Protein AF-0000000079715190 (afdb_homodimer)

Organism: Gossypium tomentosum (NCBI:txid34277)

Solvent-accessible surface area (backbone atoms only — not comparable to full-atom values): 48053 Å² total; per-residue (Å²): 135,82,80,89,85,77,85,92,83,91,79,87,86,82,81,92,84,90,84,85,84,84,82,83,82,77,74,82,76,76,85,72,82,70,82,70,77,77,71,80,65,78,77,73,77,70,79,73,71,72,74,70,70,71,70,69,70,70,59,74,74,73,76,64,73,88,74,29,63,30,29,25,52,62,76,49,42,95,50,58,65,56,48,39,24,46,50,23,44,30,43,40,56,71,46,47,34,37,33,36,68,38,64,57,62,67,50,49,58,43,35,42,71,64,78,38,34,32,29,32,20,42,44,62,88,46,34,62,62,25,31,73,33,52,64,54,20,33,52,49,44,44,67,63,43,57,70,45,52,78,53,23,43,60,43,27,38,28,50,33,66,40,46,57,60,44,90,55,61,75,52,44,72,27,47,52,46,20,48,51,19,44,47,49,32,30,46,75,70,71,34,57,88,57,35,43,62,40,48,36,28,42,64,60,34,44,65,36,59,73,52,27,80,62,14,33,58,20,78,88,41,37,78,57,46,51,62,41,50,52,52,29,59,72,72,68,32,53,48,30,32,37,52,45,42,43,59,56,34,30,75,38,58,90,79,43,59,64,35,24,49,36,64,34,87,59,91,49,48,75,31,78,89,80,69,44,69,33,58,28,41,57,52,36,52,55,37,9,52,50,32,21,31,39,75,73,69,42,70,82,57,49,68,34,32,60,27,28,52,37,26,33,34,38,46,91,82,35,48,75,33,26,54,69,50,18,37,43,31,55,44,42,48,52,56,55,34,71,65,62,43,32,37,89,84,42,57,86,49,57,44,32,36,18,36,33,25,42,28,20,18,75,63,50,73,79,62,51,30,66,26,24,29,20,53,16,35,38,70,31,16,48,60,57,81,66,84,65,62,24,64,34,70,57,78,67,72,78,69,78,71,73,66,72,60,69,65,67,65,67,71,83,72,79,79,73,80,75,68,80,65,84,64,88,75,67,89,73,130,131,88,83,71,78,86,79,83,81,72,81,80,78,81,82,75,86,87,82,84,84,89,83,82,87,76,81,80,74,73,84,76,88,74,85,73,79,82,76,80,75,77,80,73,79,70,79,74,70,72,70,69,70,69,68,67,68,68,58,72,73,74,75,63,72,88,73,29,61,30,31,24,51,62,77,49,42,93,50,58,64,56,49,41,24,46,48,24,45,31,42,39,56,69,46,48,34,36,33,37,70,39,64,57,62,67,49,50,58,42,35,44,73,63,78,40,35,32,28,32,20,44,44,62,88,46,34,62,61,25,31,74,35,49,64,53,20,33,52,49,42,43,66,62,44,56,69,44,51,79,52,22,43,59,43,27,38,27,52,29,65,41,47,57,62,45,89,55,62,74,51,44,72,28,45,53,46,21,48,51,18,43,47,49,32,30,47,76,71,69,33,56,90,57,35,43,63,40,48,37,29,42,65,60,34,42,67,36,58,73,53,27,80,62,13,33,58,21,79,88,41,38,78,56,46,51,61,41,50,53,50,29,59,73,73,69,33,54,49,31,31,36,54,44,43,44,60,57,35,32,77,37,58,92,80,45,59,64,35,24,51,36,64,36,88,60,91,46,48,74,32,78,89,79,69,44,69,33,57,28,42,59,54,37,51,55,38,10,52,50,31,21,32,39,75,72,69,42,70,80,59,48,66,34,32,60,28,28,51,38,26,34,35,39,47,92,82,34,50,76,32,25,53,69,51,20,36,43,32,55,44,43,48,52,55,53,35,71,63,61,43,32,37,88,85,41,57,86,50,58,44,33,38,17,37,34,24,43,28,19,20,74,64,49,72,79,63,53,31,67,27,25,29,20,52,16,34,36,72,32,14,49,61,53,82,66,84,63,63,23,64,34,68,56,78,68,70,76,68,78,70,73,66,71,61,69,63,65,65,66,72,85,70,78,78,73,78,80,74,80,78,78,76,79,73,61,96,75,135

Secondary structure (DSSP, 8-state):
--------------------------------------------------------------------EEEE----SSSPPPHHHHHHHHHHTT--EEE-SS--HHHHHHTTTS--EEEEEE-GGGHHHHHH-HHHHHHHHHHHTGGGTTTSEEEEEEESSS-TTSS-HHHHHHHHHHHHHHHHHHHHTT-TTTSEEE--B-GGGEEE-SSGGG-EE-TTTHHHHHHHHHHHHHHT--EEEE--HHHHHHH-TTTS-HHHHTT-S---EEETTTTEEESSHHHHHHHHHHHHHHHHT-TTPPEEEEEE---SS--TTSTT-SHHHHHHHHHHHHHHHHT----SS-TTS---EEEE-SB--TT--SSGGGG---SB-TTS-BSS-SS---SS-----------TTTTTTS-------------------/--------------------------------------------------------------------EEEE----SSSPPPHHHHHHHHHHTT--EEE-SS--HHHHHHTTTS--EEEEEE-GGGHHHHHH-HHHHHHHHHHHTGGGTTTSEEEEEEESSS-TTSS-HHHHHHHHHHHHHHHHHHHHTT-TTTSEEE--EEGGGEEE-SSGGG-EE-TTTHHHHHHHHHHHHHHT--EEEE--HHHHHHH-TTTS-HHHHTT-S---EEETTTTEEESSHHHHHHHHHHHHHHHHT-TTPPEEEEEE---SS--TTSTT-SHHHHHHHHHHHHHHHHT----SS-TTS---EEEE-SB--TT--SSGGGG---SB-TTS-BSS-SS---SS-----------TTTTTTS-------------------

pLDDT: mean 80.08, std 30.84, range [14.24, 98.94]

InterPro domains:
  IPR000490 Glycoside hydrolase family 17 [PF00332] (70-388)
  IPR017853 Glycoside hydrolase superfamily [SSF51445] (69-387)
  IPR044965 Glycoside hydrolase family 17, plant [PTHR32227] (54-388)

Nearest PDB structures (foldseek):
  6jms-assembly1_A  TM=9.718E-01  e=9.361E-42  Cryptomeria japonica
  3ur8-assembly2_B  TM=9.625E-01  e=7.680E-38  Solanum tuberosum
  4gzj-assembly1_A  TM=9.564E-01  e=2.987E-37  Solanum tuberosum
  4iis-assembly4_D  TM=9.631E-01  e=4.894E-37  Hevea brasiliensis
  3ur7-assembly2_B  TM=9.575E-01  e=1.314E-36  Solanum tuberosum

Foldseek 3Di:
DPDDDDDDDDDDDDDDDDDDDDDDDPPPDDPDDDPPPDPPVPPCVPPPPPPPPPPPPCPPPPPPVPAFEAFEAEDQADFFDFLLVVLVQCVQVVHQEYEYAALDVSNLVSQFQSNREYAYEDELVCLVVLLVDLVVLLVCCVVRPVVSPPRRQYAEYAYYEAQQLDDPVVSLVSRQSSLVSNCVSCVVVVCLRRYYYHHEHECSQWDDPPQLLPTAGDPVRLVSVLVSVVVCVVSQHAHEYADELQVVCLVPVPPDDLCQALLHADPFDADPVVRDGRSHVRLSNLSSVLSRCVVSPNNPGHYAYAEYFAFQDWDPSSPPHHVVSRLSNVLVVVVQLVVQAHGRNCGPHGYHHYYYHQEQNCNDDDTPSNRGRHCYYSNFQGPHDSPGGTPDHDPDPPPPPPPPVVVPPPDPPPPDPPPPPPDDDDPDD/DDDDDDDDPDDPPPPDDDDDDDDDDDDPDDPDDDDCDPPPCPPCVPPPPPPPPPPPPPPVPPPPVPAFEAFEAEDQADFFDFLLVVLVQCVQVVHQEYEYAALDVSNLVSQFQSNREYAYEDELVCLVVLLVDLVVLLVCCVVRPVVSPPRRQYAEYAYYEAQFLDDDVVSLVRRQSSQVSNCVSCVVVVCLRRYYYHHEHEPSQWDDPPQLLPTAGDPVRLVSVLVSVVVCVVSQHAHEYADELQVVCLVPVPPDDLCQALLHADPFDADPVVRDGRSHVRLSNLSSVLSRCVVSPNNPGHYAHAEYFAFQDWDPSRPPHHVVSRLSNVLVVVVQLVVQAHGRNCGPHGYHHYYYHQEQNCNDDDTPSNRGRHCYYSNFQGPDDSPGGTPDHDPDPPPPPPPCVVVPPPDPPDPDPPPPDPCPDDPDD

Radius of gyration: 40.9 Å; Cα contacts (8 Å, |Δi|>4): 1470; chains: 2; bounding box: 178×86×94 Å

Sequence (858 aa):
MPALTSLAFLFAIVFKSSKTGPTPPLLQMECTSSVYLPTFHMGSSFFLWLFLIFSVIFSPAKHSVTWTYGVNYGRIANNLPQPESVVTLLKAAKINHIRIYDADHGVLQAFKGSGIEIIIGLPNEYLKEISIGEDRAMNWVQENVQSFLPDTRIRGIAVGNEILGGTTIELWEVLLPAAKNVYSALYRLGLQHTVEVSSPHSEAVFANSFPPSACIFRPDVAPFMKPLLEFFSQIGSPFYINAYPFLAYKNDPQHIDINYALFKDNRGIYDAKTKLHYDNMFEAQVDAAYAALDKAGFSKMQVIVSETGWASRGDPDEAGANVKNARTYNRNLRKLLAKKKGTPFRPKMVIKAYVFALFNENLKPGPTSERNFGLFKPDGSISYDVGFTGLVPSAAPPSILVSFKEIAGQGWLRWSYLLVSTAWAVVLLMPALTSLAFLFAIVFKSSKTGPTPPLLQMECTSSVYLPTFHMGSSFFLWLFLIFSVIFSPAKHSVTWTYGVNYGRIANNLPQPESVVTLLKAAKINHIRIYDADHGVLQAFKGSGIEIIIGLPNEYLKEISIGEDRAMNWVQENVQSFLPDTRIRGIAVGNEILGGTTIELWEVLLPAAKNVYSALYRLGLQHTVEVSSPHSEAVFANSFPPSACIFRPDVAPFMKPLLEFFSQIGSPFYINAYPFLAYKNDPQHIDINYALFKDNRGIYDAKTKLHYDNMFEAQVDAAYAALDKAGFSKMQVIVSETGWASRGDPDEAGANVKNARTYNRNLRKLLAKKKGTPFRPKMVIKAYVFALFNENLKPGPTSERNFGLFKPDGSISYDVGFTGLVPSAAPPSILVSFKEIAGQGWLRWSYLLVSTAWAVVLL

Structure (mmCIF, N/CA/C/O backbone):
data_AF-0000000079715190-model_v1
#
loop_
_entity.id
_entity.type
_entity.pdbx_description
1 polymer 'glucan endo-1,3-beta-D-glucosidase'
#
loop_
_atom_site.group_PDB
_atom_site.id
_atom_site.type_symbol
_atom_site.label_atom_id
_atom_site.label_alt_id
_atom_site.label_comp_id
_atom_site.label_asym_id
_atom_site.label_entity_id
_atom_site.label_seq_id
_atom_site.pdbx_PDB_ins_code
_atom_site.Cartn_x
_atom_site.Cartn_y
_atom_site.Cartn_z
_atom_site.occupancy
_atom_site.B_iso_or_equiv
_atom_site.auth_seq_id
_atom_site.auth_comp_id
_atom_site.auth_asym_id
_atom_site.auth_atom_id
_atom_site.pdbx_PDB_model_num
ATOM 1 N N . MET A 1 1 ? 45.438 41.969 -5.367 1 18.47 1 MET A N 1
ATOM 2 C CA . MET A 1 1 ? 46.812 42.031 -4.887 1 18.47 1 MET A CA 1
ATOM 3 C C . MET A 1 1 ? 47.312 40.656 -4.523 1 18.47 1 MET A C 1
ATOM 5 O O . MET A 1 1 ? 46.531 39.781 -4.145 1 18.47 1 MET A O 1
ATOM 9 N N . PRO A 1 2 ? 48.656 40.312 -4.773 1 18.95 2 PRO A N 1
ATOM 10 C CA . PRO A 1 2 ? 49.594 39.188 -4.879 1 18.95 2 PRO A CA 1
ATOM 11 C C . PRO A 1 2 ? 49.906 38.562 -3.525 1 18.95 2 PRO A C 1
ATOM 13 O O . PRO A 1 2 ? 50.875 37.781 -3.412 1 18.95 2 PRO A O 1
ATOM 16 N N . ALA A 1 3 ? 48.844 38.312 -2.773 1 18.53 3 ALA A N 1
ATOM 17 C CA . ALA A 1 3 ? 49.281 38.062 -1.406 1 18.53 3 ALA A CA 1
ATOM 18 C C . ALA A 1 3 ? 50.438 37.031 -1.372 1 18.53 3 ALA A C 1
ATOM 20 O O . ALA A 1 3 ? 50.438 36.094 -2.174 1 18.53 3 ALA A O 1
ATOM 21 N N . LEU A 1 4 ? 51.312 37.219 -0.362 1 16.77 4 LEU A N 1
ATOM 22 C CA . LEU A 1 4 ? 52.625 37.062 0.266 1 16.77 4 LEU A CA 1
ATOM 23 C C . LEU A 1 4 ? 52.844 35.625 0.704 1 16.77 4 LEU A C 1
ATOM 25 O O . LEU A 1 4 ? 52.062 35.062 1.47 1 16.77 4 LEU A O 1
ATOM 29 N N . THR A 1 5 ? 53.688 34.781 0.031 1 17.61 5 THR A N 1
ATOM 30 C CA . THR A 1 5 ? 54.25 33.438 -0.123 1 17.61 5 THR A CA 1
ATOM 31 C C . THR A 1 5 ? 54.938 33 1.16 1 17.61 5 THR A C 1
ATOM 33 O O . THR A 1 5 ? 54.781 31.859 1.604 1 17.61 5 THR A O 1
ATOM 36 N N . SER A 1 6 ? 56.062 33.625 1.692 1 15 6 SER A N 1
ATOM 37 C CA . SER A 1 6 ? 57.375 33.031 1.718 1 15 6 SER A CA 1
ATOM 38 C C . SER A 1 6 ? 57.688 32.406 3.066 1 15 6 SER A C 1
ATOM 40 O O . SER A 1 6 ? 58.281 31.328 3.129 1 15 6 SER A O 1
ATOM 42 N N . LEU A 1 7 ? 57.469 33.062 4.203 1 14.35 7 LEU A N 1
ATOM 43 C CA . LEU A 1 7 ? 58.688 33.312 4.98 1 14.35 7 LEU A CA 1
ATOM 44 C C . LEU A 1 7 ? 59.188 32 5.621 1 14.35 7 LEU A C 1
ATOM 46 O O . LEU A 1 7 ? 58.438 31.047 5.75 1 14.35 7 LEU A O 1
ATOM 50 N N . ALA A 1 8 ? 59.625 32.062 7.008 1 14.46 8 ALA A N 1
ATOM 51 C CA . ALA A 1 8 ? 60.906 32.094 7.73 1 14.46 8 ALA A CA 1
ATOM 52 C C . ALA A 1 8 ? 61.25 30.734 8.312 1 14.46 8 ALA A C 1
ATOM 54 O O . ALA A 1 8 ? 60.375 29.891 8.492 1 14.46 8 ALA A O 1
ATOM 55 N N . PHE A 1 9 ? 62.5 30.578 9.055 1 14.5 9 PHE A N 1
ATOM 56 C CA . PHE A 1 9 ? 63.844 30.047 9.273 1 14.5 9 PHE A CA 1
ATOM 57 C C . PHE A 1 9 ? 63.844 29.062 10.43 1 14.5 9 PHE A C 1
ATOM 59 O O . PHE A 1 9 ? 64.375 27.953 10.305 1 14.5 9 PHE A O 1
ATOM 66 N N . LEU A 1 10 ? 63.5 29.531 11.734 1 14.6 10 LEU A N 1
ATOM 67 C CA . LEU A 1 10 ? 64.625 29.516 12.68 1 14.6 10 LEU A CA 1
ATOM 68 C C . LEU A 1 10 ? 64.875 28.109 13.219 1 14.6 10 LEU A C 1
ATOM 70 O O . LEU A 1 10 ? 63.969 27.281 13.211 1 14.6 10 LEU A O 1
ATOM 74 N N . PHE A 1 11 ? 65.875 27.922 14.289 1 14.24 11 PHE A N 1
ATOM 75 C CA . PHE A 1 11 ? 67.188 27.406 14.734 1 14.24 11 PHE A CA 1
ATOM 76 C C . PHE A 1 11 ? 67 26.312 15.789 1 14.24 11 PHE A C 1
ATOM 78 O O . PHE A 1 11 ? 67.812 25.438 15.945 1 14.24 11 PHE A O 1
ATOM 85 N N . ALA A 1 12 ? 65.875 26.359 16.656 1 14.82 12 ALA A N 1
ATOM 86 C CA . ALA A 1 12 ? 66.312 26.203 18.031 1 14.82 12 ALA A CA 1
ATOM 87 C C . ALA A 1 12 ? 67 24.859 18.234 1 14.82 12 ALA A C 1
ATOM 89 O O . ALA A 1 12 ? 66.688 23.875 17.547 1 14.82 12 ALA A O 1
ATOM 90 N N . ILE A 1 13 ? 67.812 24.797 19.406 1 15.27 13 ILE A N 1
ATOM 91 C CA . ILE A 1 13 ? 69 24.359 20.109 1 15.27 13 ILE A CA 1
ATOM 92 C C . ILE A 1 13 ? 68.875 22.891 20.547 1 15.27 13 ILE A C 1
ATOM 94 O O . ILE A 1 13 ? 67.75 22.469 20.875 1 15.27 13 ILE A O 1
ATOM 98 N N . VAL A 1 14 ? 69.938 22.031 20.609 1 16.27 14 VAL A N 1
ATOM 99 C CA . VAL A 1 14 ? 70.688 20.75 20.547 1 16.27 14 VAL A CA 1
ATOM 100 C C . VAL A 1 14 ? 70.688 20.094 21.922 1 16.27 14 VAL A C 1
ATOM 102 O O . VAL A 1 14 ? 70.75 18.875 22.031 1 16.27 14 VAL A O 1
ATOM 105 N N . PHE A 1 15 ? 70.312 20.969 23 1 14.44 15 PHE A N 1
ATOM 106 C CA . PHE A 1 15 ? 71.25 20.703 24.078 1 14.44 15 PHE A CA 1
ATOM 107 C C . PHE A 1 15 ? 71.25 19.234 24.453 1 14.44 15 PHE A C 1
ATOM 109 O O . PHE A 1 15 ? 70.312 18.5 24.109 1 14.44 15 PHE A O 1
ATOM 116 N N . LYS A 1 16 ? 71.438 18.922 25.906 1 14.88 16 LYS A N 1
ATOM 117 C CA . LYS A 1 16 ? 72.562 18.547 26.797 1 14.88 16 LYS A CA 1
ATOM 118 C C . LYS A 1 16 ? 72.438 17.078 27.172 1 14.88 16 LYS A C 1
ATOM 120 O O . LYS A 1 16 ? 71.375 16.5 27.219 1 14.88 16 LYS A O 1
ATOM 125 N N . SER A 1 17 ? 73.625 16.391 27.625 1 15.75 17 SER A N 1
ATOM 126 C CA . SER A 1 17 ? 74.562 15.242 27.656 1 15.75 17 SER A CA 1
ATOM 127 C C . SER A 1 17 ? 74.125 14.25 28.75 1 15.75 17 SER A C 1
ATOM 129 O O . SER A 1 17 ? 74 13.055 28.469 1 15.75 17 SER A O 1
ATOM 131 N N . SER A 1 18 ? 74.25 14.539 30.078 1 15.39 18 SER A N 1
ATOM 132 C CA . SER A 1 18 ? 75.312 13.867 30.891 1 15.39 18 SER A CA 1
ATOM 133 C C . SER A 1 18 ? 74.75 12.539 31.438 1 15.39 18 SER A C 1
ATOM 135 O O . SER A 1 18 ? 73.562 12.312 31.484 1 15.39 18 SER A O 1
ATOM 137 N N . LYS A 1 19 ? 75.812 11.656 32.219 1 16.98 19 LYS A N 1
ATOM 138 C CA . LYS A 1 19 ? 76.438 10.352 32.469 1 16.98 19 LYS A CA 1
ATOM 139 C C . LYS A 1 19 ? 75.812 9.648 33.656 1 16.98 19 LYS A C 1
ATOM 141 O O . LYS A 1 19 ? 75.938 8.438 33.812 1 16.98 19 LYS A O 1
ATOM 146 N N . THR A 1 20 ? 75.125 10.312 34.688 1 16.7 20 THR A N 1
ATOM 147 C CA . THR A 1 20 ? 75.562 9.992 36.031 1 16.7 20 THR A CA 1
ATOM 148 C C . THR A 1 20 ? 75.188 8.57 36.406 1 16.7 20 THR A C 1
ATOM 150 O O . THR A 1 20 ? 74.25 8.023 35.906 1 16.7 20 THR A O 1
ATOM 153 N N . GLY A 1 21 ? 75.938 7.914 37.469 1 17.73 21 GLY A N 1
ATOM 154 C CA . GLY A 1 21 ? 76.688 6.793 38.031 1 17.73 21 GLY A CA 1
ATOM 155 C C . GLY A 1 21 ? 75.812 5.77 38.719 1 17.73 21 GLY A C 1
ATOM 156 O O . GLY A 1 21 ? 74.625 5.969 38.844 1 17.73 21 GLY A O 1
ATOM 157 N N . PRO A 1 22 ? 76.438 4.984 39.812 1 19.14 22 PRO A N 1
ATOM 158 C CA . PRO A 1 22 ? 76.625 3.564 40.125 1 19.14 22 PRO A CA 1
ATOM 159 C C . PRO A 1 22 ? 75.625 3.02 41.125 1 19.14 22 PRO A C 1
ATOM 161 O O . PRO A 1 22 ? 75.438 1.803 41.25 1 19.14 22 PRO A O 1
ATOM 164 N N . THR A 1 23 ? 74.562 3.658 41.719 1 18.73 23 THR A N 1
ATOM 165 C CA . THR A 1 23 ? 74.562 3.508 43.156 1 18.73 23 THR A CA 1
ATOM 166 C C . THR A 1 23 ? 74.188 2.076 43.562 1 18.73 23 THR A C 1
ATOM 168 O O . THR A 1 23 ? 73.438 1.395 42.844 1 18.73 23 THR A O 1
ATOM 171 N N . PRO A 1 24 ? 74.562 1.703 44.875 1 19.64 24 PRO A N 1
ATOM 172 C CA . PRO A 1 24 ? 75 0.53 45.625 1 19.64 24 PRO A CA 1
ATOM 173 C C . PRO A 1 24 ? 73.875 -0.456 45.938 1 19.64 24 PRO A C 1
ATOM 175 O O . PRO A 1 24 ? 72.688 -0.092 45.875 1 19.64 24 PRO A O 1
ATOM 178 N N . PRO A 1 25 ? 74.25 -1.77 46.344 1 20.2 25 PRO A N 1
ATOM 179 C CA . PRO A 1 25 ? 73.75 -3.15 46.312 1 20.2 25 PRO A CA 1
ATOM 180 C C . PRO A 1 25 ? 72.75 -3.434 47.406 1 20.2 25 PRO A C 1
ATOM 182 O O . PRO A 1 25 ? 72.188 -4.543 47.469 1 20.2 25 PRO A O 1
ATOM 185 N N . LEU A 1 26 ? 71.75 -2.537 47.656 1 18.08 26 LEU A N 1
ATOM 186 C CA . LEU A 1 26 ? 71.25 -2.678 49.031 1 18.08 26 LEU A CA 1
ATOM 187 C C . LEU A 1 26 ? 70.75 -4.094 49.281 1 18.08 26 LEU A C 1
ATOM 189 O O . LEU A 1 26 ? 70.062 -4.66 48.469 1 18.08 26 LEU A O 1
ATOM 193 N N . LEU A 1 27 ? 71.25 -4.668 50.375 1 18.05 27 LEU A N 1
ATOM 194 C CA . LEU A 1 27 ? 71.438 -5.969 51.031 1 18.05 27 LEU A CA 1
ATOM 195 C C . LEU A 1 27 ? 70.125 -6.52 51.531 1 18.05 27 LEU A C 1
ATOM 197 O O . LEU A 1 27 ? 70.062 -7.523 52.25 1 18.05 27 LEU A O 1
ATOM 201 N N . GLN A 1 28 ? 68.938 -6.129 50.969 1 18.61 28 GLN A N 1
ATOM 202 C CA . GLN A 1 28 ? 67.875 -6.336 51.906 1 18.61 28 GLN A CA 1
ATOM 203 C C . GLN A 1 28 ? 67.75 -7.812 52.25 1 18.61 28 GLN A C 1
ATOM 205 O O . GLN A 1 28 ? 67.688 -8.672 51.375 1 18.61 28 GLN A O 1
ATOM 210 N N . MET A 1 29 ? 67.812 -8.023 53.625 1 17.88 29 MET A N 1
ATOM 211 C CA . MET A 1 29 ? 67.938 -9.172 54.5 1 17.88 29 MET A CA 1
ATOM 212 C C . MET A 1 29 ? 66.75 -10.086 54.406 1 17.88 29 MET A C 1
ATOM 214 O O . MET A 1 29 ? 65.625 -9.617 54.25 1 17.88 29 MET A O 1
ATOM 218 N N . GLU A 1 30 ? 67 -11.422 54.344 1 19.48 30 GLU A N 1
ATOM 219 C CA . GLU A 1 30 ? 66.438 -12.719 53.969 1 19.48 30 GLU A CA 1
ATOM 220 C C . GLU A 1 30 ? 65.375 -13.164 55 1 19.48 30 GLU A C 1
ATOM 222 O O . GLU A 1 30 ? 64.75 -14.195 54.844 1 19.48 30 GLU A O 1
ATOM 227 N N . CYS A 1 31 ? 64.75 -12.219 55.906 1 18.48 31 CYS A N 1
ATOM 228 C CA . CYS A 1 31 ? 64.438 -12.969 57.094 1 18.48 31 CYS A CA 1
ATOM 229 C C . CYS A 1 31 ? 63.469 -14.117 56.781 1 18.48 31 CYS A C 1
ATOM 231 O O . CYS A 1 31 ? 62.469 -13.938 56.094 1 18.48 31 CYS A O 1
ATOM 233 N N . THR A 1 32 ? 63.812 -15.375 57.156 1 18.77 32 THR A N 1
ATOM 234 C CA . THR A 1 32 ? 63.594 -16.781 56.875 1 18.77 32 THR A CA 1
ATOM 235 C C . THR A 1 32 ? 62.25 -17.25 57.406 1 18.77 32 THR A C 1
ATOM 237 O O . THR A 1 32 ? 61.781 -18.328 57.062 1 18.77 32 THR A O 1
ATOM 240 N N . SER A 1 33 ? 61.531 -16.422 58.375 1 20.88 33 SER A N 1
ATOM 241 C CA . SER A 1 33 ? 61.031 -17.328 59.406 1 20.88 33 SER A CA 1
ATOM 242 C C . SER A 1 33 ? 60 -18.297 58.844 1 20.88 33 SER A C 1
ATOM 244 O O . SER A 1 33 ? 59.312 -17.984 57.875 1 20.88 33 SER A O 1
ATOM 246 N N . SER A 1 34 ? 59.969 -19.562 59.375 1 21.31 34 SER A N 1
ATOM 247 C CA . SER A 1 34 ? 59.625 -20.953 59.094 1 21.31 34 SER A CA 1
ATOM 248 C C . SER A 1 34 ? 58.125 -21.203 59.25 1 21.31 34 SER A C 1
ATOM 250 O O . SER A 1 34 ? 57.656 -22.328 59.125 1 21.31 34 SER A O 1
ATOM 252 N N . VAL A 1 35 ? 57.312 -20.109 59.469 1 21.09 35 VAL A N 1
ATOM 253 C CA . VAL A 1 35 ? 56.188 -20.609 60.281 1 21.09 35 VAL A CA 1
ATOM 254 C C . VAL A 1 35 ? 55.438 -21.672 59.469 1 21.09 35 VAL A C 1
ATOM 256 O O . VAL A 1 35 ? 55.125 -21.469 58.281 1 21.09 35 VAL A O 1
ATOM 259 N N . TYR A 1 36 ? 55.344 -22.906 59.969 1 21.09 36 TYR A N 1
ATOM 260 C CA . TYR A 1 36 ? 54.969 -24.25 59.531 1 21.09 36 TYR A CA 1
ATOM 261 C C . TYR A 1 36 ? 53.469 -24.328 59.281 1 21.09 36 TYR A C 1
ATOM 263 O O . TYR A 1 36 ? 52.906 -25.422 59.25 1 21.09 36 TYR A O 1
ATOM 271 N N . LEU A 1 37 ? 52.719 -23.188 59.156 1 23.5 37 LEU A N 1
ATOM 272 C CA . LEU A 1 37 ? 51.375 -23.562 59.5 1 23.5 37 LEU A CA 1
ATOM 273 C C . LEU A 1 37 ? 50.812 -24.594 58.531 1 23.5 37 LEU A C 1
ATOM 275 O O . LEU A 1 37 ? 51.125 -24.547 57.344 1 23.5 37 LEU A O 1
ATOM 279 N N . PRO A 1 38 ? 50.25 -25.703 59.094 1 23.7 38 PRO A N 1
ATOM 280 C CA . PRO A 1 38 ? 49.781 -26.938 58.469 1 23.7 38 PRO A CA 1
ATOM 281 C C . PRO A 1 38 ? 48.688 -26.719 57.438 1 23.7 38 PRO A C 1
ATOM 283 O O . PRO A 1 38 ? 47.969 -25.734 57.531 1 23.7 38 PRO A O 1
ATOM 286 N N . THR A 1 39 ? 48.938 -27.094 56.188 1 23.95 39 THR A N 1
ATOM 287 C CA . THR A 1 39 ? 48.25 -26.891 54.906 1 23.95 39 THR A CA 1
ATOM 288 C C . THR A 1 39 ? 46.938 -27.641 54.875 1 23.95 39 THR A C 1
ATOM 290 O O . THR A 1 39 ? 46.25 -27.703 53.844 1 23.95 39 THR A O 1
ATOM 293 N N . PHE A 1 40 ? 46.125 -27.672 56.031 1 25.03 40 PHE A N 1
ATOM 294 C CA . PHE A 1 40 ? 45.062 -28.656 55.812 1 25.03 40 PHE A CA 1
ATOM 295 C C . PHE A 1 40 ? 44.25 -28.328 54.562 1 25.03 40 PHE A C 1
ATOM 297 O O . PHE A 1 40 ? 43.812 -27.188 54.375 1 25.03 40 PHE A O 1
ATOM 304 N N . HIS A 1 41 ? 44.5 -29.031 53.5 1 24.56 41 HIS A N 1
ATOM 305 C CA . HIS A 1 41 ? 44.031 -28.938 52.125 1 24.56 41 HIS A CA 1
ATOM 306 C C . HIS A 1 41 ? 42.531 -29.188 52.031 1 24.56 41 HIS A C 1
ATOM 308 O O . HIS A 1 41 ? 41.969 -29.344 50.969 1 24.56 41 HIS A O 1
ATOM 314 N N . MET A 1 42 ? 41.75 -28.75 53.031 1 25.91 42 MET A N 1
ATOM 315 C CA . MET A 1 42 ? 40.375 -29.219 52.875 1 25.91 42 MET A CA 1
ATOM 316 C C . MET A 1 42 ? 39.844 -28.875 51.469 1 25.91 42 MET A C 1
ATOM 318 O O . MET A 1 42 ? 40.031 -27.766 51 1 25.91 42 MET A O 1
ATOM 322 N N . GLY A 1 43 ? 39.688 -29.922 50.625 1 24.39 43 GLY A N 1
ATOM 323 C CA . GLY A 1 43 ? 39.25 -30 49.25 1 24.39 43 GLY A CA 1
ATOM 324 C C . GLY A 1 43 ? 37.906 -29.359 49 1 24.39 43 GLY A C 1
ATOM 325 O O . GLY A 1 43 ? 36.906 -29.797 49.562 1 24.39 43 GLY A O 1
ATOM 326 N N . SER A 1 44 ? 37.75 -28.062 49.219 1 26.78 44 SER A N 1
ATOM 327 C CA . SER A 1 44 ? 36.5 -27.375 48.969 1 26.78 44 SER A CA 1
ATOM 328 C C . SER A 1 44 ? 36 -27.641 47.531 1 26.78 44 SER A C 1
ATOM 330 O O . SER A 1 44 ? 36.656 -27.25 46.562 1 26.78 44 SER A O 1
ATOM 332 N N . SER A 1 45 ? 35.562 -28.859 47.219 1 29.64 45 SER A N 1
ATOM 333 C CA . SER A 1 45 ? 35 -29.109 45.906 1 29.64 45 SER A CA 1
ATOM 334 C C . SER A 1 45 ? 33.906 -28.125 45.562 1 29.64 45 SER A C 1
ATOM 336 O O . SER A 1 45 ? 32.812 -28.172 46.156 1 29.64 45 SER A O 1
ATOM 338 N N . PHE A 1 46 ? 34.188 -26.844 45.625 1 28.89 46 PHE A N 1
ATOM 339 C CA . PHE A 1 46 ? 33.219 -25.844 45.156 1 28.89 46 PHE A CA 1
ATOM 340 C C . PHE A 1 46 ? 32.625 -26.25 43.812 1 28.89 46 PHE A C 1
ATOM 342 O O . PHE A 1 46 ? 33.344 -26.719 42.938 1 28.89 46 PHE A O 1
ATOM 349 N N . PHE A 1 47 ? 31.297 -26.547 43.844 1 30.59 47 PHE A N 1
ATOM 350 C CA . PHE A 1 47 ? 30.312 -26.766 42.781 1 30.59 47 PHE A CA 1
ATOM 351 C C . PHE A 1 47 ? 30.453 -25.703 41.719 1 30.59 47 PHE A C 1
ATOM 353 O O . PHE A 1 47 ? 30.234 -24.516 41.969 1 30.59 47 PHE A O 1
ATOM 360 N N . LEU A 1 48 ? 31.484 -25.797 40.906 1 29.8 48 LEU A N 1
ATOM 361 C CA . LEU A 1 48 ? 31.469 -25.047 39.656 1 29.8 48 LEU A CA 1
ATOM 362 C C . LEU A 1 48 ? 30.109 -25.125 39 1 29.8 48 LEU A C 1
ATOM 364 O O . LEU A 1 48 ? 29.688 -26.203 38.531 1 29.8 48 LEU A O 1
ATOM 368 N N . TRP A 1 49 ? 29.141 -24.5 39.625 1 32.5 49 TRP A N 1
ATOM 369 C CA . TRP A 1 49 ? 27.953 -24.266 38.812 1 32.5 49 TRP A CA 1
ATOM 370 C C . TRP A 1 49 ? 28.344 -23.797 37.406 1 32.5 49 TRP A C 1
ATOM 372 O O . TRP A 1 49 ? 29.016 -22.781 37.25 1 32.5 49 TRP A O 1
ATOM 382 N N . LEU A 1 50 ? 28.672 -24.766 36.594 1 31.31 50 LEU A N 1
ATOM 383 C CA . LEU A 1 50 ? 28.719 -24.547 35.156 1 31.31 50 LEU A CA 1
ATOM 384 C C . LEU A 1 50 ? 27.594 -23.609 34.688 1 31.31 50 LEU A C 1
ATOM 386 O O . LEU A 1 50 ? 26.422 -23.953 34.844 1 31.31 50 LEU A O 1
ATOM 390 N N . PHE A 1 51 ? 27.766 -22.328 34.969 1 34.56 51 PHE A N 1
ATOM 391 C CA . PHE A 1 51 ? 26.984 -21.406 34.156 1 34.56 51 PHE A CA 1
ATOM 392 C C . PHE A 1 51 ? 27 -21.812 32.688 1 34.56 51 PHE A C 1
ATOM 394 O O . PHE A 1 51 ? 28.031 -21.688 32.031 1 34.56 51 PHE A O 1
ATOM 401 N N . LEU A 1 52 ? 26.422 -22.969 32.406 1 34.28 52 LEU A N 1
ATOM 402 C CA . LEU A 1 52 ? 26.047 -23.109 31.016 1 34.28 52 LEU A CA 1
ATOM 403 C C . LEU A 1 52 ? 25.422 -21.828 30.484 1 34.28 52 LEU A C 1
ATOM 405 O O . LEU A 1 52 ? 24.344 -21.438 30.906 1 34.28 52 LEU A O 1
ATOM 409 N N . ILE A 1 53 ? 26.312 -20.844 30.312 1 36.88 53 ILE A N 1
ATOM 410 C CA . ILE A 1 53 ? 25.875 -19.781 29.406 1 36.88 53 ILE A CA 1
ATOM 411 C C . ILE A 1 53 ? 25.141 -20.406 28.203 1 36.88 53 ILE A C 1
ATOM 413 O O . ILE A 1 53 ? 25.766 -21.078 27.375 1 36.88 53 ILE A O 1
ATOM 417 N N . PHE A 1 54 ? 23.938 -20.875 28.438 1 37.31 54 PHE A N 1
ATOM 418 C CA . PHE A 1 54 ? 23.078 -21 27.266 1 37.31 54 PHE A CA 1
ATOM 419 C C . PHE A 1 54 ? 23.172 -19.75 26.391 1 37.31 54 PHE A C 1
ATOM 421 O O . PHE A 1 54 ? 22.641 -18.703 26.75 1 37.31 54 PHE A O 1
ATOM 428 N N . SER A 1 55 ? 24.328 -19.578 25.812 1 35.72 55 SER A N 1
ATOM 429 C CA . SER A 1 55 ? 24.219 -18.734 24.625 1 35.72 55 SER A CA 1
ATOM 430 C C . SER A 1 55 ? 23.016 -19.125 23.781 1 35.72 55 SER A C 1
ATOM 432 O O . SER A 1 55 ? 23.031 -20.172 23.109 1 35.72 55 SER A O 1
ATOM 434 N N . VAL A 1 56 ? 21.859 -18.828 24.281 1 37.34 56 VAL A N 1
ATOM 435 C CA . VAL A 1 56 ? 20.797 -18.797 23.281 1 37.34 56 VAL A CA 1
ATOM 436 C C . VAL A 1 56 ? 21.281 -18.016 22.047 1 37.34 56 VAL A C 1
ATOM 438 O O . VAL A 1 56 ? 21.484 -16.812 22.125 1 37.34 56 VAL A O 1
ATOM 441 N N . ILE A 1 57 ? 22.141 -18.625 21.297 1 40.22 57 ILE A N 1
ATOM 442 C CA . ILE A 1 57 ? 22.188 -18.109 19.922 1 40.22 57 ILE A CA 1
ATOM 443 C C . ILE A 1 57 ? 20.781 -17.734 19.453 1 40.22 57 ILE A C 1
ATOM 445 O O . ILE A 1 57 ? 19.922 -18.609 19.297 1 40.22 57 ILE A O 1
ATOM 449 N N . PHE A 1 58 ? 20.375 -16.594 19.891 1 34.12 58 PHE A N 1
ATOM 450 C CA . PHE A 1 58 ? 19.266 -16.016 19.141 1 34.12 58 PHE A CA 1
ATOM 451 C C . PHE A 1 58 ? 19.516 -16.125 17.641 1 34.12 58 PHE A C 1
ATOM 453 O O . PHE A 1 58 ? 20.406 -15.445 17.109 1 34.12 58 PHE A O 1
ATOM 460 N N . SER A 1 59 ? 19.406 -17.344 17.172 1 38.78 59 SER A N 1
ATOM 461 C CA . SER A 1 59 ? 19.219 -17.266 15.719 1 38.78 59 SER A CA 1
ATOM 462 C C . SER A 1 59 ? 18.234 -16.156 15.352 1 38.78 59 SER A C 1
ATOM 464 O O . SER A 1 59 ? 17.172 -16.047 15.945 1 38.78 59 SER A O 1
ATOM 466 N N . PRO A 1 60 ? 18.734 -15.094 14.867 1 38.12 60 PRO A N 1
ATOM 467 C CA . PRO A 1 60 ? 17.688 -14.195 14.391 1 38.12 60 PRO A CA 1
ATOM 468 C C . PRO A 1 60 ? 16.453 -14.938 13.867 1 38.12 60 PRO A C 1
ATOM 470 O O . PRO A 1 60 ? 16.594 -15.867 13.07 1 38.12 60 PRO A O 1
ATOM 473 N N . ALA A 1 61 ? 15.445 -15.047 14.695 1 36.41 61 ALA A N 1
ATOM 474 C CA . ALA A 1 61 ? 14.164 -15.453 14.125 1 36.41 61 ALA A CA 1
ATOM 475 C C . ALA A 1 61 ? 14 -14.906 12.703 1 36.41 61 ALA A C 1
ATOM 477 O O . ALA A 1 61 ? 14.07 -13.695 12.492 1 36.41 61 ALA A O 1
ATOM 478 N N . LYS A 1 62 ? 14.398 -15.594 11.758 1 41.22 62 LYS A N 1
ATOM 479 C CA . LYS A 1 62 ? 13.938 -15.266 10.406 1 41.22 62 LYS A CA 1
ATOM 480 C C . LYS A 1 62 ? 12.461 -14.883 10.406 1 41.22 62 LYS A C 1
ATOM 482 O O . LYS A 1 62 ? 11.594 -15.734 10.57 1 41.22 62 LYS A O 1
ATOM 487 N N . HIS A 1 63 ? 12.078 -13.836 10.969 1 39.88 63 HIS A N 1
ATOM 488 C CA . HIS A 1 63 ? 10.703 -13.367 10.797 1 39.88 63 HIS A CA 1
ATOM 489 C C . HIS A 1 63 ? 10.227 -13.578 9.367 1 39.88 63 HIS A C 1
ATOM 491 O O . HIS A 1 63 ? 10.359 -12.688 8.531 1 39.88 63 HIS A O 1
ATOM 497 N N . SER A 1 64 ? 10.43 -14.797 8.906 1 47.03 64 SER A N 1
ATOM 498 C CA . SER A 1 64 ? 9.695 -14.969 7.66 1 47.03 64 SER A CA 1
ATOM 499 C C . SER A 1 64 ? 8.227 -14.594 7.82 1 47.03 64 SER A C 1
ATOM 501 O O . SER A 1 64 ? 7.566 -15.062 8.75 1 47.03 64 SER A O 1
ATOM 503 N N . VAL A 1 65 ? 7.824 -13.492 7.516 1 51.75 65 VAL A N 1
ATOM 504 C CA . VAL A 1 65 ? 6.406 -13.148 7.434 1 51.75 65 VAL A CA 1
ATOM 505 C C . VAL A 1 65 ? 5.621 -14.344 6.883 1 51.75 65 VAL A C 1
ATOM 507 O O . VAL A 1 65 ? 5.941 -14.859 5.812 1 51.75 65 VAL A O 1
ATOM 510 N N . THR A 1 66 ? 4.969 -15.094 7.707 1 65.19 66 THR A N 1
ATOM 511 C CA . THR A 1 66 ? 4.168 -16.219 7.262 1 65.19 66 THR A CA 1
ATOM 512 C C . THR A 1 66 ? 3.227 -15.812 6.133 1 65.19 66 THR A C 1
ATOM 514 O O . THR A 1 66 ? 2.377 -14.938 6.316 1 65.19 66 THR A O 1
ATOM 517 N N . TRP A 1 67 ? 3.641 -16.047 4.82 1 80.5 67 TRP A N 1
ATOM 518 C CA . TRP A 1 67 ? 2.832 -15.688 3.66 1 80.5 67 TRP A CA 1
ATOM 519 C C . TRP A 1 67 ? 2.002 -16.875 3.182 1 80.5 67 TRP A C 1
ATOM 521 O O . TRP A 1 67 ? 2.418 -18.031 3.314 1 80.5 67 TRP A O 1
ATOM 531 N N . THR A 1 68 ? 0.691 -16.656 2.76 1 85.56 68 THR A N 1
ATOM 532 C CA . THR A 1 68 ? -0.168 -17.656 2.15 1 85.56 68 THR A CA 1
ATOM 533 C C . THR A 1 68 ? -0.601 -17.234 0.752 1 85.56 68 THR A C 1
ATOM 535 O O . THR A 1 68 ? -1.032 -18.062 -0.052 1 85.56 68 THR A O 1
ATOM 538 N N . TYR A 1 69 ? -0.39 -15.938 0.517 1 93.88 69 TYR A N 1
ATOM 539 C CA . TYR A 1 69 ? -0.927 -15.383 -0.72 1 93.88 69 TYR A CA 1
ATOM 540 C C . TYR A 1 69 ? 0.162 -14.672 -1.519 1 93.88 69 TYR A C 1
ATOM 542 O O . TYR A 1 69 ? 0.828 -13.773 -1.007 1 93.88 69 TYR A O 1
ATOM 550 N N . GLY A 1 70 ? 0.448 -15.141 -2.781 1 97.81 70 GLY A N 1
ATOM 551 C CA . GLY A 1 70 ? 1.334 -14.5 -3.742 1 97.81 70 GLY A CA 1
ATOM 552 C C . GLY A 1 70 ? 0.706 -14.336 -5.113 1 97.81 70 GLY A C 1
ATOM 553 O O . GLY A 1 70 ? -0.443 -14.727 -5.328 1 97.81 70 GLY A O 1
ATOM 554 N N . VAL A 1 71 ? 1.423 -13.672 -6.027 1 98.62 71 VAL A N 1
ATOM 555 C CA . VAL A 1 71 ? 0.861 -13.461 -7.359 1 98.62 71 VAL A CA 1
ATOM 556 C C . VAL A 1 71 ? 1.93 -13.719 -8.422 1 98.62 71 VAL A C 1
ATOM 558 O O . VAL A 1 71 ? 3.111 -13.438 -8.195 1 98.62 71 VAL A O 1
ATOM 561 N N . ASN A 1 72 ? 1.465 -14.312 -9.5 1 98.81 72 ASN A N 1
ATOM 562 C CA . ASN A 1 72 ? 2.332 -14.469 -10.664 1 98.81 72 ASN A CA 1
ATOM 563 C C . ASN A 1 72 ? 2.387 -13.195 -11.5 1 98.81 72 ASN A C 1
ATOM 565 O O . ASN A 1 72 ? 1.361 -12.727 -11.992 1 98.81 72 ASN A O 1
ATOM 569 N N . TYR A 1 73 ? 3.562 -12.688 -11.617 1 98.56 73 TYR A N 1
ATOM 570 C CA . TYR A 1 73 ? 3.803 -11.477 -12.398 1 98.56 73 TYR A CA 1
ATOM 571 C C . TYR A 1 73 ? 4.242 -11.82 -13.812 1 98.56 73 TYR A C 1
ATOM 573 O O . TYR A 1 73 ? 5.43 -11.75 -14.141 1 98.56 73 TYR A O 1
ATOM 581 N N . GLY A 1 74 ? 3.189 -12.227 -14.625 1 96.31 74 GLY A N 1
ATOM 582 C CA . GLY A 1 74 ? 3.4 -12.414 -16.047 1 96.31 74 GLY A CA 1
ATOM 583 C C . GLY A 1 74 ? 3.535 -11.109 -16.812 1 96.31 74 GLY A C 1
ATOM 584 O O . GLY A 1 74 ? 2.836 -10.133 -16.516 1 96.31 74 GLY A O 1
ATOM 585 N N . ARG A 1 75 ? 4.371 -11.086 -17.906 1 94.69 75 ARG A N 1
ATOM 586 C CA . ARG A 1 75 ? 4.707 -9.797 -18.5 1 94.69 75 ARG A CA 1
ATOM 587 C C . ARG A 1 75 ? 4.566 -9.836 -20.016 1 94.69 75 ARG A C 1
ATOM 589 O O . ARG A 1 75 ? 5.152 -9.016 -20.719 1 94.69 75 ARG A O 1
ATOM 596 N N . ILE A 1 76 ? 3.811 -10.773 -20.531 1 96.06 76 ILE A N 1
ATOM 597 C CA . ILE A 1 76 ? 3.596 -10.852 -21.984 1 96.06 76 ILE A CA 1
ATOM 598 C C . ILE A 1 76 ? 2.436 -9.938 -22.375 1 96.06 76 ILE A C 1
ATOM 600 O O . ILE A 1 76 ? 1.334 -10.414 -22.656 1 96.06 76 ILE A O 1
ATOM 604 N N . ALA A 1 77 ? 2.713 -8.625 -22.422 1 94.75 77 ALA A N 1
ATOM 605 C CA . ALA A 1 77 ? 1.706 -7.594 -22.672 1 94.75 77 ALA A CA 1
ATOM 606 C C . ALA A 1 77 ? 2.342 -6.328 -23.234 1 94.75 77 ALA A C 1
ATOM 608 O O . ALA A 1 77 ? 3.557 -6.137 -23.141 1 94.75 77 ALA A O 1
ATOM 609 N N . ASN A 1 78 ? 1.649 -5.449 -23.953 1 91.06 78 ASN A N 1
ATOM 610 C CA . ASN A 1 78 ? 2.221 -4.312 -24.672 1 91.06 78 ASN A CA 1
ATOM 611 C C . ASN A 1 78 ? 2.18 -3.039 -23.828 1 91.06 78 ASN A C 1
ATOM 613 O O . ASN A 1 78 ? 2.779 -2.029 -24.203 1 91.06 78 ASN A O 1
ATOM 617 N N . ASN A 1 79 ? 1.542 -2.908 -22.719 1 91.75 79 ASN A N 1
ATOM 618 C CA . ASN A 1 79 ? 1.416 -1.652 -21.984 1 91.75 79 ASN A CA 1
ATOM 619 C C . ASN A 1 79 ? 1.455 -1.877 -20.484 1 91.75 79 ASN A C 1
ATOM 621 O O . ASN A 1 79 ? 0.671 -1.28 -19.734 1 91.75 79 ASN A O 1
ATOM 625 N N . LEU A 1 80 ? 2.422 -2.676 -20.078 1 94.62 80 LEU A N 1
ATOM 626 C CA . LEU A 1 80 ? 2.568 -2.902 -18.656 1 94.62 80 LEU A CA 1
ATOM 627 C C . LEU A 1 80 ? 3.221 -1.701 -17.969 1 94.62 80 LEU A C 1
ATOM 629 O O . LEU A 1 80 ? 4.051 -1.018 -18.578 1 94.62 80 LEU A O 1
ATOM 633 N N . PRO A 1 81 ? 2.818 -1.438 -16.75 1 93.38 81 PRO A N 1
ATOM 634 C CA . PRO A 1 81 ? 3.533 -0.402 -16 1 93.38 81 PRO A CA 1
ATOM 635 C C . PRO A 1 81 ? 5.008 -0.733 -15.805 1 93.38 81 PRO A C 1
ATOM 637 O O . PRO A 1 81 ? 5.395 -1.905 -15.836 1 93.38 81 PRO A O 1
ATOM 640 N N . GLN A 1 82 ? 5.812 0.293 -15.656 1 92.81 82 GLN A N 1
ATOM 641 C CA . GLN A 1 82 ? 7.203 0.071 -15.281 1 92.81 82 GLN A CA 1
ATOM 642 C C . GLN A 1 82 ? 7.305 -0.717 -13.977 1 92.81 82 GLN A C 1
ATOM 644 O O . GLN A 1 82 ? 6.457 -0.582 -13.102 1 92.81 82 GLN A O 1
ATOM 649 N N . PRO A 1 83 ? 8.336 -1.503 -13.859 1 95.62 83 PRO A N 1
ATOM 650 C CA . PRO A 1 83 ? 8.453 -2.371 -12.688 1 95.62 83 PRO A CA 1
ATOM 651 C C . PRO A 1 83 ? 8.375 -1.599 -11.367 1 95.62 83 PRO A C 1
ATOM 653 O O . PRO A 1 83 ? 7.836 -2.102 -10.383 1 95.62 83 PRO A O 1
ATOM 656 N N . GLU A 1 84 ? 8.922 -0.369 -11.289 1 93.19 84 GLU A N 1
ATOM 657 C CA . GLU A 1 84 ? 8.844 0.437 -10.07 1 93.19 84 GLU A CA 1
ATOM 658 C C . GLU A 1 84 ? 7.395 0.737 -9.703 1 93.19 84 GLU A C 1
ATOM 660 O O . GLU A 1 84 ? 7.043 0.748 -8.516 1 93.19 84 GLU A O 1
ATOM 665 N N . SER A 1 85 ? 6.562 0.999 -10.703 1 94.19 85 SER A N 1
ATOM 666 C CA . SER A 1 85 ? 5.137 1.228 -10.484 1 94.19 85 SER A CA 1
ATOM 667 C C . SER A 1 85 ? 4.441 -0.039 -10 1 94.19 85 SER A C 1
ATOM 669 O O . SER A 1 85 ? 3.49 0.029 -9.219 1 94.19 85 SER A O 1
ATOM 671 N N . VAL A 1 86 ? 4.918 -1.117 -10.469 1 97.25 86 VAL A N 1
ATOM 672 C CA . VAL A 1 86 ? 4.352 -2.395 -10.047 1 97.25 86 VAL A CA 1
ATOM 673 C C . VAL A 1 86 ? 4.648 -2.629 -8.57 1 97.25 86 VAL A C 1
ATOM 675 O O . VAL A 1 86 ? 3.803 -3.15 -7.836 1 97.25 86 VAL A O 1
ATOM 678 N N . VAL A 1 87 ? 5.859 -2.248 -8.148 1 97.12 87 VAL A N 1
ATOM 679 C CA . VAL A 1 87 ? 6.18 -2.332 -6.727 1 97.12 87 VAL A CA 1
ATOM 680 C C . VAL A 1 87 ? 5.145 -1.558 -5.914 1 97.12 87 VAL A C 1
ATOM 682 O O . VAL A 1 87 ? 4.629 -2.059 -4.91 1 97.12 87 VAL A O 1
ATOM 685 N N . THR A 1 88 ? 4.793 -0.328 -6.363 1 96 88 THR A N 1
ATOM 686 C CA . THR A 1 88 ? 3.795 0.499 -5.691 1 96 88 THR A CA 1
ATOM 687 C C . THR A 1 88 ? 2.434 -0.19 -5.691 1 96 88 THR A C 1
ATOM 689 O O . THR A 1 88 ? 1.743 -0.21 -4.668 1 96 88 THR A O 1
ATOM 692 N N . LEU A 1 89 ? 2.07 -0.752 -6.785 1 96.75 89 LEU A N 1
ATOM 693 C CA . LEU A 1 89 ? 0.808 -1.47 -6.93 1 96.75 89 LEU A CA 1
ATOM 694 C C . LEU A 1 89 ? 0.729 -2.633 -5.945 1 96.75 89 LEU A C 1
ATOM 696 O O . LEU A 1 89 ? -0.287 -2.812 -5.27 1 96.75 89 LEU A O 1
ATOM 700 N N . LEU A 1 90 ? 1.775 -3.398 -5.855 1 97.75 90 LEU A N 1
ATOM 701 C CA . LEU A 1 90 ? 1.832 -4.555 -4.969 1 97.75 90 LEU A CA 1
ATOM 702 C C . LEU A 1 90 ? 1.763 -4.129 -3.508 1 97.75 90 LEU A C 1
ATOM 704 O O . LEU A 1 90 ? 1.042 -4.734 -2.713 1 97.75 90 LEU A O 1
ATOM 708 N N . LYS A 1 91 ? 2.49 -3.082 -3.162 1 95.88 91 LYS A N 1
ATOM 709 C CA . LYS A 1 91 ? 2.445 -2.576 -1.794 1 95.88 91 LYS A CA 1
ATOM 710 C C . LYS A 1 91 ? 1.041 -2.104 -1.428 1 95.88 91 LYS A C 1
ATOM 712 O O . LYS A 1 91 ? 0.551 -2.387 -0.333 1 95.88 91 LYS A O 1
ATOM 717 N N . ALA A 1 92 ? 0.403 -1.396 -2.357 1 95.56 92 ALA A N 1
ATOM 718 C CA . ALA A 1 92 ? -0.96 -0.924 -2.131 1 95.56 92 ALA A CA 1
ATOM 719 C C . ALA A 1 92 ? -1.916 -2.094 -1.91 1 95.56 92 ALA A C 1
ATOM 721 O O . ALA A 1 92 ? -2.857 -1.993 -1.12 1 95.56 92 ALA A O 1
ATOM 722 N N . ALA A 1 93 ? -1.653 -3.18 -2.6 1 94.81 93 ALA A N 1
ATOM 723 C CA . ALA A 1 93 ? -2.5 -4.367 -2.527 1 94.81 93 ALA A CA 1
ATOM 724 C C . ALA A 1 93 ? -2.08 -5.273 -1.373 1 94.81 93 ALA A C 1
ATOM 726 O O . ALA A 1 93 ? -2.693 -6.316 -1.14 1 94.81 93 ALA A O 1
ATOM 727 N N . LYS A 1 94 ? -1.001 -4.941 -0.685 1 93.69 94 LYS A N 1
ATOM 728 C CA . LYS A 1 94 ? -0.448 -5.715 0.423 1 93.69 94 LYS A CA 1
ATOM 729 C C . LYS A 1 94 ? -0.039 -7.113 -0.032 1 93.69 94 LYS A C 1
ATOM 731 O O . LYS A 1 94 ? -0.303 -8.102 0.659 1 93.69 94 LYS A O 1
ATOM 736 N N . ILE A 1 95 ? 0.48 -7.164 -1.201 1 95.81 95 ILE A N 1
ATOM 737 C CA . ILE A 1 95 ? 1.045 -8.398 -1.742 1 95.81 95 ILE A CA 1
ATOM 738 C C . ILE A 1 95 ? 2.564 -8.375 -1.603 1 95.81 95 ILE A C 1
ATOM 740 O O . ILE A 1 95 ? 3.234 -7.512 -2.184 1 95.81 95 ILE A O 1
ATOM 744 N N . ASN A 1 96 ? 3.135 -9.336 -0.919 1 96.5 96 ASN A N 1
ATOM 745 C CA . ASN A 1 96 ? 4.562 -9.281 -0.626 1 96.5 96 ASN A CA 1
ATOM 746 C C . ASN A 1 96 ? 5.305 -10.477 -1.211 1 96.5 96 ASN A C 1
ATOM 748 O O . ASN A 1 96 ? 6.465 -10.719 -0.875 1 96.5 96 ASN A O 1
ATOM 752 N N . HIS A 1 97 ? 4.648 -11.336 -2.051 1 98.06 97 HIS A N 1
ATOM 753 C CA . HIS A 1 97 ? 5.262 -12.477 -2.719 1 98.06 97 HIS A CA 1
ATOM 754 C C . HIS A 1 97 ? 4.875 -12.531 -4.191 1 98.06 97 HIS A C 1
ATOM 756 O O . HIS A 1 97 ? 3.688 -12.5 -4.531 1 98.06 97 HIS A O 1
ATOM 762 N N . ILE A 1 98 ? 5.918 -12.547 -5.02 1 98.62 98 ILE A N 1
ATOM 763 C CA . ILE A 1 98 ? 5.605 -12.672 -6.441 1 98.62 98 ILE A CA 1
ATOM 764 C C . ILE A 1 98 ? 6.449 -13.781 -7.059 1 98.62 98 ILE A C 1
ATOM 766 O O . ILE A 1 98 ? 7.477 -14.18 -6.5 1 98.62 98 ILE A O 1
ATOM 770 N N . ARG A 1 99 ? 5.98 -14.297 -8.109 1 98.69 99 ARG A N 1
ATOM 771 C CA . ARG A 1 99 ? 6.699 -15.211 -8.992 1 98.69 99 ARG A CA 1
ATOM 772 C C . ARG A 1 99 ? 6.773 -14.664 -10.414 1 98.69 99 ARG A C 1
ATOM 774 O O . ARG A 1 99 ? 5.77 -14.188 -10.953 1 98.69 99 ARG A O 1
ATOM 781 N N . ILE A 1 100 ? 7.969 -14.625 -10.922 1 98.5 100 ILE A N 1
ATOM 782 C CA . ILE A 1 100 ? 8.125 -14.273 -12.336 1 98.5 100 ILE A CA 1
ATOM 783 C C . ILE A 1 100 ? 8.656 -15.477 -13.109 1 98.5 100 ILE A C 1
ATOM 785 O O . ILE A 1 100 ? 9.109 -16.453 -12.508 1 98.5 100 ILE A O 1
ATOM 789 N N . TYR A 1 101 ? 8.625 -15.484 -14.398 1 97.94 101 TYR A N 1
ATOM 790 C CA . TYR A 1 101 ? 8.891 -16.656 -15.211 1 97.94 101 TYR A CA 1
ATOM 791 C C . TYR A 1 101 ? 10.273 -16.594 -15.844 1 97.94 101 TYR A C 1
ATOM 793 O O . TYR A 1 101 ? 10.656 -17.453 -16.625 1 97.94 101 TYR A O 1
ATOM 801 N N . ASP A 1 102 ? 10.984 -15.531 -15.523 1 97.75 102 ASP A N 1
ATOM 802 C CA . ASP A 1 102 ? 12.359 -15.289 -15.953 1 97.75 102 ASP A CA 1
ATOM 803 C C . ASP A 1 102 ? 13.18 -14.656 -14.828 1 97.75 102 ASP A C 1
ATOM 805 O O . ASP A 1 102 ? 12.898 -14.859 -13.648 1 97.75 102 ASP A O 1
ATOM 809 N N . ALA A 1 103 ? 14.219 -14.094 -15.172 1 98.25 103 ALA A N 1
ATOM 810 C CA . ALA A 1 103 ? 15.062 -13.344 -14.242 1 98.25 103 ALA A CA 1
ATOM 811 C C . ALA A 1 103 ? 15.32 -11.93 -14.75 1 98.25 103 ALA A C 1
ATOM 813 O O . ALA A 1 103 ? 16.453 -11.469 -14.758 1 98.25 103 ALA A O 1
ATOM 814 N N . ASP A 1 104 ? 14.258 -11.273 -15.094 1 97.62 104 ASP A N 1
ATOM 815 C CA . ASP A 1 104 ? 14.375 -9.953 -15.703 1 97.62 104 ASP A CA 1
ATOM 816 C C . ASP A 1 104 ? 15.094 -8.977 -14.773 1 97.62 104 ASP A C 1
ATOM 818 O O . ASP A 1 104 ? 14.641 -8.719 -13.656 1 97.62 104 ASP A O 1
ATOM 822 N N . HIS A 1 105 ? 16.141 -8.383 -15.242 1 96.81 105 HIS A N 1
ATOM 823 C CA . HIS A 1 105 ? 16.984 -7.531 -14.414 1 96.81 105 HIS A CA 1
ATOM 824 C C . HIS A 1 105 ? 16.281 -6.211 -14.102 1 96.81 105 HIS A C 1
ATOM 826 O O . HIS A 1 105 ? 16.516 -5.617 -13.047 1 96.81 105 HIS A O 1
ATOM 832 N N . GLY A 1 106 ? 15.438 -5.746 -15.031 1 95.5 106 GLY A N 1
ATOM 833 C CA . GLY A 1 106 ? 14.656 -4.559 -14.742 1 95.5 106 GLY A CA 1
ATOM 834 C C . GLY A 1 106 ? 13.727 -4.734 -13.555 1 95.5 106 GLY A C 1
ATOM 835 O O . GLY A 1 106 ? 13.641 -3.855 -12.688 1 95.5 106 GLY A O 1
ATOM 836 N N . VAL A 1 107 ? 13.039 -5.867 -13.516 1 97.5 107 VAL A N 1
ATOM 837 C CA . VAL A 1 107 ? 12.164 -6.188 -12.398 1 97.5 107 VAL A CA 1
ATOM 838 C C . VAL A 1 107 ? 12.984 -6.332 -11.117 1 97.5 107 VAL A C 1
ATOM 840 O O . VAL A 1 107 ? 12.656 -5.73 -10.094 1 97.5 107 VAL A O 1
ATOM 843 N N . LEU A 1 108 ? 14.086 -7.098 -11.188 1 98.31 108 LEU A N 1
ATOM 844 C CA . LEU A 1 108 ? 14.906 -7.348 -10.008 1 98.31 108 LEU A CA 1
ATOM 845 C C . LEU A 1 108 ? 15.484 -6.047 -9.461 1 98.31 108 LEU A C 1
ATOM 847 O O . LEU A 1 108 ? 15.555 -5.855 -8.25 1 98.31 108 LEU A O 1
ATOM 851 N N . GLN A 1 109 ? 15.836 -5.172 -10.328 1 95.94 109 GLN A N 1
ATOM 852 C CA . GLN A 1 109 ? 16.344 -3.873 -9.906 1 95.94 109 GLN A CA 1
ATOM 853 C C . GLN A 1 109 ? 15.266 -3.047 -9.227 1 95.94 109 GLN A C 1
ATOM 855 O O . GLN A 1 109 ? 15.5 -2.432 -8.188 1 95.94 109 GLN A O 1
ATOM 860 N N . ALA A 1 110 ? 14.102 -3.02 -9.773 1 95.5 110 ALA A N 1
ATOM 861 C CA . ALA A 1 110 ? 12.992 -2.225 -9.25 1 95.5 110 ALA A CA 1
ATOM 862 C C . ALA A 1 110 ? 12.57 -2.725 -7.867 1 95.5 110 ALA A C 1
ATOM 864 O O . ALA A 1 110 ? 12.078 -1.949 -7.047 1 95.5 110 ALA A O 1
ATOM 865 N N . PHE A 1 111 ? 12.789 -3.979 -7.578 1 97.44 111 PHE A N 1
ATOM 866 C CA . PHE A 1 111 ? 12.289 -4.586 -6.352 1 97.44 111 PHE A CA 1
ATOM 867 C C . PHE A 1 111 ? 13.32 -4.488 -5.234 1 97.44 111 PHE A C 1
ATOM 869 O O . PHE A 1 111 ? 13.078 -4.945 -4.117 1 97.44 111 PHE A O 1
ATOM 876 N N . LYS A 1 112 ? 14.477 -3.877 -5.562 1 96 112 LYS A N 1
ATOM 877 C CA . LYS A 1 112 ? 15.477 -3.637 -4.531 1 96 112 LYS A CA 1
ATOM 878 C C . LYS A 1 112 ? 14.891 -2.844 -3.367 1 96 112 LYS A C 1
ATOM 880 O O . LYS A 1 112 ? 14.266 -1.801 -3.572 1 96 112 LYS A O 1
ATOM 885 N N . GLY A 1 113 ? 15.055 -3.441 -2.158 1 93.69 113 GLY A N 1
ATOM 886 C CA . GLY A 1 113 ? 14.633 -2.744 -0.952 1 93.69 113 GLY A CA 1
ATOM 887 C C . GLY A 1 113 ? 13.133 -2.689 -0.783 1 93.69 113 GLY A C 1
ATOM 888 O O . GLY A 1 113 ? 12.625 -2.047 0.141 1 93.69 113 GLY A O 1
ATOM 889 N N . SER A 1 114 ? 12.352 -3.359 -1.641 1 94.25 114 SER A N 1
ATOM 890 C CA . SER A 1 114 ? 10.891 -3.264 -1.611 1 94.25 114 SER A CA 1
ATOM 891 C C . SER A 1 114 ? 10.305 -4.105 -0.485 1 94.25 114 SER A C 1
ATOM 893 O O . SER A 1 114 ? 9.148 -3.914 -0.095 1 94.25 114 SER A O 1
ATOM 895 N N . GLY A 1 115 ? 11.062 -5.086 -0.021 1 94.12 115 GLY A N 1
ATOM 896 C CA . GLY A 1 115 ? 10.547 -6.02 0.97 1 94.12 115 GLY A CA 1
ATOM 897 C C . GLY A 1 115 ? 9.703 -7.121 0.368 1 94.12 115 GLY A C 1
ATOM 898 O O . GLY A 1 115 ? 9.211 -8 1.084 1 94.12 115 GLY A O 1
ATOM 899 N N . ILE A 1 116 ? 9.531 -7.121 -0.921 1 97.38 116 ILE A N 1
ATOM 900 C CA . ILE A 1 116 ? 8.727 -8.125 -1.613 1 97.38 116 ILE A CA 1
ATOM 901 C C . ILE A 1 116 ? 9.617 -9.297 -2.02 1 97.38 116 ILE A C 1
ATOM 903 O O . ILE A 1 116 ? 10.695 -9.102 -2.59 1 97.38 116 ILE A O 1
ATOM 907 N N . GLU A 1 117 ? 9.203 -10.492 -1.677 1 98.31 117 GLU A N 1
ATOM 908 C CA . GLU A 1 117 ? 9.953 -11.695 -2.01 1 98.31 117 GLU A CA 1
ATOM 909 C C . GLU A 1 117 ? 9.625 -12.18 -3.418 1 98.31 117 GLU A C 1
ATOM 911 O O . GLU A 1 117 ? 8.469 -12.141 -3.84 1 98.31 117 GLU A O 1
ATOM 916 N N . ILE A 1 118 ? 10.688 -12.68 -4.074 1 98.62 118 ILE A N 1
ATOM 917 C CA . ILE A 1 118 ? 10.531 -13.039 -5.48 1 98.62 118 ILE A CA 1
ATOM 918 C C . ILE A 1 118 ? 11.016 -14.469 -5.711 1 98.62 118 ILE A C 1
ATOM 920 O O . ILE A 1 118 ? 12.109 -14.836 -5.262 1 98.62 118 ILE A O 1
ATOM 924 N N . ILE A 1 119 ? 10.188 -15.281 -6.332 1 98.75 119 ILE A N 1
ATOM 925 C CA . ILE A 1 119 ? 10.648 -16.484 -7.008 1 98.75 119 ILE A CA 1
ATOM 926 C C . ILE A 1 119 ? 10.906 -16.188 -8.484 1 98.75 119 ILE A C 1
ATOM 928 O O . ILE A 1 119 ? 10.008 -15.742 -9.195 1 98.75 119 ILE A O 1
ATOM 932 N N . ILE A 1 120 ? 12.148 -16.359 -8.867 1 98.81 120 ILE A N 1
ATOM 933 C CA . ILE A 1 120 ? 12.461 -16.125 -10.273 1 98.81 120 ILE A CA 1
ATOM 934 C C . ILE A 1 120 ? 12.383 -17.453 -11.039 1 98.81 120 ILE A C 1
ATOM 936 O O . ILE A 1 120 ? 12.297 -18.516 -10.438 1 98.81 120 ILE A O 1
ATOM 940 N N . GLY A 1 121 ? 12.352 -17.344 -12.383 1 98.75 121 GLY A N 1
ATOM 941 C CA . GLY A 1 121 ? 12.227 -18.531 -13.219 1 98.75 121 GLY A CA 1
ATOM 942 C C . GLY A 1 121 ? 13.445 -18.781 -14.086 1 98.75 121 GLY A C 1
ATOM 943 O O . GLY A 1 121 ? 14.023 -17.844 -14.641 1 98.75 121 GLY A O 1
ATOM 944 N N . LEU A 1 122 ? 13.898 -20 -14.078 1 98.56 122 LEU A N 1
ATOM 945 C CA . LEU A 1 122 ? 14.75 -20.484 -15.156 1 98.56 122 LEU A CA 1
ATOM 946 C C . LEU A 1 122 ? 13.914 -20.969 -16.328 1 98.56 122 LEU A C 1
ATOM 948 O O . LEU A 1 122 ? 13.297 -22.047 -16.25 1 98.56 122 LEU A O 1
ATOM 952 N N . PRO A 1 123 ? 13.945 -20.219 -17.375 1 96.56 123 PRO A N 1
ATOM 953 C CA . PRO A 1 123 ? 13.055 -20.578 -18.484 1 96.56 123 PRO A CA 1
ATOM 954 C C . PRO A 1 123 ? 13.352 -21.953 -19.078 1 96.56 123 PRO A C 1
ATOM 956 O O . PRO A 1 123 ? 14.484 -22.422 -19 1 96.56 123 PRO A O 1
ATOM 959 N N . ASN A 1 124 ? 12.344 -22.578 -19.703 1 97.12 124 ASN A N 1
ATOM 960 C CA . ASN A 1 124 ? 12.43 -23.922 -20.25 1 97.12 124 ASN A CA 1
ATOM 961 C C . ASN A 1 124 ? 13.562 -24.062 -21.266 1 97.12 124 ASN A C 1
ATOM 963 O O . ASN A 1 124 ? 14.242 -25.094 -21.312 1 97.12 124 ASN A O 1
ATOM 967 N N . GLU A 1 125 ? 13.82 -22.984 -22 1 94.56 125 GLU A N 1
ATOM 968 C CA . GLU A 1 125 ? 14.781 -23.031 -23.094 1 94.56 125 GLU A CA 1
ATOM 969 C C . GLU A 1 125 ? 16.203 -23.125 -22.578 1 94.56 125 GLU A C 1
ATOM 971 O O . GLU A 1 125 ? 17.125 -23.469 -23.328 1 94.56 125 GLU A O 1
ATOM 976 N N . TYR A 1 126 ? 16.375 -22.906 -21.297 1 96.31 126 TYR A N 1
ATOM 977 C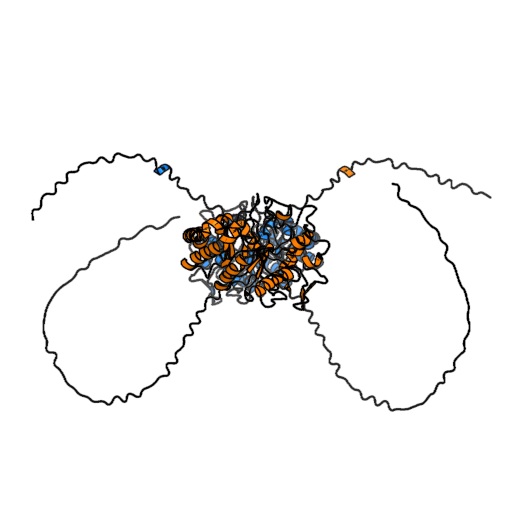 CA . TYR A 1 126 ? 17.719 -22.953 -20.734 1 96.31 126 TYR A CA 1
ATOM 978 C C . TYR A 1 126 ? 18 -24.297 -20.062 1 96.31 126 TYR A C 1
ATOM 980 O O . TYR A 1 126 ? 19.125 -24.562 -19.656 1 96.31 126 TYR A O 1
ATOM 988 N N . LEU A 1 127 ? 17 -25.172 -19.953 1 97.88 127 LEU A N 1
ATOM 989 C CA . LEU A 1 127 ? 17.109 -26.391 -19.156 1 97.88 127 LEU A CA 1
ATOM 990 C C . LEU A 1 127 ? 18.234 -27.297 -19.703 1 97.88 127 LEU A C 1
ATOM 992 O O . LEU A 1 127 ? 19.031 -27.812 -18.922 1 97.88 127 LEU A O 1
ATOM 996 N N . LYS A 1 128 ? 18.297 -27.453 -20.984 1 96.5 128 LYS A N 1
ATOM 997 C CA . LYS A 1 128 ? 19.312 -28.328 -21.578 1 96.5 128 LYS A CA 1
ATOM 998 C C . LYS A 1 128 ? 20.719 -27.828 -21.281 1 96.5 128 LYS A C 1
ATOM 1000 O O . LYS A 1 128 ? 21.578 -28.594 -20.828 1 96.5 128 LYS A O 1
ATOM 1005 N N . GLU A 1 129 ? 20.859 -26.562 -21.531 1 95.5 129 GLU A N 1
ATOM 1006 C CA . GLU A 1 129 ? 22.188 -25.984 -21.312 1 95.5 129 GLU A CA 1
ATOM 1007 C C . GLU A 1 129 ? 22.609 -26.078 -19.859 1 95.5 129 GLU A C 1
ATOM 1009 O O . GLU A 1 129 ? 23.75 -26.438 -19.562 1 95.5 129 GLU A O 1
ATOM 1014 N N . ILE A 1 130 ? 21.719 -25.781 -18.953 1 97.94 130 ILE A N 1
ATOM 1015 C CA . ILE A 1 130 ? 22.016 -25.766 -17.531 1 97.94 130 ILE A CA 1
ATOM 1016 C C . ILE A 1 130 ? 22.266 -27.188 -17.031 1 97.94 130 ILE A C 1
ATOM 1018 O O . ILE A 1 130 ? 23.031 -27.406 -16.094 1 97.94 130 ILE A O 1
ATOM 1022 N N . SER A 1 131 ? 21.672 -28.188 -17.656 1 97.5 131 SER A N 1
ATOM 1023 C CA . SER A 1 131 ? 21.797 -29.578 -17.234 1 97.5 131 SER A CA 1
ATOM 1024 C C . SER A 1 131 ? 23.172 -30.156 -17.562 1 97.5 131 SER A C 1
ATOM 1026 O O . SER A 1 131 ? 23.609 -31.125 -16.969 1 97.5 131 SER A O 1
ATOM 1028 N N . ILE A 1 132 ? 23.828 -29.625 -18.578 1 93.62 132 ILE A N 1
ATOM 1029 C CA . ILE A 1 132 ? 25.062 -30.188 -19.109 1 93.62 132 ILE A CA 1
ATOM 1030 C C . ILE A 1 132 ? 26.188 -29.984 -18.109 1 93.62 132 ILE A C 1
ATOM 1032 O O . ILE A 1 132 ? 27.062 -30.859 -17.969 1 93.62 132 ILE A O 1
ATOM 1036 N N . GLY A 1 133 ? 26.156 -28.75 -17.406 1 86.44 133 GLY A N 1
ATOM 1037 C CA . GLY A 1 133 ? 27.297 -28.547 -16.531 1 86.44 133 GLY A CA 1
ATOM 1038 C C . GLY A 1 133 ? 27.031 -27.516 -15.445 1 86.44 133 GLY A C 1
ATOM 1039 O O . GLY A 1 133 ? 26.266 -26.578 -15.648 1 86.44 133 GLY A O 1
ATOM 1040 N N . GLU A 1 134 ? 27.828 -27.719 -14.43 1 89.88 134 GLU A N 1
ATOM 1041 C CA . GLU A 1 134 ? 27.719 -26.875 -13.242 1 89.88 134 GLU A CA 1
ATOM 1042 C C . GLU A 1 134 ? 28.219 -25.469 -13.516 1 89.88 134 GLU A C 1
ATOM 1044 O O . GLU A 1 134 ? 27.734 -24.5 -12.914 1 89.88 134 GLU A O 1
ATOM 1049 N N . ASP A 1 135 ? 29 -25.375 -14.516 1 94.75 135 ASP A N 1
ATOM 1050 C CA . ASP A 1 135 ? 29.578 -24.062 -14.797 1 94.75 135 ASP A CA 1
ATOM 1051 C C . ASP A 1 135 ? 28.531 -23.109 -15.352 1 94.75 135 ASP A C 1
ATOM 1053 O O . ASP A 1 135 ? 28.5 -21.938 -15 1 94.75 135 ASP A O 1
ATOM 1057 N N . ARG A 1 136 ? 27.75 -23.641 -16.234 1 95.62 136 ARG A N 1
ATOM 1058 C CA . ARG A 1 136 ? 26.688 -22.812 -16.812 1 95.62 136 ARG A CA 1
ATOM 1059 C C . ARG A 1 136 ? 25.672 -22.391 -15.742 1 95.62 136 ARG A C 1
ATOM 1061 O O . ARG A 1 136 ? 25.234 -21.25 -15.711 1 95.62 136 ARG A O 1
ATOM 1068 N N . ALA A 1 137 ? 25.328 -23.344 -14.922 1 97.81 137 ALA A N 1
ATOM 1069 C CA . ALA A 1 137 ? 24.438 -23.047 -13.805 1 97.81 137 ALA A CA 1
ATOM 1070 C C . ALA A 1 137 ? 25.047 -22 -12.883 1 97.81 137 ALA A C 1
ATOM 1072 O O . ALA A 1 137 ? 24.375 -21.078 -12.453 1 97.81 137 ALA A O 1
ATOM 1073 N N . MET A 1 138 ? 26.344 -22.172 -12.617 1 98.12 138 MET A N 1
ATOM 1074 C CA . MET A 1 138 ? 27.062 -21.234 -11.75 1 98.12 138 MET A CA 1
ATOM 1075 C C . MET A 1 138 ? 27.016 -19.812 -12.328 1 98.12 138 MET A C 1
ATOM 1077 O O . MET A 1 138 ? 26.688 -18.859 -11.617 1 98.12 138 MET A O 1
ATOM 1081 N N . ASN A 1 139 ? 27.312 -19.734 -13.594 1 97.75 139 ASN A N 1
ATOM 1082 C CA . ASN A 1 139 ? 27.281 -18.438 -14.242 1 97.75 139 ASN A CA 1
ATOM 1083 C C . ASN A 1 139 ? 25.906 -17.797 -14.18 1 97.75 139 ASN A C 1
ATOM 1085 O O . ASN A 1 139 ? 25.766 -16.609 -13.883 1 97.75 139 ASN A O 1
ATOM 1089 N N . TRP A 1 140 ? 24.906 -18.578 -14.461 1 98.19 140 TRP A N 1
ATOM 1090 C CA . TRP A 1 140 ? 23.547 -18.078 -14.453 1 98.19 140 TRP A CA 1
ATOM 1091 C C . TRP A 1 140 ? 23.141 -17.594 -13.055 1 98.19 140 TRP A C 1
ATOM 1093 O O . TRP A 1 140 ? 22.547 -16.531 -12.906 1 98.19 140 TRP A O 1
ATOM 1103 N N . VAL A 1 141 ? 23.453 -18.344 -12.016 1 98.69 141 VAL A N 1
ATOM 1104 C CA . VAL A 1 141 ? 23.109 -18.031 -10.633 1 98.69 141 VAL A CA 1
ATOM 1105 C C . VAL A 1 141 ? 23.859 -16.781 -10.18 1 98.69 141 VAL A C 1
ATOM 1107 O O . VAL A 1 141 ? 23.297 -15.922 -9.5 1 98.69 141 VAL A O 1
ATOM 1110 N N . GLN A 1 142 ? 25.062 -16.672 -10.555 1 98.5 142 GLN A N 1
ATOM 1111 C CA . GLN A 1 142 ? 25.828 -15.492 -10.203 1 98.5 142 GLN A CA 1
ATOM 1112 C C . GLN A 1 142 ? 25.234 -14.242 -10.844 1 98.5 142 GLN A C 1
ATOM 1114 O O . GLN A 1 142 ? 25.062 -13.219 -10.18 1 98.5 142 GLN A O 1
ATOM 1119 N N . GLU A 1 143 ? 24.891 -14.398 -12.078 1 98.06 143 GLU A N 1
ATOM 1120 C CA . GLU A 1 143 ? 24.422 -13.258 -12.859 1 98.06 143 GLU A CA 1
ATOM 1121 C C . GLU A 1 143 ? 23.016 -12.828 -12.422 1 98.06 143 GLU A C 1
ATOM 1123 O O . GLU A 1 143 ? 22.734 -11.641 -12.328 1 98.06 143 GLU A O 1
ATOM 1128 N N . ASN A 1 144 ? 22.172 -13.789 -12.148 1 98.62 144 ASN A N 1
ATOM 1129 C CA . ASN A 1 144 ? 20.75 -13.492 -12.023 1 98.62 144 ASN A CA 1
ATOM 1130 C C . ASN A 1 144 ? 20.297 -13.547 -10.562 1 98.62 144 ASN A C 1
ATOM 1132 O O . ASN A 1 144 ? 19.219 -13.062 -10.227 1 98.62 144 ASN A O 1
ATOM 1136 N N . VAL A 1 145 ? 21.094 -14.078 -9.672 1 98.75 145 VAL A N 1
ATOM 1137 C CA . VAL A 1 145 ? 20.703 -14.234 -8.273 1 98.75 145 VAL A CA 1
ATOM 1138 C C . VAL A 1 145 ? 21.688 -13.516 -7.367 1 98.75 145 VAL A C 1
ATOM 1140 O O . VAL A 1 145 ? 21.375 -12.477 -6.781 1 98.75 145 VAL A O 1
ATOM 1143 N N . GLN A 1 146 ? 22.906 -13.953 -7.32 1 98.5 146 GLN A N 1
ATOM 1144 C CA . GLN A 1 146 ? 23.922 -13.414 -6.418 1 98.5 146 GLN A CA 1
ATOM 1145 C C . GLN A 1 146 ? 24.078 -11.906 -6.602 1 98.5 146 GLN A C 1
ATOM 1147 O O . GLN A 1 146 ? 24.266 -11.172 -5.629 1 98.5 146 GLN A O 1
ATOM 1152 N N . SER A 1 147 ? 24.016 -11.461 -7.801 1 98.31 147 SER A N 1
ATOM 1153 C CA . SER A 1 147 ? 24.25 -10.062 -8.141 1 98.31 147 SER A CA 1
ATOM 1154 C C . SER A 1 147 ? 23.172 -9.156 -7.535 1 98.31 147 SER A C 1
ATOM 1156 O O . SER A 1 147 ? 23.359 -7.945 -7.441 1 98.31 147 SER A O 1
ATOM 1158 N N . PHE A 1 148 ? 22.062 -9.695 -7.148 1 98.5 148 PHE A N 1
ATOM 1159 C CA . PHE A 1 148 ? 20.953 -8.867 -6.68 1 98.5 148 PHE A CA 1
ATOM 1160 C C . PHE A 1 148 ? 20.734 -9.055 -5.184 1 98.5 148 PHE A C 1
ATOM 1162 O O . PHE A 1 148 ? 20 -8.281 -4.555 1 98.5 148 PHE A O 1
ATOM 1169 N N . LEU A 1 149 ? 21.328 -10.086 -4.586 1 97.88 149 LEU A N 1
ATOM 1170 C CA . LEU A 1 149 ? 21.219 -10.344 -3.154 1 97.88 149 LEU A CA 1
ATOM 1171 C C . LEU A 1 149 ? 22.203 -9.484 -2.367 1 97.88 149 LEU A C 1
ATOM 1173 O O . LEU A 1 149 ? 23.281 -9.164 -2.859 1 97.88 149 LEU A O 1
ATOM 1177 N N . PRO A 1 150 ? 21.828 -9.062 -1.155 1 97.06 150 PRO A N 1
ATOM 1178 C CA . PRO A 1 150 ? 20.578 -9.352 -0.445 1 97.06 150 PRO A CA 1
ATOM 1179 C C . PRO A 1 150 ? 19.5 -8.297 -0.677 1 97.06 150 PRO A C 1
ATOM 1181 O O . PRO A 1 150 ? 18.391 -8.422 -0.17 1 97.06 150 PRO A O 1
ATOM 1184 N N . ASP A 1 151 ? 19.812 -7.277 -1.529 1 96.75 151 ASP A N 1
ATOM 1185 C CA . ASP A 1 151 ? 18.938 -6.117 -1.636 1 96.75 151 ASP A CA 1
ATOM 1186 C C . ASP A 1 151 ? 17.578 -6.508 -2.221 1 96.75 151 ASP A C 1
ATOM 1188 O O . ASP A 1 151 ? 16.547 -5.984 -1.805 1 96.75 151 ASP A O 1
ATOM 1192 N N . THR A 1 152 ? 17.594 -7.289 -3.252 1 98.06 152 THR A N 1
ATOM 1193 C CA . THR A 1 152 ? 16.375 -7.91 -3.77 1 98.06 152 THR A CA 1
ATOM 1194 C C . THR A 1 152 ? 16.156 -9.273 -3.123 1 98.06 152 THR A C 1
ATOM 1196 O O . THR A 1 152 ? 17.047 -10.125 -3.127 1 98.06 152 THR A O 1
ATOM 1199 N N . ARG A 1 153 ? 15.031 -9.531 -2.604 1 98.19 153 ARG A N 1
ATOM 1200 C CA . ARG A 1 153 ? 14.758 -10.734 -1.823 1 98.19 153 ARG A CA 1
ATOM 1201 C C . ARG A 1 153 ? 14.367 -11.898 -2.729 1 98.19 153 ARG A C 1
ATOM 1203 O O . ARG A 1 153 ? 13.234 -12.367 -2.689 1 98.19 153 ARG A O 1
ATOM 1210 N N . ILE A 1 154 ? 15.336 -12.352 -3.389 1 98.75 154 ILE A N 1
ATOM 1211 C CA . ILE A 1 154 ? 15.133 -13.57 -4.168 1 98.75 154 ILE A CA 1
ATOM 1212 C C . ILE A 1 154 ? 15.125 -14.781 -3.236 1 98.75 154 ILE A C 1
ATOM 1214 O O . ILE A 1 154 ? 16.125 -15.078 -2.584 1 98.75 154 ILE A O 1
ATOM 1218 N N . ARG A 1 155 ? 13.992 -15.492 -3.258 1 98.38 155 ARG A N 1
ATOM 1219 C CA . ARG A 1 155 ? 13.836 -16.562 -2.268 1 98.38 155 ARG A CA 1
ATOM 1220 C C . ARG A 1 155 ? 13.664 -17.906 -2.941 1 98.38 155 ARG A C 1
ATOM 1222 O O . ARG A 1 155 ? 13.617 -18.938 -2.268 1 98.38 155 ARG A O 1
ATOM 1229 N N . GLY A 1 156 ? 13.609 -17.906 -4.25 1 98.75 156 GLY A N 1
ATOM 1230 C CA . GLY A 1 156 ? 13.469 -19.172 -4.953 1 98.75 156 GLY A CA 1
ATOM 1231 C C . GLY A 1 156 ? 13.797 -19.078 -6.43 1 98.75 156 GLY A C 1
ATOM 1232 O O . GLY A 1 156 ? 13.734 -18 -7.016 1 98.75 156 GLY A O 1
ATOM 1233 N N . ILE A 1 157 ? 14.219 -20.172 -6.934 1 98.94 157 ILE A N 1
ATOM 1234 C CA . ILE A 1 157 ? 14.375 -20.391 -8.367 1 98.94 157 ILE A CA 1
ATOM 1235 C C . ILE A 1 157 ? 13.461 -21.531 -8.82 1 98.94 157 ILE A C 1
ATOM 1237 O O . ILE A 1 157 ? 13.594 -22.656 -8.367 1 98.94 157 ILE A O 1
ATOM 1241 N N . ALA A 1 158 ? 12.531 -21.188 -9.633 1 98.94 158 ALA A N 1
ATOM 1242 C CA . ALA A 1 158 ? 11.734 -22.219 -10.305 1 98.94 158 ALA A CA 1
ATOM 1243 C C . ALA A 1 158 ? 12.438 -22.719 -11.562 1 98.94 158 ALA A C 1
ATOM 1245 O O . ALA A 1 158 ? 12.547 -21.984 -12.555 1 98.94 158 ALA A O 1
ATOM 1246 N N . VAL A 1 159 ? 12.875 -23.953 -11.516 1 98.88 159 VAL A N 1
ATOM 1247 C CA . VAL A 1 159 ? 13.578 -24.547 -12.648 1 98.88 159 VAL A CA 1
ATOM 1248 C C . VAL A 1 159 ? 12.578 -25.125 -13.641 1 98.88 159 VAL A C 1
ATOM 1250 O O . VAL A 1 159 ? 12.016 -26.203 -13.406 1 98.88 159 VAL A O 1
ATOM 1253 N N . GLY A 1 160 ? 12.398 -24.391 -14.695 1 98.31 160 GLY A N 1
ATOM 1254 C CA . GLY A 1 160 ? 11.383 -24.781 -15.664 1 98.31 160 GLY A CA 1
ATOM 1255 C C . GLY A 1 160 ? 9.969 -24.562 -15.164 1 98.31 160 GLY A C 1
ATOM 1256 O O . GLY A 1 160 ? 9.758 -24.219 -14 1 98.31 160 GLY A O 1
ATOM 1257 N N . ASN A 1 161 ? 9.055 -24.656 -16.062 1 98.12 161 ASN A N 1
ATOM 1258 C CA . ASN A 1 161 ? 7.621 -24.594 -15.797 1 98.12 161 ASN A CA 1
ATOM 1259 C C . ASN A 1 161 ? 6.848 -25.625 -16.609 1 98.12 161 ASN A C 1
ATOM 1261 O O . ASN A 1 161 ? 6.922 -25.641 -17.828 1 98.12 161 ASN A O 1
ATOM 1265 N N . GLU A 1 162 ? 6.223 -26.531 -15.859 1 97.75 162 GLU A N 1
ATOM 1266 C CA . GLU A 1 162 ? 5.359 -27.547 -16.469 1 97.75 162 GLU A CA 1
ATOM 1267 C C . GLU A 1 162 ? 6.133 -28.406 -17.453 1 97.75 162 GLU A C 1
ATOM 1269 O O . GLU A 1 162 ? 5.695 -28.594 -18.594 1 97.75 162 GLU A O 1
ATOM 1274 N N . ILE A 1 163 ? 7.215 -28.922 -16.969 1 98.44 163 ILE A N 1
ATOM 1275 C CA . ILE A 1 163 ? 8.102 -29.688 -17.828 1 98.44 163 ILE A CA 1
ATOM 1276 C C . ILE A 1 163 ? 7.582 -31.125 -17.953 1 98.44 163 ILE A C 1
ATOM 1278 O O . ILE A 1 163 ? 7.262 -31.578 -19.062 1 98.44 163 ILE A O 1
ATOM 1282 N N . LEU A 1 164 ? 7.441 -31.812 -16.797 1 98.25 164 LEU A N 1
ATOM 1283 C CA . LEU A 1 164 ? 6.961 -33.188 -16.812 1 98.25 164 LEU A CA 1
ATOM 1284 C C . LEU A 1 164 ? 5.484 -33.25 -17.188 1 98.25 164 LEU A C 1
ATOM 1286 O O . LEU A 1 164 ? 4.695 -32.406 -16.734 1 98.25 164 LEU A O 1
ATOM 1290 N N . GLY A 1 165 ? 5.117 -34.219 -18 1 92.88 165 GLY A N 1
ATOM 1291 C CA . GLY A 1 165 ? 3.756 -34.312 -18.516 1 92.88 165 GLY A CA 1
ATOM 1292 C C . GLY A 1 165 ? 3.527 -33.469 -19.75 1 92.88 165 GLY A C 1
ATOM 1293 O O . GLY A 1 165 ? 2.48 -33.562 -20.391 1 92.88 165 GLY A O 1
ATOM 1294 N N . GLY A 1 166 ? 4.574 -32.656 -20.062 1 92 166 GLY A N 1
ATOM 1295 C CA . GLY A 1 166 ? 4.492 -31.859 -21.266 1 92 166 GLY A CA 1
ATOM 1296 C C . GLY A 1 166 ? 4.84 -32.625 -22.531 1 92 166 GLY A C 1
ATOM 1297 O O . GLY A 1 166 ? 5.066 -33.844 -22.469 1 92 166 GLY A O 1
ATOM 1298 N N . THR A 1 167 ? 4.898 -31.906 -23.656 1 88.81 167 THR A N 1
ATOM 1299 C CA . THR A 1 167 ? 5.004 -32.562 -24.953 1 88.81 167 THR A CA 1
ATOM 1300 C C . THR A 1 167 ? 6.465 -32.75 -25.344 1 88.81 167 THR A C 1
ATOM 1302 O O . THR A 1 167 ? 6.773 -33.531 -26.234 1 88.81 167 THR A O 1
ATOM 1305 N N . THR A 1 168 ? 7.355 -32.062 -24.766 1 90.81 168 THR A N 1
ATOM 1306 C CA . THR A 1 168 ? 8.766 -32.156 -25.109 1 90.81 168 THR A CA 1
ATOM 1307 C C . THR A 1 168 ? 9.492 -33.125 -24.172 1 90.81 168 THR A C 1
ATOM 1309 O O . THR A 1 168 ? 10.086 -32.688 -23.172 1 90.81 168 THR A O 1
ATOM 1312 N N . ILE A 1 169 ? 9.602 -34.312 -24.531 1 91.5 169 ILE A N 1
ATOM 1313 C CA . ILE A 1 169 ? 10.086 -35.406 -23.688 1 91.5 169 ILE A CA 1
ATOM 1314 C C . ILE A 1 169 ? 11.562 -35.188 -23.375 1 91.5 169 ILE A C 1
ATOM 1316 O O . ILE A 1 169 ? 12.031 -35.5 -22.281 1 91.5 169 ILE A O 1
ATOM 1320 N N . GLU A 1 170 ? 12.266 -34.594 -24.297 1 93.19 170 GLU A N 1
ATOM 1321 C CA . GLU A 1 170 ? 13.695 -34.344 -24.094 1 93.19 170 GLU A CA 1
ATOM 1322 C C . GLU A 1 170 ? 13.93 -33.5 -22.828 1 93.19 170 GLU A C 1
ATOM 1324 O O . GLU A 1 170 ? 14.945 -33.656 -22.156 1 93.19 170 GLU A O 1
ATOM 1329 N N . LEU A 1 171 ? 13.008 -32.688 -22.516 1 97.06 171 LEU A N 1
ATOM 1330 C CA . LEU A 1 171 ? 13.156 -31.812 -21.359 1 97.06 171 LEU A CA 1
ATOM 1331 C C . LEU A 1 171 ? 12.898 -32.562 -20.062 1 97.06 171 LEU A C 1
ATOM 1333 O O . LEU A 1 171 ? 13.32 -32.156 -19 1 97.06 171 LEU A O 1
ATOM 1337 N N . TRP A 1 172 ? 12.156 -33.719 -20.156 1 98 172 TRP A N 1
ATOM 1338 C CA . TRP A 1 172 ? 11.922 -34.531 -18.969 1 98 172 TRP A CA 1
ATOM 1339 C C . TRP A 1 172 ? 13.234 -35.031 -18.375 1 98 172 TRP A C 1
ATOM 1341 O O . TRP A 1 172 ? 13.438 -35 -17.172 1 98 172 TRP A O 1
ATOM 1351 N N . GLU A 1 173 ? 14.109 -35.375 -19.281 1 96.88 173 GLU A N 1
ATOM 1352 C CA . GLU A 1 173 ? 15.359 -36.031 -18.891 1 96.88 173 GLU A CA 1
ATOM 1353 C C . GLU A 1 173 ? 16.344 -35.031 -18.266 1 96.88 173 GLU A C 1
ATOM 1355 O O . GLU A 1 173 ? 17.156 -35.406 -17.438 1 96.88 173 GLU A O 1
ATOM 1360 N N . VAL A 1 174 ? 16.219 -33.812 -18.688 1 98 174 VAL A N 1
ATOM 1361 C CA . VAL A 1 174 ? 17.266 -32.875 -18.281 1 98 174 VAL A CA 1
ATOM 1362 C C . VAL A 1 174 ? 16.797 -32.094 -17.078 1 98 174 VAL A C 1
ATOM 1364 O O . VAL A 1 174 ? 17.578 -31.328 -16.484 1 98 174 VAL A O 1
ATOM 1367 N N . LEU A 1 175 ? 15.57 -32.219 -16.641 1 98.62 175 LEU A N 1
ATOM 1368 C CA . LEU A 1 175 ? 15.023 -31.422 -15.555 1 98.62 175 LEU A CA 1
ATOM 1369 C C . LEU A 1 175 ? 15.789 -31.672 -14.258 1 98.62 175 LEU A C 1
ATOM 1371 O O . LEU A 1 175 ? 16.234 -30.719 -13.609 1 98.62 175 LEU A O 1
ATOM 1375 N N . LEU A 1 176 ? 15.93 -32.938 -13.828 1 98.69 176 LEU A N 1
ATOM 1376 C CA . LEU A 1 176 ? 16.594 -33.25 -12.562 1 98.69 176 LEU A CA 1
ATOM 1377 C C . LEU A 1 176 ? 18.047 -32.812 -12.57 1 98.69 176 LEU A C 1
ATOM 1379 O O . LEU A 1 176 ? 18.484 -32.125 -11.648 1 98.69 176 LEU A O 1
ATOM 1383 N N . PRO A 1 177 ? 18.812 -33.094 -13.648 1 98.62 177 PRO A N 1
ATOM 1384 C CA . PRO A 1 177 ? 20.188 -32.594 -13.656 1 98.62 177 PRO A CA 1
ATOM 1385 C C . PRO A 1 177 ? 20.266 -31.062 -13.609 1 98.62 177 PRO A C 1
ATOM 1387 O O . PRO A 1 177 ? 21.172 -30.516 -12.977 1 98.62 177 PRO A O 1
ATOM 1390 N N . ALA A 1 178 ? 19.391 -30.391 -14.297 1 98.75 178 ALA A N 1
ATOM 1391 C CA . ALA A 1 178 ? 19.375 -28.938 -14.242 1 98.75 178 ALA A CA 1
ATOM 1392 C C . ALA A 1 178 ? 19.109 -28.438 -12.82 1 98.75 178 ALA A C 1
ATOM 1394 O O . ALA A 1 178 ? 19.812 -27.547 -12.336 1 98.75 178 ALA A O 1
ATOM 1395 N N . ALA A 1 179 ? 18.125 -29.047 -12.164 1 98.88 179 ALA A N 1
ATOM 1396 C CA . ALA A 1 179 ? 17.797 -28.672 -10.781 1 98.88 179 ALA A CA 1
ATOM 1397 C C . ALA A 1 179 ? 19 -28.906 -9.859 1 98.88 179 ALA A C 1
ATOM 1399 O O . ALA A 1 179 ? 19.328 -28.062 -9.023 1 98.88 179 ALA A O 1
ATOM 1400 N N . LYS A 1 180 ? 19.641 -30.047 -10.008 1 98.75 180 LYS A N 1
ATOM 1401 C CA . LYS A 1 180 ? 20.812 -30.375 -9.195 1 98.75 180 LYS A CA 1
ATOM 1402 C C . LYS A 1 180 ? 21.938 -29.391 -9.422 1 98.75 180 LYS A C 1
ATOM 1404 O O . LYS A 1 180 ? 22.609 -28.969 -8.477 1 98.75 180 LYS A O 1
ATOM 1409 N N . ASN A 1 181 ? 22.141 -29.031 -10.711 1 98.75 181 ASN A N 1
ATOM 1410 C CA . ASN A 1 181 ? 23.203 -28.094 -11.023 1 98.75 181 ASN A CA 1
ATOM 1411 C C . ASN A 1 181 ? 22.938 -26.719 -10.438 1 98.75 181 ASN A C 1
ATOM 1413 O O . ASN A 1 181 ? 23.844 -26.062 -9.93 1 98.75 181 ASN A O 1
ATOM 1417 N N . VAL A 1 182 ? 21.672 -26.25 -10.508 1 98.81 182 VAL A N 1
ATOM 1418 C CA . VAL A 1 182 ? 21.297 -24.969 -9.914 1 98.81 182 VAL A CA 1
ATOM 1419 C C . VAL A 1 182 ? 21.531 -25.031 -8.406 1 98.81 182 VAL A C 1
ATOM 1421 O O . VAL A 1 182 ? 22.109 -24.109 -7.828 1 98.81 182 VAL A O 1
ATOM 1424 N N . TYR A 1 183 ? 21.094 -26.109 -7.762 1 98.75 183 TYR A N 1
ATOM 1425 C CA . TYR A 1 183 ? 21.297 -26.266 -6.324 1 98.75 183 TYR A CA 1
ATOM 1426 C C . TYR A 1 183 ? 22.781 -26.266 -5.977 1 98.75 183 TYR A C 1
ATOM 1428 O O . TYR A 1 183 ? 23.188 -25.625 -5.004 1 98.75 183 TYR A O 1
ATOM 1436 N N . SER A 1 184 ? 23.547 -27.016 -6.75 1 98.44 184 SER A N 1
ATOM 1437 C CA . SER A 1 184 ? 24.984 -27.078 -6.512 1 98.44 184 SER A CA 1
ATOM 1438 C C . SER A 1 184 ? 25.609 -25.688 -6.59 1 98.44 184 SER A C 1
ATOM 1440 O O . SER A 1 184 ? 26.469 -25.359 -5.77 1 98.44 184 SER A O 1
ATOM 1442 N N . ALA A 1 185 ? 25.25 -24.938 -7.602 1 98.44 185 ALA A N 1
ATOM 1443 C CA . ALA A 1 185 ? 25.75 -23.562 -7.719 1 98.44 185 ALA A CA 1
ATOM 1444 C C . ALA A 1 185 ? 25.406 -22.75 -6.477 1 98.44 185 ALA A C 1
ATOM 1446 O O . ALA A 1 185 ? 26.266 -22.062 -5.922 1 98.44 185 ALA A O 1
ATOM 1447 N N . LEU A 1 186 ? 24.141 -22.828 -6.016 1 98.62 186 LEU A N 1
ATOM 1448 C CA . LEU A 1 186 ? 23.719 -22.109 -4.82 1 98.62 186 LEU A CA 1
ATOM 1449 C C . LEU A 1 186 ? 24.516 -22.562 -3.604 1 98.62 186 LEU A C 1
ATOM 1451 O O . LEU A 1 186 ? 24.938 -21.734 -2.793 1 98.62 186 LEU A O 1
ATOM 1455 N N . TYR A 1 187 ? 24.688 -23.859 -3.51 1 98.19 187 TYR A N 1
ATOM 1456 C CA . TYR A 1 187 ? 25.438 -24.438 -2.396 1 98.19 187 TYR A CA 1
ATOM 1457 C C . TYR A 1 187 ? 26.859 -23.906 -2.359 1 98.19 187 TYR A C 1
ATOM 1459 O O . TYR A 1 187 ? 27.344 -23.469 -1.309 1 98.19 187 TYR A O 1
ATOM 1467 N N . ARG A 1 188 ? 27.484 -23.859 -3.459 1 98.06 188 ARG A N 1
ATOM 1468 C CA . ARG A 1 188 ? 28.875 -23.406 -3.555 1 98.06 188 ARG A CA 1
ATOM 1469 C C . ARG A 1 188 ? 28.969 -21.922 -3.215 1 98.06 188 ARG A C 1
ATOM 1471 O O . ARG A 1 188 ? 30 -21.469 -2.705 1 98.06 188 ARG A O 1
ATOM 1478 N N . LEU A 1 189 ? 27.953 -21.172 -3.465 1 98.12 189 LEU A N 1
ATOM 1479 C CA . LEU A 1 189 ? 27.938 -19.75 -3.193 1 98.12 189 LEU A CA 1
ATOM 1480 C C . LEU A 1 189 ? 27.438 -19.469 -1.782 1 98.12 189 LEU A C 1
ATOM 1482 O O . LEU A 1 189 ? 27.328 -18.297 -1.381 1 98.12 189 LEU A O 1
ATOM 1486 N N . GLY A 1 190 ? 27.047 -20.531 -1.04 1 98.12 190 GLY A N 1
ATOM 1487 C CA . GLY A 1 190 ? 26.531 -20.375 0.311 1 98.12 190 GLY A CA 1
ATOM 1488 C C . GLY A 1 190 ? 25.125 -19.828 0.351 1 98.12 190 GLY A C 1
ATOM 1489 O O . GLY A 1 190 ? 24.719 -19.172 1.318 1 98.12 190 GLY A O 1
ATOM 1490 N N . LEU A 1 191 ? 24.312 -20.031 -0.682 1 98.5 191 LEU A N 1
ATOM 1491 C CA . LEU A 1 191 ? 23 -19.438 -0.807 1 98.5 191 LEU A CA 1
ATOM 1492 C C . LEU A 1 191 ? 21.906 -20.484 -0.674 1 98.5 191 LEU A C 1
ATOM 1494 O O . LEU A 1 191 ? 20.719 -20.188 -0.832 1 98.5 191 LEU A O 1
ATOM 1498 N N . GLN A 1 192 ? 22.188 -21.781 -0.314 1 97.31 192 GLN A N 1
ATOM 1499 C CA . GLN A 1 192 ? 21.234 -22.891 -0.336 1 97.31 192 GLN A CA 1
ATOM 1500 C C . GLN A 1 192 ? 20.156 -22.703 0.721 1 97.31 192 GLN A C 1
ATOM 1502 O O . GLN A 1 192 ? 19.078 -23.297 0.611 1 97.31 192 GLN A O 1
ATOM 1507 N N . HIS A 1 193 ? 20.406 -21.875 1.771 1 96.81 193 HIS A N 1
ATOM 1508 C CA . HIS A 1 193 ? 19.422 -21.656 2.811 1 96.81 193 HIS A CA 1
ATOM 1509 C C . HIS A 1 193 ? 18.641 -20.375 2.566 1 96.81 193 HIS A C 1
ATOM 1511 O O . HIS A 1 193 ? 17.656 -20.094 3.25 1 96.81 193 HIS A O 1
ATOM 1517 N N . THR A 1 194 ? 19.062 -19.625 1.598 1 97.5 194 THR A N 1
ATOM 1518 C CA . THR A 1 194 ? 18.438 -18.359 1.259 1 97.5 194 THR A CA 1
ATOM 1519 C C . THR A 1 194 ? 17.5 -18.531 0.065 1 97.5 194 THR A C 1
ATOM 1521 O O . THR A 1 194 ? 16.422 -17.922 0.018 1 97.5 194 THR A O 1
ATOM 1524 N N . VAL A 1 195 ? 17.891 -19.344 -0.865 1 98.69 195 VAL A N 1
ATOM 1525 C CA . VAL A 1 195 ? 17.188 -19.469 -2.137 1 98.69 195 VAL A CA 1
ATOM 1526 C C . VAL A 1 195 ? 16.766 -20.922 -2.348 1 98.69 195 VAL A C 1
ATOM 1528 O O . VAL A 1 195 ? 17.609 -21.812 -2.434 1 98.69 195 VAL A O 1
ATOM 1531 N N . GLU A 1 196 ? 15.492 -21.094 -2.5 1 98.56 196 GLU A N 1
ATOM 1532 C CA . GLU A 1 196 ? 14.906 -22.406 -2.721 1 98.56 196 GLU A CA 1
ATOM 1533 C C . GLU A 1 196 ? 14.969 -22.797 -4.191 1 98.56 196 GLU A C 1
ATOM 1535 O O . GLU A 1 196 ? 14.844 -21.953 -5.074 1 98.56 196 GLU A O 1
ATOM 1540 N N . VAL A 1 197 ? 15.211 -24.109 -4.469 1 98.88 197 VAL A N 1
ATOM 1541 C CA . VAL A 1 197 ? 15.117 -24.641 -5.824 1 98.88 197 VAL A CA 1
ATOM 1542 C C . VAL A 1 197 ? 13.867 -25.516 -5.953 1 98.88 197 VAL A C 1
ATOM 1544 O O . VAL A 1 197 ? 13.633 -26.406 -5.137 1 98.88 197 VAL A O 1
ATOM 1547 N N . SER A 1 198 ? 13.062 -25.219 -6.906 1 98.69 198 SER A N 1
ATOM 1548 C CA . SER A 1 198 ? 11.836 -25.969 -7.133 1 98.69 198 SER A CA 1
ATOM 1549 C C . SER A 1 198 ? 11.531 -26.109 -8.625 1 98.69 198 SER A C 1
ATOM 1551 O O . SER A 1 198 ? 12.281 -25.594 -9.461 1 98.69 198 SER A O 1
ATOM 1553 N N . SER A 1 199 ? 10.516 -26.828 -8.938 1 98.88 199 SER A N 1
ATOM 1554 C CA . SER A 1 199 ? 10.023 -26.953 -10.305 1 98.88 199 SER A CA 1
ATOM 1555 C C . SER A 1 199 ? 8.5 -27.125 -10.328 1 98.88 199 SER A C 1
ATOM 1557 O O . SER A 1 199 ? 7.98 -28.172 -9.953 1 98.88 199 SER A O 1
ATOM 1559 N N . PRO A 1 200 ? 7.82 -26.094 -10.75 1 98.81 200 PRO A N 1
ATOM 1560 C CA . PRO A 1 200 ? 6.355 -26.156 -10.773 1 98.81 200 PRO A CA 1
ATOM 1561 C C . PRO A 1 200 ? 5.828 -27.125 -11.828 1 98.81 200 PRO A C 1
ATOM 1563 O O . PRO A 1 200 ? 6.371 -27.188 -12.938 1 98.81 200 PRO A O 1
ATOM 1566 N N . HIS A 1 201 ? 4.785 -27.891 -11.469 1 98.75 201 HIS A N 1
ATOM 1567 C CA . HIS A 1 201 ? 4.172 -28.875 -12.344 1 98.75 201 HIS A CA 1
ATOM 1568 C C . HIS A 1 201 ? 2.725 -28.516 -12.664 1 98.75 201 HIS A C 1
ATOM 1570 O O . HIS A 1 201 ? 2.057 -27.859 -11.859 1 98.75 201 HIS A O 1
ATOM 1576 N N . SER A 1 202 ? 2.285 -28.891 -13.859 1 97.12 202 SER A N 1
ATOM 1577 C CA . SER A 1 202 ? 0.851 -28.875 -14.125 1 97.12 202 SER A CA 1
ATOM 1578 C C . SER A 1 202 ? 0.189 -30.172 -13.641 1 97.12 202 SER A C 1
ATOM 1580 O O . SER A 1 202 ? 0.875 -31.125 -13.281 1 97.12 202 SER A O 1
ATOM 1582 N N . GLU A 1 203 ? -1.104 -30.219 -13.656 1 95.81 203 GLU A N 1
ATOM 1583 C CA . GLU A 1 203 ? -1.835 -31.406 -13.227 1 95.81 203 GLU A CA 1
ATOM 1584 C C . GLU A 1 203 ? -1.722 -32.531 -14.258 1 95.81 203 GLU A C 1
ATOM 1586 O O . GLU A 1 203 ? -2.131 -33.656 -13.992 1 95.81 203 GLU A O 1
ATOM 1591 N N . ALA A 1 204 ? -1.047 -32.25 -15.312 1 94.62 204 ALA A N 1
ATOM 1592 C CA . ALA A 1 204 ? -0.81 -33.25 -16.328 1 94.62 204 ALA A CA 1
ATOM 1593 C C . ALA A 1 204 ? 0.138 -34.344 -15.828 1 94.62 204 ALA A C 1
ATOM 1595 O O . ALA A 1 204 ? 0.288 -35.375 -16.453 1 94.62 204 ALA A O 1
ATOM 1596 N N . VAL A 1 205 ? 0.721 -34.188 -14.734 1 98.19 205 VAL A N 1
ATOM 1597 C CA . VAL A 1 205 ? 1.637 -35.156 -14.188 1 98.19 205 VAL A CA 1
ATOM 1598 C C . VAL A 1 205 ? 0.844 -36.281 -13.508 1 98.19 205 VAL A C 1
ATOM 1600 O O . VAL A 1 205 ? 1.395 -37.344 -13.188 1 98.19 205 VAL A O 1
ATOM 1603 N N . PHE A 1 206 ? -0.464 -36.062 -13.328 1 98.12 206 PHE A N 1
ATOM 1604 C CA . PHE A 1 206 ? -1.293 -37.031 -12.617 1 98.12 206 PHE A CA 1
ATOM 1605 C C . PHE A 1 206 ? -2.055 -37.906 -13.594 1 98.12 206 PHE A C 1
ATOM 1607 O O . PHE A 1 206 ? -2.398 -37.469 -14.695 1 98.12 206 PHE A O 1
ATOM 1614 N N . ALA A 1 207 ? -2.344 -39.125 -13.211 1 96.25 207 ALA A N 1
ATOM 1615 C CA . ALA A 1 207 ? -3.146 -40.062 -13.992 1 96.25 207 ALA A CA 1
ATOM 1616 C C . ALA A 1 207 ? -4.633 -39.875 -13.703 1 96.25 207 ALA A C 1
ATOM 1618 O O . ALA A 1 207 ? -5.461 -39.906 -14.625 1 96.25 207 ALA A O 1
ATOM 1619 N N . ASN A 1 208 ? -4.953 -39.812 -12.477 1 88.81 208 ASN A N 1
ATOM 1620 C CA . ASN A 1 208 ? -6.305 -39.625 -11.953 1 88.81 208 ASN A CA 1
ATOM 1621 C C . ASN A 1 208 ? -6.301 -38.719 -10.711 1 88.81 208 ASN A C 1
ATOM 1623 O O . ASN A 1 208 ? -5.598 -39.031 -9.742 1 88.81 208 ASN A O 1
ATOM 1627 N N . SER A 1 209 ? -7.141 -37.688 -10.836 1 88.75 209 SER A N 1
ATOM 1628 C CA . SER A 1 209 ? -7.066 -36.781 -9.695 1 88.75 209 SER A CA 1
ATOM 1629 C C . SER A 1 209 ? -8.391 -36.719 -8.945 1 88.75 209 SER A C 1
ATOM 1631 O O . SER A 1 209 ? -8.547 -35.938 -7.996 1 88.75 209 SER A O 1
ATOM 1633 N N . PHE A 1 210 ? -9.352 -37.562 -9.406 1 91.06 210 PHE A N 1
ATOM 1634 C CA . PHE A 1 210 ? -10.648 -37.594 -8.742 1 91.06 210 PHE A CA 1
ATOM 1635 C C . PHE A 1 210 ? -11.078 -39.031 -8.461 1 91.06 210 PHE A C 1
ATOM 1637 O O . PHE A 1 210 ? -11.008 -39.906 -9.352 1 91.06 210 PHE A O 1
ATOM 1644 N N . PRO A 1 211 ? -11.578 -39.25 -7.141 1 96.12 211 PRO A N 1
ATOM 1645 C CA . PRO A 1 211 ? -11.469 -38.406 -5.938 1 96.12 211 PRO A CA 1
ATOM 1646 C C . PRO A 1 211 ? -10.023 -38.188 -5.508 1 96.12 211 PRO A C 1
ATOM 1648 O O . PRO A 1 211 ? -9.117 -38.875 -6 1 96.12 211 PRO A O 1
ATOM 1651 N N . PRO A 1 212 ? -9.781 -37.219 -4.641 1 97.94 212 PRO A N 1
ATOM 1652 C CA . PRO A 1 212 ? -8.406 -36.875 -4.273 1 97.94 212 PRO A CA 1
ATOM 1653 C C . PRO A 1 212 ? -7.574 -38.094 -3.869 1 97.94 212 PRO A C 1
ATOM 1655 O O . PRO A 1 212 ? -6.438 -38.25 -4.324 1 97.94 212 PRO A O 1
ATOM 1658 N N . SER A 1 213 ? -8.164 -39 -3.168 1 98.12 213 SER A N 1
ATOM 1659 C CA . SER A 1 213 ? -7.426 -40.156 -2.635 1 98.12 213 SER A CA 1
ATOM 1660 C C . SER A 1 213 ? -6.957 -41.062 -3.752 1 98.12 213 SER A C 1
ATOM 1662 O O . SER A 1 213 ? -6.07 -41.906 -3.545 1 98.12 213 SER A O 1
ATOM 1664 N N . ALA A 1 214 ? -7.496 -40.969 -4.957 1 97.81 214 ALA A N 1
ATOM 1665 C CA . ALA A 1 214 ? -7.184 -41.844 -6.074 1 97.81 214 ALA A CA 1
ATOM 1666 C C . ALA A 1 214 ? -5.996 -41.344 -6.875 1 97.81 214 ALA A C 1
ATOM 1668 O O . ALA A 1 214 ? -5.473 -42.031 -7.754 1 97.81 214 ALA A O 1
ATOM 1669 N N . CYS A 1 215 ? -5.504 -40.156 -6.531 1 98.31 215 CYS A N 1
ATOM 1670 C CA . CYS A 1 215 ? -4.52 -39.5 -7.375 1 98.31 215 CYS A CA 1
ATOM 1671 C C . CYS A 1 215 ? -3.17 -40.219 -7.301 1 98.31 215 CYS A C 1
ATOM 1673 O O . CYS A 1 215 ? -2.713 -40.562 -6.215 1 98.31 215 CYS A O 1
ATOM 1675 N N . ILE A 1 216 ? -2.602 -40.469 -8.461 1 97.94 216 ILE A N 1
ATOM 1676 C CA . ILE A 1 216 ? -1.242 -40.969 -8.602 1 97.94 216 ILE A CA 1
ATOM 1677 C C . ILE A 1 216 ? -0.54 -40.25 -9.75 1 97.94 216 ILE A C 1
ATOM 1679 O O . ILE A 1 216 ? -1.194 -39.688 -10.617 1 97.94 216 ILE A O 1
ATOM 1683 N N . PHE A 1 217 ? 0.758 -40.281 -9.688 1 98.44 217 PHE A N 1
ATOM 1684 C CA . PHE A 1 217 ? 1.504 -39.781 -10.836 1 98.44 217 PHE A CA 1
ATOM 1685 C C . PHE A 1 217 ? 1.306 -40.719 -12.039 1 98.44 217 PHE A C 1
ATOM 1687 O O . PHE A 1 217 ? 1.217 -41.938 -11.891 1 98.44 217 PHE A O 1
ATOM 1694 N N . ARG A 1 218 ? 1.22 -40.188 -13.242 1 98 218 ARG A N 1
ATOM 1695 C CA . ARG A 1 218 ? 1.167 -41 -14.461 1 98 218 ARG A CA 1
ATOM 1696 C C . ARG A 1 218 ? 2.324 -41.969 -14.508 1 98 218 ARG A C 1
ATOM 1698 O O . ARG A 1 218 ? 3.461 -41.625 -14.188 1 98 218 ARG A O 1
ATOM 1705 N N . PRO A 1 219 ? 2.004 -43.156 -14.977 1 97.12 219 PRO A N 1
ATOM 1706 C CA . PRO A 1 219 ? 3.051 -44.188 -15.016 1 97.12 219 PRO A CA 1
ATOM 1707 C C . PRO A 1 219 ? 4.23 -43.781 -15.898 1 97.12 219 PRO A C 1
ATOM 1709 O O . PRO A 1 219 ? 5.375 -44.156 -15.609 1 97.12 219 PRO A O 1
ATOM 1712 N N . ASP A 1 220 ? 4.004 -43.062 -16.984 1 96.94 220 ASP A N 1
ATOM 1713 C CA . ASP A 1 220 ? 5.082 -42.688 -17.891 1 96.94 220 ASP A CA 1
ATOM 1714 C C . ASP A 1 220 ? 5.879 -41.5 -17.328 1 96.94 220 ASP A C 1
ATOM 1716 O O . ASP A 1 220 ? 7.004 -41.25 -17.766 1 96.94 220 ASP A O 1
ATOM 1720 N N . VAL A 1 221 ? 5.309 -40.75 -16.375 1 97.94 221 VAL A N 1
ATOM 1721 C CA . VAL A 1 221 ? 5.949 -39.594 -15.766 1 97.94 221 VAL A CA 1
ATOM 1722 C C . VAL A 1 221 ? 6.727 -40.031 -14.523 1 97.94 221 VAL A C 1
ATOM 1724 O O . VAL A 1 221 ? 7.77 -39.469 -14.203 1 97.94 221 VAL A O 1
ATOM 1727 N N . ALA A 1 222 ? 6.32 -41.062 -13.852 1 97.88 222 ALA A N 1
ATOM 1728 C CA . ALA A 1 222 ? 6.777 -41.5 -12.531 1 97.88 222 ALA A CA 1
ATOM 1729 C C . ALA A 1 222 ? 8.281 -41.75 -12.531 1 97.88 222 ALA A C 1
ATOM 1731 O O . ALA A 1 222 ? 8.977 -41.406 -11.578 1 97.88 222 ALA A O 1
ATOM 1732 N N . PRO A 1 223 ? 8.805 -42.375 -13.617 1 97.75 223 PRO A N 1
ATOM 1733 C CA . PRO A 1 223 ? 10.242 -42.656 -13.609 1 97.75 223 PRO A CA 1
ATOM 1734 C C . PRO A 1 223 ? 11.086 -41.375 -13.539 1 97.75 223 PRO A C 1
ATOM 1736 O O . PRO A 1 223 ? 12.227 -41.438 -13.078 1 97.75 223 PRO A O 1
ATOM 1739 N N . PHE A 1 224 ? 10.609 -40.281 -14 1 98.44 224 PHE A N 1
ATOM 1740 C CA . PHE A 1 224 ? 11.312 -39 -13.953 1 98.44 224 PHE A CA 1
ATOM 1741 C C . PHE A 1 224 ? 10.961 -38.219 -12.688 1 98.44 224 PHE A C 1
ATOM 1743 O O . PHE A 1 224 ? 11.812 -37.562 -12.094 1 98.44 224 PHE A O 1
ATOM 1750 N N . MET A 1 225 ? 9.742 -38.375 -12.227 1 98.75 225 MET A N 1
ATOM 1751 C CA . MET A 1 225 ? 9.211 -37.625 -11.078 1 98.75 225 MET A CA 1
ATOM 1752 C C . MET A 1 225 ? 9.828 -38.125 -9.781 1 98.75 225 MET A C 1
ATOM 1754 O O . MET A 1 225 ? 10.227 -37.344 -8.93 1 98.75 225 MET A O 1
ATOM 1758 N N . LYS A 1 226 ? 9.906 -39.406 -9.586 1 98.5 226 LYS A N 1
ATOM 1759 C CA . LYS A 1 226 ? 10.328 -39.969 -8.305 1 98.5 226 LYS A CA 1
ATOM 1760 C C . LYS A 1 226 ? 11.75 -39.531 -7.949 1 98.5 226 LYS A C 1
ATOM 1762 O O . LYS A 1 226 ? 11.992 -39.062 -6.84 1 98.5 226 LYS A O 1
ATOM 1767 N N . PRO A 1 227 ? 12.711 -39.656 -8.898 1 98.75 227 PRO A N 1
ATOM 1768 C CA . PRO A 1 227 ? 14.039 -39.125 -8.555 1 98.75 227 PRO A CA 1
ATOM 1769 C C . PRO A 1 227 ? 14.055 -37.625 -8.281 1 98.75 227 PRO A C 1
ATOM 1771 O O . PRO A 1 227 ? 14.828 -37.156 -7.445 1 98.75 227 PRO A O 1
ATOM 1774 N N . LEU A 1 228 ? 13.281 -36.906 -8.984 1 98.88 228 LEU A N 1
ATOM 1775 C CA . LEU A 1 228 ? 13.18 -35.469 -8.758 1 98.88 228 LEU A CA 1
ATOM 1776 C C . LEU A 1 228 ? 12.648 -35.156 -7.355 1 98.88 228 LEU A C 1
ATOM 1778 O O . LEU A 1 228 ? 13.195 -34.344 -6.641 1 98.88 228 LEU A O 1
ATOM 1782 N N . LEU A 1 229 ? 11.609 -35.906 -6.949 1 98.88 229 LEU A N 1
ATOM 1783 C CA . LEU A 1 229 ? 11.023 -35.75 -5.621 1 98.88 229 LEU A CA 1
ATOM 1784 C C . LEU A 1 229 ? 12.016 -36.156 -4.539 1 98.88 229 LEU A C 1
ATOM 1786 O O . LEU A 1 229 ? 12.039 -35.562 -3.457 1 98.88 229 LEU A O 1
ATOM 1790 N N . GLU A 1 230 ? 12.734 -37.219 -4.789 1 98.81 230 GLU A N 1
ATOM 1791 C CA . GLU A 1 230 ? 13.781 -37.625 -3.855 1 98.81 230 GLU A CA 1
ATOM 1792 C C . GLU A 1 230 ? 14.781 -36.5 -3.617 1 98.81 230 GLU A C 1
ATOM 1794 O O . GLU A 1 230 ? 15.117 -36.188 -2.471 1 98.81 230 GLU A O 1
ATOM 1799 N N . PHE A 1 231 ? 15.188 -35.906 -4.695 1 98.81 231 PHE A N 1
ATOM 1800 C CA . PHE A 1 231 ? 16.125 -34.812 -4.59 1 98.81 231 PHE A CA 1
ATOM 1801 C C . PHE A 1 231 ? 15.516 -33.656 -3.809 1 98.81 231 PHE A C 1
ATOM 1803 O O . PHE A 1 231 ? 16.141 -33.125 -2.885 1 98.81 231 PHE A O 1
ATOM 1810 N N . PHE A 1 232 ? 14.289 -33.25 -4.137 1 98.88 232 PHE A N 1
ATOM 1811 C CA . PHE A 1 232 ? 13.617 -32.156 -3.471 1 98.88 232 PHE A CA 1
ATOM 1812 C C . PHE A 1 232 ? 13.375 -32.469 -1.999 1 98.88 232 PHE A C 1
ATOM 1814 O O . PHE A 1 232 ? 13.438 -31.562 -1.15 1 98.88 232 PHE A O 1
ATOM 1821 N N . SER A 1 233 ? 13.047 -33.719 -1.719 1 98.5 233 SER A N 1
ATOM 1822 C CA . SER A 1 233 ? 12.922 -34.125 -0.326 1 98.5 233 SER A CA 1
ATOM 1823 C C . SER A 1 233 ? 14.234 -33.938 0.428 1 98.5 233 SER A C 1
ATOM 1825 O O . SER A 1 233 ? 14.234 -33.5 1.574 1 98.5 233 SER A O 1
ATOM 1827 N N . GLN A 1 234 ? 15.312 -34.219 -0.162 1 98.19 234 GLN A N 1
ATOM 1828 C CA . GLN A 1 234 ? 16.641 -34.125 0.443 1 98.19 234 GLN A CA 1
ATOM 1829 C C . GLN A 1 234 ? 16.984 -32.656 0.748 1 98.19 234 GLN A C 1
ATOM 1831 O O . GLN A 1 234 ? 17.594 -32.375 1.777 1 98.19 234 GLN A O 1
ATOM 1836 N N . ILE A 1 235 ? 16.578 -31.812 -0.086 1 98.31 235 ILE A N 1
ATOM 1837 C CA . ILE A 1 235 ? 17 -30.422 0.096 1 98.31 235 ILE A CA 1
ATOM 1838 C C . ILE A 1 235 ? 15.883 -29.609 0.729 1 98.31 235 ILE A C 1
ATOM 1840 O O . ILE A 1 235 ? 16 -28.391 0.874 1 98.31 235 ILE A O 1
ATOM 1844 N N . GLY A 1 236 ? 14.734 -30.203 0.987 1 97.69 236 GLY A N 1
ATOM 1845 C CA . GLY A 1 236 ? 13.664 -29.562 1.729 1 97.69 236 GLY A CA 1
ATOM 1846 C C . GLY A 1 236 ? 12.773 -28.688 0.861 1 97.69 236 GLY A C 1
ATOM 1847 O O . GLY A 1 236 ? 12.172 -27.734 1.348 1 97.69 236 GLY A O 1
ATOM 1848 N N . SER A 1 237 ? 12.703 -28.953 -0.446 1 98.44 237 SER A N 1
ATOM 1849 C CA . SER A 1 237 ? 11.867 -28.172 -1.357 1 98.44 237 SER A CA 1
ATOM 1850 C C . SER A 1 237 ? 10.461 -28.75 -1.452 1 98.44 237 SER A C 1
ATOM 1852 O O . SER A 1 237 ? 10.281 -29.953 -1.524 1 98.44 237 SER A O 1
ATOM 1854 N N . PRO A 1 238 ? 9.461 -27.875 -1.454 1 98.62 238 PRO A N 1
ATOM 1855 C CA . PRO A 1 238 ? 8.078 -28.328 -1.599 1 98.62 238 PRO A CA 1
ATOM 1856 C C . PRO A 1 238 ? 7.75 -28.781 -3.02 1 98.62 238 PRO A C 1
ATOM 1858 O O . PRO A 1 238 ? 8.562 -28.609 -3.93 1 98.62 238 PRO A O 1
ATOM 1861 N N . PHE A 1 239 ? 6.613 -29.5 -3.1 1 98.88 239 PHE A N 1
ATOM 1862 C CA . PHE A 1 239 ? 6.012 -29.812 -4.387 1 98.88 239 PHE A CA 1
ATOM 1863 C C . PHE A 1 239 ? 5.141 -28.672 -4.883 1 98.88 239 PHE A C 1
ATOM 1865 O O . PHE A 1 239 ? 4.125 -28.344 -4.266 1 98.88 239 PHE A O 1
ATOM 1872 N N . TYR A 1 240 ? 5.547 -28.031 -6.031 1 98.81 240 TYR A N 1
ATOM 1873 C CA . TYR A 1 240 ? 4.789 -26.922 -6.602 1 98.81 240 TYR A CA 1
ATOM 1874 C C . TYR A 1 240 ? 3.852 -27.422 -7.703 1 98.81 240 TYR A C 1
ATOM 1876 O O . TYR A 1 240 ? 4.273 -28.141 -8.609 1 98.81 240 TYR A O 1
ATOM 1884 N N . ILE A 1 241 ? 2.609 -27.031 -7.609 1 98.75 241 ILE A N 1
ATOM 1885 C CA . ILE A 1 241 ? 1.637 -27.516 -8.578 1 98.75 241 ILE A CA 1
ATOM 1886 C C . ILE A 1 241 ? 0.746 -26.375 -9.047 1 98.75 241 ILE A C 1
ATOM 1888 O O . ILE A 1 241 ? 0.353 -25.516 -8.258 1 98.75 241 ILE A O 1
ATOM 1892 N N . ASN A 1 242 ? 0.541 -26.25 -10.352 1 98.56 242 ASN A N 1
ATOM 1893 C CA . ASN A 1 242 ? -0.496 -25.391 -10.922 1 98.56 242 ASN A CA 1
ATOM 1894 C C . ASN A 1 242 ? -1.868 -26.062 -10.852 1 98.56 242 ASN A C 1
ATOM 1896 O O . ASN A 1 242 ? -2.115 -27.047 -11.539 1 98.56 242 ASN A O 1
ATOM 1900 N N . ALA A 1 243 ? -2.746 -25.547 -10.055 1 97.62 243 ALA A N 1
ATOM 1901 C CA . ALA A 1 243 ? -4.07 -26.109 -9.82 1 97.62 243 ALA A CA 1
ATOM 1902 C C . ALA A 1 243 ? -5.168 -25.141 -10.234 1 97.62 243 ALA A C 1
ATOM 1904 O O . ALA A 1 243 ? -5.281 -24.047 -9.68 1 97.62 243 ALA A O 1
ATOM 1905 N N . TYR A 1 244 ? -5.98 -25.578 -11.219 1 97.88 244 TYR A N 1
ATOM 1906 C CA . TYR A 1 244 ? -6.969 -24.672 -11.781 1 97.88 244 TYR A CA 1
ATOM 1907 C C . TYR A 1 244 ? -8.367 -25.281 -11.727 1 97.88 244 TYR A C 1
ATOM 1909 O O . TYR A 1 244 ? -8.773 -26 -12.633 1 97.88 244 TYR A O 1
ATOM 1917 N N . PRO A 1 245 ? -9.172 -24.953 -10.727 1 98.44 245 PRO A N 1
ATOM 1918 C CA . PRO A 1 245 ? -10.594 -25.312 -10.781 1 98.44 245 PRO A CA 1
ATOM 1919 C C . PRO A 1 245 ? -11.281 -24.797 -12.047 1 98.44 245 PRO A C 1
ATOM 1921 O O . PRO A 1 245 ? -12.156 -25.484 -12.586 1 98.44 245 PRO A O 1
ATOM 1924 N N . PHE A 1 246 ? -10.867 -23.703 -12.602 1 98.69 246 PHE A N 1
ATOM 1925 C CA . PHE A 1 246 ? -11.398 -23.125 -13.836 1 98.69 246 PHE A CA 1
ATOM 1926 C C . PHE A 1 246 ? -11.273 -24.125 -14.984 1 98.69 246 PHE A C 1
ATOM 1928 O O . PHE A 1 246 ? -12.25 -24.391 -15.688 1 98.69 246 PHE A O 1
ATOM 1935 N N . LEU A 1 247 ? -10.094 -24.609 -15.141 1 97 247 LEU A N 1
ATOM 1936 C CA . LEU A 1 247 ? -9.844 -25.5 -16.266 1 97 247 LEU A CA 1
ATOM 1937 C C . LEU A 1 247 ? -10.68 -26.781 -16.141 1 97 247 LEU A C 1
ATOM 1939 O O . LEU A 1 247 ? -11.188 -27.297 -17.141 1 97 247 LEU A O 1
ATOM 1943 N N . ALA A 1 248 ? -10.773 -27.297 -14.922 1 95.88 248 ALA A N 1
ATOM 1944 C CA . ALA A 1 248 ? -11.625 -28.469 -14.695 1 95.88 248 ALA A CA 1
ATOM 1945 C C . ALA A 1 248 ? -13.07 -28.172 -15.086 1 95.88 248 ALA A C 1
ATOM 1947 O O . ALA A 1 248 ? -13.695 -28.953 -15.805 1 95.88 248 ALA A O 1
ATOM 1948 N N . TYR A 1 249 ? -13.57 -27.031 -14.641 1 97.81 249 TYR A N 1
ATOM 1949 C CA . TYR A 1 249 ? -14.945 -26.672 -14.945 1 97.81 249 TYR A CA 1
ATOM 1950 C C . TYR A 1 249 ? -15.133 -26.422 -16.438 1 97.81 249 TYR A C 1
ATOM 1952 O O . TYR A 1 249 ? -16.094 -26.922 -17.047 1 97.81 249 TYR A O 1
ATOM 1960 N N . LYS A 1 250 ? -14.195 -25.672 -16.984 1 96.94 250 LYS A N 1
ATOM 1961 C CA . LYS A 1 250 ? -14.258 -25.359 -18.406 1 96.94 250 LYS A CA 1
ATOM 1962 C C . LYS A 1 250 ? -14.375 -26.641 -19.234 1 96.94 250 LYS A C 1
ATOM 1964 O O . LYS A 1 250 ? -15.133 -26.672 -20.203 1 96.94 250 LYS A O 1
ATOM 1969 N N . ASN A 1 251 ? -13.727 -27.688 -18.891 1 93.5 251 ASN A N 1
ATOM 1970 C CA . ASN A 1 251 ? -13.656 -28.922 -19.656 1 93.5 251 ASN A CA 1
ATOM 1971 C C . ASN A 1 251 ? -14.859 -29.812 -19.375 1 93.5 251 ASN A C 1
ATOM 1973 O O . ASN A 1 251 ? -15.195 -30.688 -20.188 1 93.5 251 ASN A O 1
ATOM 1977 N N . ASP A 1 252 ? -15.578 -29.656 -18.203 1 95.44 252 ASP A N 1
ATOM 1978 C CA . ASP A 1 252 ? -16.703 -30.516 -17.859 1 95.44 252 ASP A CA 1
ATOM 1979 C C . ASP A 1 252 ? -17.781 -29.734 -17.109 1 95.44 252 ASP A C 1
ATOM 1981 O O . ASP A 1 252 ? -18.172 -30.094 -15.992 1 95.44 252 ASP A O 1
ATOM 1985 N N . PRO A 1 253 ? -18.312 -28.734 -17.766 1 96 253 PRO A N 1
ATOM 1986 C CA . PRO A 1 253 ? -19.281 -27.859 -17.078 1 96 253 PRO A CA 1
ATOM 1987 C C . PRO A 1 253 ? -20.609 -28.562 -16.781 1 96 253 PRO A C 1
ATOM 1989 O O . PRO A 1 253 ? -21.375 -28.094 -15.953 1 96 253 PRO A O 1
ATOM 1992 N N . GLN A 1 254 ? -20.922 -29.719 -17.438 1 95.88 254 GLN A N 1
ATOM 1993 C CA . GLN A 1 254 ? -22.172 -30.422 -17.25 1 95.88 254 GLN A CA 1
ATOM 1994 C C . GLN A 1 254 ? -22.172 -31.219 -15.945 1 95.88 254 GLN A C 1
ATOM 1996 O O . GLN A 1 254 ? -23.234 -31.422 -15.336 1 95.88 254 GLN A O 1
ATOM 2001 N N . HIS A 1 255 ? -21 -31.578 -15.492 1 95.12 255 HIS A N 1
ATOM 2002 C CA . HIS A 1 255 ? -20.953 -32.5 -14.359 1 95.12 255 HIS A CA 1
ATOM 2003 C C . HIS A 1 255 ? -20.375 -31.812 -13.125 1 95.12 255 HIS A C 1
ATOM 2005 O O . HIS A 1 255 ? -20.484 -32.344 -12.016 1 95.12 255 HIS A O 1
ATOM 2011 N N . ILE A 1 256 ? -19.688 -30.719 -13.258 1 96.38 256 ILE A N 1
ATOM 2012 C CA . ILE A 1 256 ? -19.094 -30.016 -12.125 1 96.38 256 ILE A CA 1
ATOM 2013 C C . ILE A 1 256 ? -19.984 -28.859 -11.703 1 96.38 256 ILE A C 1
ATOM 2015 O O . ILE A 1 256 ? -20.328 -28 -12.516 1 96.38 256 ILE A O 1
ATOM 2019 N N . ASP A 1 257 ? -20.359 -28.906 -10.422 1 97.5 257 ASP A N 1
ATOM 2020 C CA . ASP A 1 257 ? -21.094 -27.781 -9.844 1 97.5 257 ASP A CA 1
ATOM 2021 C C . ASP A 1 257 ? -20.219 -26.516 -9.797 1 97.5 257 ASP A C 1
ATOM 2023 O O . ASP A 1 257 ? -19.172 -26.516 -9.156 1 97.5 257 ASP A O 1
ATOM 2027 N N . ILE A 1 258 ? -20.656 -25.453 -10.469 1 98.38 258 ILE A N 1
ATOM 2028 C CA . ILE A 1 258 ? -19.891 -24.219 -10.547 1 98.38 258 ILE A CA 1
ATOM 2029 C C . ILE A 1 258 ? -19.656 -23.656 -9.148 1 98.38 258 ILE A C 1
ATOM 2031 O O . ILE A 1 258 ? -18.609 -23.047 -8.883 1 98.38 258 ILE A O 1
ATOM 2035 N N . ASN A 1 259 ? -20.578 -23.859 -8.242 1 98.62 259 ASN A N 1
ATOM 2036 C CA . ASN A 1 259 ? -20.422 -23.391 -6.871 1 98.62 259 ASN A CA 1
ATOM 2037 C C . ASN A 1 259 ? -19.281 -24.109 -6.156 1 98.62 259 ASN A C 1
ATOM 2039 O O . ASN A 1 259 ? -18.562 -23.484 -5.371 1 98.62 259 ASN A O 1
ATOM 2043 N N . TYR A 1 260 ? -19.078 -25.375 -6.469 1 98.5 260 TYR A N 1
ATOM 2044 C CA . TYR A 1 260 ? -17.969 -26.172 -5.941 1 98.5 260 TYR A CA 1
ATOM 2045 C C . TYR A 1 260 ? -16.625 -25.641 -6.438 1 98.5 260 TYR A C 1
ATOM 2047 O O . TYR A 1 260 ? -15.656 -25.594 -5.68 1 98.5 260 TYR A O 1
ATOM 2055 N N . ALA A 1 261 ? -16.609 -25.141 -7.641 1 98.69 261 ALA A N 1
ATOM 2056 C CA . ALA A 1 261 ? -15.391 -24.641 -8.25 1 98.69 261 ALA A CA 1
ATOM 2057 C C . ALA A 1 261 ? -15.094 -23.219 -7.773 1 98.69 261 ALA A C 1
ATOM 2059 O O . ALA A 1 261 ? -13.938 -22.781 -7.773 1 98.69 261 ALA A O 1
ATOM 2060 N N . LEU A 1 262 ? -16.125 -22.453 -7.27 1 98.75 262 LEU A N 1
ATOM 2061 C CA . LEU A 1 262 ? -16 -21.031 -6.949 1 98.75 262 LEU A CA 1
ATOM 2062 C C . LEU A 1 262 ? -16.016 -20.812 -5.438 1 98.75 262 LEU A C 1
ATOM 2064 O O . LEU A 1 262 ? -16.203 -19.688 -4.973 1 98.75 262 LEU A O 1
ATOM 2068 N N . PHE A 1 263 ? -15.953 -21.844 -4.633 1 98.44 263 PHE A N 1
ATOM 2069 C CA . PHE A 1 263 ? -15.922 -21.781 -3.174 1 98.44 263 PHE A CA 1
ATOM 2070 C C . PHE A 1 263 ? -17.266 -21.328 -2.625 1 98.44 263 PHE A C 1
ATOM 2072 O O . PHE A 1 263 ? -17.328 -20.656 -1.596 1 98.44 263 PHE A O 1
ATOM 2079 N N . LYS A 1 264 ? -18.281 -21.5 -3.369 1 98.31 264 LYS A N 1
ATOM 2080 C CA . LYS A 1 264 ? -19.625 -21.141 -2.895 1 98.31 264 LYS A CA 1
ATOM 2081 C C . LYS A 1 264 ? -20.312 -22.328 -2.242 1 98.31 264 LYS A C 1
ATOM 2083 O O . LYS A 1 264 ? -19.812 -23.453 -2.311 1 98.31 264 LYS A O 1
ATOM 2088 N N . ASP A 1 265 ? -21.469 -22.078 -1.604 1 97.38 265 ASP A N 1
ATOM 2089 C CA . ASP A 1 265 ? -22.25 -23.156 -0.969 1 97.38 265 ASP A CA 1
ATOM 2090 C C . ASP A 1 265 ? -22.672 -24.203 -1.99 1 97.38 265 ASP A C 1
ATOM 2092 O O . ASP A 1 265 ? -23.141 -23.859 -3.074 1 97.38 265 ASP A O 1
ATOM 2096 N N . ASN A 1 266 ? -22.438 -25.469 -1.66 1 97.19 266 ASN A N 1
ATOM 2097 C CA . ASN A 1 266 ? -22.703 -26.625 -2.516 1 97.19 266 ASN A CA 1
ATOM 2098 C C . ASN A 1 266 ? -22.703 -27.922 -1.724 1 97.19 266 ASN A C 1
ATOM 2100 O O . ASN A 1 266 ? -22.406 -27.938 -0.528 1 97.19 266 ASN A O 1
ATOM 2104 N N . ARG A 1 267 ? -23.031 -29.031 -2.342 1 95.94 267 ARG A N 1
ATOM 2105 C CA . ARG A 1 267 ? -23.078 -30.328 -1.67 1 95.94 267 ARG A CA 1
ATOM 2106 C C . ARG A 1 267 ? -21.672 -30.891 -1.432 1 95.94 267 ARG A C 1
ATOM 2108 O O . ARG A 1 267 ? -21.484 -31.75 -0.578 1 95.94 267 ARG A O 1
ATOM 2115 N N . GLY A 1 268 ? -20.703 -30.375 -2.127 1 96.12 268 GLY A N 1
ATOM 2116 C CA . GLY A 1 268 ? -19.344 -30.859 -2.027 1 96.12 268 GLY A CA 1
ATOM 2117 C C . GLY A 1 268 ? -19.172 -32.281 -2.555 1 96.12 268 GLY A C 1
ATOM 2118 O O . GLY A 1 268 ? -20.047 -32.781 -3.264 1 96.12 268 GLY A O 1
ATOM 2119 N N . ILE A 1 269 ? -17.969 -32.781 -2.35 1 96 269 ILE A N 1
ATOM 2120 C CA . ILE A 1 269 ? -17.641 -34.156 -2.752 1 96 269 ILE A CA 1
ATOM 2121 C C . ILE A 1 269 ? -17.141 -34.938 -1.542 1 96 269 ILE A C 1
ATOM 2123 O O . ILE A 1 269 ? -16.438 -34.406 -0.689 1 96 269 ILE A O 1
ATOM 2127 N N . TYR A 1 270 ? -17.562 -36.156 -1.47 1 96.81 270 TYR A N 1
ATOM 2128 C CA . TYR A 1 270 ? -17.125 -37.062 -0.417 1 96.81 270 TYR A CA 1
ATOM 2129 C C . TYR A 1 270 ? -16.156 -38.094 -0.959 1 96.81 270 TYR A C 1
ATOM 2131 O O . TYR A 1 270 ? -16.422 -38.75 -1.979 1 96.81 270 TYR A O 1
ATOM 2139 N N . ASP A 1 271 ? -15 -38.156 -0.414 1 97.75 271 ASP A N 1
ATOM 2140 C CA . ASP A 1 271 ? -14.016 -39.188 -0.738 1 97.75 271 ASP A CA 1
ATOM 2141 C C . ASP A 1 271 ? -14.133 -40.375 0.201 1 97.75 271 ASP A C 1
ATOM 2143 O O . ASP A 1 271 ? -13.719 -40.312 1.359 1 97.75 271 ASP A O 1
ATOM 2147 N N . ALA A 1 272 ? -14.594 -41.5 -0.291 1 96.81 272 ALA A N 1
ATOM 2148 C CA . ALA A 1 272 ? -14.969 -42.656 0.526 1 96.81 272 ALA A CA 1
ATOM 2149 C C . ALA A 1 272 ? -13.742 -43.281 1.161 1 96.81 272 ALA A C 1
ATOM 2151 O O . ALA A 1 272 ? -13.82 -43.812 2.277 1 96.81 272 ALA A O 1
ATOM 2152 N N . LYS A 1 273 ? -12.719 -43.281 0.472 1 96.75 273 LYS A N 1
ATOM 2153 C CA . LYS A 1 273 ? -11.516 -43.938 0.971 1 96.75 273 LYS A CA 1
ATOM 2154 C C . LYS A 1 273 ? -10.969 -43.219 2.203 1 96.75 273 LYS A C 1
ATOM 2156 O O . LYS A 1 273 ? -10.609 -43.875 3.189 1 96.75 273 LYS A O 1
ATOM 2161 N N . THR A 1 274 ? -10.906 -41.906 2.191 1 97.44 274 THR A N 1
ATOM 2162 C CA . THR A 1 274 ? -10.344 -41.125 3.291 1 97.44 274 THR A CA 1
ATOM 2163 C C . THR A 1 274 ? -11.445 -40.625 4.223 1 97.44 274 THR A C 1
ATOM 2165 O O . THR A 1 274 ? -11.164 -40.125 5.309 1 97.44 274 THR A O 1
ATOM 2168 N N . LYS A 1 275 ? -12.727 -40.75 3.766 1 97.81 275 LYS A N 1
ATOM 2169 C CA . LYS A 1 275 ? -13.906 -40.281 4.492 1 97.81 275 LYS A CA 1
ATOM 2170 C C . LYS A 1 275 ? -13.875 -38.75 4.68 1 97.81 275 LYS A C 1
ATOM 2172 O O . LYS A 1 275 ? -14.352 -38.25 5.695 1 97.81 275 LYS A O 1
ATOM 2177 N N . LEU A 1 276 ? -13.188 -38.094 3.787 1 98.31 276 LEU A N 1
ATOM 2178 C CA . LEU A 1 276 ? -13.102 -36.656 3.844 1 98.31 276 LEU A CA 1
ATOM 2179 C C . LEU A 1 276 ? -14.133 -36 2.918 1 98.31 276 LEU A C 1
ATOM 2181 O O . LEU A 1 276 ? -14.469 -36.562 1.872 1 98.31 276 LEU A O 1
ATOM 2185 N N . HIS A 1 277 ? -14.648 -34.938 3.369 1 97.88 277 HIS A N 1
ATOM 2186 C CA . HIS A 1 277 ? -15.57 -34.094 2.596 1 97.88 277 HIS A CA 1
ATOM 2187 C C . HIS A 1 277 ? -14.883 -32.844 2.107 1 97.88 277 HIS A C 1
ATOM 2189 O O . HIS A 1 277 ? -14.188 -32.156 2.871 1 97.88 277 HIS A O 1
ATOM 2195 N N . TYR A 1 278 ? -15.055 -32.562 0.856 1 98.25 278 TYR A N 1
ATOM 2196 C CA . TYR A 1 278 ? -14.5 -31.328 0.27 1 98.25 278 TYR A CA 1
ATOM 2197 C C . TYR A 1 278 ? -15.602 -30.375 -0.163 1 98.25 278 TYR A C 1
ATOM 2199 O O . TYR A 1 278 ? -16.391 -30.703 -1.052 1 98.25 278 TYR A O 1
ATOM 2207 N N . ASP A 1 279 ? -15.547 -29.188 0.401 1 97.19 279 ASP A N 1
ATOM 2208 C CA . ASP A 1 279 ? -16.547 -28.156 0.1 1 97.19 279 ASP A CA 1
ATOM 2209 C C . ASP A 1 279 ? -16.141 -27.344 -1.12 1 97.19 279 ASP A C 1
ATOM 2211 O O . ASP A 1 279 ? -16.953 -26.562 -1.642 1 97.19 279 ASP A O 1
ATOM 2215 N N . ASN A 1 280 ? -14.938 -27.484 -1.544 1 98.38 280 ASN A N 1
ATOM 2216 C CA . ASN A 1 280 ? -14.492 -26.75 -2.727 1 98.38 280 ASN A CA 1
ATOM 2217 C C . ASN A 1 280 ? -13.438 -27.547 -3.508 1 98.38 280 ASN A C 1
ATOM 2219 O O . ASN A 1 280 ? -12.727 -28.375 -2.938 1 98.38 280 ASN A O 1
ATOM 2223 N N . MET A 1 281 ? -13.367 -27.266 -4.777 1 98.38 281 MET A N 1
ATOM 2224 C CA . MET A 1 281 ? -12.547 -28.031 -5.711 1 98.38 281 MET A CA 1
ATOM 2225 C C . MET A 1 281 ? -11.07 -27.719 -5.512 1 98.38 281 MET A C 1
ATOM 2227 O O . MET A 1 281 ? -10.219 -28.594 -5.723 1 98.38 281 MET A O 1
ATOM 2231 N N . PHE A 1 282 ? -10.703 -26.484 -5.141 1 98.69 282 PHE A N 1
ATOM 2232 C CA . PHE A 1 282 ? -9.312 -26.078 -4.949 1 98.69 282 PHE A CA 1
ATOM 2233 C C . PHE A 1 282 ? -8.633 -26.953 -3.908 1 98.69 282 PHE A C 1
ATOM 2235 O O . PHE A 1 282 ? -7.578 -27.531 -4.18 1 98.69 282 PHE A O 1
ATOM 2242 N N . GLU A 1 283 ? -9.195 -27.109 -2.764 1 98.69 283 GLU A N 1
ATOM 2243 C CA . GLU A 1 283 ? -8.641 -27.953 -1.704 1 98.69 283 GLU A CA 1
ATOM 2244 C C . GLU A 1 283 ? -8.578 -29.406 -2.129 1 98.69 283 GLU A C 1
ATOM 2246 O O . GLU A 1 283 ? -7.637 -30.125 -1.777 1 98.69 283 GLU A O 1
ATOM 2251 N N . ALA A 1 284 ? -9.602 -29.844 -2.861 1 98.62 284 ALA A N 1
ATOM 2252 C CA . ALA A 1 284 ? -9.594 -31.203 -3.381 1 98.62 284 ALA A CA 1
ATOM 2253 C C . ALA A 1 284 ? -8.391 -31.438 -4.297 1 98.62 284 ALA A C 1
ATOM 2255 O O . ALA A 1 284 ? -7.738 -32.469 -4.227 1 98.62 284 ALA A O 1
ATOM 2256 N N . GLN A 1 285 ? -8.117 -30.438 -5.117 1 98.5 285 GLN A N 1
ATOM 2257 C CA . GLN A 1 285 ? -6.996 -30.562 -6.039 1 98.5 285 GLN A CA 1
ATOM 2258 C C . GLN A 1 285 ? -5.668 -30.562 -5.289 1 98.5 285 GLN A C 1
ATOM 2260 O O . GLN A 1 285 ? -4.754 -31.312 -5.633 1 98.5 285 GLN A O 1
ATOM 2265 N N . VAL A 1 286 ? -5.535 -29.719 -4.281 1 98.75 286 VAL A N 1
ATOM 2266 C CA . VAL A 1 286 ? -4.32 -29.688 -3.469 1 98.75 286 VAL A CA 1
ATOM 2267 C C . VAL A 1 286 ? -4.137 -31.031 -2.77 1 98.75 286 VAL A C 1
ATOM 2269 O O . VAL A 1 286 ? -3.035 -31.594 -2.766 1 98.75 286 VAL A O 1
ATOM 2272 N N . ASP A 1 287 ? -5.23 -31.609 -2.256 1 98.81 287 ASP A N 1
ATOM 2273 C CA . ASP A 1 287 ? -5.152 -32.875 -1.539 1 98.81 287 ASP A CA 1
ATOM 2274 C C . ASP A 1 287 ? -4.891 -34.031 -2.5 1 98.81 287 ASP A C 1
ATOM 2276 O O . ASP A 1 287 ? -4.266 -35.031 -2.127 1 98.81 287 ASP A O 1
ATOM 2280 N N . ALA A 1 288 ? -5.391 -33.906 -3.73 1 98.75 288 ALA A N 1
ATOM 2281 C CA . ALA A 1 288 ? -5.008 -34.906 -4.73 1 98.75 288 ALA A CA 1
ATOM 2282 C C . ALA A 1 288 ? -3.492 -34.969 -4.902 1 98.75 288 ALA A C 1
ATOM 2284 O O . ALA A 1 288 ? -2.906 -36.031 -4.984 1 98.75 288 ALA A O 1
ATOM 2285 N N . ALA A 1 289 ? -2.861 -33.812 -4.91 1 98.81 289 ALA A N 1
ATOM 2286 C CA . ALA A 1 289 ? -1.404 -33.75 -4.996 1 98.81 289 ALA A CA 1
ATOM 2287 C C . ALA A 1 289 ? -0.761 -34.438 -3.783 1 98.81 289 ALA A C 1
ATOM 2289 O O . ALA A 1 289 ? 0.192 -35.188 -3.924 1 98.81 289 ALA A O 1
ATOM 2290 N N . TYR A 1 290 ? -1.288 -34.125 -2.605 1 98.75 290 TYR A N 1
ATOM 2291 C CA . TYR A 1 290 ? -0.778 -34.781 -1.399 1 98.75 290 TYR A CA 1
ATOM 2292 C C . TYR A 1 290 ? -0.922 -36.281 -1.485 1 98.75 290 TYR A C 1
ATOM 2294 O O . TYR A 1 290 ? -0.022 -37.031 -1.081 1 98.75 290 TYR A O 1
ATOM 2302 N N . ALA A 1 291 ? -2.076 -36.781 -1.992 1 98.69 291 ALA A N 1
ATOM 2303 C CA . ALA A 1 291 ? -2.305 -38.188 -2.129 1 98.69 291 ALA A CA 1
ATOM 2304 C C . ALA A 1 291 ? -1.275 -38.844 -3.061 1 98.69 291 ALA A C 1
ATOM 2306 O O . ALA A 1 291 ? -0.738 -39.906 -2.768 1 98.69 291 ALA A O 1
ATOM 2307 N N . ALA A 1 292 ? -1.034 -38.188 -4.156 1 98.75 292 ALA A N 1
ATOM 2308 C CA . ALA A 1 292 ? -0.03 -38.688 -5.094 1 98.75 292 ALA A CA 1
ATOM 2309 C C . ALA A 1 292 ? 1.347 -38.75 -4.438 1 98.75 292 ALA A C 1
ATOM 2311 O O . ALA A 1 292 ? 2.08 -39.719 -4.613 1 98.75 292 ALA A O 1
ATOM 2312 N N . LEU A 1 293 ? 1.687 -37.719 -3.664 1 98.75 293 LEU A N 1
ATOM 2313 C CA . LEU A 1 293 ? 2.965 -37.656 -2.963 1 98.75 293 LEU A CA 1
ATOM 2314 C C . LEU A 1 293 ? 3.062 -38.781 -1.939 1 98.75 293 LEU A C 1
ATOM 2316 O O . LEU A 1 293 ? 4.098 -39.438 -1.837 1 98.75 293 LEU A O 1
ATOM 2320 N N . ASP A 1 294 ? 1.995 -39.031 -1.239 1 98.38 294 ASP A N 1
ATOM 2321 C CA . ASP A 1 294 ? 1.974 -40.094 -0.248 1 98.38 294 ASP A CA 1
ATOM 2322 C C . ASP A 1 294 ? 2.246 -41.469 -0.898 1 98.38 294 ASP A C 1
ATOM 2324 O O . ASP A 1 294 ? 3.086 -42.219 -0.42 1 98.38 294 ASP A O 1
ATOM 2328 N N . LYS A 1 295 ? 1.607 -41.719 -1.951 1 98 295 LYS A N 1
ATOM 2329 C CA . LYS A 1 295 ? 1.727 -43 -2.643 1 98 295 LYS A CA 1
ATOM 2330 C C . LYS A 1 295 ? 3.111 -43.156 -3.26 1 98 295 LYS A C 1
ATOM 2332 O O . LYS A 1 295 ? 3.588 -44.281 -3.441 1 98 295 LYS A O 1
ATOM 2337 N N . ALA A 1 296 ? 3.684 -42.031 -3.559 1 98.19 296 ALA A N 1
ATOM 2338 C CA . ALA A 1 296 ? 5.027 -42.062 -4.133 1 98.19 296 ALA A CA 1
ATOM 2339 C C . ALA A 1 296 ? 6.086 -42.125 -3.037 1 98.19 296 ALA A C 1
ATOM 2341 O O . ALA A 1 296 ? 7.281 -42.25 -3.326 1 98.19 296 ALA A O 1
ATOM 2342 N N . GLY A 1 297 ? 5.676 -42 -1.771 1 98.25 297 GLY A N 1
ATOM 2343 C CA . GLY A 1 297 ? 6.602 -42.156 -0.664 1 98.25 297 GLY A CA 1
ATOM 2344 C C . GLY A 1 297 ? 7.098 -40.844 -0.096 1 98.25 297 GLY A C 1
ATOM 2345 O O . GLY A 1 297 ? 8.094 -40.812 0.631 1 98.25 297 GLY A O 1
ATOM 2346 N N . PHE A 1 298 ? 6.445 -39.75 -0.374 1 98.56 298 PHE A N 1
ATOM 2347 C CA . PHE A 1 298 ? 6.891 -38.438 0.081 1 98.56 298 PHE A CA 1
ATOM 2348 C C . PHE A 1 298 ? 5.805 -37.75 0.905 1 98.56 298 PHE A C 1
ATOM 2350 O O . PHE A 1 298 ? 5.441 -36.594 0.632 1 98.56 298 PHE A O 1
ATOM 2357 N N . SER A 1 299 ? 5.406 -38.344 1.986 1 97.19 299 SER A N 1
ATOM 2358 C CA . SER A 1 299 ? 4.242 -37.969 2.779 1 97.19 299 SER A CA 1
ATOM 2359 C C . SER A 1 299 ? 4.488 -36.656 3.541 1 97.19 299 SER A C 1
ATOM 2361 O O . SER A 1 299 ? 3.545 -36 3.961 1 97.19 299 SER A O 1
ATOM 2363 N N . LYS A 1 300 ? 5.699 -36.25 3.689 1 97.31 300 LYS A N 1
ATOM 2364 C CA . LYS A 1 300 ? 6.008 -35.094 4.492 1 97.31 300 LYS A CA 1
ATOM 2365 C C . LYS A 1 300 ? 6.195 -33.844 3.611 1 97.31 300 LYS A C 1
ATOM 2367 O O . LYS A 1 300 ? 6.316 -32.719 4.113 1 97.31 300 LYS A O 1
ATOM 2372 N N . MET A 1 301 ? 6.238 -34.062 2.381 1 98.44 301 MET A N 1
ATOM 2373 C CA . MET A 1 301 ? 6.5 -32.969 1.457 1 98.44 301 MET A CA 1
ATOM 2374 C C . MET A 1 301 ? 5.305 -32.031 1.374 1 98.44 301 MET A C 1
ATOM 2376 O O . MET A 1 301 ? 4.172 -32.469 1.174 1 98.44 301 MET A O 1
ATOM 2380 N N . GLN A 1 302 ? 5.527 -30.719 1.538 1 98.38 302 GLN A N 1
ATOM 2381 C CA . GLN A 1 302 ? 4.477 -29.703 1.42 1 98.38 302 GLN A CA 1
ATOM 2382 C C . GLN A 1 302 ? 4.117 -29.453 -0.042 1 98.38 302 GLN A C 1
ATOM 2384 O O . GLN A 1 302 ? 4.992 -29.469 -0.912 1 98.38 302 GLN A O 1
ATOM 2389 N N . VAL A 1 303 ? 2.859 -29.203 -0.248 1 98.81 303 VAL A N 1
ATOM 2390 C CA . VAL A 1 303 ? 2.381 -28.781 -1.557 1 98.81 303 VAL A CA 1
ATOM 2391 C C . VAL A 1 303 ? 2.16 -27.266 -1.557 1 98.81 303 VAL A C 1
ATOM 2393 O O . VAL A 1 303 ? 1.53 -26.719 -0.646 1 98.81 303 VAL A O 1
ATOM 2396 N N . ILE A 1 304 ? 2.73 -26.531 -2.494 1 98.75 304 ILE A N 1
ATOM 2397 C CA . ILE A 1 304 ? 2.465 -25.109 -2.736 1 98.75 304 ILE A CA 1
ATOM 2398 C C . ILE A 1 304 ? 1.828 -24.938 -4.113 1 98.75 304 ILE A C 1
ATOM 2400 O O . ILE A 1 304 ? 2.295 -25.516 -5.098 1 98.75 304 ILE A O 1
ATOM 2404 N N . VAL A 1 305 ? 0.737 -24.234 -4.156 1 98.88 305 VAL A N 1
ATOM 2405 C CA . VAL A 1 305 ? 0.085 -23.953 -5.434 1 98.88 305 VAL A CA 1
ATOM 2406 C C . VAL A 1 305 ? 0.794 -22.812 -6.145 1 98.88 305 VAL A C 1
ATOM 2408 O O . VAL A 1 305 ? 0.643 -21.641 -5.762 1 98.88 305 VAL A O 1
ATOM 2411 N N . SER A 1 306 ? 1.512 -23.156 -7.188 1 98.69 306 SER A N 1
ATOM 2412 C CA . SER A 1 306 ? 2.348 -22.172 -7.871 1 98.69 306 SER A CA 1
ATOM 2413 C C . SER A 1 306 ? 1.521 -21.297 -8.812 1 98.69 306 SER A C 1
ATOM 2415 O O . SER A 1 306 ? 1.948 -20.203 -9.188 1 98.69 306 SER A O 1
ATOM 2417 N N . GLU A 1 307 ? 0.376 -21.812 -9.289 1 98.62 307 GLU A N 1
ATOM 2418 C CA . GLU A 1 307 ? -0.586 -21.047 -10.07 1 98.62 307 GLU A CA 1
ATOM 2419 C C . GLU A 1 307 ? -2.018 -21.469 -9.758 1 98.62 307 GLU A C 1
ATOM 2421 O O . GLU A 1 307 ? -2.301 -22.672 -9.633 1 98.62 307 GLU A O 1
ATOM 2426 N N . THR A 1 308 ? -2.848 -20.609 -9.625 1 98.81 308 THR A N 1
ATOM 2427 C CA . THR A 1 308 ? -4.293 -20.797 -9.648 1 98.81 308 THR A CA 1
ATOM 2428 C C . THR A 1 308 ? -5 -19.5 -10.023 1 98.81 308 THR A C 1
ATOM 2430 O O . THR A 1 308 ? -4.422 -18.406 -9.906 1 98.81 308 THR A O 1
ATOM 2433 N N . GLY A 1 309 ? -6.16 -19.578 -10.57 1 98.62 309 GLY A N 1
ATOM 2434 C CA . GLY A 1 309 ? -6.891 -18.406 -11.016 1 98.62 309 GLY A CA 1
ATOM 2435 C C . GLY A 1 309 ? -8.102 -18.734 -11.867 1 98.62 309 GLY A C 1
ATOM 2436 O O . GLY A 1 309 ? -8.414 -19.906 -12.078 1 98.62 309 GLY A O 1
ATOM 2437 N N . TRP A 1 310 ? -8.781 -17.734 -12.297 1 98.88 310 TRP A N 1
ATOM 2438 C CA . TRP A 1 310 ? -9.984 -17.859 -13.117 1 98.88 310 TRP A CA 1
ATOM 2439 C C . TRP A 1 310 ? -10.008 -16.781 -14.195 1 98.88 310 TRP A C 1
ATOM 2441 O O . TRP A 1 310 ? -9.828 -15.602 -13.906 1 98.88 310 TRP A O 1
ATOM 2451 N N . ALA A 1 311 ? -10.227 -17.172 -15.422 1 98.75 311 ALA A N 1
ATOM 2452 C CA . ALA A 1 311 ? -10.227 -16.219 -16.531 1 98.75 311 ALA A CA 1
ATOM 2453 C C . ALA A 1 311 ? -11.5 -15.375 -16.516 1 98.75 311 ALA A C 1
ATOM 2455 O O . ALA A 1 311 ? -12.602 -15.906 -16.344 1 98.75 311 ALA A O 1
ATOM 2456 N N . SER A 1 312 ? -11.305 -14.047 -16.703 1 98.75 312 SER A N 1
ATOM 2457 C CA . SER A 1 312 ? -12.445 -13.133 -16.688 1 98.75 312 SER A CA 1
ATOM 2458 C C . SER A 1 312 ? -13.094 -13.039 -18.062 1 98.75 312 SER A C 1
ATOM 2460 O O . SER A 1 312 ? -14.156 -12.43 -18.219 1 98.75 312 SER A O 1
ATOM 2462 N N . ARG A 1 313 ? -12.5 -13.562 -19.094 1 98.56 313 ARG A N 1
ATOM 2463 C CA . ARG A 1 313 ? -13.016 -13.625 -20.453 1 98.56 313 ARG A CA 1
ATOM 2464 C C . ARG A 1 313 ? -12.484 -14.852 -21.188 1 98.56 313 ARG A C 1
ATOM 2466 O O . ARG A 1 313 ? -11.344 -15.258 -20.984 1 98.56 313 ARG A O 1
ATOM 2473 N N . GLY A 1 314 ? -13.367 -15.461 -22.031 1 98.12 314 GLY A N 1
ATOM 2474 C CA . GLY A 1 314 ? -12.969 -16.625 -22.812 1 98.12 314 GLY A CA 1
ATOM 2475 C C . GLY A 1 314 ? -13.742 -16.781 -24.109 1 98.12 314 GLY A C 1
ATOM 2476 O O . GLY A 1 314 ? -14.672 -16.016 -24.375 1 98.12 314 GLY A O 1
ATOM 2477 N N . ASP A 1 315 ? -13.266 -17.656 -24.906 1 97.06 315 ASP A N 1
ATOM 2478 C CA . ASP A 1 315 ? -13.992 -18.031 -26.125 1 97.06 315 ASP A CA 1
ATOM 2479 C C . ASP A 1 315 ? -15.328 -18.688 -25.781 1 97.06 315 ASP A C 1
ATOM 2481 O O . ASP A 1 315 ? -15.562 -19.078 -24.625 1 97.06 315 ASP A O 1
ATOM 2485 N N . PRO A 1 316 ? -16.234 -18.766 -26.766 1 95.38 316 PRO A N 1
ATOM 2486 C CA . PRO A 1 316 ? -17.547 -19.344 -26.516 1 95.38 316 PRO A CA 1
ATOM 2487 C C . PRO A 1 316 ? -17.484 -20.75 -25.922 1 95.38 316 PRO A C 1
ATOM 2489 O O . PRO A 1 316 ? -18.359 -21.156 -25.156 1 95.38 316 PRO A O 1
ATOM 2492 N N . ASP A 1 317 ? -16.484 -21.484 -26.25 1 95.06 317 ASP A N 1
ATOM 2493 C CA . ASP A 1 317 ? -16.375 -22.875 -25.781 1 95.06 317 ASP A CA 1
ATOM 2494 C C . ASP A 1 317 ? -15.609 -22.938 -24.469 1 95.06 317 ASP A C 1
ATOM 2496 O O . ASP A 1 317 ? -15.281 -24.031 -23.984 1 95.06 317 ASP A O 1
ATOM 2500 N N . GLU A 1 318 ? -15.242 -21.859 -23.891 1 97.25 318 GLU A N 1
ATOM 2501 C CA . GLU A 1 318 ? -14.57 -21.797 -22.594 1 97.25 318 GLU A CA 1
ATOM 2502 C C . GLU A 1 318 ? -15.555 -21.438 -21.484 1 97.25 318 GLU A C 1
ATOM 2504 O O . GLU A 1 318 ? -15.523 -20.328 -20.953 1 97.25 318 GLU A O 1
ATOM 2509 N N . ALA A 1 319 ? -16.25 -22.453 -21.125 1 97.38 319 ALA A N 1
ATOM 2510 C CA . ALA A 1 319 ? -17.359 -22.281 -20.188 1 97.38 319 ALA A CA 1
ATOM 2511 C C . ALA A 1 319 ? -16.875 -21.688 -18.875 1 97.38 319 ALA A C 1
ATOM 2513 O O . ALA A 1 319 ? -15.812 -22.062 -18.359 1 97.38 319 ALA A O 1
ATOM 2514 N N . GLY A 1 320 ? -17.609 -20.719 -18.344 1 98.12 320 GLY A N 1
ATOM 2515 C CA . GLY A 1 320 ? -17.375 -20.156 -17.016 1 98.12 320 GLY A CA 1
ATOM 2516 C C . GLY A 1 320 ? -16.469 -18.938 -17.047 1 98.12 320 GLY A C 1
ATOM 2517 O O . GLY A 1 320 ? -16.375 -18.203 -16.062 1 98.12 320 GLY A O 1
ATOM 2518 N N . ALA A 1 321 ? -15.781 -18.688 -18.188 1 98.56 321 ALA A N 1
ATOM 2519 C CA . ALA A 1 321 ? -14.844 -17.578 -18.281 1 98.56 321 ALA A CA 1
ATOM 2520 C C . ALA A 1 321 ? -15.586 -16.25 -18.391 1 98.56 321 ALA A C 1
ATOM 2522 O O . ALA A 1 321 ? -15.953 -15.82 -19.484 1 98.56 321 ALA A O 1
ATOM 2523 N N . ASN A 1 322 ? -15.742 -15.57 -17.297 1 98.38 322 ASN A N 1
ATOM 2524 C CA . ASN A 1 322 ? -16.375 -14.258 -17.25 1 98.38 322 ASN A CA 1
ATOM 2525 C C . ASN A 1 322 ? -15.992 -13.484 -16 1 98.38 322 ASN A C 1
ATOM 2527 O O . ASN A 1 322 ? -15.414 -14.055 -15.07 1 98.38 322 ASN A O 1
ATOM 2531 N N . VAL A 1 323 ? -16.266 -12.242 -15.969 1 98.44 323 VAL A N 1
ATOM 2532 C CA . VAL A 1 323 ? -15.828 -11.32 -14.93 1 98.44 323 VAL A CA 1
ATOM 2533 C C . VAL A 1 323 ? -16.422 -11.742 -13.586 1 98.44 323 VAL A C 1
ATOM 2535 O O . VAL A 1 323 ? -15.734 -11.727 -12.562 1 98.44 323 VAL A O 1
ATOM 2538 N N . LYS A 1 324 ? -17.672 -12.086 -13.555 1 98.5 324 LYS A N 1
ATOM 2539 C CA . LYS A 1 324 ? -18.344 -12.461 -12.32 1 98.5 324 LYS A CA 1
ATOM 2540 C C . LYS A 1 324 ? -17.656 -13.648 -11.648 1 98.5 324 LYS A C 1
ATOM 2542 O O . LYS A 1 324 ? -17.375 -13.602 -10.453 1 98.5 324 LYS A O 1
ATOM 2547 N N . ASN A 1 325 ? -17.391 -14.711 -12.398 1 98.81 325 ASN A N 1
ATOM 2548 C CA . ASN A 1 325 ? -16.766 -15.906 -11.859 1 98.81 325 ASN A CA 1
ATOM 2549 C C . ASN A 1 325 ? -15.328 -15.648 -11.438 1 98.81 325 ASN A C 1
ATOM 2551 O O . ASN A 1 325 ? -14.883 -16.125 -10.391 1 98.81 325 ASN A O 1
ATOM 2555 N N . ALA A 1 326 ? -14.617 -14.891 -12.273 1 98.88 326 ALA A N 1
ATOM 2556 C CA . ALA A 1 326 ? -13.242 -14.547 -11.938 1 98.88 326 ALA A CA 1
ATOM 2557 C C . ALA A 1 326 ? -13.172 -13.781 -10.617 1 98.88 326 ALA A C 1
ATOM 2559 O O . ALA A 1 326 ? -12.359 -14.109 -9.742 1 98.88 326 ALA A O 1
ATOM 2560 N N . ARG A 1 327 ? -14.023 -12.797 -10.484 1 98.62 327 ARG A N 1
ATOM 2561 C CA . ARG A 1 327 ? -14.109 -12.016 -9.258 1 98.62 327 ARG A CA 1
ATOM 2562 C C . ARG A 1 327 ? -14.438 -12.906 -8.062 1 98.62 327 ARG A C 1
ATOM 2564 O O . ARG A 1 327 ? -13.781 -12.812 -7.02 1 98.62 327 ARG A O 1
ATOM 2571 N N . THR A 1 328 ? -15.422 -13.773 -8.234 1 98.81 328 THR A N 1
ATOM 2572 C CA . THR A 1 328 ? -15.859 -14.656 -7.16 1 98.81 328 THR A CA 1
ATOM 2573 C C . THR A 1 328 ? -14.742 -15.602 -6.746 1 98.81 328 THR A C 1
ATOM 2575 O O . THR A 1 328 ? -14.453 -15.75 -5.555 1 98.81 328 THR A O 1
ATOM 2578 N N . TYR A 1 329 ? -14.125 -16.219 -7.66 1 98.81 329 TYR A N 1
ATOM 2579 C CA . TYR A 1 329 ? -13.062 -17.172 -7.371 1 98.81 329 TYR A CA 1
ATOM 2580 C C . TYR A 1 329 ? -11.93 -16.516 -6.605 1 98.81 329 TYR A C 1
ATOM 2582 O O . TYR A 1 329 ? -11.516 -17 -5.547 1 98.81 329 TYR A O 1
ATOM 2590 N N . ASN A 1 330 ? -11.445 -15.406 -7.156 1 98.56 330 ASN A N 1
ATOM 2591 C CA . ASN A 1 330 ? -10.258 -14.781 -6.574 1 98.56 330 ASN A CA 1
ATOM 2592 C C . ASN A 1 330 ? -10.57 -14.141 -5.227 1 98.56 330 ASN A C 1
ATOM 2594 O O . ASN A 1 330 ? -9.734 -14.141 -4.324 1 98.56 330 ASN A O 1
ATOM 2598 N N . ARG A 1 331 ? -11.75 -13.586 -5.07 1 97.69 331 ARG A N 1
ATOM 2599 C CA . ARG A 1 331 ? -12.156 -13.07 -3.764 1 97.69 331 ARG A CA 1
ATOM 2600 C C . ARG A 1 331 ? -12.219 -14.195 -2.732 1 97.69 331 ARG A C 1
ATOM 2602 O O . ARG A 1 331 ? -11.695 -14.055 -1.626 1 97.69 331 ARG A O 1
ATOM 2609 N N . ASN A 1 332 ? -12.844 -15.281 -3.117 1 98.44 332 ASN A N 1
ATOM 2610 C CA . ASN A 1 332 ? -13.031 -16.391 -2.191 1 98.44 332 ASN A CA 1
ATOM 2611 C C . ASN A 1 332 ? -11.711 -17.109 -1.906 1 98.44 332 ASN A C 1
ATOM 2613 O O . ASN A 1 332 ? -11.492 -17.594 -0.797 1 98.44 332 ASN A O 1
ATOM 2617 N N . LEU A 1 333 ? -10.852 -17.219 -2.871 1 98.38 333 LEU A N 1
ATOM 2618 C CA . LEU A 1 333 ? -9.523 -17.781 -2.648 1 98.38 333 LEU A CA 1
ATOM 2619 C C . LEU A 1 333 ? -8.758 -16.969 -1.613 1 98.38 333 LEU A C 1
ATOM 2621 O O . LEU A 1 333 ? -8.148 -17.531 -0.7 1 98.38 333 LEU A O 1
ATOM 2625 N N . ARG A 1 334 ? -8.758 -15.688 -1.814 1 96.38 334 ARG A N 1
ATOM 2626 C CA . ARG A 1 334 ? -8.078 -14.812 -0.867 1 96.38 334 ARG A CA 1
ATOM 2627 C C . ARG A 1 334 ? -8.617 -15.008 0.546 1 96.38 334 ARG A C 1
ATOM 2629 O O . ARG A 1 334 ? -7.844 -15.062 1.508 1 96.38 334 ARG A O 1
ATOM 2636 N N . LYS A 1 335 ? -9.93 -15.133 0.668 1 96.81 335 LYS A N 1
ATOM 2637 C CA . LYS A 1 335 ? -10.547 -15.375 1.967 1 96.81 335 LYS A CA 1
ATOM 2638 C C . LYS A 1 335 ? -10.086 -16.703 2.562 1 96.81 335 LYS A C 1
ATOM 2640 O O . LYS A 1 335 ? -9.773 -16.781 3.752 1 96.81 335 LYS A O 1
ATOM 2645 N N . LEU A 1 336 ? -10.023 -17.641 1.737 1 97.69 336 LEU A N 1
ATOM 2646 C CA . LEU A 1 336 ? -9.594 -18.953 2.184 1 97.69 336 LEU A CA 1
ATOM 2647 C C . LEU A 1 336 ? -8.156 -18.906 2.703 1 97.69 336 LEU A C 1
ATOM 2649 O O . LEU A 1 336 ? -7.871 -19.422 3.789 1 97.69 336 LEU A O 1
ATOM 2653 N N . LEU A 1 337 ? -7.293 -18.312 1.998 1 97.38 337 LEU A N 1
ATOM 2654 C CA . LEU A 1 337 ? -5.871 -18.281 2.334 1 97.38 337 LEU A CA 1
ATOM 2655 C C . LEU A 1 337 ? -5.625 -17.422 3.57 1 97.38 337 LEU A C 1
ATOM 2657 O O . LEU A 1 337 ? -4.703 -17.688 4.344 1 97.38 337 LEU A O 1
ATOM 2661 N N . ALA A 1 338 ? -6.449 -16.453 3.758 1 95.06 338 ALA A N 1
ATOM 2662 C CA . ALA A 1 338 ? -6.32 -15.57 4.91 1 95.06 338 ALA A CA 1
ATOM 2663 C C . ALA A 1 338 ? -6.566 -16.328 6.215 1 95.06 338 ALA A C 1
ATOM 2665 O O . ALA A 1 338 ? -6.133 -15.883 7.285 1 95.06 338 ALA A O 1
ATOM 2666 N N . LYS A 1 339 ? -7.203 -17.469 6.145 1 96.31 339 LYS A N 1
ATOM 2667 C CA . LYS A 1 339 ? -7.492 -18.266 7.332 1 96.31 339 LYS A CA 1
ATOM 2668 C C . LYS A 1 339 ? -6.246 -19 7.812 1 96.31 339 LYS A C 1
ATOM 2670 O O . LYS A 1 339 ? -6.211 -19.5 8.938 1 96.31 339 LYS A O 1
ATOM 2675 N N . LYS A 1 340 ? -5.277 -19.125 6.996 1 96.31 340 LYS A N 1
ATOM 2676 C CA . LYS A 1 340 ? -4.012 -19.766 7.34 1 96.31 340 LYS A CA 1
ATOM 2677 C C . LYS A 1 340 ? -4.238 -21.172 7.895 1 96.31 340 LYS A C 1
ATOM 2679 O O . LYS A 1 340 ? -3.695 -21.516 8.945 1 96.31 340 LYS A O 1
ATOM 2684 N N . LYS A 1 341 ? -5.066 -21.891 7.125 1 96.88 341 LYS A N 1
ATOM 2685 C CA . LYS A 1 341 ? -5.387 -23.266 7.484 1 96.88 341 LYS A CA 1
ATOM 2686 C C . LYS A 1 341 ? -4.898 -24.234 6.414 1 96.88 341 LYS A C 1
ATOM 2688 O O . LYS A 1 341 ? -4.496 -23.828 5.324 1 96.88 341 LYS A O 1
ATOM 2693 N N . GLY A 1 342 ? -4.926 -25.516 6.805 1 97.94 342 GLY A N 1
ATOM 2694 C CA . GLY A 1 342 ? -4.594 -26.562 5.855 1 97.94 342 GLY A CA 1
ATOM 2695 C C . GLY A 1 342 ? -5.801 -27.094 5.102 1 97.94 342 GLY A C 1
ATOM 2696 O O . GLY A 1 342 ? -6.848 -26.438 5.066 1 97.94 342 GLY A O 1
ATOM 2697 N N . THR A 1 343 ? -5.57 -28.156 4.383 1 98.38 343 THR A N 1
ATOM 2698 C CA . THR A 1 343 ? -6.633 -28.844 3.66 1 98.38 343 THR A CA 1
ATOM 2699 C C . THR A 1 343 ? -7.258 -29.938 4.527 1 98.38 343 THR 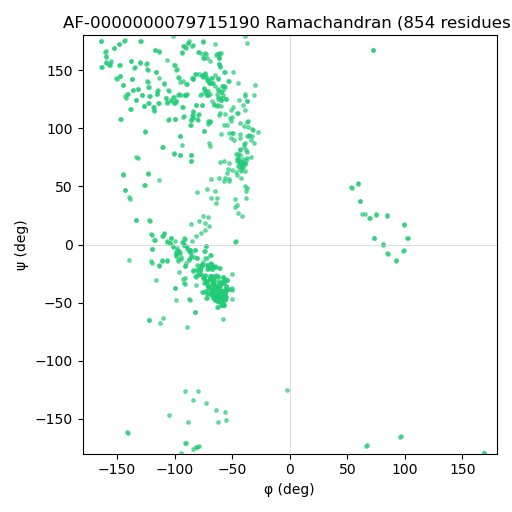A C 1
ATOM 2701 O O . THR A 1 343 ? -6.754 -30.234 5.605 1 98.38 343 THR A O 1
ATOM 2704 N N . PRO A 1 344 ? -8.383 -30.5 4.062 1 98.25 344 PRO A N 1
ATOM 2705 C CA . PRO A 1 344 ? -8.961 -31.625 4.809 1 98.25 344 PRO A CA 1
ATOM 2706 C C . PRO A 1 344 ? -7.977 -32.781 5.004 1 98.25 344 PRO A C 1
ATOM 2708 O O . PRO A 1 344 ? -7.926 -33.375 6.086 1 98.25 344 PRO A O 1
ATOM 2711 N N . PHE A 1 345 ? -7.18 -33.094 4.062 1 98.44 345 PHE A N 1
ATOM 2712 C CA . PHE A 1 345 ? -6.254 -34.219 4.113 1 98.44 345 PHE A CA 1
ATOM 2713 C C . PHE A 1 345 ? -4.992 -33.844 4.879 1 98.44 345 PHE A C 1
ATOM 2715 O O . PHE A 1 345 ? -4.367 -34.719 5.508 1 98.44 345 PHE A O 1
ATOM 2722 N N . ARG A 1 346 ? -4.605 -32.562 4.898 1 98.31 346 ARG A N 1
ATOM 2723 C CA . ARG A 1 346 ? -3.443 -32.031 5.613 1 98.31 346 ARG A CA 1
ATOM 2724 C C . ARG A 1 346 ? -3.807 -30.797 6.418 1 98.31 346 ARG A C 1
ATOM 2726 O O . ARG A 1 346 ? -3.305 -29.703 6.145 1 98.31 346 ARG A O 1
ATOM 2733 N N . PRO A 1 347 ? -4.484 -30.953 7.52 1 97.62 347 PRO A N 1
ATOM 2734 C CA . PRO A 1 347 ? -5.012 -29.797 8.25 1 97.62 347 PRO A CA 1
ATOM 2735 C C . PRO A 1 347 ? -3.916 -28.984 8.938 1 97.62 347 PRO A C 1
ATOM 2737 O O . PRO A 1 347 ? -4.121 -27.812 9.25 1 97.62 347 PRO A O 1
ATOM 2740 N N . LYS A 1 348 ? -2.793 -29.547 9.125 1 96.31 348 LYS A N 1
ATOM 2741 C CA . LYS A 1 348 ? -1.741 -28.875 9.875 1 96.31 348 LYS A CA 1
ATOM 2742 C C . LYS A 1 348 ? -0.741 -28.203 8.938 1 96.31 348 LYS A C 1
ATOM 2744 O O . LYS A 1 348 ? 0.199 -27.547 9.391 1 96.31 348 LYS A O 1
ATOM 2749 N N . MET A 1 349 ? -0.889 -28.375 7.68 1 96.69 349 MET A N 1
ATOM 2750 C CA . MET A 1 349 ? -0.023 -27.734 6.691 1 96.69 349 MET A CA 1
ATOM 2751 C C . MET A 1 349 ? -0.74 -26.578 6.004 1 96.69 349 MET A C 1
ATOM 2753 O O . MET A 1 349 ? -1.569 -26.797 5.121 1 96.69 349 MET A O 1
ATOM 2757 N N . VAL A 1 350 ? -0.314 -25.391 6.359 1 97.62 350 VAL A N 1
ATOM 2758 C CA . VAL A 1 350 ? -0.993 -24.188 5.883 1 97.62 350 VAL A CA 1
ATOM 2759 C C . VAL A 1 350 ? -0.899 -24.109 4.359 1 97.62 350 VAL A C 1
ATOM 2761 O O . VAL A 1 350 ? 0.171 -24.328 3.787 1 97.62 350 VAL A O 1
ATOM 2764 N N . ILE A 1 351 ? -2.01 -23.812 3.703 1 98.31 351 ILE A N 1
ATOM 2765 C CA . ILE A 1 351 ? -2.059 -23.703 2.25 1 98.31 351 ILE A CA 1
ATOM 2766 C C . ILE A 1 351 ? -1.375 -22.406 1.81 1 98.31 351 ILE A C 1
ATOM 2768 O O . ILE A 1 351 ? -1.615 -21.344 2.383 1 98.31 351 ILE A O 1
ATOM 2772 N N . LYS A 1 352 ? -0.508 -22.516 0.826 1 98.06 352 LYS A N 1
ATOM 2773 C CA . LYS A 1 352 ? 0.127 -21.391 0.151 1 98.06 352 LYS A CA 1
ATOM 2774 C C . LYS A 1 352 ? -0.147 -21.422 -1.35 1 98.06 352 LYS A C 1
ATOM 2776 O O . LYS A 1 352 ? -0.112 -22.484 -1.971 1 98.06 352 LYS A O 1
ATOM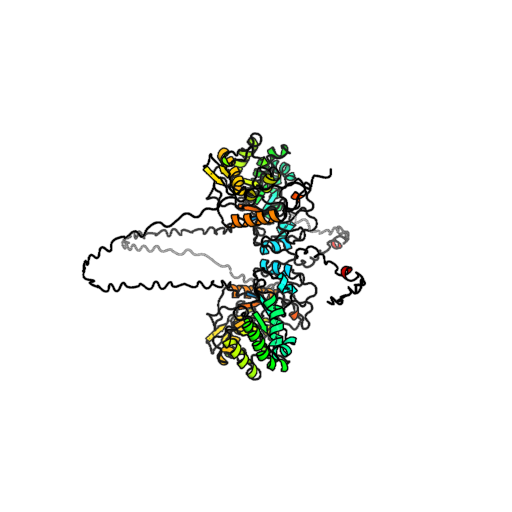 2781 N N . ALA A 1 353 ? -0.477 -20.266 -1.873 1 98.69 353 ALA A N 1
ATOM 2782 C CA . ALA A 1 353 ? -0.818 -20.25 -3.293 1 98.69 353 ALA A CA 1
ATOM 2783 C C . ALA A 1 353 ? -0.406 -18.938 -3.947 1 98.69 353 ALA A C 1
ATOM 2785 O O . ALA A 1 353 ? -0.409 -17.891 -3.303 1 98.69 353 ALA A O 1
ATOM 2786 N N . TYR A 1 354 ? -0 -19 -5.168 1 98.69 354 TYR A N 1
ATOM 2787 C CA . TYR A 1 354 ? 0.22 -17.859 -6.043 1 98.69 354 TYR A CA 1
ATOM 2788 C C . TYR A 1 354 ? -0.918 -17.703 -7.047 1 98.69 354 TYR A C 1
ATOM 2790 O O . TYR A 1 354 ? -1.2 -18.625 -7.816 1 98.69 354 TYR A O 1
ATOM 2798 N N . VAL A 1 355 ? -1.498 -16.562 -7.02 1 98.44 355 VAL A N 1
ATOM 2799 C CA . VAL A 1 355 ? -2.574 -16.281 -7.965 1 98.44 355 VAL A CA 1
ATOM 2800 C C . VAL A 1 355 ? -1.988 -15.992 -9.344 1 98.44 355 VAL A C 1
ATOM 2802 O O . VAL A 1 355 ? -0.984 -15.289 -9.469 1 98.44 355 VAL A O 1
ATOM 2805 N N . PHE A 1 356 ? -2.541 -16.688 -10.281 1 97.81 356 PHE A N 1
ATOM 2806 C CA . PHE A 1 356 ? -2.344 -16.391 -11.695 1 97.81 356 PHE A CA 1
ATOM 2807 C C . PHE A 1 356 ? -3.527 -15.602 -12.25 1 97.81 356 PHE A C 1
ATOM 2809 O O . PHE A 1 356 ? -4.641 -16.125 -12.336 1 97.81 356 PHE A O 1
ATOM 2816 N N . ALA A 1 357 ? -3.223 -14.234 -12.516 1 97.69 357 ALA A N 1
ATOM 2817 C CA . ALA A 1 357 ? -1.958 -13.508 -12.594 1 97.69 357 ALA A CA 1
ATOM 2818 C C . ALA A 1 357 ? -2.125 -12.07 -12.133 1 97.69 357 ALA A C 1
ATOM 2820 O O . ALA A 1 357 ? -3.238 -11.625 -11.836 1 97.69 357 ALA A O 1
ATOM 2821 N N . LEU A 1 358 ? -1.007 -11.438 -12.047 1 98.5 358 LEU A N 1
ATOM 2822 C CA . LEU A 1 358 ? -1.042 -10.023 -11.68 1 98.5 358 LEU A CA 1
ATOM 2823 C C . LEU A 1 358 ? -1.737 -9.195 -12.758 1 98.5 358 LEU A C 1
ATOM 2825 O O . LEU A 1 358 ? -2.646 -8.422 -12.453 1 98.5 358 LEU A O 1
ATOM 2829 N N . PHE A 1 359 ? -1.328 -9.461 -14 1 98.5 359 PHE A N 1
ATOM 2830 C CA . PHE A 1 359 ? -1.894 -8.703 -15.109 1 98.5 359 PHE A CA 1
ATOM 2831 C C . PHE A 1 359 ? -2.523 -9.625 -16.141 1 98.5 359 PHE A C 1
ATOM 2833 O O . PHE A 1 359 ? -2.084 -10.766 -16.312 1 98.5 359 PHE A O 1
ATOM 2840 N N . ASN A 1 360 ? -3.533 -9.086 -16.781 1 98.38 360 ASN A N 1
ATOM 2841 C CA . ASN A 1 360 ? -3.844 -9.656 -18.094 1 98.38 360 ASN A CA 1
ATOM 2842 C C . ASN A 1 360 ? -2.643 -9.594 -19.031 1 98.38 360 ASN A C 1
ATOM 2844 O O . ASN A 1 360 ? -1.922 -8.594 -19.062 1 98.38 360 ASN A O 1
ATOM 2848 N N . GLU A 1 361 ? -2.438 -10.664 -19.719 1 97.75 361 GLU A N 1
ATOM 2849 C CA . GLU A 1 361 ? -1.33 -10.75 -20.672 1 97.75 361 GLU A CA 1
ATOM 2850 C C . GLU A 1 361 ? -1.839 -10.781 -22.109 1 97.75 361 GLU A C 1
ATOM 2852 O O . GLU A 1 361 ? -1.833 -11.836 -22.75 1 97.75 361 GLU A O 1
ATOM 2857 N N . ASN A 1 362 ? -2.092 -9.602 -22.641 1 96.38 362 ASN A N 1
ATOM 2858 C CA . ASN A 1 362 ? -2.896 -9.445 -23.844 1 96.38 362 ASN A CA 1
ATOM 2859 C C . ASN A 1 362 ? -2.125 -9.875 -25.094 1 96.38 362 ASN A C 1
ATOM 2861 O O . ASN A 1 362 ? -2.701 -9.992 -26.172 1 96.38 362 ASN A O 1
ATOM 2865 N N . LEU A 1 363 ? -0.841 -10.219 -24.969 1 94 363 LEU A N 1
ATOM 2866 C CA . LEU A 1 363 ? -0.057 -10.641 -26.125 1 94 363 LEU A CA 1
ATOM 2867 C C . LEU A 1 363 ? 0.191 -12.141 -26.094 1 94 363 LEU A C 1
ATOM 2869 O O . LEU A 1 363 ? 0.882 -12.68 -26.953 1 94 363 LEU A O 1
ATOM 2873 N N . LYS A 1 364 ? -0.374 -12.883 -25.078 1 94.94 364 LYS A N 1
ATOM 2874 C CA . LYS A 1 364 ? -0.233 -14.336 -25.047 1 94.94 364 LYS A CA 1
ATOM 2875 C C . LYS A 1 364 ? -0.984 -14.992 -26.188 1 94.94 364 LYS A C 1
ATOM 2877 O O . LYS A 1 364 ? -2.094 -14.578 -26.531 1 94.94 364 LYS A O 1
ATOM 2882 N N . PRO A 1 365 ? -0.39 -15.953 -26.75 1 92.75 365 PRO A N 1
ATOM 2883 C CA . PRO A 1 365 ? -1.124 -16.734 -27.75 1 92.75 365 PRO A CA 1
ATOM 2884 C C . PRO A 1 365 ? -2.141 -17.688 -27.125 1 92.75 365 PRO A C 1
ATOM 2886 O O . PRO A 1 365 ? -2.246 -17.766 -25.891 1 92.75 365 PRO A O 1
ATOM 2889 N N . GLY A 1 366 ? -2.945 -18.375 -27.984 1 93.25 366 GLY A N 1
ATOM 2890 C CA . GLY A 1 366 ? -3.887 -19.375 -27.5 1 93.25 366 GLY A CA 1
ATOM 2891 C C . GLY A 1 366 ? -5.289 -18.828 -27.312 1 93.25 366 GLY A C 1
ATOM 2892 O O . GLY A 1 366 ? -5.625 -17.766 -27.828 1 93.25 366 GLY A O 1
ATOM 2893 N N . PRO A 1 367 ? -6.086 -19.641 -26.578 1 95.44 367 PRO A N 1
ATOM 2894 C CA . PRO A 1 367 ? -7.473 -19.219 -26.359 1 95.44 367 PRO A CA 1
ATOM 2895 C C . PRO A 1 367 ? -7.57 -17.891 -25.594 1 95.44 367 PRO A C 1
ATOM 2897 O O . PRO A 1 367 ? -6.617 -17.484 -24.922 1 95.44 367 PRO A O 1
ATOM 2900 N N . THR A 1 368 ? -8.68 -17.25 -25.688 1 97.25 368 THR A N 1
ATOM 2901 C CA . THR A 1 368 ? -8.906 -15.922 -25.125 1 97.25 368 THR A CA 1
ATOM 2902 C C . THR A 1 368 ? -8.68 -15.922 -23.625 1 97.25 368 THR A C 1
ATOM 2904 O O . THR A 1 368 ? -8.172 -14.953 -23.062 1 97.25 368 THR A O 1
ATOM 2907 N N . SER A 1 369 ? -8.977 -17.016 -22.969 1 98.06 369 SER A N 1
ATOM 2908 C CA . SER A 1 369 ? -8.852 -17.094 -21.516 1 98.06 369 SER A CA 1
ATOM 2909 C C . SER A 1 369 ? -7.406 -16.859 -21.078 1 98.06 369 SER A C 1
ATOM 2911 O O . SER A 1 369 ? -7.16 -16.234 -20.047 1 98.06 369 SER A O 1
ATOM 2913 N N . GLU A 1 370 ? -6.473 -17.266 -21.875 1 97.06 370 GLU A N 1
ATOM 2914 C CA . GLU A 1 370 ? -5.055 -17.172 -21.531 1 97.06 370 GLU A CA 1
ATOM 2915 C C . GLU A 1 370 ? -4.633 -15.727 -21.312 1 97.06 370 GLU A C 1
ATOM 2917 O O . GLU A 1 370 ? -3.684 -15.461 -20.578 1 97.06 370 GLU A O 1
ATOM 2922 N N . ARG A 1 371 ? -5.387 -14.805 -21.828 1 98.12 371 ARG A N 1
ATOM 2923 C CA . ARG A 1 371 ? -5.027 -13.391 -21.812 1 98.12 371 ARG A CA 1
ATOM 2924 C C . ARG A 1 371 ? -5.824 -12.641 -20.75 1 98.12 371 ARG A C 1
ATOM 2926 O O . ARG A 1 371 ? -5.73 -11.422 -20.641 1 98.12 371 ARG A O 1
ATOM 2933 N N . ASN A 1 372 ? -6.586 -13.375 -19.969 1 98.56 372 ASN A N 1
ATOM 2934 C CA . ASN A 1 372 ? -7.555 -12.656 -19.141 1 98.56 372 ASN A CA 1
ATOM 2935 C C . ASN A 1 372 ? -7.641 -13.234 -17.734 1 98.56 372 ASN A C 1
ATOM 2937 O O . ASN A 1 372 ? -8.727 -13.344 -17.172 1 98.56 372 ASN A O 1
ATOM 2941 N N . PHE A 1 373 ? -6.5 -13.625 -17.172 1 98.56 373 PHE A N 1
ATOM 2942 C CA . PHE A 1 373 ? -6.445 -14.125 -15.797 1 98.56 373 PHE A CA 1
ATOM 2943 C C . PHE A 1 373 ? -6.082 -13.016 -14.82 1 98.56 373 PHE A C 1
ATOM 2945 O O . PHE A 1 373 ? -6.141 -13.203 -13.609 1 98.56 373 PHE A O 1
ATOM 2952 N N . GLY A 1 374 ? -5.746 -11.891 -15.289 1 98.5 374 GLY A N 1
ATOM 2953 C CA . GLY A 1 374 ? -5.105 -10.867 -14.484 1 98.5 374 GLY A CA 1
ATOM 2954 C C . GLY A 1 374 ? -6.043 -10.227 -13.477 1 98.5 374 GLY A C 1
ATOM 2955 O O . GLY A 1 374 ? -7.203 -9.953 -13.781 1 98.5 374 GLY A O 1
ATOM 2956 N N . LEU A 1 375 ? -5.504 -9.938 -12.266 1 98.31 375 LEU A N 1
ATOM 2957 C CA . LEU A 1 375 ? -6.18 -9.094 -11.281 1 98.31 375 LEU A CA 1
ATOM 2958 C C . LEU A 1 375 ? -6.262 -7.652 -11.773 1 98.31 375 LEU A C 1
ATOM 2960 O O . LEU A 1 375 ? -7.16 -6.91 -11.375 1 98.31 375 LEU A O 1
ATOM 2964 N N . PHE A 1 376 ? -5.297 -7.316 -12.594 1 98 376 PHE A N 1
ATOM 2965 C CA . PHE A 1 376 ? -5.215 -6 -13.219 1 98 376 PHE A CA 1
ATOM 2966 C C . PHE A 1 376 ? -5.145 -6.129 -14.742 1 98 376 PHE A C 1
ATOM 2968 O O . PHE A 1 376 ? -4.715 -7.156 -15.266 1 98 376 PHE A O 1
ATOM 2975 N N . LYS A 1 377 ? -5.559 -5.074 -15.398 1 97.19 377 LYS A N 1
ATOM 2976 C CA . LYS A 1 377 ? -5.324 -4.953 -16.844 1 97.19 377 LYS A CA 1
ATOM 2977 C C . LYS A 1 377 ? -3.898 -4.496 -17.125 1 97.19 377 LYS A C 1
ATOM 2979 O O . LYS A 1 377 ? -3.189 -4.047 -16.219 1 97.19 377 LYS A O 1
ATOM 2984 N N . PRO A 1 378 ? -3.496 -4.621 -18.328 1 96.19 378 PRO A N 1
ATOM 2985 C CA . PRO A 1 378 ? -2.115 -4.266 -18.656 1 96.19 378 PRO A CA 1
ATOM 2986 C C . PRO A 1 378 ? -1.78 -2.814 -18.312 1 96.19 378 PRO A C 1
ATOM 2988 O O . PRO A 1 378 ? -0.635 -2.506 -17.984 1 96.19 378 PRO A O 1
ATOM 2991 N N . ASP A 1 379 ? -2.752 -1.894 -18.312 1 93.62 379 ASP A N 1
ATOM 2992 C CA . ASP A 1 379 ? -2.496 -0.482 -18.047 1 93.62 379 ASP A CA 1
ATOM 2993 C C . ASP A 1 379 ? -2.43 -0.212 -16.547 1 93.62 379 ASP A C 1
ATOM 2995 O O . ASP A 1 379 ? -2.188 0.921 -16.125 1 93.62 379 ASP A O 1
ATOM 2999 N N . GLY A 1 380 ? -2.693 -1.211 -15.758 1 94.69 380 GLY A N 1
ATOM 3000 C CA . GLY A 1 380 ? -2.604 -1.067 -14.312 1 94.69 380 GLY A CA 1
ATOM 3001 C C . GLY A 1 380 ? -3.947 -0.828 -13.656 1 94.69 380 GLY A C 1
ATOM 3002 O O . GLY A 1 380 ? -4.039 -0.755 -12.43 1 94.69 380 GLY A O 1
ATOM 3003 N N . SER A 1 381 ? -5.031 -0.668 -14.414 1 95.25 381 SER A N 1
ATOM 3004 C CA . SER A 1 381 ? -6.363 -0.592 -13.812 1 95.25 381 SER A CA 1
ATOM 3005 C C . SER A 1 381 ? -6.844 -1.966 -13.359 1 95.25 381 SER A C 1
ATOM 3007 O O . SER A 1 381 ? -6.332 -2.99 -13.812 1 95.25 381 SER A O 1
ATOM 3009 N N . ILE A 1 382 ? -7.805 -2.02 -12.484 1 96 382 ILE A N 1
ATOM 3010 C CA . ILE A 1 382 ? -8.289 -3.293 -11.969 1 96 382 ILE A CA 1
ATOM 3011 C C . ILE A 1 382 ? -9.102 -4.012 -13.047 1 96 382 ILE A C 1
ATOM 3013 O O . ILE A 1 382 ? -9.812 -3.375 -13.828 1 96 382 ILE A O 1
ATOM 3017 N N . SER A 1 383 ? -9 -5.27 -13.094 1 97.19 383 SER A N 1
ATOM 3018 C CA . SER A 1 383 ? -9.844 -6.062 -13.977 1 97.19 383 SER A CA 1
ATOM 3019 C C . SER A 1 383 ? -11.258 -6.184 -13.43 1 97.19 383 SER A C 1
ATOM 3021 O O . SER A 1 383 ? -12.227 -6.191 -14.195 1 97.19 383 SER A O 1
ATOM 3023 N N . TYR A 1 384 ? -11.352 -6.363 -12.203 1 96.06 384 TYR A N 1
ATOM 3024 C CA . TYR A 1 384 ? -12.562 -6.473 -11.398 1 96.06 384 TYR A CA 1
ATOM 3025 C C . TYR A 1 384 ? -12.266 -6.184 -9.93 1 96.06 384 TYR A C 1
ATOM 3027 O O . TYR A 1 384 ? -11.109 -6.215 -9.508 1 96.06 384 TYR A O 1
ATOM 3035 N N . ASP A 1 385 ? -13.305 -5.891 -9.25 1 92.19 385 ASP A N 1
ATOM 3036 C CA . ASP A 1 385 ? -13.117 -5.41 -7.883 1 92.19 385 ASP A CA 1
ATOM 3037 C C . ASP A 1 385 ? -13 -6.578 -6.902 1 92.19 385 ASP A C 1
ATOM 3039 O O . ASP A 1 385 ? -13.992 -7.246 -6.605 1 92.19 385 ASP A O 1
ATOM 3043 N N . VAL A 1 386 ? -11.812 -6.777 -6.449 1 93.19 386 VAL A N 1
ATOM 3044 C CA . VAL A 1 386 ? -11.594 -7.746 -5.379 1 93.19 386 VAL A CA 1
ATOM 3045 C C . VAL A 1 386 ? -10.953 -7.047 -4.18 1 93.19 386 VAL A C 1
ATOM 3047 O O . VAL A 1 386 ? -10.242 -7.68 -3.391 1 93.19 386 VAL A O 1
ATOM 3050 N N . GLY A 1 387 ? -11.078 -5.734 -4.102 1 89.75 387 GLY A N 1
ATOM 3051 C CA . GLY A 1 387 ? -10.586 -4.965 -2.971 1 89.75 387 GLY A CA 1
ATOM 3052 C C . GLY A 1 387 ? -9.281 -4.246 -3.256 1 89.75 387 GLY A C 1
ATOM 3053 O O . GLY A 1 387 ? -8.672 -3.678 -2.352 1 89.75 387 GLY A O 1
ATOM 3054 N N . PHE A 1 388 ? -8.797 -4.293 -4.484 1 92.94 388 PHE A N 1
ATOM 3055 C CA . PHE A 1 388 ? -7.547 -3.639 -4.852 1 92.94 388 PHE A CA 1
ATOM 3056 C C . PHE A 1 388 ? -7.82 -2.307 -5.543 1 92.94 388 PHE A C 1
ATOM 3058 O O . PHE A 1 388 ? -8.914 -2.084 -6.062 1 92.94 388 PHE A O 1
ATOM 3065 N N . THR A 1 389 ? -6.805 -1.434 -5.422 1 92.12 389 THR A N 1
ATOM 3066 C CA . THR A 1 389 ? -6.805 -0.193 -6.191 1 92.12 389 THR A CA 1
ATOM 3067 C C . THR A 1 389 ? -5.746 -0.233 -7.285 1 92.12 389 THR A C 1
ATOM 3069 O O . THR A 1 389 ? -4.648 -0.756 -7.078 1 92.12 389 THR A O 1
ATOM 3072 N N . GLY A 1 390 ? -6.152 0.279 -8.492 1 93.88 390 GLY A N 1
ATOM 3073 C CA . GLY A 1 390 ? -5.234 0.26 -9.617 1 93.88 390 GLY A CA 1
ATOM 3074 C C . GLY A 1 390 ? -4.344 1.486 -9.688 1 93.88 390 GLY A C 1
ATOM 3075 O O . GLY A 1 390 ? -4.48 2.404 -8.875 1 93.88 390 GLY A O 1
ATOM 3076 N N . LEU A 1 391 ? -3.414 1.479 -10.594 1 91.38 391 LEU A N 1
ATOM 3077 C CA . LEU A 1 391 ? -2.537 2.617 -10.844 1 91.38 391 LEU A CA 1
ATOM 3078 C C . LEU A 1 391 ? -3.279 3.723 -11.586 1 91.38 391 LEU A C 1
ATOM 3080 O O . LEU A 1 391 ? -2.912 4.895 -11.492 1 91.38 391 LEU A O 1
ATOM 3084 N N . VAL A 1 392 ? -4.262 3.334 -12.367 1 89.19 392 VAL A N 1
ATOM 3085 C CA . VAL A 1 392 ? -5.121 4.254 -13.109 1 89.19 392 VAL A CA 1
ATOM 3086 C C . VAL A 1 392 ? -6.582 3.834 -12.961 1 89.19 392 VAL A C 1
ATOM 3088 O O . VAL A 1 392 ? -6.871 2.686 -12.617 1 89.19 392 VAL A O 1
ATOM 3091 N N . PRO A 1 393 ? -7.512 4.773 -13.055 1 84.94 393 PRO A N 1
ATOM 3092 C CA . PRO A 1 393 ? -8.93 4.398 -12.953 1 84.94 393 PRO A CA 1
ATOM 3093 C C . PRO A 1 393 ? -9.367 3.461 -14.078 1 84.94 393 PRO A C 1
ATOM 3095 O O . PRO A 1 393 ? -8.797 3.488 -15.172 1 84.94 393 PRO A O 1
ATOM 3098 N N . SER A 1 394 ? -10.227 2.564 -13.633 1 77.31 394 SER A N 1
ATOM 3099 C CA . SER A 1 394 ? -10.758 1.672 -14.656 1 77.31 394 SER A CA 1
ATOM 3100 C C . SER A 1 394 ? -11.68 2.42 -15.609 1 77.31 394 SER A C 1
ATOM 3102 O O . SER A 1 394 ? -12.469 3.266 -15.188 1 77.31 394 SER A O 1
ATOM 3104 N N . ALA A 1 395 ? -11.328 2.73 -16.828 1 57.69 395 ALA A N 1
ATOM 3105 C CA . ALA A 1 395 ? -12.203 3.414 -17.781 1 57.69 395 ALA A CA 1
ATOM 3106 C C . ALA A 1 395 ? -13.641 2.941 -17.641 1 57.69 395 ALA A C 1
ATOM 3108 O O . ALA A 1 395 ? -13.914 1.739 -17.656 1 57.69 395 ALA A O 1
ATOM 3109 N N . ALA A 1 396 ? -14.484 3.623 -16.844 1 49.5 396 ALA A N 1
ATOM 3110 C CA . ALA A 1 396 ? -15.906 3.312 -16.875 1 49.5 396 ALA A CA 1
ATOM 3111 C C . ALA A 1 396 ? -16.375 2.982 -18.281 1 49.5 396 ALA A C 1
ATOM 3113 O O . ALA A 1 396 ? -15.922 3.605 -19.25 1 49.5 396 ALA A O 1
ATOM 3114 N N . PRO A 1 397 ? -17 1.772 -18.578 1 38.28 397 PRO A N 1
ATOM 3115 C CA . PRO A 1 397 ? -17.578 1.721 -19.922 1 38.28 397 PRO A CA 1
ATOM 3116 C C . PRO A 1 397 ? -18.234 3.039 -20.328 1 38.28 397 PRO A C 1
ATOM 3118 O O . PRO A 1 397 ? -18.688 3.803 -19.469 1 38.28 397 PRO A O 1
ATOM 3121 N N . PRO A 1 398 ? -17.906 3.588 -21.531 1 34.06 398 PRO A N 1
ATOM 3122 C CA . PRO A 1 398 ? -18.656 4.789 -21.906 1 34.06 398 PRO A CA 1
ATOM 3123 C C . PRO A 1 398 ? -20.109 4.758 -21.438 1 34.06 398 PRO A C 1
ATOM 3125 O O . PRO A 1 398 ? -20.797 3.746 -21.594 1 34.06 398 PRO A O 1
ATOM 3128 N N . SER A 1 399 ? -20.359 5.285 -20.344 1 32.34 399 SER A N 1
ATOM 3129 C CA . SER A 1 399 ? -21.797 5.496 -20.203 1 32.34 399 SER A CA 1
ATOM 3130 C C . SER A 1 399 ? -22.438 5.906 -21.531 1 32.34 399 SER A C 1
ATOM 3132 O O . SER A 1 399 ? -21.906 6.777 -22.234 1 32.34 399 SER A O 1
ATOM 3134 N N . ILE A 1 400 ? -23.156 5.066 -22.203 1 30.91 400 ILE A N 1
ATOM 3135 C CA . ILE A 1 400 ? -24.047 5.516 -23.281 1 30.91 400 ILE A CA 1
ATOM 3136 C C . ILE A 1 400 ? -24.719 6.824 -22.875 1 30.91 400 ILE A C 1
ATOM 3138 O O . ILE A 1 400 ? -25.547 6.844 -21.969 1 30.91 400 ILE A O 1
ATOM 3142 N N . LEU A 1 401 ? -24.047 7.871 -22.812 1 29.67 401 LEU A N 1
ATOM 3143 C CA . LEU A 1 401 ? -24.844 9.086 -22.938 1 29.67 401 LEU A CA 1
ATOM 3144 C C . LEU A 1 401 ? -25.859 8.961 -24.078 1 29.67 401 LEU A C 1
ATOM 3146 O O . LEU A 1 401 ? -25.469 8.898 -25.25 1 29.67 401 LEU A O 1
ATOM 3150 N N . VAL A 1 402 ? -27 8.242 -23.859 1 30.81 402 VAL A N 1
ATOM 3151 C CA . VAL A 1 402 ? -28.141 8.5 -24.703 1 30.81 402 VAL A CA 1
ATOM 3152 C C . VAL A 1 402 ? -28.266 10 -24.984 1 30.81 402 VAL A C 1
ATOM 3154 O O . VAL A 1 402 ? -28.406 10.797 -24.047 1 30.81 402 VAL A O 1
ATOM 3157 N N . SER A 1 403 ? -27.641 10.484 -25.969 1 28.28 403 SER A N 1
ATOM 3158 C CA . SER A 1 403 ? -27.891 11.797 -26.562 1 28.28 403 SER A CA 1
ATOM 3159 C C . SER A 1 403 ? -29.375 12.109 -26.625 1 28.28 403 SER A C 1
ATOM 3161 O O . SER A 1 403 ? -30.141 11.375 -27.234 1 28.28 403 SER A O 1
ATOM 3163 N N . PHE A 1 404 ? -29.859 12.594 -25.531 1 27.92 404 PHE A N 1
ATOM 3164 C CA . PHE A 1 404 ? -31.219 13.117 -25.547 1 27.92 404 PHE A CA 1
ATOM 3165 C C . PHE A 1 404 ? -31.438 14.031 -26.75 1 27.92 404 PHE A C 1
ATOM 3167 O O . PHE A 1 404 ? -31.672 15.227 -26.594 1 27.92 404 PHE A O 1
ATOM 3174 N N . LYS A 1 405 ? -30.391 14.148 -27.625 1 31.38 405 LYS A N 1
ATOM 3175 C CA . LYS A 1 405 ? -30.75 15.031 -28.719 1 31.38 405 LYS A CA 1
ATOM 3176 C C . LYS A 1 405 ? -31.984 14.516 -29.453 1 31.38 405 LYS A C 1
ATOM 3178 O O . LYS A 1 405 ? -32.625 15.266 -30.188 1 31.38 405 LYS A O 1
ATOM 3183 N N . GLU A 1 406 ? -32.031 13.133 -29.625 1 26.56 406 GLU A N 1
ATOM 3184 C CA . GLU A 1 406 ? -33.062 12.812 -30.625 1 26.56 406 GLU A CA 1
ATOM 3185 C C . GLU A 1 406 ? -34.469 13.086 -30.094 1 26.56 406 GLU A C 1
ATOM 3187 O O . GLU A 1 406 ? -35.438 12.781 -30.75 1 26.56 406 GLU A O 1
ATOM 3192 N N . ILE A 1 407 ? -34.469 13.188 -28.703 1 26.95 407 ILE A N 1
ATOM 3193 C CA . ILE A 1 407 ? -35.906 13.258 -28.406 1 26.95 407 ILE A CA 1
ATOM 3194 C C . ILE A 1 407 ? -36.469 14.594 -28.906 1 26.95 407 ILE A C 1
ATOM 3196 O O . ILE A 1 407 ? -37.688 14.773 -29 1 26.95 407 ILE A O 1
ATOM 3200 N N . ALA A 1 408 ? -35.531 15.578 -28.906 1 28.58 408 ALA A N 1
ATOM 3201 C CA . ALA A 1 408 ? -36.281 16.828 -29.031 1 28.58 408 ALA A CA 1
ATOM 3202 C C . ALA A 1 408 ? -36.969 16.922 -30.391 1 28.58 408 ALA A C 1
ATOM 3204 O O . ALA A 1 408 ? -37.75 17.859 -30.656 1 28.58 408 ALA A O 1
ATOM 3205 N N . GLY A 1 409 ? -36.312 16.281 -31.359 1 24.81 409 GLY A N 1
ATOM 3206 C CA . GLY A 1 409 ? -36.844 16.766 -32.625 1 24.81 409 GLY A CA 1
ATOM 3207 C C . GLY A 1 409 ? -38.281 16.312 -32.875 1 24.81 409 GLY A C 1
ATOM 3208 O O . GLY A 1 409 ? -38.781 16.469 -34 1 24.81 409 GLY A O 1
ATOM 3209 N N . GLN A 1 410 ? -38.656 15.25 -32.156 1 23.31 410 GLN A N 1
ATOM 3210 C CA . GLN A 1 410 ? -39.938 14.867 -32.719 1 23.31 410 GLN A CA 1
ATOM 3211 C C . GLN A 1 410 ? -40.969 15.992 -32.562 1 23.31 410 GLN A C 1
ATOM 3213 O O . GLN A 1 410 ? -41.062 16.609 -31.5 1 23.31 410 GLN A O 1
ATOM 3218 N N . GLY A 1 411 ? -41.406 16.641 -33.625 1 21.28 411 GLY A N 1
ATOM 3219 C CA . GLY A 1 411 ? -42.406 17.625 -34.062 1 21.28 411 GLY A CA 1
ATOM 3220 C C . GLY A 1 411 ? -43.688 17.578 -33.25 1 21.28 411 GLY A C 1
ATOM 3221 O O . GLY A 1 411 ? -43.969 16.578 -32.594 1 21.28 411 GLY A O 1
ATOM 3222 N N . TRP A 1 412 ? -44.125 18.734 -32.75 1 23.7 412 TRP A N 1
ATOM 3223 C CA . TRP A 1 412 ? -45.406 19.219 -32.25 1 23.7 412 TRP A CA 1
ATOM 3224 C C . TRP A 1 412 ? -46.562 18.688 -33.062 1 23.7 412 TRP A C 1
ATOM 3226 O O . TRP A 1 412 ? -46.781 19.109 -34.219 1 23.7 412 TRP A O 1
ATOM 3236 N N . LEU A 1 413 ? -46.656 17.391 -33.406 1 20.33 413 LEU A N 1
ATOM 3237 C CA . LEU A 1 413 ? -47.938 17.125 -34.031 1 20.33 413 LEU A CA 1
ATOM 3238 C C . LEU A 1 413 ? -49.094 17.781 -33.281 1 20.33 413 LEU A C 1
ATOM 3240 O O . LEU A 1 413 ? -49.094 17.781 -32.031 1 20.33 413 LEU A O 1
ATOM 3244 N N . ARG A 1 414 ? -49.875 18.594 -33.969 1 21.3 414 ARG A N 1
ATOM 3245 C CA . ARG A 1 414 ? -51.188 19.266 -33.906 1 21.3 414 ARG A CA 1
ATOM 3246 C C . ARG A 1 414 ? -52.25 18.312 -33.375 1 21.3 414 ARG A C 1
ATOM 3248 O O . ARG A 1 414 ? -52.656 17.375 -34.062 1 21.3 414 ARG A O 1
ATOM 3255 N N . TRP A 1 415 ? -52.094 17.734 -32.188 1 20.06 415 TRP A N 1
ATOM 3256 C CA . TRP A 1 415 ? -53.281 17.047 -31.703 1 20.06 415 TRP A CA 1
ATOM 3257 C C . TRP A 1 415 ? -54.531 17.938 -31.828 1 20.06 415 TRP A C 1
ATOM 3259 O O . TRP A 1 415 ? -54.562 19.047 -31.281 1 20.06 415 TRP A O 1
ATOM 3269 N N . SER A 1 416 ? -55.25 17.891 -32.938 1 19.47 416 SER A N 1
ATOM 3270 C CA . SER A 1 416 ? -56.625 18.297 -33.25 1 19.47 416 SER A CA 1
ATOM 3271 C C . SER A 1 416 ? -57.594 17.984 -32.125 1 19.47 416 SER A C 1
ATOM 3273 O O . SER A 1 416 ? -57.469 16.938 -31.453 1 19.47 416 SER A O 1
ATOM 3275 N N . TYR A 1 417 ? -58.188 19.094 -31.531 1 20.98 417 TYR A N 1
ATOM 3276 C CA . TYR A 1 417 ? -59.312 19.312 -30.625 1 20.98 417 TYR A CA 1
ATOM 3277 C C . TYR A 1 417 ? -60.5 18.484 -31.062 1 20.98 417 TYR A C 1
ATOM 3279 O O . TYR A 1 417 ? -61.312 18.938 -31.875 1 20.98 417 TYR A O 1
ATOM 3287 N N . LEU A 1 418 ? -60.375 17.344 -31.734 1 18.22 418 LEU A N 1
ATOM 3288 C CA . LEU A 1 418 ? -61.719 16.875 -32.062 1 18.22 418 LEU A CA 1
ATOM 3289 C C . LEU A 1 418 ? -62.594 16.859 -30.797 1 18.22 418 LEU A C 1
ATOM 3291 O O . LEU A 1 418 ? -62.188 16.375 -29.75 1 18.22 418 LEU A O 1
ATOM 3295 N N . LEU A 1 419 ? -63.656 17.75 -30.875 1 21.23 419 LEU A N 1
ATOM 3296 C CA . LEU A 1 419 ? -64.938 18.016 -30.219 1 21.23 419 LEU A CA 1
ATOM 3297 C C . LEU A 1 419 ? -65.688 16.703 -29.938 1 21.23 419 LEU A C 1
ATOM 3299 O O . LEU A 1 419 ? -66.812 16.734 -29.453 1 21.23 419 LEU A O 1
ATOM 3303 N N . VAL A 1 420 ? -65.062 15.57 -29.812 1 19.59 420 VAL A N 1
ATOM 3304 C CA . VAL A 1 420 ? -66.125 14.594 -29.766 1 19.59 420 VAL A CA 1
ATOM 3305 C C . VAL A 1 420 ? -67.062 14.945 -28.641 1 19.59 420 VAL A C 1
ATOM 3307 O O . VAL A 1 420 ? -66.688 15.156 -27.5 1 19.59 420 VAL A O 1
ATOM 3310 N N . SER A 1 421 ? -68.312 15.352 -29.016 1 19.27 421 SER A N 1
ATOM 3311 C CA . SER A 1 421 ? -69.688 15.633 -28.547 1 19.27 421 SER A CA 1
ATOM 3312 C C . SER A 1 421 ? -70.188 14.523 -27.641 1 19.27 421 SER A C 1
ATOM 3314 O O . SER A 1 421 ? -71.375 14.523 -27.25 1 19.27 421 SER A O 1
ATOM 3316 N N . THR A 1 422 ? -69.312 13.875 -26.828 1 19.06 422 THR A N 1
ATOM 3317 C CA . THR A 1 422 ? -70.25 12.914 -26.234 1 19.06 422 THR A CA 1
ATOM 3318 C C . THR A 1 422 ? -71.375 13.625 -25.547 1 19.06 422 THR A C 1
ATOM 3320 O O . THR A 1 422 ? -71.25 14.688 -24.953 1 19.06 422 THR A O 1
ATOM 3323 N N . ALA A 1 423 ? -72.688 13.273 -25.906 1 19.28 423 ALA A N 1
ATOM 3324 C CA . ALA A 1 423 ? -74.062 13.383 -25.656 1 19.28 423 ALA A CA 1
ATOM 3325 C C . ALA A 1 423 ? -74.438 13.125 -24.188 1 19.28 423 ALA A C 1
ATOM 3327 O O . ALA A 1 423 ? -75.5 13.508 -23.703 1 19.28 423 ALA A O 1
ATOM 3328 N N . TRP A 1 424 ? -73.625 12.352 -23.422 1 20.28 424 TRP A N 1
ATOM 3329 C CA . TRP A 1 424 ? -74.625 11.758 -22.516 1 20.28 424 TRP A CA 1
ATOM 3330 C C . TRP A 1 424 ? -75.312 12.82 -21.672 1 20.28 424 TRP A C 1
ATOM 3332 O O . TRP A 1 424 ? -74.625 13.75 -21.188 1 20.28 424 TRP A O 1
ATOM 3342 N N . ALA A 1 425 ? -76.625 12.875 -21.859 1 19.56 425 ALA A N 1
ATOM 3343 C CA . ALA A 1 425 ? -77.875 13.484 -21.391 1 19.56 425 ALA A CA 1
ATOM 3344 C C . ALA A 1 425 ? -77.875 13.648 -19.875 1 19.56 425 ALA A C 1
ATOM 3346 O O . ALA A 1 425 ? -77.062 12.992 -19.172 1 19.56 425 ALA A O 1
ATOM 3347 N N . VAL A 1 426 ? -78.938 14.32 -19.469 1 19.55 426 VAL A N 1
ATOM 3348 C CA . VAL A 1 426 ? -79.688 15.141 -18.516 1 19.55 426 VAL A CA 1
ATOM 3349 C C . VAL A 1 426 ? -80.125 14.281 -17.328 1 19.55 426 VAL A C 1
ATOM 3351 O O . VAL A 1 426 ? -80.688 14.789 -16.359 1 19.55 426 VAL A O 1
ATOM 3354 N N . VAL A 1 427 ? -79.625 12.992 -17.094 1 21.47 427 VAL A N 1
ATOM 3355 C CA . VAL A 1 427 ? -80.5 12.508 -16.078 1 21.47 427 VAL A CA 1
ATOM 3356 C C . VAL A 1 427 ? -80.625 13.547 -14.961 1 21.47 427 VAL A C 1
ATOM 3358 O O . VAL A 1 427 ? -79.625 14.016 -14.438 1 21.47 427 VAL A O 1
ATOM 3361 N N . LEU A 1 428 ? -81.875 14.055 -14.742 1 20.06 428 LEU A N 1
ATOM 3362 C CA . LEU A 1 428 ? -83 14.852 -14.203 1 20.06 428 LEU A CA 1
ATOM 3363 C C . LEU A 1 428 ? -83 14.797 -12.68 1 20.06 428 LEU A C 1
ATOM 3365 O O . LEU A 1 428 ? -83.312 15.789 -12.016 1 20.06 428 LEU A O 1
ATOM 3369 N N . LEU A 1 429 ? -82.875 13.781 -11.734 1 22.5 429 LEU A N 1
ATOM 3370 C CA . LEU A 1 429 ? -83.188 14.43 -10.469 1 22.5 429 LEU A CA 1
ATOM 3371 C C . LEU A 1 429 ? -82.062 15.273 -9.961 1 22.5 429 LEU A C 1
ATOM 3373 O O . LEU A 1 429 ? -80.875 14.914 -10.141 1 22.5 429 LEU A O 1
ATOM 3377 N N . MET B 1 1 ? -26.516 -13.141 -22.266 1 16.92 1 MET B N 1
ATOM 3378 C CA . MET B 1 1 ? -26.969 -12.023 -21.438 1 16.92 1 MET B CA 1
ATOM 3379 C C . MET B 1 1 ? -28.328 -12.312 -20.812 1 16.92 1 MET B C 1
ATOM 3381 O O . MET B 1 1 ? -28.984 -13.281 -21.172 1 16.92 1 MET B O 1
ATOM 3385 N N . PRO B 1 2 ? -28.953 -11.047 -21 1 16 2 PRO B N 1
ATOM 3386 C CA . PRO B 1 2 ? -30.094 -10.766 -20.125 1 16 2 PRO B CA 1
ATOM 3387 C C . PRO B 1 2 ? -31.219 -11.789 -20.281 1 16 2 PRO B C 1
ATOM 3389 O O . PRO B 1 2 ? -31.312 -12.445 -21.328 1 16 2 PRO B O 1
ATOM 3392 N N . ALA B 1 3 ? -31.859 -11.562 -19.297 1 15.55 3 ALA B N 1
ATOM 3393 C CA . ALA B 1 3 ? -32.719 -12.062 -18.219 1 15.55 3 ALA B CA 1
ATOM 3394 C C . ALA B 1 3 ? -34.188 -12.148 -18.672 1 15.55 3 ALA B C 1
ATOM 3396 O O . ALA B 1 3 ? -34.531 -11.586 -19.719 1 15.55 3 ALA B O 1
ATOM 3397 N N . LEU B 1 4 ? -35.031 -11.711 -17.922 1 16.02 4 LEU B N 1
ATOM 3398 C CA . LEU B 1 4 ? -35.812 -12.039 -16.734 1 16.02 4 LEU B CA 1
ATOM 3399 C C . LEU B 1 4 ? -37.25 -11.555 -16.875 1 16.02 4 LEU B C 1
ATOM 3401 O O . LEU B 1 4 ? -38.062 -11.711 -15.961 1 16.02 4 LEU B O 1
ATOM 3405 N N . THR B 1 5 ? -37.469 -10.773 -17.797 1 16.2 5 THR B N 1
ATOM 3406 C CA . THR B 1 5 ? -38.625 -10.148 -17.156 1 16.2 5 THR B CA 1
ATOM 3407 C C . THR B 1 5 ? -39.75 -11.164 -16.938 1 16.2 5 THR B C 1
ATOM 3409 O O . THR B 1 5 ? -39.75 -12.234 -17.562 1 16.2 5 THR B O 1
ATOM 3412 N N . SER B 1 6 ? -40.875 -10.641 -16.922 1 16.72 6 SER B N 1
ATOM 3413 C CA . SER B 1 6 ? -42 -10.68 -15.969 1 16.72 6 SER B CA 1
ATOM 3414 C C . SER B 1 6 ? -42.875 -11.906 -16.203 1 16.72 6 SER B C 1
ATOM 3416 O O . SER B 1 6 ? -42.812 -12.516 -17.266 1 16.72 6 SER B O 1
ATOM 3418 N N . LEU B 1 7 ? -43.812 -11.781 -15.406 1 16.81 7 LEU B N 1
ATOM 3419 C CA . LEU B 1 7 ? -44.625 -12.375 -14.336 1 16.81 7 LEU B CA 1
ATOM 3420 C C . LEU B 1 7 ? -45.906 -12.961 -14.891 1 16.81 7 LEU B C 1
ATOM 3422 O O . LEU B 1 7 ? -46.531 -12.367 -15.766 1 16.81 7 LEU B O 1
ATOM 3426 N N . ALA B 1 8 ? -46.094 -14.234 -14.5 1 15.59 8 ALA B N 1
ATOM 3427 C CA . ALA B 1 8 ? -46.969 -15.398 -14.5 1 15.59 8 ALA B CA 1
ATOM 3428 C C . ALA B 1 8 ? -48.312 -15.078 -13.82 1 15.59 8 ALA B C 1
ATOM 3430 O O . ALA B 1 8 ? -48.344 -14.805 -12.617 1 15.59 8 ALA B O 1
ATOM 3431 N N . PHE B 1 9 ? -49.219 -14.305 -14.359 1 17 9 PHE B N 1
ATOM 3432 C CA . PHE B 1 9 ? -50.469 -13.781 -13.836 1 17 9 PHE B CA 1
ATOM 3433 C C . PHE B 1 9 ? -51.375 -14.914 -13.367 1 17 9 PHE B C 1
ATOM 3435 O O . PHE B 1 9 ? -51.938 -15.625 -14.188 1 17 9 PHE B O 1
ATOM 3442 N N . LEU B 1 10 ? -50.75 -15.695 -12.406 1 15.45 10 LEU B N 1
ATOM 3443 C CA . LEU B 1 10 ? -51.562 -16.859 -12.078 1 15.45 10 LEU B CA 1
ATOM 3444 C C . LEU B 1 10 ? -52.969 -16.438 -11.633 1 15.45 10 LEU B C 1
ATOM 3446 O O . LEU B 1 10 ? -53.188 -15.297 -11.25 1 15.45 10 LEU B O 1
ATOM 3450 N N . PHE B 1 11 ? -53.625 -17.312 -10.711 1 15.81 11 PHE B N 1
ATOM 3451 C CA . PHE B 1 11 ? -54.844 -18.094 -10.695 1 15.81 11 PHE B CA 1
ATOM 3452 C C . PHE B 1 11 ? -55.812 -17.547 -9.656 1 15.81 11 PHE B C 1
ATOM 3454 O O . PHE B 1 11 ? -55.594 -17.703 -8.453 1 15.81 11 PHE B O 1
ATOM 3461 N N . ALA B 1 12 ? -56.219 -16.25 -9.672 1 16.2 12 ALA B N 1
ATOM 3462 C CA . ALA B 1 12 ? -57.094 -15.758 -8.633 1 16.2 12 ALA B CA 1
ATOM 3463 C C . ALA B 1 12 ? -58.375 -16.578 -8.578 1 16.2 12 ALA B C 1
ATOM 3465 O O . ALA B 1 12 ? -59.25 -16.469 -9.445 1 16.2 12 ALA B O 1
ATOM 3466 N N . ILE B 1 13 ? -58.375 -17.891 -8.445 1 15.55 13 ILE B N 1
ATOM 3467 C CA . ILE B 1 13 ? -59.75 -18.422 -8.492 1 15.55 13 ILE B CA 1
ATOM 3468 C C . ILE B 1 13 ? -60.5 -18.016 -7.234 1 15.55 13 ILE B C 1
ATOM 3470 O O . ILE B 1 13 ? -60.062 -18.25 -6.113 1 15.55 13 ILE B O 1
ATOM 3474 N N . VAL B 1 14 ? -61.469 -17.031 -7.18 1 15.74 14 VAL B N 1
ATOM 3475 C CA . VAL B 1 14 ? -62.344 -16.203 -6.367 1 15.74 14 VAL B CA 1
ATOM 3476 C C . VAL B 1 14 ? -63.406 -17.078 -5.719 1 15.74 14 VAL B C 1
ATOM 3478 O O . VAL B 1 14 ? -64.312 -17.531 -6.395 1 15.74 14 VAL B O 1
ATOM 3481 N N . PHE B 1 15 ? -63.062 -18.172 -4.918 1 15.18 15 PHE B N 1
ATOM 3482 C CA . PHE B 1 15 ? -64.188 -18.969 -4.504 1 15.18 15 PHE B CA 1
ATOM 3483 C C . PHE B 1 15 ? -65.062 -18.234 -3.457 1 15.18 15 PHE B C 1
ATOM 3485 O O . PHE B 1 15 ? -64.5 -17.859 -2.402 1 15.18 15 PHE B O 1
ATOM 3492 N N . LYS B 1 16 ? -66.312 -17.578 -3.578 1 15.8 16 LYS B N 1
ATOM 3493 C CA . LYS B 1 16 ? -67.188 -16.656 -2.852 1 15.8 16 LYS B CA 1
ATOM 3494 C C . LYS B 1 16 ? -68.062 -17.422 -1.882 1 15.8 16 LYS B C 1
ATOM 3496 O O . LYS B 1 16 ? -68.938 -16.812 -1.235 1 15.8 16 LYS B O 1
ATOM 3501 N N . SER B 1 17 ? -67.875 -18.75 -1.387 1 15.09 17 SER B N 1
ATOM 3502 C CA . SER B 1 17 ? -69.188 -19.156 -1.088 1 15.09 17 SER B CA 1
ATOM 3503 C C . SER B 1 17 ? -69.812 -18.312 0.036 1 15.09 17 SER B C 1
ATOM 3505 O O . SER B 1 17 ? -69.062 -17.625 0.76 1 15.09 17 SER B O 1
ATOM 3507 N N . SER B 1 18 ? -70.75 -18.953 1.134 1 15.89 18 SER B N 1
ATOM 3508 C CA . SER B 1 18 ? -72.188 -18.953 1.462 1 15.89 18 SER B CA 1
ATOM 3509 C C . SER B 1 18 ? -72.438 -18.25 2.793 1 15.89 18 SER B C 1
ATOM 3511 O O . SER B 1 18 ? -71.625 -18.344 3.717 1 15.89 18 SER B O 1
ATOM 3513 N N . LYS B 1 19 ? -73.625 -17.453 2.943 1 16.64 19 LYS B N 1
ATOM 3514 C CA . LYS B 1 19 ? -74.125 -16.406 3.842 1 16.64 19 LYS B CA 1
ATOM 3515 C C . LYS B 1 19 ? -74.688 -17 5.105 1 16.64 19 LYS B C 1
ATOM 3517 O O . LYS B 1 19 ? -74.625 -16.406 6.18 1 16.64 19 LYS B O 1
ATOM 3522 N N . THR B 1 20 ? -75.375 -18.219 5.207 1 15.97 20 THR B N 1
ATOM 3523 C CA . THR B 1 20 ? -76.688 -17.828 5.742 1 15.97 20 THR B CA 1
ATOM 3524 C C . THR B 1 20 ? -76.625 -17.594 7.246 1 15.97 20 THR B C 1
ATOM 3526 O O . THR B 1 20 ? -75.625 -17.922 7.875 1 15.97 20 THR B O 1
ATOM 3529 N N . GLY B 1 21 ? -77.562 -18.312 8.18 1 17.22 21 GLY B N 1
ATOM 3530 C CA . GLY B 1 21 ? -78.75 -17.891 8.875 1 17.22 21 GLY B CA 1
ATOM 3531 C C . GLY B 1 21 ? -78.5 -17.656 10.359 1 17.22 21 GLY B C 1
ATOM 3532 O O . GLY B 1 21 ? -77.438 -17.984 10.898 1 17.22 21 GLY B O 1
ATOM 3533 N N . PRO B 1 22 ? -79.625 -17.984 11.164 1 17.64 22 PRO B N 1
ATOM 3534 C CA . PRO B 1 22 ? -80.25 -17.172 12.18 1 17.64 22 PRO B CA 1
ATOM 3535 C C . PRO B 1 22 ? -79.688 -17.391 13.578 1 17.64 22 PRO B C 1
ATOM 3537 O O . PRO B 1 22 ? -78.812 -18.25 13.773 1 17.64 22 PRO B O 1
ATOM 3540 N N . THR B 1 23 ? -80.562 -17.719 14.633 1 17.52 23 THR B N 1
ATOM 3541 C CA . THR B 1 23 ? -81.125 -16.938 15.711 1 17.52 23 THR B CA 1
ATOM 3542 C C . THR B 1 23 ? -80.562 -17.391 17.062 1 17.52 23 THR B C 1
ATOM 3544 O O . THR B 1 23 ? -80.125 -16.562 17.859 1 17.52 23 THR B O 1
ATOM 3547 N N . PRO B 1 24 ? -80.875 -18.656 17.562 1 18.78 24 PRO B N 1
ATOM 3548 C CA . PRO B 1 24 ? -81.75 -18.562 18.75 1 18.78 24 PRO B CA 1
ATOM 3549 C C . PRO B 1 24 ? -81 -18.594 20.062 1 18.78 24 PRO B C 1
ATOM 3551 O O . PRO B 1 24 ? -79.812 -19.016 20.078 1 18.78 24 PRO B O 1
ATOM 3554 N N . PRO B 1 25 ? -81.625 -18.531 21.297 1 19.86 25 PRO B N 1
ATOM 3555 C CA . PRO B 1 25 ? -81.562 -17.797 22.562 1 19.86 25 PRO B CA 1
ATOM 3556 C C . PRO B 1 25 ? -80.75 -18.547 23.641 1 19.86 25 PRO B C 1
ATOM 3558 O O . PRO B 1 25 ? -80.312 -17.938 24.609 1 19.86 25 PRO B O 1
ATOM 3561 N N . LEU B 1 26 ? -80.312 -19.859 23.297 1 17.34 26 LEU B N 1
ATOM 3562 C CA . LEU B 1 26 ? -80.75 -20.734 24.391 1 17.34 26 LEU B CA 1
ATOM 3563 C C . LEU B 1 26 ? -80.062 -20.406 25.688 1 17.34 26 LEU B C 1
ATOM 3565 O O . LEU B 1 26 ? -78.938 -19.875 25.656 1 17.34 26 LEU B O 1
ATOM 3569 N N . LEU B 1 27 ? -80.5 -21.031 26.734 1 18.62 27 LEU B N 1
ATOM 3570 C CA . LEU B 1 27 ? -80.875 -20.969 28.141 1 18.62 27 LEU B CA 1
ATOM 3571 C C . LEU B 1 27 ? -79.688 -21.344 29.016 1 18.62 27 LEU B C 1
ATOM 3573 O O . LEU B 1 27 ? -79.125 -22.438 28.891 1 18.62 27 LEU B O 1
ATOM 3577 N N . GLN B 1 28 ? -78.812 -20.375 29.344 1 17.94 28 GLN B N 1
ATOM 3578 C CA . GLN B 1 28 ? -77.5 -20.406 29.984 1 17.94 28 GLN B CA 1
ATOM 3579 C C . GLN B 1 28 ? -77.562 -20.984 31.391 1 17.94 28 GLN B C 1
ATOM 3581 O O . GLN B 1 28 ? -78.062 -20.297 32.312 1 17.94 28 GLN B O 1
ATOM 3586 N N . MET B 1 29 ? -78.062 -22.172 31.391 1 18.25 29 MET B N 1
ATOM 3587 C CA . MET B 1 29 ? -78.375 -22.578 32.75 1 18.25 29 MET B CA 1
ATOM 3588 C C . MET B 1 29 ? -77.125 -22.531 33.625 1 18.25 29 MET B C 1
ATOM 3590 O O . MET B 1 29 ? -76.062 -22.875 33.188 1 18.25 29 MET B O 1
ATOM 3594 N N . GLU B 1 30 ? -77.188 -21.922 34.875 1 19.09 30 GLU B N 1
ATOM 3595 C CA . GLU B 1 30 ? -76.438 -21.25 35.938 1 19.09 30 GLU B CA 1
ATOM 3596 C C . GLU B 1 30 ? -75.625 -22.266 36.75 1 19.09 30 GLU B C 1
ATOM 3598 O O . GLU B 1 30 ? -74.812 -21.875 37.625 1 19.09 30 GLU B O 1
ATOM 3603 N N . CYS B 1 31 ? -75.25 -23.422 36.25 1 18.25 31 CYS B N 1
ATOM 3604 C CA . CYS B 1 31 ? -75.125 -24.344 37.375 1 18.25 31 CYS B CA 1
ATOM 3605 C C . CYS B 1 31 ? -74.062 -23.891 38.344 1 18.25 31 CYS B C 1
ATOM 3607 O O . CYS B 1 31 ? -72.938 -23.516 37.906 1 18.25 31 CYS B O 1
ATOM 3609 N N . THR B 1 32 ? -74.125 -23.672 39.781 1 19.06 32 THR B N 1
ATOM 3610 C CA . THR B 1 32 ? -73.75 -23.016 41.031 1 19.06 32 THR B CA 1
ATOM 3611 C C . THR B 1 32 ? -72.5 -23.594 41.625 1 19.06 32 THR B C 1
ATOM 3613 O O . THR B 1 32 ? -71.875 -23.016 42.531 1 19.06 32 THR B O 1
ATOM 3616 N N . SER B 1 33 ? -71.875 -24.781 41.188 1 21.66 33 SER B N 1
ATOM 3617 C CA . SER B 1 33 ? -71.375 -25.578 42.344 1 21.66 33 SER B CA 1
ATOM 3618 C C . SER B 1 33 ? -70.188 -24.969 43 1 21.66 33 SER B C 1
ATOM 3620 O O . SER B 1 33 ? -69.312 -24.438 42.281 1 21.66 33 SER B O 1
ATOM 3622 N N . SER B 1 34 ? -69.938 -24.656 44.406 1 20.97 34 SER B N 1
ATOM 3623 C CA . SER B 1 34 ? -69.312 -23.859 45.406 1 20.97 34 SER B CA 1
ATOM 3624 C C . SER B 1 34 ? -67.875 -24.391 45.688 1 20.97 34 SER B C 1
ATOM 3626 O O . SER B 1 34 ? -67.188 -23.859 46.562 1 20.97 34 SER B O 1
ATOM 3628 N N . VAL B 1 35 ? -67.312 -25.391 45.031 1 22.38 35 VAL B N 1
ATOM 3629 C CA . VAL B 1 35 ? -66.438 -26.156 45.938 1 22.38 35 VAL B CA 1
ATOM 3630 C C . VAL B 1 35 ? -65.25 -25.312 46.344 1 22.38 35 VAL B C 1
ATOM 3632 O O . VAL B 1 35 ? -64.625 -24.656 45.531 1 22.38 35 VAL B O 1
ATOM 3635 N N . TYR B 1 36 ? -64.875 -25 47.719 1 20.95 36 TYR B N 1
ATOM 3636 C CA . TYR B 1 36 ? -64.125 -24.094 48.562 1 20.95 36 TYR B CA 1
ATOM 3637 C C . TYR B 1 36 ? -62.625 -24.422 48.531 1 20.95 36 TYR B C 1
ATOM 3639 O O . TYR B 1 36 ? -61.812 -23.781 49.188 1 20.95 36 TYR B O 1
ATOM 3647 N N . LEU B 1 37 ? -62.031 -25.125 47.562 1 24.41 37 LEU B N 1
ATOM 3648 C CA . LEU B 1 37 ? -60.812 -25.688 48.125 1 24.41 37 LEU B CA 1
ATOM 3649 C C . LEU B 1 37 ? -59.781 -24.594 48.406 1 24.41 37 LEU B C 1
ATOM 3651 O O . LEU B 1 37 ? -59.656 -23.641 47.625 1 24.41 37 LEU B O 1
ATOM 3655 N N . PRO B 1 38 ? -59.125 -24.453 49.625 1 24.55 38 PRO B N 1
ATOM 3656 C CA . PRO B 1 38 ? -58.344 -23.391 50.25 1 24.55 38 PRO B CA 1
ATOM 3657 C C . PRO B 1 38 ? -56.969 -23.188 49.562 1 24.55 38 PRO B C 1
ATOM 3659 O O . PRO B 1 38 ? -56.25 -24.156 49.375 1 24.55 38 PRO B O 1
ATOM 3662 N N . THR B 1 39 ? -56.812 -22.391 48.531 1 24.3 39 THR B N 1
ATOM 3663 C CA . THR B 1 39 ? -55.594 -22.266 47.719 1 24.3 39 THR B CA 1
ATOM 3664 C C . THR B 1 39 ? -54.469 -21.609 48.531 1 24.3 39 THR B C 1
ATOM 3666 O O . THR B 1 39 ? -54.625 -20.469 48.969 1 24.3 39 THR B O 1
ATOM 3669 N N . PHE B 1 40 ? -53.719 -22.344 49.312 1 25.55 40 PHE B N 1
ATOM 3670 C CA . PHE B 1 40 ? -52.625 -21.797 50.125 1 25.55 40 PHE B CA 1
ATOM 3671 C C . PHE B 1 40 ? -51.594 -21.125 49.219 1 25.55 40 PHE B C 1
ATOM 3673 O O . PHE B 1 40 ? -51.125 -21.734 48.25 1 25.55 40 PHE B O 1
ATOM 3680 N N . HIS B 1 41 ? -51.656 -19.812 49 1 24.81 41 HIS B N 1
ATOM 3681 C CA . HIS B 1 41 ? -50.938 -18.906 48.125 1 24.81 41 HIS B CA 1
ATOM 3682 C C . HIS B 1 41 ? -49.469 -18.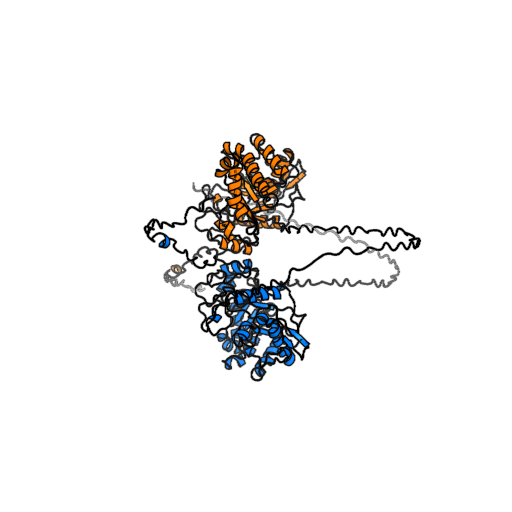828 48.5 1 24.81 41 HIS B C 1
ATOM 3684 O O . HIS B 1 41 ? -49.125 -18.156 49.5 1 24.81 41 HIS B O 1
ATOM 3690 N N . MET B 1 42 ? -48.781 -19.953 48.75 1 26.88 42 MET B N 1
ATOM 3691 C CA . MET B 1 42 ? -47.406 -19.734 49.219 1 26.88 42 MET B CA 1
ATOM 3692 C C . MET B 1 42 ? -46.656 -18.844 48.219 1 26.88 42 MET B C 1
ATOM 3694 O O . MET B 1 42 ? -46.719 -19.078 47.031 1 26.88 42 MET B O 1
ATOM 3698 N N . GLY B 1 43 ? -46.5 -17.547 48.562 1 24.86 43 GLY B N 1
ATOM 3699 C CA . GLY B 1 43 ? -45.875 -16.438 47.875 1 24.86 43 GLY B CA 1
ATOM 3700 C C . GLY B 1 43 ? -44.438 -16.703 47.438 1 24.86 43 GLY B C 1
ATOM 3701 O O . GLY B 1 43 ? -43.562 -16.922 48.281 1 24.86 43 GLY B O 1
ATOM 3702 N N . SER B 1 44 ? -44.188 -17.641 46.531 1 27.73 44 SER B N 1
ATOM 3703 C CA . SER B 1 44 ? -42.875 -17.938 45.969 1 27.73 44 SER B CA 1
ATOM 3704 C C . SER B 1 44 ? -42.188 -16.672 45.469 1 27.73 44 SER B C 1
ATOM 3706 O O . SER B 1 44 ? -42.625 -16.062 44.5 1 27.73 44 SER B O 1
ATOM 3708 N N . SER B 1 45 ? -41.844 -15.703 46.312 1 29.86 45 SER B N 1
ATOM 3709 C CA . SER B 1 45 ? -41.125 -14.523 45.844 1 29.86 45 SER B CA 1
ATOM 3710 C C . SER B 1 45 ? -39.875 -14.914 45.062 1 29.86 45 SER B C 1
ATOM 3712 O O . SER B 1 45 ? -38.906 -15.391 45.656 1 29.86 45 SER B O 1
ATOM 3714 N N . PHE B 1 46 ? -39.969 -15.688 44.031 1 29.17 46 PHE B N 1
ATOM 3715 C CA . PHE B 1 46 ? -38.844 -15.984 43.125 1 29.17 46 PHE B CA 1
ATOM 3716 C C . PHE B 1 46 ? -38.125 -14.703 42.781 1 29.17 46 PHE B C 1
ATOM 3718 O O . PHE B 1 46 ? -38.719 -13.68 42.469 1 29.17 46 PHE B O 1
ATOM 3725 N N . PHE B 1 47 ? -36.844 -14.609 43.281 1 31.12 47 PHE B N 1
ATOM 3726 C CA . PHE B 1 47 ? -35.75 -13.695 43.031 1 31.12 47 PHE B CA 1
ATOM 3727 C C . PHE B 1 47 ? -35.594 -13.453 41.531 1 31.12 47 PHE B C 1
ATOM 3729 O O . PHE B 1 47 ? -35.344 -14.383 40.75 1 31.12 47 PHE B O 1
ATOM 3736 N N . LEU B 1 48 ? -36.5 -12.703 40.969 1 29.94 48 LEU B N 1
ATOM 3737 C CA . LEU B 1 48 ? -36.25 -12.156 39.625 1 29.94 48 LEU B CA 1
ATOM 3738 C C . LEU B 1 48 ? -34.844 -11.625 39.531 1 29.94 48 LEU B C 1
ATOM 3740 O O . LEU B 1 48 ? -34.5 -10.641 40.188 1 29.94 48 LEU B O 1
ATOM 3744 N N . TRP B 1 49 ? -33.906 -12.586 39.594 1 33.09 49 TRP B N 1
ATOM 3745 C CA . TRP B 1 49 ? -32.594 -12.125 39.125 1 33.09 49 TRP B CA 1
ATOM 3746 C C . TRP B 1 49 ? -32.75 -11.289 37.844 1 33.09 49 TRP B C 1
ATOM 3748 O O . TRP B 1 49 ? -33.281 -11.758 36.844 1 33.09 49 TRP B O 1
ATOM 3758 N N . LEU B 1 50 ? -33.094 -10.047 38.094 1 31.3 50 LEU B N 1
ATOM 3759 C CA . LEU B 1 50 ? -32.938 -9.047 37.031 1 31.3 50 LEU B CA 1
ATOM 3760 C C . LEU B 1 50 ? -31.656 -9.312 36.25 1 31.3 50 LEU B C 1
ATOM 3762 O O . LEU B 1 50 ? -30.547 -9.242 36.812 1 31.3 50 LEU B O 1
ATOM 3766 N N . PHE B 1 51 ? -31.703 -10.375 35.438 1 34 51 PHE B N 1
ATOM 3767 C CA . PHE B 1 51 ? -30.719 -10.328 34.375 1 34 51 PHE B CA 1
ATOM 3768 C C . PHE B 1 51 ? -30.625 -8.93 33.781 1 34 51 PHE B C 1
ATOM 3770 O O . PHE B 1 51 ? -31.547 -8.461 33.125 1 34 51 PHE B O 1
ATOM 3777 N N . LEU B 1 52 ? -30.203 -8 34.625 1 33.34 52 LEU B N 1
ATOM 3778 C CA . LEU B 1 52 ? -29.672 -6.84 33.906 1 33.34 52 LEU B CA 1
ATOM 3779 C C . LEU B 1 52 ? -28.844 -7.273 32.688 1 33.34 52 LEU B C 1
ATOM 3781 O O . LEU B 1 52 ? -27.781 -7.883 32.844 1 33.34 52 LEU B O 1
ATOM 3785 N N . ILE B 1 53 ? -29.625 -7.801 31.734 1 36.25 53 ILE B N 1
ATOM 3786 C CA . ILE B 1 53 ? -28.953 -7.77 30.422 1 36.25 53 ILE B CA 1
ATOM 3787 C C . ILE B 1 53 ? -28.188 -6.457 30.266 1 36.25 53 ILE B C 1
ATOM 3789 O O . ILE B 1 53 ? -28.797 -5.387 30.172 1 36.25 53 ILE B O 1
ATOM 3793 N N . PHE B 1 54 ? -27.109 -6.336 31.047 1 36.72 54 PHE B N 1
ATOM 3794 C CA . PHE B 1 54 ? -26.156 -5.379 30.516 1 36.72 54 PHE B CA 1
ATOM 3795 C C . PHE B 1 54 ? -26.031 -5.531 29 1 36.72 54 PHE B C 1
ATOM 3797 O O . PHE B 1 54 ? -25.469 -6.504 28.516 1 36.72 54 PHE B O 1
ATOM 3804 N N . SER B 1 55 ? -27.141 -5.215 28.359 1 35.28 55 SER B N 1
ATOM 3805 C CA . SER B 1 55 ? -26.797 -4.855 26.984 1 35.28 55 SER B CA 1
ATOM 3806 C C . SER B 1 55 ? -25.531 -3.996 26.922 1 35.28 55 SER B C 1
ATOM 3808 O O . SER B 1 55 ? -25.562 -2.816 27.281 1 35.28 55 SER B O 1
ATOM 3810 N N . VAL B 1 56 ? -24.453 -4.613 27.266 1 36.91 56 VAL B N 1
ATOM 3811 C CA . VAL B 1 56 ? -23.312 -3.904 26.719 1 36.91 56 VAL B CA 1
ATOM 3812 C C . VAL B 1 56 ? -23.594 -3.492 25.281 1 36.91 56 VAL B C 1
ATOM 3814 O O . VAL B 1 56 ? -23.703 -4.344 24.391 1 36.91 56 VAL B O 1
ATOM 3817 N N . ILE B 1 57 ? -24.469 -2.529 25.156 1 39.12 57 ILE B N 1
ATOM 3818 C CA . ILE B 1 57 ? -24.312 -1.836 23.875 1 39.12 57 ILE B CA 1
ATOM 3819 C C . ILE B 1 57 ? -22.844 -1.802 23.484 1 39.12 57 ILE B C 1
ATOM 3821 O O . ILE B 1 57 ? -22.031 -1.142 24.141 1 39.12 57 ILE B O 1
ATOM 3825 N N . PHE B 1 58 ? -22.406 -2.938 23.047 1 33.78 58 PHE B N 1
ATOM 3826 C CA . PHE B 1 58 ? -21.188 -2.771 22.25 1 33.78 58 PHE B CA 1
ATOM 3827 C C . PHE B 1 58 ? -21.312 -1.573 21.312 1 33.78 58 PHE B C 1
ATOM 3829 O O . PHE B 1 58 ? -22.094 -1.601 20.359 1 33.78 58 PHE B O 1
ATOM 3836 N N . SER B 1 59 ? -21.297 -0.422 21.969 1 38 59 SER B N 1
ATOM 3837 C CA . SER B 1 59 ? -20.953 0.584 20.969 1 38 59 SER B CA 1
ATOM 3838 C C . SER B 1 59 ? -19.891 0.067 20.016 1 38 59 SER B C 1
ATOM 3840 O O . SER B 1 59 ? -18.875 -0.496 20.453 1 38 59 SER B O 1
ATOM 3842 N N . PRO B 1 60 ? -20.281 -0.313 18.875 1 38 60 PRO B N 1
ATOM 3843 C CA . PRO B 1 60 ? -19.141 -0.606 18.016 1 38 60 PRO B CA 1
ATOM 3844 C C . PRO B 1 60 ? -17.906 0.212 18.391 1 38 60 PRO B C 1
ATOM 3846 O O . PRO B 1 60 ? -17.984 1.431 18.562 1 38 60 PRO B O 1
ATOM 3849 N N . ALA B 1 61 ? -17.016 -0.365 19.172 1 35.97 61 ALA B N 1
ATOM 3850 C CA . ALA B 1 61 ? -15.711 0.275 19.234 1 35.97 61 ALA B CA 1
ATOM 3851 C C . ALA B 1 61 ? -15.383 0.964 17.906 1 35.97 61 ALA B C 1
ATOM 3853 O O . ALA B 1 61 ? -15.367 0.324 16.844 1 35.97 61 ALA B O 1
ATOM 3854 N N . LYS B 1 62 ? -15.766 2.111 17.766 1 40.88 62 LYS B N 1
ATOM 3855 C CA . LYS B 1 62 ? -15.156 2.873 16.688 1 40.88 62 LYS B CA 1
ATOM 3856 C C . LYS B 1 62 ? -13.664 2.566 16.562 1 40.88 62 LYS B C 1
ATOM 3858 O O . LYS B 1 62 ? -12.867 3.002 17.406 1 40.88 62 LYS B O 1
ATOM 3863 N N . HIS B 1 63 ? -13.281 1.414 16.266 1 39.62 63 HIS B N 1
ATOM 3864 C CA . HIS B 1 63 ? -11.875 1.17 15.961 1 39.62 63 HIS B CA 1
ATOM 3865 C C . HIS B 1 63 ? -11.266 2.338 15.188 1 39.62 63 HIS B C 1
ATOM 3867 O O . HIS B 1 63 ? -11.258 2.34 13.961 1 39.62 63 HIS B O 1
ATOM 3873 N N . SER B 1 64 ? -11.523 3.51 15.742 1 46.59 64 SER B N 1
ATOM 3874 C CA . SER B 1 64 ? -10.672 4.504 15.094 1 46.59 64 SER B CA 1
ATOM 3875 C C . SER B 1 64 ? -9.211 4.07 15.086 1 46.59 64 SER B C 1
ATOM 3877 O O . SER B 1 64 ? -8.664 3.707 16.141 1 46.59 64 SER B O 1
ATOM 3879 N N . VAL B 1 65 ? -8.734 3.449 14.156 1 51.47 65 VAL B N 1
ATOM 3880 C CA . VAL B 1 65 ? -7.297 3.234 14 1 51.47 65 VAL B CA 1
ATOM 3881 C C . VAL B 1 65 ? -6.531 4.438 14.547 1 51.47 65 VAL B C 1
ATOM 3883 O O . VAL B 1 65 ? -6.777 5.574 14.141 1 51.47 65 VAL B O 1
ATOM 3886 N N . THR B 1 66 ? -6.008 4.363 15.75 1 65.75 66 THR B N 1
ATOM 3887 C CA . THR B 1 66 ? -5.25 5.457 16.359 1 65.75 66 THR B CA 1
ATOM 3888 C C . THR B 1 66 ? -4.188 5.969 15.383 1 65.75 66 THR B C 1
ATOM 3890 O O . THR B 1 66 ? -3.305 5.219 14.961 1 65.75 66 THR B O 1
ATOM 3893 N N . TRP B 1 67 ? -4.52 7.082 14.609 1 80.94 67 TRP B N 1
ATOM 3894 C CA . TRP B 1 67 ? -3.592 7.664 13.648 1 80.94 67 TRP B CA 1
ATOM 3895 C C . TRP B 1 67 ? -2.771 8.781 14.281 1 80.94 67 TRP B C 1
ATOM 3897 O O . TRP B 1 67 ? -3.248 9.469 15.188 1 80.94 67 TRP B O 1
ATOM 3907 N N . THR B 1 68 ? -1.428 8.898 13.961 1 86.5 68 THR B N 1
ATOM 3908 C CA . THR B 1 68 ? -0.57 10 14.391 1 86.5 68 THR B CA 1
ATOM 3909 C C . THR B 1 68 ? 0.01 10.727 13.18 1 86.5 68 THR B C 1
ATOM 3911 O O . THR B 1 68 ? 0.477 11.859 13.297 1 86.5 68 THR B O 1
ATOM 3914 N N . TYR B 1 69 ? -0.129 10.047 12.047 1 94.38 69 TYR B N 1
ATOM 3915 C CA . TYR B 1 69 ? 0.544 10.562 10.859 1 94.38 69 TYR B CA 1
ATOM 3916 C C . TYR B 1 69 ? -0.434 10.719 9.703 1 94.38 69 TYR B C 1
ATOM 3918 O O . TYR B 1 69 ? -1.105 9.766 9.312 1 94.38 69 TYR B O 1
ATOM 3926 N N . GLY B 1 70 ? -0.625 11.969 9.172 1 97.88 70 GLY B N 1
ATOM 3927 C CA . GLY B 1 70 ? -1.388 12.289 7.977 1 97.88 70 GLY B CA 1
ATOM 3928 C C . GLY B 1 70 ? -0.625 13.164 7 1 97.88 70 GLY B C 1
ATOM 3929 O O . GLY B 1 70 ? 0.519 13.539 7.258 1 97.88 70 GLY B O 1
ATOM 3930 N N . VAL B 1 71 ? -1.229 13.422 5.824 1 98.62 71 VAL B N 1
ATOM 3931 C CA . VAL B 1 71 ? -0.537 14.242 4.836 1 98.62 71 VAL B CA 1
ATOM 3932 C C . VAL B 1 71 ? -1.512 15.242 4.219 1 98.62 71 VAL B C 1
ATOM 3934 O O . VAL B 1 71 ? -2.695 14.945 4.051 1 98.62 71 VAL B O 1
ATOM 3937 N N . ASN B 1 72 ? -0.975 16.422 3.988 1 98.81 72 ASN B N 1
ATOM 3938 C CA . ASN B 1 72 ? -1.734 17.422 3.246 1 98.81 72 ASN B CA 1
ATOM 3939 C C . ASN B 1 72 ? -1.657 17.188 1.742 1 98.81 72 ASN B C 1
ATOM 3941 O O . ASN B 1 72 ? -0.571 17.203 1.161 1 98.81 72 ASN B O 1
ATOM 3945 N N . TYR B 1 73 ? -2.797 16.984 1.164 1 98.56 73 TYR B N 1
ATOM 3946 C CA . TYR B 1 73 ? -2.914 16.766 -0.272 1 98.56 73 TYR B CA 1
ATOM 3947 C C . TYR B 1 73 ? -3.234 18.062 -1.003 1 98.56 73 TYR B C 1
ATOM 3949 O O . TYR B 1 73 ? -4.383 18.297 -1.379 1 98.56 73 TYR B O 1
ATOM 3957 N N . GLY B 1 74 ? -2.131 18.891 -1.147 1 96.38 74 GLY B N 1
ATOM 3958 C CA . GLY B 1 74 ? -2.217 20.078 -1.981 1 96.38 74 GLY B CA 1
ATOM 3959 C C . GLY B 1 74 ? -2.229 19.766 -3.465 1 96.38 74 GLY B C 1
ATOM 3960 O O . GLY B 1 74 ? -1.517 18.875 -3.922 1 96.38 74 GLY B O 1
ATOM 3961 N N . ARG B 1 75 ? -2.951 20.594 -4.289 1 94.69 75 ARG B N 1
ATOM 3962 C CA . ARG B 1 75 ? -3.176 20.172 -5.668 1 94.69 75 ARG B CA 1
ATOM 3963 C C . ARG B 1 75 ? -2.893 21.312 -6.641 1 94.69 75 ARG B C 1
ATOM 3965 O O . ARG B 1 75 ? -3.371 21.312 -7.777 1 94.69 75 ARG B O 1
ATOM 3972 N N . ILE B 1 76 ? -2.123 22.297 -6.23 1 96.06 76 ILE B N 1
ATOM 3973 C CA . ILE B 1 76 ? -1.773 23.406 -7.113 1 96.06 76 ILE B CA 1
ATOM 3974 C C . ILE B 1 76 ? -0.541 23.031 -7.938 1 96.06 76 ILE B C 1
ATOM 3976 O O . ILE B 1 76 ? 0.561 23.516 -7.668 1 96.06 76 ILE B O 1
ATOM 3980 N N . ALA B 1 77 ? -0.756 22.188 -8.969 1 94.75 77 ALA B N 1
ATOM 3981 C CA . ALA B 1 77 ? 0.315 21.641 -9.789 1 94.75 77 ALA B CA 1
ATOM 3982 C C . ALA B 1 77 ? -0.206 21.25 -11.172 1 94.75 77 ALA B C 1
ATOM 3984 O O . ALA B 1 77 ? -1.413 21.078 -11.359 1 94.75 77 ALA B O 1
ATOM 3985 N N . ASN B 1 78 ? 0.59 21.141 -12.211 1 91.25 78 ASN B N 1
ATOM 3986 C CA . ASN B 1 78 ? 0.148 20.953 -13.586 1 91.25 78 ASN B CA 1
ATOM 3987 C C . ASN B 1 78 ? 0.126 19.484 -13.977 1 91.25 78 ASN B C 1
ATOM 3989 O O . ASN B 1 78 ? -0.404 19.109 -15.023 1 91.25 78 ASN B O 1
ATOM 3993 N N . ASN B 1 79 ? 0.671 18.547 -13.273 1 92 79 ASN B N 1
ATOM 3994 C CA . ASN B 1 79 ? 0.756 17.156 -13.711 1 92 79 ASN B CA 1
ATOM 3995 C C . ASN B 1 79 ? 0.569 16.188 -12.547 1 92 79 ASN B C 1
ATOM 3997 O O . ASN B 1 79 ? 1.301 15.203 -12.43 1 92 79 ASN B O 1
ATOM 4001 N N . LEU B 1 80 ? -0.45 16.469 -11.766 1 94.69 80 LEU B N 1
ATOM 4002 C CA . LEU B 1 80 ? -0.738 15.562 -10.656 1 94.69 80 LEU B CA 1
ATOM 4003 C C . LEU B 1 80 ? -1.402 14.289 -11.156 1 94.69 80 LEU B C 1
ATOM 4005 O O . LEU B 1 80 ? -2.145 14.312 -12.141 1 94.69 80 LEU B O 1
ATOM 4009 N N . PRO B 1 81 ? -1.104 13.188 -10.5 1 93.38 81 PRO B N 1
ATOM 4010 C CA . PRO B 1 81 ? -1.842 11.969 -10.836 1 93.38 81 PRO B CA 1
ATOM 4011 C C . PRO B 1 81 ? -3.344 12.102 -10.594 1 93.38 81 PRO B C 1
ATOM 4013 O O . PRO B 1 81 ? -3.771 12.93 -9.789 1 93.38 81 PRO B O 1
ATOM 4016 N N . GLN B 1 82 ? -4.113 11.344 -11.336 1 92.75 82 GLN B N 1
ATOM 4017 C CA . GLN B 1 82 ? -5.543 11.273 -11.055 1 92.75 82 GLN B CA 1
ATOM 4018 C C . GLN B 1 82 ? -5.801 10.844 -9.609 1 92.75 82 GLN B C 1
ATOM 4020 O O . GLN B 1 82 ? -5.031 10.062 -9.047 1 92.75 82 GLN B O 1
ATOM 4025 N N . PRO B 1 83 ? -6.867 11.328 -9.055 1 95.62 83 PRO B N 1
ATOM 4026 C CA . PRO B 1 83 ? -7.129 11.047 -7.637 1 95.62 83 PRO B CA 1
ATOM 4027 C C . PRO B 1 83 ? -7.148 9.555 -7.324 1 95.62 83 PRO B C 1
ATOM 4029 O O . PRO B 1 83 ? -6.719 9.141 -6.246 1 95.62 83 PRO B O 1
ATOM 4032 N N . GLU B 1 84 ? -7.645 8.688 -8.219 1 93.12 84 GLU B N 1
ATOM 4033 C CA . GLU B 1 84 ? -7.652 7.246 -8 1 93.12 84 GLU B CA 1
ATOM 4034 C C . GLU B 1 84 ? -6.234 6.707 -7.836 1 93.12 84 GLU B C 1
ATOM 4036 O O . GLU B 1 84 ? -5.992 5.809 -7.023 1 93.12 84 GLU B O 1
ATOM 4041 N N . SER B 1 85 ? -5.301 7.242 -8.625 1 94.19 85 SER B N 1
ATOM 4042 C CA . SER B 1 85 ? -3.895 6.863 -8.516 1 94.19 85 SER B CA 1
ATOM 4043 C C . SER B 1 85 ? -3.303 7.324 -7.188 1 94.19 85 SER B C 1
ATOM 4045 O O . SER B 1 85 ? -2.428 6.66 -6.625 1 94.19 85 SER B O 1
ATOM 4047 N N . VAL B 1 86 ? -3.775 8.414 -6.742 1 97.25 86 VAL B N 1
ATOM 4048 C CA . VAL B 1 86 ? -3.307 8.938 -5.465 1 97.25 86 VAL B CA 1
ATOM 4049 C C . VAL B 1 86 ? -3.75 8.016 -4.332 1 97.25 86 VAL B C 1
ATOM 4051 O O . VAL B 1 86 ? -3.002 7.789 -3.381 1 97.25 86 VAL B O 1
ATOM 4054 N N . VAL B 1 87 ? -4.973 7.5 -4.449 1 97.06 87 VAL B N 1
ATOM 4055 C CA . VAL B 1 87 ? -5.43 6.52 -3.471 1 97.06 87 VAL B CA 1
ATOM 4056 C C . VAL B 1 87 ? -4.445 5.355 -3.404 1 97.06 87 VAL B C 1
ATOM 4058 O O . VAL B 1 87 ? -4.051 4.926 -2.316 1 97.06 87 VAL B O 1
ATOM 4061 N N . THR B 1 88 ? -4 4.848 -4.578 1 96 88 THR B N 1
ATOM 4062 C CA . THR B 1 88 ? -3.039 3.756 -4.648 1 96 88 THR B CA 1
ATOM 4063 C C . THR B 1 88 ? -1.715 4.16 -4.008 1 96 88 THR B C 1
ATOM 4065 O O . THR B 1 88 ? -1.128 3.389 -3.244 1 96 88 THR B O 1
ATOM 4068 N N . LEU B 1 89 ? -1.269 5.328 -4.293 1 96.75 89 LEU B N 1
ATOM 4069 C CA . LEU B 1 89 ? -0.03 5.867 -3.736 1 96.75 89 LEU B CA 1
ATOM 4070 C C . LEU B 1 89 ? -0.094 5.918 -2.215 1 96.75 89 LEU B C 1
ATOM 4072 O O . LEU B 1 89 ? 0.845 5.496 -1.535 1 96.75 89 LEU B O 1
ATOM 4076 N N . LEU B 1 90 ? -1.182 6.406 -1.686 1 97.75 90 LEU B N 1
ATOM 4077 C CA . LEU B 1 90 ? -1.37 6.535 -0.244 1 97.75 90 LEU B CA 1
ATOM 4078 C C . LEU B 1 90 ? -1.421 5.16 0.419 1 97.75 90 LEU B C 1
ATOM 4080 O O . LEU B 1 90 ? -0.804 4.949 1.466 1 97.75 90 LEU B O 1
ATOM 4084 N N . LYS B 1 91 ? -2.129 4.234 -0.184 1 95.88 91 LYS B N 1
ATOM 4085 C CA . LYS B 1 91 ? -2.193 2.881 0.358 1 95.88 91 LYS B CA 1
ATOM 4086 C C . LYS B 1 91 ? -0.812 2.234 0.384 1 95.88 91 LYS B C 1
ATOM 4088 O O . LYS B 1 91 ? -0.439 1.595 1.37 1 95.88 91 LYS B O 1
ATOM 4093 N N . ALA B 1 92 ? -0.059 2.418 -0.699 1 95.56 92 ALA B N 1
ATOM 4094 C CA . ALA B 1 92 ? 1.296 1.874 -0.769 1 95.56 92 ALA B CA 1
ATOM 4095 C C . ALA B 1 92 ? 2.178 2.457 0.332 1 95.56 92 ALA B C 1
ATOM 4097 O O . ALA B 1 92 ? 3.043 1.766 0.874 1 95.56 92 ALA B O 1
ATOM 4098 N N . ALA B 1 93 ? 1.934 3.711 0.646 1 94.94 93 ALA B N 1
ATOM 4099 C CA . ALA B 1 93 ? 2.721 4.422 1.651 1 94.94 93 ALA B CA 1
ATOM 4100 C C . ALA B 1 93 ? 2.158 4.191 3.051 1 94.94 93 ALA B C 1
ATOM 4102 O O . ALA B 1 93 ? 2.707 4.688 4.035 1 94.94 93 ALA B O 1
ATOM 4103 N N . LYS B 1 94 ? 1.025 3.5 3.164 1 93.69 94 LYS B N 1
ATOM 4104 C CA . LYS B 1 94 ? 0.339 3.225 4.422 1 93.69 94 LYS B CA 1
ATOM 4105 C C . LYS B 1 94 ? -0.08 4.52 5.117 1 93.69 94 LYS B C 1
ATOM 4107 O O . LYS B 1 94 ? 0.078 4.656 6.328 1 93.69 94 LYS B O 1
ATOM 4112 N N . ILE B 1 95 ? -0.485 5.445 4.324 1 95.88 95 ILE B N 1
ATOM 4113 C CA . ILE B 1 95 ? -1.044 6.695 4.82 1 95.88 95 ILE B CA 1
ATOM 4114 C C . ILE B 1 95 ? -2.568 6.645 4.75 1 95.88 95 ILE B C 1
ATOM 4116 O O . ILE B 1 95 ? -3.143 6.531 3.664 1 95.88 95 ILE B O 1
ATOM 4120 N N . ASN B 1 96 ? -3.24 6.809 5.867 1 96.62 96 ASN B N 1
ATOM 4121 C CA . ASN B 1 96 ? -4.688 6.613 5.883 1 96.62 96 ASN B CA 1
ATOM 4122 C C . ASN B 1 96 ? -5.418 7.883 6.312 1 96.62 96 ASN B C 1
ATOM 4124 O O . ASN B 1 96 ? -6.617 7.844 6.605 1 96.62 96 ASN B O 1
ATOM 4128 N N . HIS B 1 97 ? -4.723 9.055 6.445 1 98.06 97 HIS B N 1
ATOM 4129 C CA . HIS B 1 97 ? -5.316 10.344 6.789 1 98.06 97 HIS B CA 1
ATOM 4130 C C . HIS B 1 97 ? -4.801 11.453 5.879 1 98.06 97 HIS B C 1
ATOM 4132 O O . HIS B 1 97 ? -3.586 11.641 5.75 1 98.06 97 HIS B O 1
ATOM 4138 N N . ILE B 1 98 ? -5.758 12.117 5.246 1 98.62 98 ILE B N 1
ATOM 4139 C CA . ILE B 1 98 ? -5.316 13.234 4.418 1 98.62 98 ILE B CA 1
ATOM 4140 C C . ILE B 1 98 ? -6.145 14.477 4.746 1 98.62 98 ILE B C 1
ATOM 4142 O O . ILE B 1 98 ? -7.23 14.375 5.32 1 98.62 98 ILE B O 1
ATOM 4146 N N . ARG B 1 99 ? -5.59 15.578 4.477 1 98.69 99 ARG B N 1
ATOM 4147 C CA . ARG B 1 99 ? -6.262 16.875 4.5 1 98.69 99 ARG B CA 1
ATOM 4148 C C . ARG B 1 99 ? -6.18 17.547 3.137 1 98.69 99 ARG B C 1
ATOM 4150 O O . ARG B 1 99 ? -5.117 17.594 2.518 1 98.69 99 ARG B O 1
ATOM 4157 N N . ILE B 1 100 ? -7.32 17.953 2.641 1 98.56 100 ILE B N 1
ATOM 4158 C CA . ILE B 1 100 ? -7.332 18.766 1.43 1 98.56 100 ILE B CA 1
ATOM 4159 C C . ILE B 1 100 ? -7.844 20.172 1.753 1 98.56 100 ILE B C 1
ATOM 4161 O O . ILE B 1 100 ? -8.398 20.406 2.83 1 98.56 100 ILE B O 1
ATOM 4165 N N . TYR B 1 101 ? -7.688 21.125 0.904 1 97.94 101 TYR B N 1
ATOM 4166 C CA . TYR B 1 101 ? -7.926 22.531 1.211 1 97.94 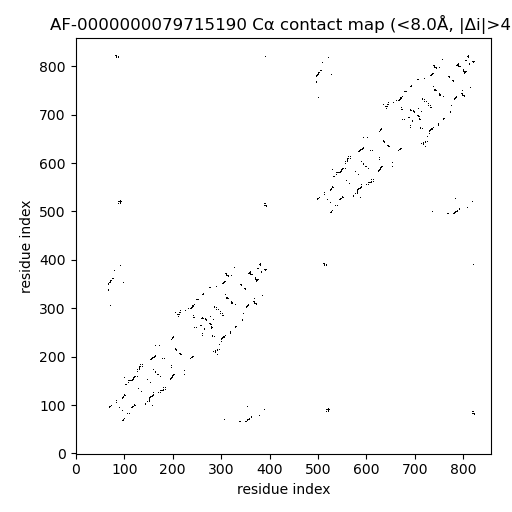101 TYR B CA 1
ATOM 4167 C C . TYR B 1 101 ? -9.242 23.016 0.609 1 97.94 101 TYR B C 1
ATOM 4169 O O . TYR B 1 101 ? -9.586 24.188 0.699 1 97.94 101 TYR B O 1
ATOM 4177 N N . ASP B 1 102 ? -9.922 22.094 -0.043 1 97.75 102 ASP B N 1
ATOM 4178 C CA . ASP B 1 102 ? -11.234 22.297 -0.636 1 97.75 102 ASP B CA 1
ATOM 4179 C C . ASP B 1 102 ? -12.133 21.078 -0.438 1 97.75 102 ASP B C 1
ATOM 4181 O O . ASP B 1 102 ? -11.961 20.328 0.527 1 97.75 102 ASP B O 1
ATOM 4185 N N . ALA B 1 103 ? -13.117 21 -1.167 1 98.25 103 ALA B N 1
ATOM 4186 C CA . ALA B 1 103 ? -14 19.844 -1.18 1 98.25 103 ALA B CA 1
ATOM 4187 C C . ALA B 1 103 ? -14.156 19.281 -2.592 1 98.25 103 ALA B C 1
ATOM 4189 O O . ALA B 1 103 ? -15.273 19.031 -3.045 1 98.25 103 ALA B O 1
ATOM 4190 N N . ASP B 1 104 ? -13.039 19.047 -3.205 1 97.56 104 ASP B N 1
ATOM 4191 C CA . ASP B 1 104 ? -13.047 18.609 -4.598 1 97.56 104 ASP B CA 1
ATOM 4192 C C . ASP B 1 104 ? -13.82 17.297 -4.762 1 97.56 104 ASP B C 1
ATOM 4194 O O . ASP B 1 104 ? -13.453 16.281 -4.168 1 97.56 104 ASP B O 1
ATOM 4198 N N . HIS B 1 105 ? -14.781 17.297 -5.609 1 96.75 105 HIS B N 1
ATOM 4199 C CA . HIS B 1 105 ? -15.664 16.141 -5.766 1 96.75 105 HIS B CA 1
ATOM 4200 C C . HIS B 1 105 ? -14.938 14.992 -6.461 1 96.75 105 HIS B C 1
ATOM 4202 O O . HIS B 1 105 ? -15.25 13.82 -6.219 1 96.75 105 HIS B O 1
ATOM 4208 N N . GLY B 1 106 ? -14 15.336 -7.359 1 95.5 106 GLY B N 1
ATOM 4209 C CA . GLY B 1 106 ? -13.203 14.281 -7.969 1 95.5 106 GLY B CA 1
ATOM 4210 C C . GLY B 1 106 ? -12.398 13.484 -6.965 1 95.5 106 GLY B C 1
ATOM 4211 O O . GLY B 1 106 ? -12.352 12.258 -7.027 1 95.5 106 GLY B O 1
ATOM 4212 N N . VAL B 1 107 ? -11.773 14.18 -6.039 1 97.5 107 VAL B N 1
ATOM 4213 C CA . VAL B 1 107 ? -11.008 13.539 -4.973 1 97.5 107 VAL B CA 1
ATOM 4214 C C . VAL B 1 107 ? -11.953 12.727 -4.086 1 97.5 107 VAL B C 1
ATOM 4216 O O . VAL B 1 107 ? -11.695 11.547 -3.812 1 97.5 107 VAL B O 1
ATOM 4219 N N . LEU B 1 108 ? -13.07 13.336 -3.672 1 98.31 108 LEU B N 1
ATOM 4220 C CA . LEU B 1 108 ? -14.008 12.672 -2.775 1 98.31 108 LEU B CA 1
ATOM 4221 C C . LEU B 1 108 ? -14.578 11.414 -3.426 1 98.31 108 LEU B C 1
ATOM 4223 O O . LEU B 1 108 ? -14.75 10.391 -2.762 1 98.31 108 LEU B O 1
ATOM 4227 N N . GLN B 1 109 ? -14.812 11.484 -4.68 1 95.94 109 GLN B N 1
ATOM 4228 C CA . GLN B 1 109 ? -15.312 10.32 -5.406 1 95.94 109 GLN B CA 1
ATOM 4229 C C . GLN B 1 109 ? -14.258 9.219 -5.461 1 95.94 109 GLN B C 1
ATOM 4231 O O . GLN B 1 109 ? -14.57 8.047 -5.246 1 95.94 109 GLN B O 1
ATOM 4236 N N . ALA B 1 110 ? -13.047 9.555 -5.746 1 95.5 110 ALA B N 1
ATOM 4237 C CA . ALA B 1 110 ? -11.969 8.586 -5.875 1 95.5 110 ALA B CA 1
ATOM 4238 C C . ALA B 1 110 ? -11.695 7.883 -4.543 1 95.5 110 ALA B C 1
ATOM 4240 O O . ALA B 1 110 ? -11.25 6.734 -4.52 1 95.5 110 ALA B O 1
ATOM 4241 N N . PHE B 1 111 ? -11.992 8.523 -3.449 1 97.5 111 PHE B N 1
ATOM 4242 C CA . PHE B 1 111 ? -11.625 8.008 -2.133 1 97.5 111 PHE B CA 1
ATOM 4243 C C . PHE B 1 111 ? -12.758 7.164 -1.555 1 97.5 111 PHE B C 1
ATOM 4245 O O . PHE B 1 111 ? -12.633 6.621 -0.454 1 97.5 111 PHE B O 1
ATOM 4252 N N . LYS B 1 112 ? -13.852 7.047 -2.324 1 96 112 LYS B N 1
ATOM 4253 C CA . LYS B 1 112 ? -14.938 6.16 -1.907 1 96 112 LYS B CA 1
ATOM 4254 C C . LYS B 1 112 ? -14.422 4.746 -1.665 1 96 112 LYS B C 1
ATOM 4256 O O . LYS B 1 112 ? -13.742 4.172 -2.518 1 96 112 LYS B O 1
ATOM 4261 N N . GLY B 1 113 ? -14.727 4.27 -0.433 1 93.69 113 GLY B N 1
ATOM 4262 C CA . GLY B 1 113 ? -14.398 2.889 -0.107 1 93.69 113 GLY B CA 1
ATOM 4263 C C . GLY B 1 113 ? -12.914 2.664 0.108 1 93.69 113 GLY B C 1
ATOM 4264 O O . GLY B 1 113 ? -12.477 1.529 0.298 1 93.69 113 GLY B O 1
ATOM 4265 N N . SER B 1 114 ? -12.086 3.713 0.101 1 94.31 114 SER B N 1
ATOM 4266 C CA . SER B 1 114 ? -10.641 3.564 0.19 1 94.31 114 SER B CA 1
ATOM 4267 C C . SER B 1 114 ? -10.195 3.277 1.621 1 94.31 114 SER B C 1
ATOM 4269 O O . SER B 1 114 ? -9.078 2.814 1.852 1 94.31 114 SER B O 1
ATOM 4271 N N . GLY B 1 115 ? -11.031 3.625 2.584 1 94.19 115 GLY B N 1
ATOM 4272 C CA . GLY B 1 115 ? -10.664 3.502 3.984 1 94.19 115 GLY B CA 1
ATOM 4273 C C . GLY B 1 115 ? -9.805 4.652 4.48 1 94.19 115 GLY B C 1
ATOM 4274 O O . GLY B 1 115 ? -9.422 4.691 5.652 1 94.19 115 GLY B O 1
ATOM 4275 N N . ILE B 1 116 ? -9.508 5.586 3.625 1 97.38 116 ILE B N 1
ATOM 4276 C CA . ILE B 1 116 ? -8.695 6.738 3.982 1 97.38 116 ILE B CA 1
ATOM 4277 C C . ILE B 1 116 ? -9.586 7.863 4.5 1 97.38 116 ILE B C 1
ATOM 4279 O O . ILE B 1 116 ? -10.594 8.195 3.881 1 97.38 116 ILE B O 1
ATOM 4283 N N . GLU B 1 117 ? -9.25 8.406 5.652 1 98.31 117 GLU B N 1
ATOM 4284 C CA . GLU B 1 117 ? -10.023 9.492 6.254 1 98.31 117 GLU B CA 1
ATOM 4285 C C . GLU B 1 117 ? -9.578 10.844 5.703 1 98.31 117 GLU B C 1
ATOM 4287 O O . GLU B 1 117 ? -8.391 11.078 5.496 1 98.31 117 GLU B O 1
ATOM 4292 N N . ILE B 1 118 ? -10.602 11.711 5.535 1 98.62 118 ILE B N 1
ATOM 4293 C CA . ILE B 1 118 ? -10.32 12.977 4.875 1 98.62 118 ILE B CA 1
ATOM 4294 C C . ILE B 1 118 ? -10.844 14.133 5.727 1 98.62 118 ILE B C 1
ATOM 4296 O O . ILE B 1 118 ? -11.984 14.094 6.199 1 98.62 118 ILE B O 1
ATOM 4300 N N . ILE B 1 119 ? -9.992 15.109 5.996 1 98.75 119 ILE B N 1
ATOM 4301 C CA . ILE B 1 119 ? -10.438 16.438 6.387 1 98.75 119 ILE B CA 1
ATOM 4302 C C . ILE B 1 119 ? -10.547 17.328 5.156 1 98.75 119 ILE B C 1
ATOM 4304 O O . ILE B 1 119 ? -9.562 17.531 4.434 1 98.75 119 ILE B O 1
ATOM 4308 N N . ILE B 1 120 ? -11.742 17.781 4.902 1 98.81 120 ILE B N 1
ATOM 4309 C CA . ILE B 1 120 ? -11.914 18.688 3.766 1 98.81 120 ILE B CA 1
ATOM 4310 C C . ILE B 1 120 ? -11.82 20.141 4.238 1 98.81 120 ILE B C 1
ATOM 4312 O O . ILE B 1 120 ? -11.844 20.406 5.441 1 98.81 120 ILE B O 1
ATOM 4316 N N . GLY B 1 121 ? -11.648 21.047 3.268 1 98.75 121 GLY B N 1
ATOM 4317 C CA . GLY B 1 121 ? -11.5 22.453 3.607 1 98.75 121 GLY B CA 1
ATOM 4318 C C . GLY B 1 121 ? -12.641 23.312 3.102 1 98.75 121 GLY B C 1
ATOM 4319 O O . GLY B 1 121 ? -13.133 23.125 1.988 1 98.75 121 GLY B O 1
ATOM 4320 N N . LEU B 1 122 ? -13.148 24.156 3.961 1 98.56 122 LEU B N 1
ATOM 4321 C CA . LEU B 1 122 ? -13.914 25.312 3.518 1 98.56 122 LEU B CA 1
ATOM 4322 C C . LEU B 1 122 ? -12.992 26.469 3.176 1 98.56 122 LEU B C 1
ATOM 4324 O O . LEU B 1 122 ? -12.43 27.109 4.07 1 98.56 122 LEU B O 1
ATOM 4328 N N . PRO B 1 123 ? -12.891 26.75 1.911 1 96.56 123 PRO B N 1
ATOM 4329 C CA . PRO B 1 123 ? -11.914 27.766 1.509 1 96.56 123 PRO B CA 1
ATOM 4330 C C . PRO B 1 123 ? -12.211 29.125 2.117 1 96.56 123 PRO B C 1
ATOM 4332 O O . PRO B 1 123 ? -13.367 29.453 2.404 1 96.56 123 PRO B O 1
ATOM 4335 N N . ASN B 1 124 ? -11.172 29.984 2.25 1 97.06 124 ASN B N 1
ATOM 4336 C CA . ASN B 1 124 ? -11.258 31.297 2.883 1 97.06 124 ASN B CA 1
ATOM 4337 C C . ASN B 1 124 ? -12.297 32.188 2.199 1 97.06 124 ASN B C 1
ATOM 4339 O O . ASN B 1 124 ? -13 32.938 2.861 1 97.06 124 ASN B O 1
ATOM 4343 N N . GLU B 1 125 ? -12.438 32 0.892 1 94.5 125 GLU B N 1
ATOM 4344 C CA . GLU B 1 125 ? -13.289 32.906 0.101 1 94.5 125 GLU B CA 1
ATOM 4345 C C . GLU B 1 125 ? -14.766 32.625 0.396 1 94.5 125 GLU B C 1
ATOM 4347 O O . GLU B 1 125 ? -15.617 33.469 0.057 1 94.5 125 GLU B O 1
ATOM 4352 N N . TYR B 1 126 ? -15.039 31.547 1.061 1 96.25 126 TYR B N 1
ATOM 4353 C CA . TYR B 1 126 ? -16.438 31.219 1.342 1 96.25 126 TYR B CA 1
ATOM 4354 C C . TYR B 1 126 ? -16.828 31.641 2.75 1 96.25 126 TYR B C 1
ATOM 4356 O O . TYR B 1 126 ? -18 31.562 3.125 1 96.25 126 TYR B O 1
ATOM 4364 N N . LEU B 1 127 ? -15.883 32.094 3.574 1 97.88 127 LEU B N 1
ATOM 4365 C CA . LEU B 1 127 ? -16.125 32.344 4.992 1 97.88 127 LEU B CA 1
ATOM 4366 C C . LEU B 1 127 ? -17.219 33.375 5.191 1 97.88 127 LEU B C 1
ATOM 4368 O O . LEU B 1 127 ? -18.109 33.188 6.012 1 97.88 127 LEU B O 1
ATOM 4372 N N . LYS B 1 128 ? -17.172 34.469 4.453 1 96.5 128 LYS B N 1
ATOM 4373 C CA . LYS B 1 128 ? -18.156 35.531 4.605 1 96.5 128 LYS B CA 1
ATOM 4374 C C . LYS B 1 128 ? -19.562 35.031 4.293 1 96.5 128 LYS B C 1
ATOM 4376 O O . LYS B 1 128 ? -20.484 35.25 5.078 1 96.5 128 LYS B O 1
ATOM 4381 N N . GLU B 1 129 ? -19.625 34.375 3.188 1 95.5 129 GLU B N 1
ATOM 4382 C CA . GLU B 1 129 ? -20.938 33.875 2.764 1 95.5 129 GLU B CA 1
ATOM 4383 C C . GLU B 1 129 ? -21.5 32.875 3.771 1 95.5 129 GLU B C 1
ATOM 4385 O O . GLU B 1 129 ? -22.672 32.938 4.133 1 95.5 129 GLU B O 1
ATOM 4390 N N . ILE B 1 130 ? -20.703 31.984 4.25 1 97.94 130 ILE B N 1
ATOM 4391 C CA . ILE B 1 130 ? -21.125 30.922 5.16 1 97.94 130 ILE B CA 1
ATOM 4392 C C . ILE B 1 130 ? -21.484 31.531 6.52 1 97.94 130 ILE B C 1
ATOM 4394 O O . ILE B 1 130 ? -22.344 31.016 7.227 1 97.94 130 ILE B O 1
ATOM 4398 N N . SER B 1 131 ? -20.875 32.625 6.895 1 97.44 131 SER B N 1
ATOM 4399 C CA . SER B 1 131 ? -21.094 33.25 8.195 1 97.44 131 SER B CA 1
ATOM 4400 C C . SER B 1 131 ? -22.438 33.938 8.258 1 97.44 131 SER B C 1
ATOM 4402 O O . SER B 1 131 ? -22.984 34.188 9.344 1 97.44 131 SER B O 1
ATOM 4404 N N . ILE B 1 132 ? -22.984 34.375 7.145 1 93.56 132 ILE B N 1
ATOM 4405 C CA . ILE B 1 132 ? -24.188 35.188 7.078 1 93.56 132 ILE B CA 1
ATOM 4406 C C . ILE B 1 132 ? -25.406 34.375 7.496 1 93.56 132 ILE B C 1
ATOM 4408 O O . ILE B 1 132 ? -26.312 34.875 8.141 1 93.56 132 ILE B O 1
ATOM 4412 N N . GLY B 1 133 ? -25.391 33.031 7.055 1 86.25 133 GLY B N 1
ATOM 4413 C CA . GLY B 1 133 ? -26.594 32.281 7.391 1 86.25 133 GLY B CA 1
ATOM 4414 C C . GLY B 1 133 ? -26.391 30.781 7.375 1 86.25 133 GLY B C 1
ATOM 4415 O O . GLY B 1 133 ? -25.562 30.266 6.621 1 86.25 133 GLY B O 1
ATOM 4416 N N . GLU B 1 134 ? -27.281 30.188 8.117 1 90 134 GLU B N 1
ATOM 4417 C CA . GLU B 1 134 ? -27.234 28.734 8.297 1 90 134 GLU B CA 1
ATOM 4418 C C . GLU B 1 134 ? -27.656 28.016 7.023 1 90 134 GLU B C 1
ATOM 4420 O O . GLU B 1 134 ? -27.203 26.906 6.754 1 90 134 GLU B O 1
ATOM 4425 N N . ASP B 1 135 ? -28.359 28.719 6.215 1 94.69 135 ASP B N 1
ATOM 4426 C CA . ASP B 1 135 ? -28.844 28.062 5.004 1 94.69 135 ASP B CA 1
ATOM 4427 C C . ASP B 1 135 ? -27.703 27.797 4.027 1 94.69 135 ASP B C 1
ATOM 4429 O O . ASP B 1 135 ? -27.672 26.734 3.391 1 94.69 135 ASP B O 1
ATOM 4433 N N . ARG B 1 136 ? -26.875 28.766 3.904 1 95.62 136 ARG B N 1
ATOM 4434 C CA . ARG B 1 136 ? -25.734 28.594 3.01 1 95.62 136 ARG B CA 1
ATOM 4435 C C . ARG B 1 136 ? -24.797 27.484 3.51 1 95.62 136 ARG B C 1
ATOM 4437 O O . ARG B 1 136 ? -24.328 26.672 2.723 1 95.62 136 ARG B O 1
ATOM 4444 N N . ALA B 1 137 ? -24.578 27.5 4.793 1 97.81 137 ALA B N 1
ATOM 4445 C CA . ALA B 1 137 ? -23.781 26.438 5.398 1 97.81 137 ALA B CA 1
ATOM 4446 C C . ALA B 1 137 ? -24.438 25.078 5.191 1 97.81 137 ALA B C 1
ATOM 4448 O O . ALA B 1 137 ? -23.75 24.109 4.852 1 97.81 137 ALA B O 1
ATOM 4449 N N . MET B 1 138 ? -25.75 25.047 5.363 1 98.06 138 MET B N 1
ATOM 4450 C CA . MET B 1 138 ? -26.5 23.812 5.184 1 98.06 138 MET B CA 1
ATOM 4451 C C . MET B 1 138 ? -26.359 23.281 3.76 1 98.06 138 MET B C 1
ATOM 4453 O O . MET B 1 138 ? -26.047 22.109 3.557 1 98.06 138 MET B O 1
ATOM 4457 N N . ASN B 1 139 ? -26.531 24.156 2.824 1 97.75 139 ASN B N 1
ATOM 4458 C CA . ASN B 1 139 ? -26.391 23.766 1.428 1 97.75 139 ASN B CA 1
ATOM 4459 C C . ASN B 1 139 ? -24.984 23.234 1.136 1 97.75 139 ASN B C 1
ATOM 4461 O O . ASN B 1 139 ? -24.828 22.219 0.468 1 97.75 139 ASN B O 1
ATOM 4465 N N . TRP B 1 140 ? -24 23.922 1.609 1 98.12 140 TRP B N 1
ATOM 4466 C CA . TRP B 1 140 ? -22.625 23.531 1.376 1 98.12 140 TRP B CA 1
ATOM 4467 C C . TRP B 1 140 ? -22.328 22.156 1.99 1 98.12 140 TRP B C 1
ATOM 4469 O O . TRP B 1 140 ? -21.719 21.297 1.353 1 98.12 140 TRP B O 1
ATOM 4479 N N . VAL B 1 141 ? -22.781 21.906 3.209 1 98.69 141 VAL B N 1
ATOM 4480 C CA . VAL B 1 141 ? -22.547 20.672 3.928 1 98.69 141 VAL B CA 1
ATOM 4481 C C . VAL B 1 141 ? -23.281 19.516 3.238 1 98.69 141 VAL B C 1
ATOM 4483 O O . VAL B 1 141 ? -22.75 18.422 3.111 1 98.69 141 VAL B O 1
ATOM 4486 N N . GLN B 1 142 ? -24.438 19.781 2.801 1 98.5 142 GLN B N 1
ATOM 4487 C CA . GLN B 1 142 ? -25.188 18.75 2.088 1 98.5 142 GLN B CA 1
ATOM 4488 C C . GLN B 1 142 ? -24.484 18.359 0.792 1 98.5 142 GLN B C 1
ATOM 4490 O O . GLN B 1 142 ? -24.328 17.172 0.495 1 98.5 142 GLN B O 1
ATOM 4495 N N . GLU B 1 143 ? -24.031 19.375 0.12 1 98.06 143 GLU B N 1
ATOM 4496 C CA . GLU B 1 143 ? -23.453 19.156 -1.198 1 98.06 143 GL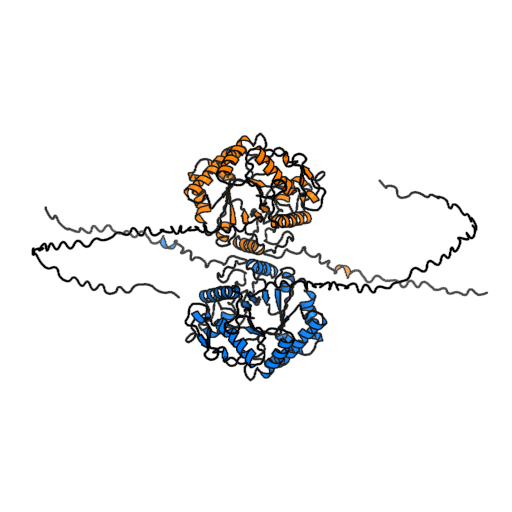U B CA 1
ATOM 4497 C C . GLU B 1 143 ? -22.078 18.484 -1.088 1 98.06 143 GLU B C 1
ATOM 4499 O O . GLU B 1 143 ? -21.75 17.609 -1.882 1 98.06 143 GLU B O 1
ATOM 4504 N N . ASN B 1 144 ? -21.297 18.891 -0.129 1 98.62 144 ASN B N 1
ATOM 4505 C CA . ASN B 1 144 ? -19.875 18.547 -0.125 1 98.62 144 ASN B CA 1
ATOM 4506 C C . ASN B 1 144 ? -19.578 17.484 0.931 1 98.62 144 ASN B C 1
ATOM 4508 O O . ASN B 1 144 ? -18.5 16.875 0.902 1 98.62 144 ASN B O 1
ATOM 4512 N N . VAL B 1 145 ? -20.469 17.219 1.847 1 98.75 145 VAL B N 1
ATOM 4513 C CA . VAL B 1 145 ? -20.203 16.281 2.932 1 98.75 145 VAL B CA 1
ATOM 4514 C C . VAL B 1 145 ? -21.25 15.164 2.91 1 98.75 145 VAL B C 1
ATOM 4516 O O . VAL B 1 145 ? -20.938 14.023 2.566 1 98.75 145 VAL B O 1
ATOM 4519 N N . GLN B 1 146 ? -22.469 15.477 3.146 1 98.5 146 GLN B N 1
ATOM 4520 C CA . GLN B 1 146 ? -23.547 14.484 3.264 1 98.5 146 GLN B CA 1
ATOM 4521 C C . GLN B 1 146 ? -23.625 13.617 2.012 1 98.5 146 GLN B C 1
ATOM 4523 O O . GLN B 1 146 ? -23.859 12.406 2.104 1 98.5 146 GLN B O 1
ATOM 4528 N N . SER B 1 147 ? -23.438 14.195 0.883 1 98.31 147 SER B N 1
ATOM 4529 C CA . SER B 1 147 ? -23.578 13.516 -0.397 1 98.31 147 SER B CA 1
ATOM 4530 C C . SER B 1 147 ? -22.547 12.414 -0.558 1 98.31 147 SER B C 1
ATOM 4532 O O . SER B 1 147 ? -22.688 11.539 -1.415 1 98.31 147 SER B O 1
ATOM 4534 N N . PHE B 1 148 ? -21.484 12.438 0.198 1 98.5 148 PHE B N 1
ATOM 4535 C CA . PHE B 1 148 ? -20.391 11.484 0.005 1 98.5 148 PHE B CA 1
ATOM 4536 C C . PHE B 1 148 ? -20.312 10.5 1.164 1 98.5 148 PHE B C 1
ATOM 4538 O O . PHE B 1 148 ? -19.625 9.484 1.077 1 98.5 148 PHE B O 1
ATOM 4545 N N . LEU B 1 149 ? -21.016 10.781 2.266 1 97.88 149 LEU B N 1
ATOM 4546 C CA . LEU B 1 149 ? -21.047 9.891 3.422 1 97.88 149 LEU B CA 1
ATOM 4547 C C . LEU B 1 149 ? -22.062 8.766 3.219 1 97.88 149 LEU B C 1
ATOM 4549 O O . LEU B 1 149 ? -23.078 8.961 2.553 1 97.88 149 LEU B O 1
ATOM 4553 N N . PRO B 1 150 ? -21.797 7.57 3.748 1 97.06 150 PRO B N 1
ATOM 4554 C CA . PRO B 1 150 ? -20.641 7.195 4.559 1 97.06 150 PRO B CA 1
ATOM 4555 C C . PRO B 1 150 ? -19.5 6.609 3.723 1 97.06 150 PRO B C 1
ATOM 4557 O O . PRO B 1 150 ? -18.438 6.277 4.262 1 97.06 150 PRO B O 1
ATOM 4560 N N . ASP B 1 151 ? -19.688 6.562 2.379 1 96.75 151 ASP B N 1
ATOM 4561 C CA . ASP B 1 151 ? -18.75 5.828 1.533 1 96.75 151 ASP B CA 1
ATOM 4562 C C . ASP B 1 151 ? -17.375 6.465 1.559 1 96.75 151 ASP B C 1
ATOM 4564 O O . ASP B 1 151 ? -16.359 5.762 1.552 1 96.75 151 ASP B O 1
ATOM 4568 N N . THR B 1 152 ? -17.312 7.746 1.447 1 98.06 152 THR B N 1
ATOM 4569 C CA . THR B 1 152 ? -16.078 8.5 1.676 1 98.06 152 THR B CA 1
ATOM 4570 C C . THR B 1 152 ? -15.977 8.93 3.137 1 98.06 152 THR B C 1
ATOM 4572 O O . THR B 1 152 ? -16.906 9.531 3.682 1 98.06 152 THR B O 1
ATOM 4575 N N . ARG B 1 153 ? -14.914 8.672 3.777 1 98.19 153 ARG B N 1
ATOM 4576 C CA . ARG B 1 153 ? -14.773 8.891 5.211 1 98.19 153 ARG B CA 1
ATOM 4577 C C . ARG B 1 153 ? -14.352 10.328 5.504 1 98.19 153 ARG B C 1
ATOM 4579 O O . ARG B 1 153 ? -13.242 10.57 5.98 1 98.19 153 ARG B O 1
ATOM 4586 N N . ILE B 1 154 ? -15.273 11.172 5.305 1 98.75 154 ILE B N 1
ATOM 4587 C CA . ILE B 1 154 ? -15.047 12.555 5.703 1 98.75 154 ILE B CA 1
ATOM 4588 C C . ILE B 1 154 ? -15.172 12.688 7.219 1 98.75 154 ILE B C 1
ATOM 4590 O O . ILE B 1 154 ? -16.25 12.445 7.781 1 98.75 154 ILE B O 1
ATOM 4594 N N . ARG B 1 155 ? -14.078 13.133 7.84 1 98.38 155 ARG B N 1
ATOM 4595 C CA . ARG B 1 155 ? -14.062 13.109 9.297 1 98.38 155 ARG B CA 1
ATOM 4596 C C . ARG B 1 155 ? -13.883 14.516 9.867 1 98.38 155 ARG B C 1
ATOM 4598 O O . ARG B 1 155 ? -13.938 14.711 11.086 1 98.38 155 ARG B O 1
ATOM 4605 N N . GLY B 1 156 ? -13.688 15.484 8.992 1 98.75 156 GLY B N 1
ATOM 4606 C CA . GLY B 1 156 ? -13.539 16.844 9.469 1 98.75 156 GLY B CA 1
ATOM 4607 C C . GLY B 1 156 ? -13.727 17.891 8.383 1 98.75 156 GLY B C 1
ATOM 4608 O O . GLY B 1 156 ? -13.555 17.594 7.195 1 98.75 156 GLY B O 1
ATOM 4609 N N . ILE B 1 157 ? -14.141 19.016 8.812 1 98.94 157 ILE B N 1
ATOM 4610 C CA . ILE B 1 157 ? -14.164 20.219 8 1 98.94 157 ILE B CA 1
ATOM 4611 C C . ILE B 1 157 ? -13.258 21.281 8.625 1 98.94 157 ILE B C 1
ATOM 4613 O O . ILE B 1 157 ? -13.484 21.703 9.758 1 98.94 157 ILE B O 1
ATOM 4617 N N . ALA B 1 158 ? -12.25 21.609 7.922 1 98.94 158 ALA B N 1
ATOM 4618 C CA . ALA B 1 158 ? -11.438 22.766 8.305 1 98.94 158 ALA B CA 1
ATOM 4619 C C . ALA B 1 158 ? -12.039 24.062 7.77 1 98.94 158 ALA B C 1
ATOM 4621 O O . ALA B 1 158 ? -12.008 24.312 6.562 1 98.94 158 ALA B O 1
ATOM 4622 N N . VAL B 1 159 ? -12.523 24.875 8.68 1 98.88 159 VAL B N 1
ATOM 4623 C CA . VAL B 1 159 ? -13.148 26.141 8.297 1 98.88 159 VAL B CA 1
ATOM 4624 C C . VAL B 1 159 ? -12.078 27.219 8.164 1 98.88 159 VAL B C 1
ATOM 4626 O O . VAL B 1 159 ? -11.594 27.75 9.164 1 98.88 159 VAL B O 1
ATOM 4629 N N . GLY B 1 160 ? -11.758 27.5 6.938 1 98.25 160 GLY B N 1
ATOM 4630 C CA . GLY B 1 160 ? -10.68 28.438 6.676 1 98.25 160 GLY B CA 1
ATOM 4631 C C . GLY B 1 160 ? -9.312 27.859 6.984 1 98.25 160 GLY B C 1
ATOM 4632 O O . GLY B 1 160 ? -9.195 26.766 7.527 1 98.25 160 GLY B O 1
ATOM 4633 N N . ASN B 1 161 ? -8.312 28.547 6.539 1 98.12 161 ASN B N 1
ATOM 4634 C CA . ASN B 1 161 ? -6.91 28.25 6.797 1 98.12 161 ASN B CA 1
ATOM 4635 C C . ASN B 1 161 ? -6.109 29.516 7.098 1 98.12 161 ASN B C 1
ATOM 4637 O O . ASN B 1 161 ? -6.062 30.422 6.277 1 98.12 161 ASN B O 1
ATOM 4641 N N . GLU B 1 162 ? -5.602 29.531 8.312 1 97.75 162 GLU B N 1
ATOM 4642 C CA . GLU B 1 162 ? -4.73 30.625 8.742 1 97.75 162 GLU B CA 1
ATOM 4643 C C . GLU B 1 162 ? -5.445 31.969 8.641 1 97.75 162 GLU B C 1
ATOM 4645 O O . GLU B 1 162 ? -4.914 32.906 8.07 1 97.75 162 GLU B O 1
ATOM 4650 N N . ILE B 1 163 ? -6.586 32 9.25 1 98.5 163 ILE B N 1
ATOM 4651 C CA . ILE B 1 163 ? -7.418 33.188 9.164 1 98.5 163 ILE B CA 1
ATOM 4652 C C . ILE B 1 163 ? -6.945 34.219 10.18 1 98.5 163 ILE B C 1
ATOM 4654 O O . ILE B 1 163 ? -6.543 35.344 9.812 1 98.5 163 ILE B O 1
ATOM 4658 N N . LEU B 1 164 ? -6.941 33.812 11.484 1 98.25 164 LEU B N 1
ATOM 4659 C CA . LEU B 1 164 ? -6.516 34.75 12.523 1 98.25 164 LEU B CA 1
ATOM 4660 C C . LEU B 1 164 ? -5.012 35 12.453 1 98.25 164 LEU B C 1
ATOM 4662 O O . LEU B 1 164 ? -4.234 34.062 12.211 1 98.25 164 LEU B O 1
ATOM 4666 N N . GLY B 1 165 ? -4.609 36.25 12.664 1 93 165 GLY B N 1
ATOM 4667 C CA . GLY B 1 165 ? -3.215 36.625 12.523 1 93 165 GLY B CA 1
ATOM 4668 C C . GLY B 1 165 ? -2.834 36.969 11.094 1 93 165 GLY B C 1
ATOM 4669 O O . GLY B 1 165 ? -1.736 37.469 10.836 1 93 165 GLY B O 1
ATOM 4670 N N . GLY B 1 166 ? -3.807 36.688 10.188 1 92.06 166 GLY B N 1
ATOM 4671 C CA . GLY B 1 166 ? -3.578 37.031 8.797 1 92.06 166 GLY B CA 1
ATOM 4672 C C . GLY B 1 166 ? -3.836 38.5 8.5 1 92.06 166 GLY B C 1
ATOM 4673 O O . GLY B 1 166 ? -4.129 39.281 9.406 1 92.06 166 GLY B O 1
ATOM 4674 N N . THR B 1 167 ? -3.756 38.844 7.203 1 88.88 167 THR B N 1
ATOM 4675 C CA . THR B 1 167 ? -3.762 40.25 6.805 1 88.88 167 THR B CA 1
ATOM 4676 C C . THR B 1 167 ? -5.188 40.719 6.551 1 88.88 167 THR B C 1
ATOM 4678 O O . THR B 1 167 ? -5.438 41.938 6.508 1 88.88 167 THR B O 1
ATOM 4681 N N . THR B 1 168 ? -6.109 39.875 6.355 1 90.88 168 THR B N 1
ATOM 4682 C CA . THR B 1 168 ? -7.484 40.25 6.066 1 90.88 168 THR B CA 1
ATOM 4683 C C . THR B 1 168 ? -8.328 40.25 7.336 1 90.88 168 THR B C 1
ATOM 4685 O O . THR B 1 168 ? -9.008 39.25 7.621 1 90.88 168 THR B O 1
ATOM 4688 N N . ILE B 1 169 ? -8.453 41.312 7.949 1 91.5 169 ILE B N 1
ATOM 4689 C CA . ILE B 1 169 ? -9.062 41.438 9.273 1 91.5 169 ILE B CA 1
ATOM 4690 C C . ILE B 1 169 ? -10.555 41.125 9.18 1 91.5 169 ILE B C 1
ATOM 4692 O O . ILE B 1 169 ? -11.133 40.562 10.109 1 91.5 169 ILE B O 1
ATOM 4696 N N . GLU B 1 170 ? -11.148 41.438 8.055 1 93.19 170 GLU B N 1
ATOM 4697 C CA . GLU B 1 170 ? -12.57 41.188 7.867 1 93.19 170 GLU B CA 1
ATOM 4698 C C . GLU B 1 170 ? -12.891 39.719 8.078 1 93.19 170 GLU B C 1
ATOM 4700 O O . GLU B 1 170 ? -13.977 39.375 8.547 1 93.19 170 GLU B O 1
ATOM 4705 N N . LEU B 1 171 ? -11.969 38.875 7.766 1 97.06 171 LEU B N 1
ATOM 4706 C CA . LEU B 1 171 ? -12.195 37.438 7.887 1 97.06 171 LEU B CA 1
ATOM 4707 C C . LEU B 1 171 ? -12.086 37 9.344 1 97.06 171 LEU B C 1
ATOM 4709 O O . LEU B 1 171 ? -12.602 35.938 9.703 1 97.06 171 LEU B O 1
ATOM 4713 N N . TRP B 1 172 ? -11.391 37.781 10.188 1 98 172 TRP B N 1
ATOM 4714 C CA . TRP B 1 172 ? -11.305 37.438 11.602 1 98 172 TRP B CA 1
ATOM 4715 C C . TRP B 1 172 ? -12.688 37.406 12.242 1 98 172 TRP B C 1
ATOM 4717 O O . TRP B 1 172 ? -13 36.5 13 1 98 172 TRP B O 1
ATOM 4727 N N . GLU B 1 173 ? -13.5 38.344 11.828 1 96.81 173 GLU B N 1
ATOM 4728 C CA . GLU B 1 173 ? -14.805 38.562 12.453 1 96.81 173 GLU B CA 1
ATOM 4729 C C . GLU B 1 173 ? -15.789 37.469 12.047 1 96.81 173 GLU B C 1
ATOM 4731 O O . GLU B 1 173 ? -16.703 37.125 12.805 1 96.81 173 GLU B O 1
ATOM 4736 N N . VAL B 1 174 ? -15.57 36.969 10.867 1 98 174 VAL B N 1
ATOM 4737 C CA . VAL B 1 174 ? -16.609 36.094 10.352 1 98 174 VAL B CA 1
ATOM 4738 C C . VAL B 1 174 ? -16.234 34.625 10.609 1 98 174 VAL B C 1
ATOM 4740 O O . VAL B 1 174 ? -17.047 33.719 10.375 1 98 174 VAL B O 1
ATOM 4743 N N . LEU B 1 175 ? -15.062 34.344 11.117 1 98.69 175 LEU B N 1
ATOM 4744 C CA . LEU B 1 175 ? -14.594 32.969 11.297 1 98.69 175 LEU B CA 1
ATOM 4745 C C . LEU B 1 175 ? -15.484 32.219 12.273 1 98.69 175 LEU B C 1
ATOM 4747 O O . LEU B 1 175 ? -15.961 31.125 11.961 1 98.69 175 LEU B O 1
ATOM 4751 N N . LEU B 1 176 ? -15.711 32.75 13.492 1 98.69 176 LEU B N 1
ATOM 4752 C CA . LEU B 1 176 ? -16.5 32.062 14.516 1 98.69 176 LEU B CA 1
ATOM 4753 C C . LEU B 1 176 ? -17.922 31.828 14.031 1 98.69 176 LEU B C 1
ATOM 4755 O O . LEU B 1 176 ? -18.422 30.703 14.102 1 98.69 176 LEU B O 1
ATOM 4759 N N . PRO B 1 177 ? -18.609 32.875 13.453 1 98.62 177 PRO B N 1
ATOM 4760 C CA . PRO B 1 177 ? -19.953 32.594 12.945 1 98.62 177 PRO B CA 1
ATOM 4761 C C . PRO B 1 177 ? -19.969 31.531 11.844 1 98.62 177 PRO B C 1
ATOM 4763 O O . PRO B 1 177 ? -20.906 30.734 11.766 1 98.62 177 PRO B O 1
ATOM 4766 N N . ALA B 1 178 ? -19 31.547 10.969 1 98.75 178 ALA B N 1
ATOM 4767 C CA . ALA B 1 178 ? -18.938 30.531 9.93 1 98.75 178 ALA B CA 1
ATOM 4768 C C . ALA B 1 178 ? -18.797 29.125 10.539 1 98.75 178 ALA B C 1
ATOM 4770 O O . ALA B 1 178 ? -19.5 28.203 10.133 1 98.75 178 ALA B O 1
ATOM 4771 N N . ALA B 1 179 ? -17.891 29 11.516 1 98.88 179 ALA B N 1
ATOM 4772 C CA . ALA B 1 179 ? -17.703 27.719 12.188 1 98.88 179 ALA B CA 1
ATOM 4773 C C . ALA B 1 179 ? -18.984 27.25 12.867 1 98.88 179 ALA B C 1
ATOM 4775 O O . ALA B 1 179 ? -19.344 26.078 12.773 1 98.88 179 ALA B O 1
ATOM 4776 N N . LYS B 1 180 ? -19.656 28.141 13.547 1 98.75 180 LYS B N 1
ATOM 4777 C CA . LYS B 1 180 ? -20.906 27.812 14.227 1 98.75 180 LYS B CA 1
ATOM 4778 C C . LYS B 1 180 ? -21.969 27.375 13.234 1 98.75 180 LYS B C 1
ATOM 4780 O O . LYS B 1 180 ? -22.703 26.406 13.492 1 98.75 180 LYS B O 1
ATOM 4785 N N . ASN B 1 181 ? -22.031 28.094 12.109 1 98.75 181 ASN B N 1
ATOM 4786 C CA . ASN B 1 181 ? -23.031 27.734 11.102 1 98.75 181 ASN B CA 1
ATOM 4787 C C . ASN B 1 181 ? -22.75 26.359 10.5 1 98.75 181 ASN B C 1
ATOM 4789 O O . ASN B 1 181 ? -23.688 25.594 10.266 1 98.75 181 ASN B O 1
ATOM 4793 N N . VAL B 1 182 ? -21.469 26.047 10.227 1 98.81 182 VAL B N 1
ATOM 4794 C CA . VAL B 1 182 ? -21.109 24.734 9.711 1 98.81 182 VAL B CA 1
ATOM 4795 C C . VAL B 1 182 ? -21.484 23.656 10.734 1 98.81 182 VAL B C 1
ATOM 4797 O O . VAL B 1 182 ? -22.078 22.641 10.383 1 98.81 182 VAL B O 1
ATOM 4800 N N . TYR B 1 183 ? -21.156 23.906 12.008 1 98.75 183 TYR B N 1
ATOM 4801 C CA . TYR B 1 183 ? -21.484 22.953 13.055 1 98.75 183 TYR B CA 1
ATOM 4802 C C . TYR B 1 183 ? -23 22.75 13.156 1 98.75 183 TYR B C 1
ATOM 4804 O O . TYR B 1 183 ? -23.469 21.625 13.289 1 98.75 183 TYR B O 1
ATOM 4812 N N . SER B 1 184 ? -23.719 23.859 13.117 1 98.44 184 SER B N 1
ATOM 4813 C CA . SER B 1 184 ? -25.172 23.781 13.188 1 98.44 184 SER B CA 1
ATOM 4814 C C . SER B 1 184 ? -25.734 22.938 12.055 1 98.44 184 SER B C 1
ATOM 4816 O O . SER B 1 184 ? -26.656 22.141 12.273 1 98.44 184 SER B O 1
ATOM 4818 N N . ALA B 1 185 ? -25.25 23.156 10.859 1 98.44 185 ALA B N 1
ATOM 4819 C CA . ALA B 1 185 ? -25.672 22.344 9.719 1 98.44 185 ALA B CA 1
ATOM 4820 C C . ALA B 1 185 ? -25.422 20.875 9.977 1 98.44 185 ALA B C 1
ATOM 4822 O O . ALA B 1 185 ? -26.297 20.031 9.758 1 98.44 185 ALA B O 1
ATOM 4823 N N . LEU B 1 186 ? -24.203 20.531 10.461 1 98.62 186 LEU B N 1
ATOM 4824 C CA . LEU B 1 186 ? -23.859 19.141 10.766 1 98.62 186 LEU B CA 1
ATOM 4825 C C . LEU B 1 186 ? -24.797 18.578 11.836 1 98.62 186 LEU B C 1
ATOM 4827 O O . LEU B 1 186 ? -25.25 17.438 11.727 1 98.62 186 LEU B O 1
ATOM 4831 N N . TYR B 1 187 ? -25.031 19.391 12.852 1 98.19 187 TYR B N 1
ATOM 4832 C CA . TYR B 1 187 ? -25.891 18.984 13.945 1 98.19 187 TYR B CA 1
ATOM 4833 C C . TYR B 1 187 ? -27.297 18.656 13.438 1 98.19 187 TYR B C 1
ATOM 4835 O O . TYR B 1 187 ? -27.859 17.609 13.773 1 98.19 187 TYR B O 1
ATOM 4843 N N . ARG B 1 188 ? -27.828 19.469 12.625 1 98.12 188 ARG B N 1
ATOM 4844 C CA . ARG B 1 188 ? -29.172 19.281 12.094 1 98.12 188 ARG B CA 1
ATOM 4845 C C . ARG B 1 188 ? -29.25 18.047 11.211 1 98.12 188 ARG B C 1
ATOM 4847 O O . ARG B 1 188 ? -30.297 17.406 11.125 1 98.12 188 ARG B O 1
ATOM 4854 N N . LEU B 1 189 ? -28.172 17.688 10.586 1 98.12 189 LEU B N 1
ATOM 4855 C CA . LEU B 1 189 ? -28.125 16.516 9.711 1 98.12 189 LEU B CA 1
ATOM 4856 C C . LEU B 1 189 ? -27.734 15.266 10.492 1 98.12 189 LEU B C 1
ATOM 4858 O O . LEU B 1 189 ? -27.625 14.18 9.914 1 98.12 189 LEU B O 1
ATOM 4862 N N . GLY B 1 190 ? -27.469 15.43 11.82 1 98.12 190 GLY B N 1
ATOM 4863 C CA . GLY B 1 190 ? -27.078 14.297 12.648 1 98.12 190 GLY B CA 1
ATOM 4864 C C . GLY B 1 190 ? -25.656 13.844 12.406 1 98.12 190 GLY B C 1
ATOM 4865 O O . GLY B 1 190 ? -25.328 12.68 12.609 1 98.12 190 GLY B O 1
ATOM 4866 N N . LEU B 1 191 ? -24.766 14.719 11.938 1 98.5 191 LEU B N 1
ATOM 4867 C CA . LEU B 1 191 ? -23.406 14.352 11.531 1 98.5 191 LEU B CA 1
ATOM 4868 C C . LEU B 1 191 ? -22.375 14.914 12.5 1 98.5 191 LEU B C 1
ATOM 4870 O O . LEU B 1 191 ? -21.172 14.773 12.289 1 98.5 191 LEU B O 1
ATOM 4874 N N . GLN B 1 192 ? -22.75 15.531 13.68 1 97.31 192 GLN B N 1
ATOM 4875 C CA . GLN B 1 192 ? -21.844 16.25 14.578 1 97.31 192 GLN B CA 1
ATOM 4876 C C . GLN B 1 192 ? -20.859 15.305 15.25 1 97.31 192 GLN B C 1
ATOM 4878 O O . GLN B 1 192 ? -19.797 15.727 15.711 1 97.31 192 GLN B O 1
ATOM 4883 N N . HIS B 1 193 ? -21.188 13.977 15.305 1 96.81 193 HIS B N 1
ATOM 4884 C CA . HIS B 1 193 ? -20.281 13.016 15.93 1 96.81 193 HIS B CA 1
ATOM 4885 C C . HIS B 1 193 ? -19.438 12.297 14.891 1 96.81 193 HIS B C 1
ATOM 4887 O O . HIS B 1 193 ? -18.5 11.57 15.234 1 96.81 193 HIS B O 1
ATOM 4893 N N . THR B 1 194 ? -19.734 12.531 13.648 1 97.5 194 THR B N 1
ATOM 4894 C CA . THR B 1 194 ? -19.016 11.906 12.547 1 97.5 194 THR B CA 1
ATOM 4895 C C . THR B 1 194 ? -17.984 12.867 11.961 1 97.5 194 THR B C 1
ATOM 4897 O O . THR B 1 194 ? -16.891 12.445 11.586 1 97.5 194 THR B O 1
ATOM 4900 N N . VAL B 1 195 ? -18.328 14.109 11.898 1 98.69 195 VAL B N 1
ATOM 4901 C CA . VAL B 1 195 ? -17.516 15.109 11.211 1 98.69 195 VAL B CA 1
ATOM 4902 C C . VAL B 1 195 ? -17.141 16.219 12.18 1 98.69 195 VAL B C 1
ATOM 4904 O O . VAL B 1 195 ? -18 16.922 12.711 1 98.69 195 VAL B O 1
ATOM 4907 N N . GLU B 1 196 ? -15.867 16.406 12.328 1 98.56 196 GLU B N 1
ATOM 4908 C CA . GLU B 1 196 ? -15.312 17.422 13.211 1 98.56 196 GLU B CA 1
ATOM 4909 C C . GLU B 1 196 ? -15.25 18.781 12.516 1 98.56 196 GLU B C 1
ATOM 4911 O O . GLU B 1 196 ? -15.016 18.859 11.305 1 98.56 196 GLU B O 1
ATOM 4916 N N . VAL B 1 197 ? -15.523 19.875 13.273 1 98.88 197 VAL B N 1
ATOM 4917 C CA . VAL B 1 197 ? -15.32 21.234 12.773 1 98.88 197 VAL B CA 1
ATOM 4918 C C . VAL B 1 197 ? -14.102 21.859 13.445 1 98.88 197 VAL B C 1
ATOM 4920 O O . VAL B 1 197 ? -13.992 21.844 14.672 1 98.88 197 VAL B O 1
ATOM 4923 N N . SER B 1 198 ? -13.203 22.328 12.672 1 98.69 198 SER B N 1
ATOM 4924 C CA . SER B 1 198 ? -11.992 22.953 13.188 1 98.69 198 SER B CA 1
ATOM 4925 C C . SER B 1 198 ? -11.555 24.125 12.32 1 98.69 198 SER B C 1
ATOM 4927 O O . SER B 1 198 ? -12.211 24.453 11.328 1 98.69 198 SER B O 1
ATOM 4929 N N . SER B 1 199 ? -10.531 24.812 12.75 1 98.88 199 SER B N 1
ATOM 4930 C CA . SER B 1 199 ? -9.914 25.875 11.977 1 98.88 199 SER B CA 1
ATOM 4931 C C . SER B 1 199 ? -8.414 25.938 12.227 1 98.88 199 SER B C 1
ATOM 4933 O O . SER B 1 199 ? -7.973 26.344 13.305 1 98.88 199 SER B O 1
ATOM 4935 N N . PRO B 1 200 ? -7.652 25.531 11.25 1 98.81 200 PRO B N 1
ATOM 4936 C CA . PRO B 1 200 ? -6.199 25.531 11.422 1 98.81 200 PRO B CA 1
ATOM 4937 C C . PRO B 1 200 ? -5.613 26.953 11.484 1 98.81 200 PRO B C 1
ATOM 4939 O O . PRO B 1 200 ? -6.051 27.828 10.742 1 98.81 200 PRO B O 1
ATOM 4942 N N . HIS B 1 201 ? -4.645 27.156 12.391 1 98.75 201 HIS B N 1
ATOM 4943 C CA . HIS B 1 201 ? -3.992 28.438 12.594 1 98.75 201 HIS B CA 1
ATOM 4944 C C . HIS B 1 201 ? -2.508 28.359 12.25 1 98.75 201 HIS B C 1
ATOM 4946 O O . HIS B 1 201 ? -1.894 27.297 12.367 1 98.75 201 HIS B O 1
ATOM 4952 N N . SER B 1 202 ? -1.975 29.484 11.773 1 97.06 202 SER B N 1
ATOM 4953 C CA . SER B 1 202 ? -0.521 29.609 11.727 1 97.06 202 SER B CA 1
ATOM 4954 C C . SER B 1 202 ? 0.037 30.078 13.062 1 97.06 202 SER B C 1
ATOM 4956 O O . SER B 1 202 ? -0.719 30.5 13.945 1 97.06 202 SER B O 1
ATOM 4958 N N . GLU B 1 203 ? 1.328 30.062 13.195 1 95.81 203 GLU B N 1
ATOM 4959 C CA . GLU B 1 203 ? 1.965 30.516 14.43 1 95.81 203 GLU B CA 1
ATOM 4960 C C . GLU B 1 203 ? 1.901 32.031 14.562 1 95.81 203 GLU B C 1
ATOM 4962 O O . GLU B 1 203 ? 2.234 32.594 15.609 1 95.81 203 GLU B O 1
ATOM 4967 N N . ALA B 1 204 ? 1.345 32.656 13.586 1 94.62 204 ALA B N 1
ATOM 4968 C CA . ALA B 1 204 ? 1.162 34.094 13.625 1 94.62 204 ALA B CA 1
ATOM 4969 C C . ALA B 1 204 ? 0.125 34.5 14.68 1 94.62 204 ALA B C 1
ATOM 4971 O O . ALA B 1 204 ? -0.001 35.656 15.023 1 94.62 204 ALA B O 1
ATOM 4972 N N . VAL B 1 205 ? -0.555 33.594 15.234 1 98.19 205 VAL B N 1
ATOM 4973 C CA . VAL B 1 205 ? -1.56 33.906 16.25 1 98.19 205 VAL B CA 1
ATOM 4974 C C . VAL B 1 205 ? -0.882 34.125 17.594 1 98.19 205 VAL B C 1
ATOM 4976 O O . VAL B 1 205 ? -1.503 34.625 18.531 1 98.19 205 VAL B O 1
ATOM 4979 N N . PHE B 1 206 ? 0.407 33.781 17.688 1 98.06 206 PHE B N 1
ATOM 4980 C CA . PHE B 1 206 ? 1.125 33.875 18.953 1 98.06 206 PHE B CA 1
ATOM 4981 C C . PHE B 1 206 ? 1.937 35.188 19.016 1 98.06 206 PHE B C 1
ATOM 4983 O O . PHE B 1 206 ? 2.4 35.688 17.984 1 98.06 206 PHE B O 1
ATOM 4990 N N . ALA B 1 207 ? 2.137 35.688 20.188 1 96.25 207 ALA B N 1
ATOM 4991 C CA . ALA B 1 207 ? 2.973 36.844 20.422 1 96.25 207 ALA B CA 1
ATOM 4992 C C . ALA B 1 207 ? 4.434 36.469 20.625 1 96.25 207 ALA B C 1
ATOM 4994 O O . ALA B 1 207 ? 5.34 37.125 20.125 1 96.25 207 ALA B O 1
ATOM 4995 N N . ASN B 1 208 ? 4.652 35.5 21.422 1 88.75 208 ASN B N 1
ATOM 4996 C CA . ASN B 1 208 ? 5.949 34.906 21.75 1 88.75 208 ASN B CA 1
ATOM 4997 C C . ASN B 1 208 ? 5.855 33.406 21.922 1 88.75 208 ASN B C 1
ATOM 4999 O O . ASN B 1 208 ? 5.012 32.906 22.672 1 88.75 208 ASN B O 1
ATOM 5003 N N . SER B 1 209 ? 6.762 32.75 21.172 1 88.81 209 SER B N 1
ATOM 5004 C CA . SER B 1 209 ? 6.617 31.297 21.25 1 88.81 209 SER B CA 1
ATOM 5005 C C . SER B 1 209 ? 7.863 30.641 21.844 1 88.81 209 SER B C 1
ATOM 5007 O O . SER B 1 209 ? 7.965 29.422 21.906 1 88.81 209 SER B O 1
ATOM 5009 N N . PHE B 1 210 ? 8.82 31.516 22.25 1 91.19 210 PHE B N 1
ATOM 5010 C CA . PHE B 1 210 ? 10.055 31 22.844 1 91.19 210 PHE B CA 1
ATOM 5011 C C . PHE B 1 210 ? 10.391 31.734 24.125 1 91.19 210 PHE B C 1
ATOM 5013 O O . PHE B 1 210 ? 10.367 32.969 24.156 1 91.19 210 PHE B O 1
ATOM 5020 N N . PRO B 1 211 ? 10.766 30.891 25.219 1 96.12 211 PRO B N 1
ATOM 5021 C CA . PRO B 1 211 ? 10.57 29.438 25.391 1 96.12 211 PRO B CA 1
ATOM 5022 C C . PRO B 1 211 ? 9.102 29.031 25.391 1 96.12 211 PRO B C 1
ATOM 5024 O O . PRO B 1 211 ? 8.219 29.906 25.469 1 96.12 211 PRO B O 1
ATOM 5027 N N . PRO B 1 212 ? 8.82 27.75 25.219 1 97.94 212 PRO B N 1
ATOM 5028 C CA . PRO B 1 212 ? 7.434 27.312 25.062 1 97.94 212 PRO B CA 1
ATOM 5029 C C . PRO B 1 212 ? 6.516 27.859 26.156 1 97.94 212 PRO B C 1
ATOM 5031 O O . PRO B 1 212 ? 5.422 28.344 25.859 1 97.94 212 PRO B O 1
ATOM 5034 N N . SER B 1 213 ? 6.992 27.938 27.359 1 98.12 213 SER B N 1
ATOM 5035 C CA . SER B 1 213 ? 6.156 28.328 28.484 1 98.12 213 SER B CA 1
ATOM 5036 C C . SER B 1 213 ? 5.758 29.797 28.375 1 98.12 213 SER B C 1
ATOM 5038 O O . SER B 1 213 ? 4.824 30.25 29.047 1 98.12 213 SER B O 1
ATOM 5040 N N . ALA B 1 214 ? 6.418 30.609 27.547 1 97.75 214 ALA B N 1
ATOM 5041 C CA . ALA B 1 214 ? 6.176 32.031 27.438 1 97.75 214 ALA B CA 1
ATOM 5042 C C . ALA B 1 214 ? 5.09 32.344 26.391 1 97.75 214 ALA B C 1
ATOM 5044 O O . ALA B 1 214 ? 4.621 33.469 26.281 1 97.75 214 ALA B O 1
ATOM 5045 N N . CYS B 1 215 ? 4.613 31.312 25.719 1 98.31 215 CYS B N 1
ATOM 5046 C CA . CYS B 1 215 ? 3.742 31.531 24.578 1 98.31 215 CYS B CA 1
ATOM 5047 C C . CYS B 1 215 ? 2.363 32 25.016 1 98.31 215 CYS B C 1
ATOM 5049 O O . CYS B 1 215 ? 1.79 31.469 25.969 1 98.31 215 CYS B O 1
ATOM 5051 N N . ILE B 1 216 ? 1.898 33.062 24.391 1 97.88 216 ILE B N 1
ATOM 5052 C CA . ILE B 1 216 ? 0.538 33.562 24.547 1 97.88 216 ILE B CA 1
ATOM 5053 C C . ILE B 1 216 ? -0.024 33.969 23.172 1 97.88 216 ILE B C 1
ATOM 5055 O O . ILE B 1 216 ? 0.732 34.188 22.234 1 97.88 216 ILE B O 1
ATOM 5059 N N . PHE B 1 217 ? -1.332 34 23.109 1 98.44 217 PHE B N 1
ATOM 5060 C CA . PHE B 1 217 ? -1.946 34.531 21.906 1 98.44 217 PHE B CA 1
ATOM 5061 C C . PHE B 1 217 ? -1.675 36.031 21.797 1 98.44 217 PHE B C 1
ATOM 5063 O O . PHE B 1 217 ? -1.652 36.75 22.812 1 98.44 217 PHE B O 1
ATOM 5070 N N . ARG B 1 218 ? -1.457 36.562 20.625 1 98 218 ARG B N 1
ATOM 5071 C CA . ARG B 1 218 ? -1.322 38 20.406 1 98 218 ARG B CA 1
ATOM 5072 C C . ARG B 1 218 ? -2.508 38.75 21 1 98 218 ARG B C 1
ATOM 5074 O O . ARG B 1 218 ? -3.656 38.312 20.859 1 98 218 ARG B O 1
ATOM 5081 N N . PRO B 1 219 ? -2.189 39.875 21.578 1 97.12 219 PRO B N 1
ATOM 5082 C CA . PRO B 1 219 ? -3.268 40.656 22.219 1 97.12 219 PRO B CA 1
ATOM 5083 C C . PRO B 1 219 ? -4.34 41.094 21.219 1 97.12 219 PRO B C 1
ATOM 5085 O O . PRO B 1 219 ? -5.52 41.156 21.562 1 97.12 219 PRO B O 1
ATOM 5088 N N . ASP B 1 220 ? -3.979 41.375 19.984 1 96.94 220 ASP B N 1
ATOM 5089 C CA . ASP B 1 220 ? -4.949 41.844 19 1 96.94 220 ASP B CA 1
ATOM 5090 C C . ASP B 1 220 ? -5.746 40.656 18.422 1 96.94 220 ASP B C 1
ATOM 5092 O O . ASP B 1 220 ? -6.816 40.875 17.844 1 96.94 220 ASP B O 1
ATOM 5096 N N . VAL B 1 221 ? -5.242 39.438 18.578 1 97.94 221 VAL B N 1
ATOM 5097 C CA . VAL B 1 221 ? -5.891 38.25 18.062 1 97.94 221 VAL B CA 1
ATOM 5098 C C . VAL B 1 221 ? -6.797 37.656 19.141 1 97.94 221 VAL B C 1
ATOM 5100 O O . VAL B 1 221 ? -7.84 37.062 18.828 1 97.94 221 VAL B O 1
ATOM 5103 N N . ALA B 1 222 ? -6.488 37.812 20.391 1 97.88 222 ALA B N 1
ATOM 5104 C CA . ALA B 1 222 ? -7.09 37.156 21.547 1 97.88 222 ALA B CA 1
ATOM 5105 C C . ALA B 1 222 ? -8.594 37.375 21.594 1 97.88 222 ALA B C 1
ATOM 5107 O O . ALA B 1 222 ? -9.367 36.469 21.906 1 97.88 222 ALA B O 1
ATOM 5108 N N . PRO B 1 223 ? -9.047 38.625 21.266 1 97.75 223 PRO B N 1
ATOM 5109 C CA . PRO B 1 223 ? -10.492 38.875 21.344 1 97.75 223 PRO B CA 1
ATOM 5110 C C . PRO B 1 223 ? -11.289 38 20.375 1 97.75 223 PRO B C 1
ATOM 5112 O O . PRO B 1 223 ? -12.469 37.75 20.609 1 97.75 223 PRO B O 1
ATOM 5115 N N . PHE B 1 224 ? -10.719 37.594 19.297 1 98.44 224 PHE B N 1
ATOM 5116 C CA . PHE B 1 224 ? -11.367 36.719 18.328 1 98.44 224 PHE B CA 1
ATOM 5117 C C . PHE B 1 224 ? -11.102 35.25 18.641 1 98.44 224 PHE B C 1
ATOM 5119 O O . PHE B 1 224 ? -11.977 34.406 18.453 1 98.44 224 PHE B O 1
ATOM 5126 N N . MET B 1 225 ? -9.938 34.938 19.156 1 98.75 225 MET B N 1
ATOM 5127 C CA . MET B 1 225 ? -9.492 33.594 19.422 1 98.75 225 MET B CA 1
ATOM 5128 C C . MET B 1 225 ? -10.25 33 20.609 1 98.75 225 MET B C 1
ATOM 5130 O O . MET B 1 225 ? -10.695 31.844 20.547 1 98.75 225 MET B O 1
ATOM 5134 N N . LYS B 1 226 ? -10.398 33.719 21.672 1 98.5 226 LYS B N 1
ATOM 5135 C CA . LYS B 1 226 ? -10.961 33.156 22.906 1 98.5 226 LYS B CA 1
ATOM 5136 C C . LYS B 1 226 ? -12.383 32.656 22.688 1 98.5 226 LYS B C 1
ATOM 5138 O O . LYS B 1 226 ? -12.711 31.531 23.047 1 98.5 226 LYS B O 1
ATOM 5143 N N . PRO B 1 227 ? -13.258 33.5 22.031 1 98.75 227 PRO B N 1
ATOM 5144 C CA . PRO B 1 227 ? -14.594 32.938 21.766 1 98.75 227 PRO B CA 1
ATOM 5145 C C . PRO B 1 227 ? -14.57 31.734 20.844 1 98.75 227 PRO B C 1
ATOM 5147 O O . PRO B 1 227 ? -15.398 30.828 20.969 1 98.75 227 PRO B O 1
ATOM 5150 N N . LEU B 1 228 ? -13.703 31.719 19.891 1 98.88 228 LEU B N 1
ATOM 5151 C CA . LEU B 1 228 ? -13.562 30.578 19 1 98.88 228 LEU B CA 1
ATOM 5152 C C . LEU B 1 228 ? -13.156 29.328 19.766 1 98.88 228 LEU B C 1
ATOM 5154 O O . LEU B 1 228 ? -13.734 28.266 19.578 1 98.88 228 LEU B O 1
ATOM 5158 N N . LEU B 1 229 ? -12.188 29.469 20.672 1 98.88 229 LEU B N 1
ATOM 5159 C CA . LEU B 1 229 ? -11.727 28.359 21.5 1 98.88 229 LEU B CA 1
ATOM 5160 C C . LEU B 1 229 ? -12.836 27.891 22.438 1 98.88 229 LEU B C 1
ATOM 5162 O O . LEU B 1 229 ? -12.945 26.688 22.719 1 98.88 229 LEU B O 1
ATOM 5166 N N . GLU B 1 230 ? -13.578 28.812 22.984 1 98.81 230 GLU B N 1
ATOM 5167 C CA . GLU B 1 230 ? -14.727 28.438 23.812 1 98.81 230 GLU B CA 1
ATOM 5168 C C . GLU B 1 230 ? -15.695 27.547 23.047 1 98.81 230 GLU B C 1
ATOM 5170 O O . GLU B 1 230 ? -16.125 26.516 23.547 1 98.81 230 GLU B O 1
ATOM 5175 N N . PHE B 1 231 ? -15.969 27.969 21.859 1 98.81 231 PHE B N 1
ATOM 5176 C CA . PHE B 1 231 ? -16.859 27.188 21.016 1 98.81 231 PHE B CA 1
ATOM 5177 C C . PHE B 1 231 ? -16.281 25.812 20.75 1 98.81 231 PHE B C 1
ATOM 5179 O O . PHE B 1 231 ? -16.969 24.797 20.906 1 98.81 231 PHE B O 1
ATOM 5186 N N . PHE B 1 232 ? -15.016 25.734 20.344 1 98.88 232 PHE B N 1
ATOM 5187 C CA . PHE B 1 232 ? -14.367 24.469 20.031 1 98.88 232 PHE B CA 1
ATOM 5188 C C . PHE B 1 232 ? -14.281 23.578 21.266 1 98.88 232 PHE B C 1
ATOM 5190 O O . PHE B 1 232 ? -14.391 22.359 21.172 1 98.88 232 PHE B O 1
ATOM 5197 N N . SER B 1 233 ? -14.031 24.188 22.422 1 98.5 233 SER B N 1
ATOM 5198 C CA . SER B 1 233 ? -14.062 23.438 23.672 1 98.5 233 SER B CA 1
ATOM 5199 C C . SER B 1 233 ? -15.43 22.812 23.906 1 98.5 233 SER B C 1
ATOM 5201 O O . SER B 1 233 ? -15.523 21.656 24.328 1 98.5 233 SER B O 1
ATOM 5203 N N . GLN B 1 234 ? -16.469 23.484 23.625 1 98.19 234 GLN B N 1
ATOM 5204 C CA . GLN B 1 234 ? -17.828 23.016 23.812 1 98.19 234 GLN B CA 1
ATOM 5205 C C . GLN B 1 234 ? -18.141 21.828 22.906 1 98.19 234 GLN B C 1
ATOM 5207 O O . GLN B 1 234 ? -18.828 20.891 23.312 1 98.19 234 GLN B O 1
ATOM 5212 N N . ILE B 1 235 ? -17.625 21.859 21.75 1 98.31 235 ILE B N 1
ATOM 5213 C CA . ILE B 1 235 ? -18.016 20.812 20.812 1 98.31 235 ILE B CA 1
ATOM 5214 C C . ILE B 1 235 ? -16.922 19.75 20.734 1 98.31 235 ILE B C 1
ATOM 5216 O O . ILE B 1 235 ? -17 18.828 19.922 1 98.31 235 ILE B O 1
ATOM 5220 N N . GLY B 1 236 ? -15.828 19.922 21.453 1 97.69 236 GLY B N 1
ATOM 5221 C CA . GLY B 1 236 ? -14.805 18.891 21.578 1 97.69 236 GLY B CA 1
ATOM 5222 C C . GLY B 1 236 ? -13.805 18.906 20.438 1 97.69 236 GLY B C 1
ATOM 5223 O O . GLY B 1 236 ? -13.219 17.875 20.109 1 97.69 236 GLY B O 1
ATOM 5224 N N . SER B 1 237 ? -13.602 20.047 19.781 1 98.44 237 SER B N 1
ATOM 5225 C CA . SER B 1 237 ? -12.656 20.156 18.672 1 98.44 237 SER B CA 1
ATOM 5226 C C . SER B 1 237 ? -11.273 20.547 19.156 1 98.44 237 SER B C 1
ATOM 5228 O O . SER B 1 237 ? -11.141 21.406 20.031 1 98.44 237 SER B O 1
ATOM 5230 N N . PRO B 1 238 ? -10.242 19.938 18.609 1 98.62 238 PRO B N 1
ATOM 5231 C CA . PRO B 1 238 ? -8.867 20.297 18.969 1 98.62 238 PRO B CA 1
ATOM 5232 C C . PRO B 1 238 ? -8.43 21.641 18.391 1 98.62 238 PRO B C 1
ATOM 5234 O O . PRO B 1 238 ? -9.148 22.234 17.594 1 98.62 238 PRO B O 1
ATOM 5237 N N . PHE B 1 239 ? -7.328 22.125 18.984 1 98.88 239 PHE B N 1
ATOM 5238 C CA . PHE B 1 239 ? -6.621 23.266 18.422 1 98.88 239 PHE B CA 1
ATOM 5239 C C . PHE B 1 239 ? -5.656 22.828 17.328 1 98.88 239 PHE B C 1
ATOM 5241 O O . PHE B 1 239 ? -4.691 22.109 17.594 1 98.88 239 PHE B O 1
ATOM 5248 N N . TYR B 1 240 ? -5.926 23.25 16.047 1 98.81 240 TYR B N 1
ATOM 5249 C CA . TYR B 1 240 ? -5.07 22.906 14.914 1 98.81 240 TYR B CA 1
ATOM 5250 C C . TYR B 1 240 ? -4.055 24 14.633 1 98.81 240 TYR B C 1
ATOM 5252 O O . TYR B 1 240 ? -4.418 25.172 14.531 1 98.81 240 TYR B O 1
ATOM 5260 N N . ILE B 1 241 ? -2.809 23.625 14.531 1 98.75 241 ILE B N 1
ATOM 5261 C CA . ILE B 1 241 ? -1.771 24.641 14.344 1 98.75 241 ILE B CA 1
ATOM 5262 C C . ILE B 1 241 ? -0.793 24.172 13.258 1 98.75 241 ILE B C 1
ATOM 5264 O O . ILE B 1 241 ? -0.44 23 13.195 1 98.75 241 ILE B O 1
ATOM 5268 N N . ASN B 1 242 ? -0.461 25.047 12.312 1 98.56 242 ASN B N 1
ATOM 5269 C CA . ASN B 1 242 ? 0.658 24.844 11.398 1 98.56 242 ASN B CA 1
ATOM 5270 C C . ASN B 1 242 ? 1.99 25.188 12.062 1 98.56 242 ASN B C 1
ATOM 5272 O O . ASN B 1 242 ? 2.264 26.359 12.352 1 98.56 242 ASN B O 1
ATOM 5276 N N . ALA B 1 243 ? 2.805 24.203 12.305 1 97.62 243 ALA B N 1
ATOM 5277 C CA . ALA B 1 243 ? 4.074 24.359 13.008 1 97.62 243 ALA B CA 1
ATOM 5278 C C . ALA B 1 243 ? 5.246 23.969 12.117 1 97.62 243 ALA B C 1
ATOM 5280 O O . ALA B 1 243 ? 5.352 22.812 11.688 1 97.62 243 ALA B O 1
ATOM 5281 N N . TYR B 1 244 ? 6.137 24.953 11.859 1 97.88 244 TYR B N 1
ATOM 5282 C CA . TYR B 1 244 ? 7.215 24.719 10.906 1 97.88 244 TYR B CA 1
ATOM 5283 C C . TYR B 1 244 ? 8.57 25.016 11.531 1 97.88 244 TYR B C 1
ATOM 5285 O O . TYR B 1 244 ? 9.039 26.156 11.492 1 97.88 244 TYR B O 1
ATOM 5293 N N . PRO B 1 245 ? 9.281 24.031 12.016 1 98.5 245 PRO B N 1
ATOM 5294 C CA . PRO B 1 245 ? 10.688 24.25 12.383 1 98.5 245 PRO B CA 1
ATOM 5295 C C . PRO B 1 245 ? 11.516 24.812 11.227 1 98.5 245 PRO B C 1
ATOM 5297 O O . PRO B 1 245 ? 12.414 25.641 11.453 1 98.5 245 PRO B O 1
ATOM 5300 N N . PHE B 1 246 ? 11.203 24.5 10.008 1 98.75 246 PHE B N 1
ATOM 5301 C CA . PHE B 1 246 ? 11.875 25.016 8.82 1 98.75 246 PHE B CA 1
ATOM 5302 C C . PHE B 1 246 ? 11.828 26.531 8.773 1 98.75 246 PHE B C 1
ATOM 5304 O O . PHE B 1 246 ? 12.852 27.188 8.586 1 98.75 246 PHE B O 1
ATOM 5311 N N . LEU B 1 247 ? 10.641 27.016 8.906 1 97 247 LEU B N 1
ATOM 5312 C CA . LEU B 1 247 ? 10.461 28.469 8.805 1 97 247 LEU B CA 1
ATOM 5313 C C . LEU B 1 247 ? 11.227 29.188 9.906 1 97 247 LEU B C 1
ATOM 5315 O O . LEU B 1 247 ? 11.805 30.25 9.672 1 97 247 LEU B O 1
ATOM 5319 N N . ALA B 1 248 ? 11.188 28.625 11.109 1 96 248 ALA B N 1
ATOM 5320 C CA . ALA B 1 248 ? 11.961 29.219 12.203 1 96 248 ALA B CA 1
ATOM 5321 C C . ALA B 1 248 ? 13.445 29.25 11.875 1 96 248 ALA B C 1
ATOM 5323 O O . ALA B 1 248 ? 14.102 30.281 12.039 1 96 248 ALA B O 1
ATOM 5324 N N . TYR B 1 249 ? 13.945 28.125 11.367 1 97.88 249 TYR B N 1
ATOM 5325 C CA . TYR B 1 249 ? 15.367 28.062 11.023 1 97.88 249 TYR B CA 1
ATOM 5326 C C . TYR B 1 249 ? 15.695 29 9.875 1 97.88 249 TYR B C 1
ATOM 5328 O O . TYR B 1 249 ? 16.688 29.719 9.922 1 97.88 249 TYR B O 1
ATOM 5336 N N . LYS B 1 250 ? 14.859 28.922 8.867 1 97 250 LYS B N 1
ATOM 5337 C CA . LYS B 1 250 ? 15.062 29.781 7.695 1 97 250 LYS B CA 1
ATOM 5338 C C . LYS B 1 250 ? 15.203 31.234 8.094 1 97 250 LYS B C 1
ATOM 5340 O O . LYS B 1 250 ? 16.047 31.953 7.551 1 97 250 LYS B O 1
ATOM 5345 N N . ASN B 1 251 ? 14.477 31.703 9.047 1 93.62 251 ASN B N 1
ATOM 5346 C CA . ASN B 1 251 ? 14.422 33.094 9.445 1 93.62 251 ASN B CA 1
ATOM 5347 C C . ASN B 1 251 ? 15.555 33.438 10.398 1 93.62 251 ASN B C 1
ATOM 5349 O O . ASN B 1 251 ? 15.938 34.625 10.523 1 93.62 251 ASN B O 1
ATOM 5353 N N . ASP B 1 252 ? 16.172 32.438 11.141 1 95.56 252 ASP B N 1
ATOM 5354 C CA . ASP B 1 252 ? 17.219 32.719 12.109 1 95.56 252 ASP B CA 1
ATOM 5355 C C . ASP B 1 252 ? 18.266 31.594 12.125 1 95.56 252 ASP B C 1
ATOM 5357 O O . ASP B 1 252 ? 18.531 31.016 13.172 1 95.56 252 ASP B O 1
ATOM 5361 N N . PRO B 1 253 ? 18.891 31.375 10.992 1 96 253 PRO B N 1
ATOM 5362 C CA . PRO B 1 253 ? 19.828 30.25 10.883 1 96 253 PRO B CA 1
ATOM 5363 C C . PRO B 1 253 ? 21.078 30.453 11.727 1 96 253 PRO B C 1
ATOM 5365 O O . PRO B 1 253 ? 21.797 29.484 12.008 1 9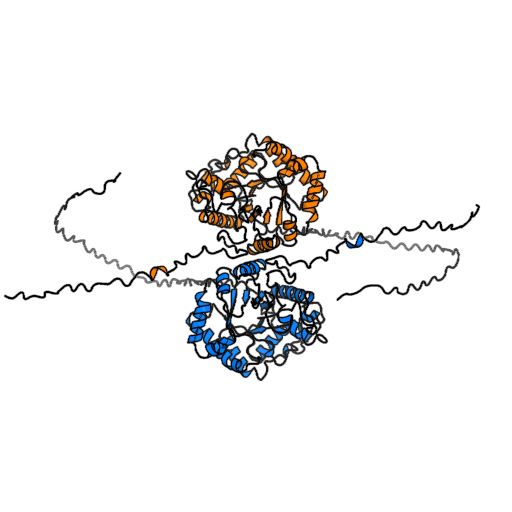6 253 PRO B O 1
ATOM 5368 N N . GLN B 1 254 ? 21.422 31.703 12.18 1 95.88 254 GLN B N 1
ATOM 5369 C CA . GLN B 1 254 ? 22.625 31.984 12.945 1 95.88 254 GLN B CA 1
ATOM 5370 C C . GLN B 1 254 ? 22.484 31.547 14.398 1 95.88 254 GLN B C 1
ATOM 5372 O O . GLN B 1 254 ? 23.453 31.188 15.055 1 95.88 254 GLN B O 1
ATOM 5377 N N . HIS B 1 255 ? 21.266 31.5 14.859 1 95.12 255 HIS B N 1
ATOM 5378 C CA . HIS B 1 255 ? 21.078 31.281 16.297 1 95.12 255 HIS B CA 1
ATOM 5379 C C . HIS B 1 255 ? 20.406 29.922 16.562 1 95.12 255 HIS B C 1
ATOM 5381 O O . HIS B 1 255 ? 20.391 29.453 17.688 1 95.12 255 HIS B O 1
ATOM 5387 N N . ILE B 1 256 ? 19.781 29.312 15.594 1 96.44 256 ILE B N 1
ATOM 5388 C CA . ILE B 1 256 ? 19.094 28.047 15.773 1 96.44 256 ILE B CA 1
ATOM 5389 C C . ILE B 1 256 ? 20 26.906 15.281 1 96.44 256 ILE B C 1
ATOM 5391 O O . ILE B 1 256 ? 20.453 26.922 14.141 1 96.44 256 ILE B O 1
ATOM 5395 N N . ASP B 1 257 ? 20.234 25.984 16.203 1 97.5 257 ASP B N 1
ATOM 5396 C CA . ASP B 1 257 ? 20.953 24.766 15.82 1 97.5 257 ASP B CA 1
ATOM 5397 C C . ASP B 1 257 ? 20.141 23.938 14.844 1 97.5 257 ASP B C 1
ATOM 5399 O O . ASP B 1 257 ? 19.031 23.484 15.172 1 97.5 257 ASP B O 1
ATOM 5403 N N . ILE B 1 258 ? 20.672 23.672 13.648 1 98.31 258 ILE B N 1
ATOM 5404 C CA . ILE B 1 258 ? 19.953 22.953 12.609 1 98.31 258 ILE B CA 1
ATOM 5405 C C . ILE B 1 258 ? 19.625 21.547 13.109 1 98.31 258 ILE B C 1
ATOM 5407 O O . ILE B 1 258 ? 18.594 20.984 12.742 1 98.31 258 ILE B O 1
ATOM 5411 N N . ASN B 1 259 ? 20.453 20.984 13.953 1 98.62 259 ASN B N 1
ATOM 5412 C CA . ASN B 1 259 ? 20.203 19.656 14.5 1 98.62 259 ASN B CA 1
ATOM 5413 C C . ASN B 1 259 ? 18.953 19.656 15.391 1 98.62 259 ASN B C 1
ATOM 5415 O O . ASN B 1 259 ? 18.188 18.688 15.398 1 98.62 259 ASN B O 1
ATOM 5419 N N . TYR B 1 260 ? 18.719 20.734 16.109 1 98.5 260 TYR B N 1
ATOM 5420 C CA . TYR B 1 260 ? 17.547 20.938 16.953 1 98.5 260 TYR B CA 1
ATOM 5421 C C . TYR B 1 260 ? 16.281 21 16.094 1 98.5 260 TYR B C 1
ATOM 5423 O O . TYR B 1 260 ? 15.242 20.438 16.469 1 98.5 260 TYR B O 1
ATOM 5431 N N . ALA B 1 261 ? 16.391 21.562 14.93 1 98.75 261 ALA B N 1
ATOM 5432 C CA . ALA B 1 261 ? 15.25 21.719 14.023 1 98.75 261 ALA B CA 1
ATOM 5433 C C . ALA B 1 261 ? 14.969 20.422 13.266 1 98.75 261 ALA B C 1
ATOM 5435 O O . ALA B 1 261 ? 13.844 20.172 12.836 1 98.75 261 ALA B O 1
ATOM 5436 N N . LEU B 1 262 ? 15.984 19.5 13.141 1 98.75 262 LEU B N 1
ATOM 5437 C CA . LEU B 1 262 ? 15.891 18.312 12.297 1 98.75 262 LEU B CA 1
ATOM 5438 C C . LEU B 1 262 ? 15.789 17.047 13.148 1 98.75 262 LEU B C 1
ATOM 5440 O O . LEU B 1 262 ? 15.969 15.938 12.641 1 98.75 262 LEU B O 1
ATOM 5444 N N . PHE B 1 263 ? 15.602 17.141 14.43 1 98.44 263 PHE B N 1
ATOM 5445 C CA . PHE B 1 263 ? 15.438 16.031 15.352 1 98.44 263 PHE B CA 1
ATOM 5446 C C . PHE B 1 263 ? 16.734 15.258 15.508 1 98.44 263 PHE B C 1
ATOM 5448 O O . PHE B 1 263 ? 16.734 14.039 15.703 1 98.44 263 PHE B O 1
ATOM 5455 N N . LYS B 1 264 ? 17.812 15.867 15.234 1 98.31 264 LYS B N 1
ATOM 5456 C CA . LYS B 1 264 ? 19.109 15.219 15.406 1 98.31 264 LYS B CA 1
ATOM 5457 C C . LYS B 1 264 ? 19.688 15.508 16.781 1 98.31 264 LYS B C 1
ATOM 5459 O O . LYS B 1 264 ? 19.141 16.328 17.531 1 98.31 264 LYS B O 1
ATOM 5464 N N . ASP B 1 265 ? 20.781 14.836 17.141 1 97.38 265 ASP B N 1
ATOM 5465 C CA . ASP B 1 265 ? 21.453 15.047 18.422 1 97.38 265 ASP B CA 1
ATOM 5466 C C . ASP B 1 265 ? 21.922 16.484 18.562 1 97.38 265 ASP B C 1
ATOM 5468 O O . ASP B 1 265 ? 22.516 17.047 17.641 1 97.38 265 ASP B O 1
ATOM 5472 N N . ASN B 1 266 ? 21.609 17.109 19.703 1 97.19 266 ASN B N 1
ATOM 5473 C CA . ASN B 1 266 ? 21.906 18.5 20.016 1 97.19 266 ASN B CA 1
ATOM 5474 C C . ASN B 1 266 ? 21.781 18.781 21.5 1 97.19 266 ASN B C 1
ATOM 5476 O O . ASN B 1 266 ? 21.375 17.922 22.281 1 97.19 266 ASN B O 1
ATOM 5480 N N . ARG B 1 267 ? 22.109 19.969 21.938 1 95.81 267 ARG B N 1
ATOM 5481 C CA . ARG B 1 267 ? 22.047 20.344 23.344 1 95.81 267 ARG B CA 1
ATOM 5482 C C . ARG B 1 267 ? 20.609 20.594 23.781 1 95.81 267 ARG B C 1
ATOM 5484 O O . ARG B 1 267 ? 20.297 20.547 24.984 1 95.81 267 ARG B O 1
ATOM 5491 N N . GLY B 1 268 ? 19.734 20.812 22.844 1 96 268 GLY B N 1
ATOM 5492 C CA . GLY B 1 268 ? 18.344 21.141 23.141 1 96 268 GLY B CA 1
ATOM 5493 C C . GLY B 1 268 ? 18.172 22.484 23.812 1 96 268 GLY B C 1
ATOM 5494 O O . GLY B 1 268 ? 19.078 23.312 23.797 1 96 268 GLY B O 1
ATOM 5495 N N . ILE B 1 269 ? 16.938 22.719 24.219 1 96 269 ILE B N 1
ATOM 5496 C CA . ILE B 1 269 ? 16.594 23.938 24.922 1 96 269 ILE B CA 1
ATOM 5497 C C . ILE B 1 269 ? 15.953 23.594 26.266 1 96 269 ILE B C 1
ATOM 5499 O O . ILE B 1 269 ? 15.203 22.625 26.375 1 96 269 ILE B O 1
ATOM 5503 N N . TYR B 1 270 ? 16.297 24.344 27.25 1 96.75 270 TYR B N 1
ATOM 5504 C CA . TYR B 1 270 ? 15.734 24.203 28.578 1 96.75 270 TYR B CA 1
ATOM 5505 C C . TYR B 1 270 ? 14.773 25.328 28.906 1 96.75 270 TYR B C 1
ATOM 5507 O O . TYR B 1 270 ? 15.117 26.5 28.734 1 96.75 270 TYR B O 1
ATOM 5515 N N . ASP B 1 271 ? 13.57 25.031 29.203 1 97.75 271 ASP B N 1
ATOM 5516 C CA . ASP B 1 271 ? 12.57 26 29.656 1 97.75 271 ASP B CA 1
ATOM 5517 C C . ASP B 1 271 ? 12.562 26.094 31.188 1 97.75 271 ASP B C 1
ATOM 5519 O O . ASP B 1 271 ? 12.039 25.219 31.859 1 97.75 271 ASP B O 1
ATOM 5523 N N . ALA B 1 272 ? 13.016 27.203 31.734 1 96.81 272 ALA B N 1
ATOM 5524 C CA . ALA B 1 272 ? 13.266 27.359 33.156 1 96.81 272 ALA B CA 1
ATOM 5525 C C . ALA B 1 272 ? 11.961 27.375 33.938 1 96.81 272 ALA B C 1
ATOM 5527 O O . ALA B 1 272 ? 11.906 26.906 35.094 1 96.81 272 ALA B O 1
ATOM 5528 N N . LYS B 1 273 ? 11.008 27.906 33.375 1 96.69 273 LYS B N 1
ATOM 5529 C CA . LYS B 1 273 ? 9.734 28.031 34.094 1 96.69 273 LYS B CA 1
ATOM 5530 C C . LYS B 1 273 ? 9.102 26.672 34.312 1 96.69 273 LYS B C 1
ATOM 5532 O O . LYS B 1 273 ? 8.625 26.391 35.438 1 96.69 273 LYS B O 1
ATOM 5537 N N . THR B 1 274 ? 9.102 25.797 33.344 1 97.44 274 THR B N 1
ATOM 5538 C CA . THR B 1 274 ? 8.469 24.5 33.438 1 97.44 274 THR B CA 1
ATOM 5539 C C . THR B 1 274 ? 9.5 23.422 33.812 1 97.44 274 THR B C 1
ATOM 5541 O O . THR B 1 274 ? 9.141 22.297 34.125 1 97.44 274 THR B O 1
ATOM 5544 N N . LYS B 1 275 ? 10.805 23.766 33.688 1 97.75 275 LYS B N 1
ATOM 5545 C CA . LYS B 1 275 ? 11.93 22.875 33.969 1 97.75 275 LYS B CA 1
ATOM 5546 C C . LYS B 1 275 ? 11.945 21.719 32.969 1 97.75 275 LYS B C 1
ATOM 5548 O O . LYS B 1 275 ? 12.344 20.609 33.281 1 97.75 275 LYS B O 1
ATOM 5553 N N . LEU B 1 276 ? 11.375 21.969 31.797 1 98.31 276 LEU B N 1
ATOM 5554 C CA . LEU B 1 276 ? 11.344 20.953 30.766 1 98.31 276 LEU B CA 1
ATOM 5555 C C . LEU B 1 276 ? 12.477 21.156 29.766 1 98.31 276 LEU B C 1
ATOM 5557 O O . LEU B 1 276 ? 12.883 22.297 29.516 1 98.31 276 LEU B O 1
ATOM 5561 N N . HIS B 1 277 ? 13 20.078 29.312 1 97.81 277 HIS B N 1
ATOM 5562 C CA . HIS B 1 277 ? 14.023 20.062 28.266 1 97.81 277 HIS B CA 1
ATOM 5563 C C . HIS B 1 277 ? 13.438 19.594 26.938 1 97.81 277 HIS B C 1
ATOM 5565 O O . HIS B 1 277 ? 12.695 18.609 26.891 1 97.81 277 HIS B O 1
ATOM 5571 N N . TYR B 1 278 ? 13.742 20.312 25.922 1 98.25 278 TYR B N 1
ATOM 5572 C CA . TYR B 1 278 ? 13.289 19.953 24.578 1 98.25 278 TYR B CA 1
ATOM 5573 C C . TYR B 1 278 ? 14.469 19.594 23.688 1 98.25 278 TYR B C 1
ATOM 5575 O O . TYR B 1 278 ? 15.328 20.422 23.406 1 98.25 278 TYR B O 1
ATOM 5583 N N . ASP B 1 279 ? 14.414 18.375 23.172 1 97.19 279 ASP B N 1
ATOM 5584 C CA . ASP B 1 279 ? 15.477 17.859 22.312 1 97.19 279 ASP B CA 1
ATOM 5585 C C . ASP B 1 279 ? 15.227 18.234 20.859 1 97.19 279 ASP B C 1
ATOM 5587 O O . ASP B 1 279 ? 16.094 18.062 20 1 97.19 279 ASP B O 1
ATOM 5591 N N . ASN B 1 280 ? 14.055 18.688 20.562 1 98.38 280 ASN B N 1
ATOM 5592 C CA . ASN B 1 280 ? 13.75 19.094 19.203 1 98.38 280 ASN B CA 1
ATOM 5593 C C . ASN B 1 280 ? 12.75 20.25 19.156 1 98.38 280 ASN B C 1
ATOM 5595 O O . ASN B 1 280 ? 11.953 20.406 20.094 1 98.38 280 ASN B O 1
ATOM 5599 N N . MET B 1 281 ? 12.805 21 18.094 1 98.38 281 MET B N 1
ATOM 5600 C CA . MET B 1 281 ? 12.047 22.25 17.969 1 98.38 281 MET B CA 1
ATOM 5601 C C . MET B 1 281 ? 10.57 21.953 17.734 1 98.38 281 MET B C 1
ATOM 5603 O O . MET B 1 281 ? 9.703 22.734 18.156 1 98.38 281 MET B O 1
ATOM 5607 N N . PHE B 1 282 ? 10.219 20.859 17.031 1 98.69 282 PHE B N 1
ATOM 5608 C CA . PHE B 1 282 ? 8.836 20.5 16.734 1 98.69 282 PHE B CA 1
ATOM 5609 C C . PHE B 1 282 ? 8.023 20.359 18 1 98.69 282 PHE B C 1
ATOM 5611 O O . PHE B 1 282 ? 6.977 20.984 18.156 1 98.69 282 PHE B O 1
ATOM 5618 N N . GLU B 1 283 ? 8.469 19.594 18.938 1 98.75 283 GLU B N 1
ATOM 5619 C CA . GLU B 1 283 ? 7.781 19.391 20.219 1 98.75 283 GLU B CA 1
ATOM 5620 C C . GLU B 1 283 ? 7.703 20.703 21 1 98.75 283 GLU B C 1
ATOM 5622 O O . GLU B 1 283 ? 6.707 20.969 21.688 1 98.75 283 GLU B O 1
ATOM 5627 N N . ALA B 1 284 ? 8.773 21.484 20.938 1 98.62 284 ALA B N 1
ATOM 5628 C CA . ALA B 1 284 ? 8.758 22.781 21.594 1 98.62 284 ALA B CA 1
ATOM 5629 C C . ALA B 1 284 ? 7.648 23.672 21.031 1 98.62 284 ALA B C 1
ATOM 5631 O O . ALA B 1 284 ? 6.941 24.344 21.797 1 98.62 284 ALA B O 1
ATOM 5632 N N . GLN B 1 285 ? 7.496 23.625 19.734 1 98.5 285 GLN B N 1
ATOM 5633 C CA . GLN B 1 285 ? 6.457 24.422 19.094 1 98.5 285 GLN B CA 1
ATOM 5634 C C . GLN B 1 285 ? 5.066 23.938 19.469 1 98.5 285 GLN B C 1
ATOM 5636 O O . GLN B 1 285 ? 4.16 24.734 19.719 1 98.5 285 GLN B O 1
ATOM 5641 N N . VAL B 1 286 ? 4.871 22.625 19.5 1 98.75 286 VAL B N 1
ATOM 5642 C CA . VAL B 1 286 ? 3.588 22.062 19.906 1 98.75 286 VAL B CA 1
ATOM 5643 C C . VAL B 1 286 ? 3.281 22.453 21.344 1 98.75 286 VAL B C 1
ATOM 5645 O O . VAL B 1 286 ? 2.164 22.875 21.656 1 98.75 286 VAL B O 1
ATOM 5648 N N . ASP B 1 287 ? 4.297 22.406 22.219 1 98.81 287 ASP B N 1
ATOM 5649 C CA . ASP B 1 287 ? 4.098 22.734 23.641 1 98.81 287 ASP B CA 1
ATOM 5650 C C . ASP B 1 287 ? 3.883 24.234 23.828 1 98.81 287 ASP B C 1
ATOM 5652 O O . ASP B 1 287 ? 3.188 24.656 24.75 1 98.81 287 ASP B O 1
ATOM 5656 N N . ALA B 1 288 ? 4.5 25.047 22.969 1 98.75 288 ALA B N 1
ATOM 5657 C CA . ALA B 1 288 ? 4.172 26.469 23 1 98.75 288 ALA B CA 1
ATOM 5658 C C . ALA B 1 288 ? 2.68 26.688 22.781 1 98.75 288 ALA B C 1
ATOM 5660 O O . ALA B 1 288 ? 2.061 27.5 23.469 1 98.75 288 ALA B O 1
ATOM 5661 N N . ALA B 1 289 ? 2.096 25.953 21.859 1 98.81 289 ALA B N 1
ATOM 5662 C CA . ALA B 1 289 ? 0.655 26.047 21.625 1 98.81 289 ALA B CA 1
ATOM 5663 C C . ALA B 1 289 ? -0.126 25.625 22.875 1 98.81 289 ALA B C 1
ATOM 5665 O O . ALA B 1 289 ? -1.093 26.281 23.25 1 98.81 289 ALA B O 1
ATOM 5666 N N . TYR B 1 290 ? 0.307 24.531 23.484 1 98.75 290 TYR B N 1
ATOM 5667 C CA . TYR B 1 290 ? -0.34 24.094 24.719 1 98.75 290 TYR B CA 1
ATOM 5668 C C . TYR B 1 290 ? -0.251 25.172 25.797 1 98.75 290 TYR B C 1
ATOM 5670 O O . TYR B 1 290 ? -1.214 25.406 26.531 1 98.75 290 TYR B O 1
ATOM 5678 N N . ALA B 1 291 ? 0.92 25.812 25.922 1 98.75 291 ALA B N 1
ATOM 5679 C CA . ALA B 1 291 ? 1.101 26.875 26.906 1 98.75 291 ALA B CA 1
ATOM 5680 C C . ALA B 1 291 ? 0.139 28.031 26.656 1 98.75 291 ALA B C 1
ATOM 5682 O O . ALA B 1 291 ? -0.468 28.562 27.594 1 98.75 291 ALA B O 1
ATOM 5683 N N . ALA B 1 292 ? 0.031 28.422 25.438 1 98.75 292 ALA B N 1
ATOM 5684 C CA . ALA B 1 292 ? -0.901 29.484 25.078 1 98.75 292 ALA B CA 1
ATOM 5685 C C . ALA B 1 292 ? -2.334 29.109 25.438 1 98.75 292 ALA B C 1
ATOM 5687 O O . ALA B 1 292 ? -3.09 29.922 25.969 1 98.75 292 ALA B O 1
ATOM 5688 N N . LEU B 1 293 ? -2.705 27.844 25.141 1 98.75 293 LEU B N 1
ATOM 5689 C CA . LEU B 1 293 ? -4.043 27.359 25.453 1 98.75 293 LEU B CA 1
ATOM 5690 C C . LEU B 1 293 ? -4.281 27.359 26.969 1 98.75 293 LEU B C 1
ATOM 5692 O O . LEU B 1 293 ? -5.348 27.781 27.422 1 98.75 293 LEU B O 1
ATOM 5696 N N . ASP B 1 294 ? -3.301 26.953 27.719 1 98.38 294 ASP B N 1
ATOM 5697 C CA . ASP B 1 294 ? -3.418 26.938 29.172 1 98.38 294 ASP B CA 1
ATOM 5698 C C . ASP B 1 294 ? -3.682 28.344 29.703 1 98.38 294 ASP B C 1
ATOM 5700 O O . ASP B 1 294 ? -4.59 28.547 30.516 1 98.38 294 ASP B O 1
ATOM 5704 N N . LYS B 1 295 ? -2.957 29.266 29.25 1 97.94 295 LYS B N 1
ATOM 5705 C CA . LYS B 1 295 ? -3.061 30.641 29.719 1 97.94 295 LYS B CA 1
ATOM 5706 C C . LYS B 1 295 ? -4.387 31.266 29.312 1 97.94 295 LYS B C 1
ATOM 5708 O O . LYS B 1 295 ? -4.891 32.188 29.969 1 97.94 295 LYS B O 1
ATOM 5713 N N . ALA B 1 296 ? -4.887 30.75 28.234 1 98.19 296 ALA B N 1
ATOM 5714 C CA . ALA B 1 296 ? -6.168 31.266 27.75 1 98.19 296 ALA B CA 1
ATOM 5715 C C . ALA B 1 296 ? -7.332 30.531 28.422 1 98.19 296 ALA B C 1
ATOM 5717 O O . ALA B 1 296 ? -8.492 30.875 28.203 1 98.19 296 ALA B O 1
ATOM 5718 N N . GLY B 1 297 ? -7.043 29.5 29.203 1 98.19 297 GLY B N 1
ATOM 5719 C CA . GLY B 1 297 ? -8.078 28.828 29.984 1 98.19 297 GLY B CA 1
ATOM 5720 C C . GLY B 1 297 ? -8.57 27.547 29.328 1 98.19 297 GLY B C 1
ATOM 5721 O O . GLY B 1 297 ? -9.625 27.016 29.703 1 98.19 297 GLY B O 1
ATOM 5722 N N . PHE B 1 298 ? -7.844 26.984 28.391 1 98.56 298 PHE B N 1
ATOM 5723 C CA . PHE B 1 298 ? -8.273 25.781 27.688 1 98.56 298 PHE B CA 1
ATOM 5724 C C . PHE B 1 298 ? -7.238 24.672 27.828 1 98.56 298 PHE B C 1
ATOM 5726 O O . PHE B 1 298 ? -6.801 24.078 26.828 1 98.56 298 PHE B O 1
ATOM 5733 N N . SER B 1 299 ? -6.977 24.25 29.031 1 97.19 299 SER B N 1
ATOM 5734 C CA . SER B 1 299 ? -5.879 23.359 29.391 1 97.19 299 SER B CA 1
ATOM 5735 C C . SER B 1 299 ? -6.141 21.938 28.906 1 97.19 299 SER B C 1
ATOM 5737 O O . SER B 1 299 ? -5.211 21.125 28.781 1 97.19 299 SER B O 1
ATOM 5739 N N . LYS B 1 300 ? -7.336 21.594 28.594 1 97.31 300 LYS B N 1
ATOM 5740 C CA . LYS B 1 300 ? -7.668 20.219 28.234 1 97.31 300 LYS B CA 1
ATOM 5741 C C . LYS B 1 300 ? -7.727 20.062 26.719 1 97.31 300 LYS B C 1
ATOM 5743 O O . LYS B 1 300 ? -7.84 18.938 26.219 1 97.31 300 LYS B O 1
ATOM 5748 N N . MET B 1 301 ? -7.66 21.125 26.047 1 98.44 301 MET B N 1
ATOM 5749 C CA . MET B 1 301 ? -7.793 21.078 24.594 1 98.44 301 MET B CA 1
ATOM 5750 C C . MET B 1 301 ? -6.555 20.453 23.953 1 98.44 301 MET B C 1
ATOM 5752 O O . MET B 1 301 ? -5.43 20.844 24.266 1 98.44 301 MET B O 1
ATOM 5756 N N . GLN B 1 302 ? -6.734 19.453 23.078 1 98.38 302 GLN B N 1
ATOM 5757 C CA . GLN B 1 302 ? -5.633 18.828 22.359 1 98.38 302 GLN B CA 1
ATOM 5758 C C . GLN B 1 302 ? -5.133 19.719 21.219 1 98.38 302 GLN B C 1
ATOM 5760 O O . GLN B 1 302 ? -5.918 20.406 20.578 1 98.38 302 GLN B O 1
ATOM 5765 N N . VAL B 1 303 ? -3.854 19.641 21.031 1 98.81 303 VAL B N 1
ATOM 5766 C CA . VAL B 1 303 ? -3.234 20.297 19.891 1 98.81 303 VAL B CA 1
ATOM 5767 C C . VAL B 1 303 ? -2.953 19.281 18.797 1 98.81 303 VAL B C 1
ATOM 5769 O O . VAL B 1 303 ? -2.391 18.219 19.062 1 98.81 303 VAL B O 1
ATOM 5772 N N . ILE B 1 304 ? -3.396 19.5 17.562 1 98.75 304 ILE B N 1
ATOM 5773 C CA . ILE B 1 304 ? -3.053 18.719 16.375 1 98.75 304 ILE B CA 1
ATOM 5774 C C . ILE B 1 304 ? -2.281 19.594 15.391 1 98.75 304 ILE B C 1
ATOM 5776 O O . ILE B 1 304 ? -2.678 20.734 15.109 1 98.75 304 ILE B O 1
ATOM 5780 N N . VAL B 1 305 ? -1.16 19.109 14.938 1 98.88 305 VAL B N 1
ATOM 5781 C CA . VAL B 1 305 ? -0.38 19.844 13.953 1 98.88 305 VAL B CA 1
ATOM 5782 C C . VAL B 1 305 ? -0.972 19.625 12.562 1 98.88 305 VAL B C 1
ATOM 5784 O O . VAL B 1 305 ? -0.812 18.562 11.969 1 98.88 305 VAL B O 1
ATOM 5787 N N . SER B 1 306 ? -1.598 20.656 12.055 1 98.75 306 SER B N 1
ATOM 5788 C CA . SER B 1 306 ? -2.326 20.547 10.797 1 98.75 306 SER B CA 1
ATOM 5789 C C . SER B 1 306 ? -1.38 20.609 9.602 1 98.75 306 SER B C 1
ATOM 5791 O O . SER B 1 306 ? -1.727 20.188 8.5 1 98.75 306 SER B O 1
ATOM 5793 N N . GLU B 1 307 ? -0.214 21.266 9.773 1 98.62 307 GLU B N 1
ATOM 5794 C CA . GLU B 1 307 ? 0.848 21.281 8.773 1 98.62 307 GLU B CA 1
ATOM 5795 C C . GLU B 1 307 ? 2.225 21.281 9.43 1 98.62 307 GLU B C 1
ATOM 5797 O O . GLU B 1 307 ? 2.445 21.984 10.414 1 98.62 307 GLU B O 1
ATOM 5802 N N . THR B 1 308 ? 3.068 20.562 8.945 1 98.81 308 THR B N 1
ATOM 5803 C CA . THR B 1 308 ? 4.5 20.641 9.203 1 98.81 308 THR B CA 1
ATOM 5804 C C . THR B 1 308 ? 5.293 20.016 8.062 1 98.81 308 THR B C 1
ATOM 5806 O O . THR B 1 308 ? 4.75 19.234 7.277 1 98.81 308 THR B O 1
ATOM 5809 N N . GLY B 1 309 ? 6.504 20.422 7.871 1 98.69 309 GLY B N 1
ATOM 5810 C CA . GLY B 1 309 ? 7.32 19.938 6.773 1 98.69 309 GLY B CA 1
ATOM 5811 C C . GLY B 1 309 ? 8.594 20.734 6.566 1 98.69 309 GLY B C 1
ATOM 5812 O O . GLY B 1 309 ? 8.875 21.672 7.316 1 98.69 309 GLY B O 1
ATOM 5813 N N . TRP B 1 310 ? 9.352 20.359 5.609 1 98.88 310 TRP B N 1
ATOM 5814 C CA . TRP B 1 310 ? 10.617 21 5.266 1 98.88 310 TRP B CA 1
ATOM 5815 C C . TRP B 1 310 ? 10.789 21.062 3.75 1 98.88 310 TRP B C 1
ATOM 5817 O O . TRP B 1 310 ? 10.633 20.062 3.051 1 98.88 310 TRP B O 1
ATOM 5827 N N . ALA B 1 311 ? 11.102 22.219 3.244 1 98.81 311 ALA B N 1
ATOM 5828 C CA . ALA B 1 311 ? 11.25 22.406 1.803 1 98.81 311 ALA B CA 1
ATOM 5829 C C . ALA B 1 311 ? 12.555 21.781 1.303 1 98.81 311 ALA B C 1
ATOM 5831 O O . ALA B 1 311 ? 13.609 21.953 1.909 1 98.81 311 ALA B O 1
ATOM 5832 N N . SER B 1 312 ? 12.438 21.031 0.173 1 98.75 312 SER B N 1
ATOM 5833 C CA . SER B 1 312 ? 13.602 20.359 -0.389 1 98.75 312 SER B CA 1
ATOM 5834 C C . SER B 1 312 ? 14.383 21.281 -1.316 1 98.75 312 SER B C 1
ATOM 5836 O O . SER B 1 312 ? 15.469 20.938 -1.773 1 98.75 312 SER B O 1
ATOM 5838 N N . ARG B 1 313 ? 13.867 22.422 -1.661 1 98.56 313 ARG B N 1
ATOM 5839 C CA . ARG B 1 313 ? 14.508 23.453 -2.479 1 98.56 313 ARG B CA 1
ATOM 5840 C C . ARG B 1 313 ? 14 24.844 -2.105 1 98.56 313 ARG B C 1
ATOM 5842 O O . ARG B 1 313 ? 12.828 25 -1.777 1 98.56 313 ARG B O 1
ATOM 5849 N N . GLY B 1 314 ? 14.922 25.828 -2.139 1 98.12 314 GLY B N 1
ATOM 5850 C CA . GLY B 1 314 ? 14.555 27.188 -1.826 1 98.12 314 GLY B CA 1
ATOM 5851 C C . GLY B 1 314 ? 15.438 28.219 -2.502 1 98.12 314 GLY B C 1
ATOM 5852 O O . GLY B 1 314 ? 16.422 27.875 -3.16 1 98.12 314 GLY B O 1
ATOM 5853 N N . ASP B 1 315 ? 15.008 29.438 -2.434 1 97.12 315 ASP B N 1
ATOM 5854 C CA . ASP B 1 315 ? 15.828 30.562 -2.896 1 97.12 315 ASP B CA 1
ATOM 5855 C C . ASP B 1 315 ? 17.094 30.672 -2.068 1 97.12 315 ASP B C 1
ATOM 5857 O O . ASP B 1 315 ? 17.203 30.078 -0.995 1 97.12 315 ASP B O 1
ATOM 5861 N N . PRO B 1 316 ? 18.078 31.422 -2.578 1 95.5 316 PRO B N 1
ATOM 5862 C CA . PRO B 1 316 ? 19.344 31.562 -1.865 1 95.5 316 PRO B CA 1
ATOM 5863 C C . PRO B 1 316 ? 19.172 32.094 -0.439 1 95.5 316 PRO B C 1
ATOM 5865 O O . PRO B 1 316 ? 19.969 31.75 0.442 1 95.5 316 PRO B O 1
ATOM 5868 N N . ASP B 1 317 ? 18.172 32.875 -0.199 1 95.19 317 ASP B N 1
ATOM 5869 C CA . ASP B 1 317 ? 17.984 33.438 1.123 1 95.19 317 ASP B CA 1
ATOM 5870 C C . ASP B 1 317 ? 17.094 32.562 1.989 1 95.19 317 ASP B C 1
ATOM 5872 O O . ASP B 1 317 ? 16.672 32.969 3.078 1 95.19 317 ASP B O 1
ATOM 5876 N N . GLU B 1 318 ? 16.719 31.422 1.537 1 97.31 318 GLU B N 1
ATOM 5877 C CA . GLU B 1 318 ? 15.93 30.453 2.301 1 97.31 318 GLU B CA 1
ATOM 5878 C C . GLU B 1 318 ? 16.812 29.344 2.865 1 97.31 318 GLU B C 1
ATOM 5880 O O . GLU B 1 318 ? 16.766 28.203 2.389 1 97.31 318 GLU B O 1
ATOM 5885 N N . ALA B 1 319 ? 17.453 29.734 3.895 1 97.38 319 ALA B N 1
ATOM 5886 C CA . ALA B 1 319 ? 18.453 28.875 4.508 1 97.38 319 ALA B CA 1
ATOM 5887 C C . ALA B 1 319 ? 17.875 27.516 4.891 1 97.38 319 ALA B C 1
ATOM 5889 O O . ALA B 1 319 ? 16.75 27.438 5.402 1 97.38 319 ALA B O 1
ATOM 5890 N N . GLY B 1 320 ? 18.594 26.438 4.605 1 98.12 320 GLY B N 1
ATOM 5891 C CA . GLY B 1 320 ? 18.25 25.094 5.043 1 98.12 320 GLY B CA 1
ATOM 5892 C C . GLY B 1 320 ? 17.406 24.344 4.039 1 98.12 320 GLY B C 1
ATOM 5893 O O . GLY B 1 320 ? 17.25 23.125 4.145 1 98.12 320 GLY B O 1
ATOM 5894 N N . ALA B 1 321 ? 16.844 25.031 3.047 1 98.62 321 ALA B N 1
ATOM 5895 C CA . ALA B 1 321 ? 15.961 24.391 2.072 1 98.62 321 ALA B CA 1
ATOM 5896 C C . ALA B 1 321 ? 16.766 23.547 1.085 1 98.62 321 ALA B C 1
ATOM 5898 O O . ALA B 1 321 ? 17.25 24.062 0.075 1 98.62 321 ALA B O 1
ATOM 5899 N N . ASN B 1 322 ? 16.828 22.297 1.329 1 98.38 322 ASN B N 1
ATOM 5900 C CA . ASN B 1 322 ? 17.516 21.359 0.447 1 98.38 322 ASN B CA 1
ATOM 5901 C C . ASN B 1 322 ? 17.047 19.922 0.679 1 98.38 322 ASN B C 1
ATOM 5903 O O . ASN B 1 322 ? 16.359 19.641 1.663 1 98.38 322 ASN B O 1
ATOM 5907 N N . VAL B 1 323 ? 17.359 19.062 -0.201 1 98.44 323 VAL B N 1
ATOM 5908 C CA . VAL B 1 323 ? 16.859 17.688 -0.226 1 98.44 323 VAL B CA 1
ATOM 5909 C C . VAL B 1 323 ? 17.312 16.953 1.033 1 98.44 323 VAL B C 1
ATOM 5911 O O . VAL B 1 323 ? 16.531 16.219 1.643 1 98.44 323 VAL B O 1
ATOM 5914 N N . LYS B 1 324 ? 18.547 17.109 1.431 1 98.56 324 LYS B N 1
ATOM 5915 C CA . LYS B 1 324 ? 19.078 16.406 2.594 1 98.56 324 LYS B CA 1
ATOM 5916 C C . LYS B 1 324 ? 18.281 16.75 3.854 1 98.56 324 LYS B C 1
ATOM 5918 O O . LYS B 1 324 ? 17.891 15.844 4.594 1 98.56 324 LYS B O 1
ATOM 5923 N N . ASN B 1 325 ? 18.047 18.031 4.113 1 98.81 325 ASN B N 1
ATOM 5924 C CA . ASN B 1 325 ? 17.328 18.453 5.305 1 98.81 325 ASN B CA 1
ATOM 5925 C C . ASN B 1 325 ? 15.859 18.031 5.254 1 98.81 325 ASN B C 1
ATOM 5927 O O . ASN B 1 325 ? 15.305 17.609 6.262 1 98.81 325 ASN B O 1
ATOM 5931 N N . ALA B 1 326 ? 15.273 18.172 4.074 1 98.88 326 ALA B N 1
ATOM 5932 C CA . ALA B 1 326 ? 13.883 17.75 3.918 1 98.88 326 ALA B CA 1
ATOM 5933 C C . ALA B 1 326 ? 13.719 16.266 4.227 1 98.88 326 ALA B C 1
ATOM 5935 O O . ALA B 1 326 ? 12.82 15.875 4.969 1 98.88 326 ALA B O 1
ATOM 5936 N N . ARG B 1 327 ? 14.602 15.477 3.656 1 98.62 327 ARG B N 1
ATOM 5937 C CA . ARG B 1 327 ? 14.594 14.039 3.904 1 98.62 327 ARG B CA 1
ATOM 5938 C C . ARG B 1 327 ? 14.773 13.742 5.391 1 98.62 327 ARG B C 1
ATOM 5940 O O . ARG B 1 327 ? 14.031 12.938 5.957 1 98.62 327 ARG B O 1
ATOM 5947 N N . THR B 1 328 ? 15.734 14.406 6.004 1 98.81 328 THR B N 1
ATOM 5948 C CA . THR B 1 328 ? 16.031 14.18 7.414 1 98.81 328 THR B CA 1
ATOM 5949 C C . THR B 1 328 ? 14.844 14.562 8.289 1 98.81 328 THR B C 1
ATOM 5951 O O . THR B 1 328 ? 14.438 13.789 9.164 1 98.81 328 THR B O 1
ATOM 5954 N N . TYR B 1 329 ? 14.289 15.68 8.078 1 98.81 329 TYR B N 1
ATOM 5955 C CA . TYR B 1 329 ? 13.172 16.156 8.883 1 98.81 329 TYR B CA 1
ATOM 5956 C C . TYR B 1 329 ? 11.992 15.195 8.797 1 98.81 329 TYR B C 1
ATOM 5958 O O . TYR B 1 329 ? 11.461 14.758 9.82 1 98.81 329 TYR B O 1
ATOM 5966 N N . ASN B 1 330 ? 11.609 14.875 7.566 1 98.62 330 ASN B N 1
ATOM 5967 C CA . ASN B 1 330 ? 10.406 14.078 7.379 1 98.62 330 ASN B CA 1
ATOM 5968 C C . ASN B 1 330 ? 10.617 12.633 7.832 1 98.62 330 ASN B C 1
ATOM 5970 O O . ASN B 1 330 ? 9.695 12 8.352 1 98.62 330 ASN B O 1
ATOM 5974 N N . ARG B 1 331 ? 11.797 12.102 7.629 1 97.75 331 ARG B N 1
ATOM 5975 C CA . ARG B 1 331 ? 12.102 10.773 8.156 1 97.75 331 ARG B CA 1
ATOM 5976 C C . ARG B 1 331 ? 12.016 10.758 9.68 1 97.75 331 ARG B C 1
ATOM 5978 O O . ARG B 1 331 ? 11.398 9.867 10.266 1 97.75 331 ARG B O 1
ATOM 5985 N N . ASN B 1 332 ? 12.625 11.742 10.297 1 98.44 332 ASN B N 1
ATOM 5986 C CA . ASN B 1 332 ? 12.672 11.797 11.75 1 98.44 332 ASN B CA 1
ATOM 5987 C C . ASN B 1 332 ? 11.305 12.117 12.352 1 98.44 332 ASN B C 1
ATOM 5989 O O . ASN B 1 332 ? 10.969 11.641 13.43 1 98.44 332 ASN B O 1
ATOM 5993 N N . LEU B 1 333 ? 10.555 12.945 11.703 1 98.44 333 LEU B N 1
ATOM 5994 C CA . LEU B 1 333 ? 9.188 13.219 12.141 1 98.44 333 LEU B CA 1
ATOM 5995 C C . LEU B 1 333 ? 8.359 11.938 12.156 1 98.44 333 LEU B C 1
ATOM 5997 O O . LEU B 1 333 ? 7.641 11.672 13.125 1 98.44 333 LEU B O 1
ATOM 6001 N N . ARG B 1 334 ? 8.43 11.234 11.086 1 96.5 334 ARG B N 1
ATOM 6002 C CA . ARG B 1 334 ? 7.695 9.969 11 1 96.5 334 ARG B CA 1
ATOM 6003 C C . ARG B 1 334 ? 8.086 9.039 12.141 1 96.5 334 ARG B C 1
ATOM 6005 O O . ARG B 1 334 ? 7.227 8.391 12.75 1 96.5 334 ARG B O 1
ATOM 6012 N N . LYS B 1 335 ? 9.367 8.977 12.438 1 96.94 335 LYS B N 1
ATOM 6013 C CA . LYS B 1 335 ? 9.852 8.148 13.539 1 96.94 335 LYS B CA 1
ATOM 6014 C C . LYS B 1 335 ? 9.281 8.617 14.875 1 96.94 335 LYS B C 1
ATOM 6016 O O . LYS B 1 335 ? 8.852 7.801 15.695 1 96.94 335 LYS B O 1
ATOM 6021 N N . LEU B 1 336 ? 9.258 9.859 15.008 1 97.75 336 LEU B N 1
ATOM 6022 C CA . LEU B 1 336 ? 8.727 10.43 16.25 1 97.75 336 LEU B CA 1
ATOM 6023 C C . LEU B 1 336 ? 7.254 10.078 16.422 1 97.75 336 LEU B C 1
ATOM 6025 O O . LEU B 1 336 ? 6.844 9.633 17.484 1 97.75 336 LEU B O 1
ATOM 6029 N N . LEU B 1 337 ? 6.492 10.242 15.438 1 97.5 337 LEU B N 1
ATOM 6030 C CA . LEU B 1 337 ? 5.047 10.031 15.508 1 97.5 337 LEU B CA 1
ATOM 6031 C C . LEU B 1 337 ? 4.715 8.555 15.672 1 97.5 337 LEU B C 1
ATOM 6033 O O . LEU B 1 337 ? 3.713 8.203 16.297 1 97.5 337 LEU B O 1
ATOM 6037 N N . ALA B 1 338 ? 5.562 7.738 15.148 1 95.31 338 ALA B N 1
ATOM 6038 C CA . ALA B 1 338 ? 5.355 6.293 15.25 1 95.31 338 ALA B CA 1
ATOM 6039 C C . ALA B 1 338 ? 5.449 5.828 16.703 1 95.31 338 ALA B C 1
ATOM 6041 O O . ALA B 1 338 ? 4.938 4.762 17.047 1 95.31 338 ALA B O 1
ATOM 6042 N N . LYS B 1 339 ? 6.051 6.613 17.547 1 96.38 339 LYS B N 1
ATOM 6043 C CA . LYS B 1 339 ? 6.195 6.258 18.969 1 96.38 339 LYS B CA 1
ATOM 6044 C C . LYS B 1 339 ? 4.879 6.449 19.719 1 96.38 339 LYS B C 1
ATOM 6046 O O . LYS B 1 339 ? 4.715 5.945 20.828 1 96.38 339 LYS B O 1
ATOM 6051 N N . LYS B 1 340 ? 3.98 7.168 19.156 1 96.44 340 LYS B N 1
ATOM 6052 C CA . LYS B 1 340 ? 2.664 7.395 19.75 1 96.44 340 LYS B CA 1
ATOM 6053 C C . LYS B 1 340 ? 2.783 7.914 21.188 1 96.44 340 LYS B C 1
ATOM 6055 O O . LYS B 1 340 ? 2.129 7.398 22.094 1 96.44 340 LYS B O 1
ATOM 6060 N N . LYS B 1 341 ? 3.645 8.945 21.281 1 96.94 341 LYS B N 1
ATOM 6061 C CA . LYS B 1 341 ? 3.873 9.594 22.562 1 96.94 341 LYS B CA 1
ATOM 6062 C C . LYS B 1 341 ? 3.447 11.062 22.531 1 96.94 341 LYS B C 1
ATOM 6064 O O . LYS B 1 341 ? 3.162 11.602 21.453 1 96.94 341 LYS B O 1
ATOM 6069 N N . GLY B 1 342 ? 3.381 11.625 23.734 1 98 342 GLY B N 1
ATOM 6070 C CA . GLY B 1 342 ? 3.098 13.047 23.844 1 98 342 GLY B CA 1
ATOM 6071 C C . GLY B 1 342 ? 4.348 13.906 23.844 1 98 342 GLY B C 1
ATOM 6072 O O . GLY B 1 342 ? 5.418 13.453 23.422 1 98 342 GLY B O 1
ATOM 6073 N N . THR B 1 343 ? 4.145 15.164 24.125 1 98.44 343 THR B N 1
ATOM 6074 C CA . THR B 1 343 ? 5.242 16.125 24.266 1 98.44 343 THR B CA 1
ATOM 6075 C C . THR B 1 343 ? 5.734 16.188 25.703 1 98.44 343 THR B C 1
ATOM 6077 O O . THR B 1 343 ? 5.113 15.617 26.609 1 98.44 343 THR B O 1
ATOM 6080 N N . PRO B 1 344 ? 6.875 16.859 25.922 1 98.25 344 PRO B N 1
ATOM 6081 C CA . PRO B 1 344 ? 7.336 17.047 27.297 1 98.25 344 PRO B CA 1
ATOM 6082 C C . PRO B 1 344 ? 6.289 17.703 28.188 1 98.25 344 PRO B C 1
ATOM 6084 O O . PRO B 1 344 ? 6.109 17.312 29.344 1 98.25 344 PRO B O 1
ATOM 6087 N N . PHE B 1 345 ? 5.57 18.641 27.719 1 98.44 345 PHE B N 1
ATOM 6088 C CA . PHE B 1 345 ? 4.602 19.406 28.5 1 98.44 345 PHE B CA 1
ATOM 6089 C C . PHE B 1 345 ? 3.285 18.656 28.625 1 98.44 345 PHE B C 1
ATOM 6091 O O . PHE B 1 345 ? 2.568 18.781 29.609 1 98.44 345 PHE B O 1
ATOM 6098 N N . ARG B 1 346 ? 2.961 17.781 27.641 1 98.38 346 ARG B N 1
ATOM 6099 C CA . ARG B 1 346 ? 1.758 16.953 27.625 1 98.38 346 ARG B CA 1
ATOM 6100 C C . ARG B 1 346 ? 2.094 15.508 27.266 1 98.38 346 ARG B C 1
ATOM 6102 O O . ARG B 1 346 ? 1.67 15 26.234 1 98.38 346 ARG B O 1
ATOM 6109 N N . PRO B 1 347 ? 2.654 14.773 28.188 1 97.62 347 PRO B N 1
ATOM 6110 C CA . PRO B 1 347 ? 3.154 13.43 27.875 1 97.62 347 PRO B CA 1
ATOM 6111 C C . PRO B 1 347 ? 2.031 12.43 27.625 1 97.62 347 PRO B C 1
ATOM 6113 O O . PRO B 1 347 ? 2.252 11.398 26.984 1 97.62 347 PRO B O 1
ATOM 6116 N N . LYS B 1 348 ? 0.876 12.719 28.062 1 96.38 348 LYS B N 1
ATOM 6117 C CA . LYS B 1 348 ? -0.214 11.758 27.953 1 96.38 348 LYS B CA 1
ATOM 6118 C C . LYS B 1 348 ? -1.093 12.047 26.75 1 96.38 348 LYS B C 1
ATOM 6120 O O . LYS B 1 348 ? -2.043 11.312 26.469 1 96.38 348 LYS B O 1
ATOM 6125 N N . MET B 1 349 ? -0.831 13.086 26.047 1 96.75 349 MET B N 1
ATOM 6126 C CA . MET B 1 349 ? -1.574 13.422 24.844 1 96.75 349 MET B CA 1
ATOM 6127 C C . MET B 1 349 ? -0.751 13.125 23.594 1 96.75 349 MET B C 1
ATOM 6129 O O . MET B 1 349 ? 0.153 13.883 23.25 1 96.75 349 MET B O 1
ATOM 6133 N N . VAL B 1 350 ? -1.157 12.07 22.906 1 97.69 350 VAL B N 1
ATOM 6134 C CA . VAL B 1 350 ? -0.39 11.586 21.766 1 97.69 350 VAL B CA 1
ATOM 6135 C C . VAL B 1 350 ? -0.335 12.664 20.688 1 97.69 350 VAL B C 1
ATOM 6137 O O . VAL B 1 350 ? -1.354 13.281 20.359 1 97.69 350 VAL B O 1
ATOM 6140 N N . ILE B 1 351 ? 0.849 12.914 20.141 1 98.31 351 ILE B N 1
ATOM 6141 C CA . ILE B 1 351 ? 1.041 13.906 19.094 1 98.31 351 ILE B CA 1
ATOM 6142 C C . ILE B 1 351 ? 0.455 13.391 17.781 1 98.31 351 ILE B C 1
ATOM 6144 O O . ILE B 1 351 ? 0.684 12.242 17.391 1 98.31 351 ILE B O 1
ATOM 6148 N N . LYS B 1 352 ? -0.321 14.219 17.109 1 98.12 352 LYS B N 1
ATOM 6149 C CA . LYS B 1 352 ? -0.84 13.984 15.766 1 98.12 352 LYS B CA 1
ATOM 6150 C C . LYS B 1 352 ? -0.431 15.102 14.812 1 98.12 352 LYS B C 1
ATOM 6152 O O . LYS B 1 352 ? -0.45 16.281 15.188 1 98.12 352 LYS B O 1
ATOM 6157 N N . ALA B 1 353 ? -0.007 14.703 13.641 1 98.69 353 ALA B N 1
ATOM 6158 C CA . ALA B 1 353 ? 0.466 15.742 12.727 1 98.69 353 ALA B CA 1
ATOM 6159 C C . ALA B 1 353 ? 0.177 15.359 11.273 1 98.69 353 ALA B C 1
ATOM 6161 O O . ALA B 1 353 ? 0.172 14.18 10.93 1 98.69 353 ALA B O 1
ATOM 6162 N N . TYR B 1 354 ? -0.118 16.312 10.477 1 98.69 354 TYR B N 1
ATOM 6163 C CA . TYR B 1 354 ? -0.203 16.203 9.023 1 98.69 354 TYR B CA 1
ATOM 6164 C C . TYR B 1 354 ? 1.033 16.797 8.359 1 98.69 354 TYR B C 1
ATOM 6166 O O . TYR B 1 354 ? 1.352 17.969 8.555 1 98.69 354 TYR B O 1
ATOM 6174 N N . VAL B 1 355 ? 1.653 15.984 7.566 1 98.44 355 VAL B N 1
ATOM 6175 C CA . VAL B 1 355 ? 2.826 16.453 6.832 1 98.44 355 VAL B CA 1
ATOM 6176 C C . VAL B 1 355 ? 2.387 17.297 5.645 1 98.44 355 VAL B C 1
ATOM 6178 O O . VAL B 1 355 ? 1.43 16.953 4.945 1 98.44 355 VAL B O 1
ATOM 6181 N N . PHE B 1 356 ? 2.99 18.438 5.602 1 97.88 356 PHE B N 1
ATOM 6182 C CA . PHE B 1 356 ? 2.938 19.281 4.414 1 97.88 356 PHE B CA 1
ATOM 6183 C C . PHE B 1 356 ? 4.203 19.125 3.582 1 97.88 356 PHE B C 1
ATOM 6185 O O . PHE B 1 356 ? 5.289 19.516 4.012 1 97.88 356 PHE B O 1
ATOM 6192 N N . ALA B 1 357 ? 3.973 18.406 2.361 1 97.69 357 ALA B N 1
ATOM 6193 C CA . ALA B 1 357 ? 2.754 18.031 1.647 1 97.69 357 ALA B CA 1
ATOM 6194 C C . ALA B 1 357 ? 2.938 16.703 0.901 1 97.69 357 ALA B C 1
ATOM 6196 O O . ALA B 1 357 ? 4.031 16.141 0.889 1 97.69 357 ALA B O 1
ATOM 6197 N N . LEU B 1 358 ? 1.841 16.266 0.383 1 98.5 358 LEU B N 1
ATOM 6198 C CA . LEU B 1 358 ? 1.898 15.039 -0.413 1 98.5 358 LEU B CA 1
ATOM 6199 C C . LEU B 1 358 ? 2.729 15.25 -1.674 1 98.5 358 LEU B C 1
ATOM 6201 O O . LEU B 1 358 ? 3.633 14.469 -1.966 1 98.5 358 LEU B O 1
ATOM 6205 N N . PHE B 1 359 ? 2.438 16.375 -2.352 1 98.5 359 PHE B N 1
ATOM 6206 C CA . PHE B 1 359 ? 3.139 16.656 -3.6 1 98.5 359 PHE B CA 1
ATOM 6207 C C . PHE B 1 359 ? 3.824 18.016 -3.545 1 98.5 359 PHE B C 1
ATOM 6209 O O . PHE B 1 359 ? 3.355 18.922 -2.857 1 98.5 359 PHE B O 1
ATOM 6216 N N . ASN B 1 360 ? 4.898 18.094 -4.277 1 98.38 360 ASN B N 1
ATOM 6217 C CA . ASN B 1 360 ? 5.309 19.422 -4.699 1 98.38 360 ASN B CA 1
ATOM 6218 C C . ASN B 1 360 ? 4.207 20.125 -5.488 1 98.38 360 ASN B C 1
ATOM 6220 O O . ASN B 1 360 ? 3.535 19.5 -6.312 1 98.38 360 ASN B O 1
ATOM 6224 N N . GLU B 1 361 ? 4.027 21.359 -5.172 1 97.75 361 GLU B N 1
ATOM 6225 C CA . GLU B 1 361 ? 3.014 22.156 -5.852 1 97.75 361 GLU B CA 1
ATOM 6226 C C . GLU B 1 361 ? 3.654 23.219 -6.738 1 97.75 361 GLU B C 1
ATOM 6228 O O . GLU B 1 361 ? 3.672 24.406 -6.387 1 97.75 361 GLU B O 1
ATOM 6233 N N . ASN B 1 362 ? 4.008 22.812 -7.938 1 96.38 362 ASN B N 1
ATOM 6234 C CA . ASN B 1 362 ? 4.93 23.562 -8.781 1 96.38 362 ASN B CA 1
ATOM 6235 C C . ASN B 1 362 ? 4.262 24.812 -9.367 1 96.38 362 ASN B C 1
ATOM 6237 O O . ASN B 1 362 ? 4.934 25.672 -9.945 1 96.38 362 ASN B O 1
ATOM 6241 N N . LEU B 1 363 ? 2.961 25 -9.148 1 93.94 363 LEU B N 1
ATOM 6242 C CA . LEU B 1 363 ? 2.271 26.172 -9.68 1 93.94 363 LEU B CA 1
ATOM 6243 C C . LEU B 1 363 ? 1.957 27.172 -8.57 1 93.94 363 LEU B C 1
ATOM 6245 O O . LEU B 1 363 ? 1.331 28.203 -8.82 1 93.94 363 LEU B O 1
ATOM 6249 N N . LYS B 1 364 ? 2.379 26.891 -7.301 1 94.94 364 LYS B N 1
ATOM 6250 C CA . LYS B 1 364 ? 2.174 27.844 -6.215 1 94.94 364 LYS B CA 1
ATOM 6251 C C . LYS B 1 364 ? 3.004 29.109 -6.426 1 94.94 364 LYS B C 1
ATOM 6253 O O . LYS B 1 364 ? 4.156 29.031 -6.852 1 94.94 364 LYS B O 1
ATOM 6258 N N . PRO B 1 365 ? 2.428 30.188 -6.141 1 92.94 365 PRO B N 1
ATOM 6259 C CA . PRO B 1 365 ? 3.221 31.422 -6.156 1 92.94 365 PRO B CA 1
ATOM 6260 C C . PRO B 1 365 ? 4.133 31.562 -4.938 1 92.94 365 PRO B C 1
ATOM 6262 O O . PRO B 1 365 ? 4.113 30.703 -4.055 1 92.94 365 PRO B O 1
ATOM 6265 N N . GLY B 1 366 ? 4.992 32.625 -4.926 1 93.25 366 GLY B N 1
ATOM 6266 C CA . GLY B 1 366 ? 5.844 32.906 -3.777 1 93.25 366 GLY B CA 1
ATOM 6267 C C . GLY B 1 366 ? 7.246 32.344 -3.922 1 93.25 366 GLY B C 1
ATOM 6268 O O . GLY B 1 366 ? 7.672 31.984 -5.027 1 93.25 366 GLY B O 1
ATOM 6269 N N . PRO B 1 367 ? 7.934 32.312 -2.762 1 95.5 367 PRO B N 1
ATOM 6270 C CA . PRO B 1 367 ? 9.305 31.797 -2.805 1 95.5 367 PRO B CA 1
ATOM 6271 C C . PRO B 1 367 ? 9.391 30.344 -3.266 1 95.5 367 PRO B C 1
ATOM 6273 O O . PRO B 1 367 ? 8.398 29.609 -3.195 1 95.5 367 PRO B O 1
ATOM 6276 N N . THR B 1 368 ? 10.539 29.938 -3.699 1 97.31 368 THR B N 1
ATOM 6277 C CA . THR B 1 368 ? 10.766 28.625 -4.285 1 97.31 368 THR B CA 1
ATOM 6278 C C . THR B 1 368 ? 10.398 27.516 -3.297 1 97.31 368 THR B C 1
ATOM 6280 O O . THR B 1 368 ? 9.883 26.469 -3.691 1 97.31 368 THR B O 1
ATOM 6283 N N . SER B 1 369 ? 10.586 27.75 -2.031 1 98.12 369 SER B N 1
ATOM 6284 C CA . SER B 1 369 ? 10.312 26.75 -1.017 1 98.12 369 SER B CA 1
ATOM 6285 C C . SER B 1 369 ? 8.844 26.328 -1.036 1 98.12 369 SER B C 1
ATOM 6287 O O . SER B 1 369 ? 8.531 25.141 -0.836 1 98.12 369 SER B O 1
ATOM 6289 N N . GLU B 1 370 ? 7.973 27.219 -1.357 1 97.06 370 GLU B N 1
ATOM 6290 C CA . GLU B 1 370 ? 6.535 26.969 -1.325 1 97.06 370 GLU B CA 1
ATOM 6291 C C . GLU B 1 370 ? 6.152 25.844 -2.283 1 97.06 370 GLU B C 1
ATOM 6293 O O . GLU B 1 370 ? 5.148 25.156 -2.074 1 97.06 370 GLU B O 1
ATOM 6298 N N . ARG B 1 371 ? 6.996 25.578 -3.238 1 98.12 371 ARG B N 1
ATOM 6299 C CA . ARG B 1 371 ? 6.695 24.625 -4.301 1 98.12 371 ARG B CA 1
ATOM 6300 C C . ARG B 1 371 ? 7.418 23.297 -4.07 1 98.12 371 ARG B C 1
ATOM 6302 O O . ARG B 1 371 ? 7.367 22.406 -4.914 1 98.12 371 ARG B O 1
ATOM 6309 N N . ASN B 1 372 ? 8.07 23.188 -2.938 1 98.56 372 ASN B N 1
ATOM 6310 C CA . ASN B 1 372 ? 8.984 22.047 -2.828 1 98.56 372 ASN B CA 1
ATOM 6311 C C . ASN B 1 372 ? 8.914 21.406 -1.45 1 98.56 372 ASN B C 1
ATOM 6313 O O . ASN B 1 372 ? 9.938 21.016 -0.885 1 98.56 372 ASN B O 1
ATOM 6317 N N . PHE B 1 373 ? 7.703 21.281 -0.893 1 98.56 373 PHE B N 1
ATOM 6318 C CA . PHE B 1 373 ? 7.496 20.625 0.388 1 98.56 373 PHE B CA 1
ATOM 6319 C C . PHE B 1 373 ? 7.086 19.172 0.182 1 98.56 373 PHE B C 1
ATOM 6321 O O . PHE B 1 373 ? 7.012 18.391 1.14 1 98.56 373 PHE B O 1
ATOM 6328 N N . GLY B 1 374 ? 6.852 18.766 -0.99 1 98.5 374 GLY B N 1
ATOM 6329 C CA . GLY B 1 374 ? 6.18 17.516 -1.269 1 98.5 374 GLY B CA 1
ATOM 6330 C C . GLY B 1 374 ? 7.039 16.297 -0.979 1 98.5 374 GLY B C 1
ATOM 6331 O O . GLY B 1 374 ? 8.234 16.281 -1.281 1 98.5 374 GLY B O 1
ATOM 6332 N N . LEU B 1 375 ? 6.395 15.234 -0.442 1 98.31 375 LEU B N 1
ATOM 6333 C CA . LEU B 1 375 ? 7.008 13.914 -0.345 1 98.31 375 LEU B CA 1
ATOM 6334 C C . LEU B 1 375 ? 7.191 13.297 -1.729 1 98.31 375 LEU B C 1
ATOM 6336 O O . LEU B 1 375 ? 8.078 12.461 -1.928 1 98.31 375 LEU B O 1
ATOM 6340 N N . PHE B 1 376 ? 6.328 13.719 -2.625 1 98.06 376 PHE B N 1
ATOM 6341 C CA . PHE B 1 376 ? 6.359 13.305 -4.023 1 98.06 376 PHE B CA 1
ATOM 6342 C C . PHE B 1 376 ? 6.43 14.516 -4.949 1 98.06 376 PHE B C 1
ATOM 6344 O O . PHE B 1 376 ? 6.008 15.609 -4.574 1 98.06 376 PHE B O 1
ATOM 6351 N N . LYS B 1 377 ? 6.957 14.281 -6.125 1 97.25 377 LYS B N 1
ATOM 6352 C CA . LYS B 1 377 ? 6.867 15.266 -7.195 1 97.25 377 LYS B CA 1
ATOM 6353 C C . LYS B 1 377 ? 5.492 15.234 -7.859 1 97.25 377 LYS B C 1
ATOM 6355 O O . LYS B 1 377 ? 4.719 14.297 -7.652 1 97.25 377 LYS B O 1
ATOM 6360 N N . PRO B 1 378 ? 5.195 16.234 -8.609 1 96.25 378 PRO B N 1
ATOM 6361 C CA . PRO B 1 378 ? 3.869 16.297 -9.219 1 96.25 378 PRO B CA 1
ATOM 6362 C C . PRO B 1 378 ? 3.562 15.078 -10.094 1 96.25 378 PRO B C 1
ATOM 6364 O O . PRO B 1 378 ? 2.404 14.664 -10.203 1 96.25 378 PRO B O 1
ATOM 6367 N N . ASP B 1 379 ? 4.566 14.414 -10.68 1 93.69 379 ASP B N 1
ATOM 6368 C CA . ASP B 1 379 ? 4.344 13.281 -11.57 1 93.69 379 ASP B CA 1
ATOM 6369 C C . ASP B 1 379 ? 4.145 11.992 -10.773 1 93.69 379 ASP B C 1
ATOM 6371 O O . ASP B 1 379 ? 3.908 10.93 -11.352 1 93.69 379 ASP B O 1
ATOM 6375 N N . GLY B 1 380 ? 4.297 12.062 -9.492 1 94.69 380 GLY B N 1
ATOM 6376 C CA . GLY B 1 380 ? 4.074 10.906 -8.641 1 94.69 380 GLY B CA 1
ATOM 6377 C C . GLY B 1 380 ? 5.355 10.195 -8.25 1 94.69 380 GLY B C 1
ATOM 6378 O O . GLY B 1 380 ? 5.332 9.234 -7.477 1 94.69 380 GLY B O 1
ATOM 6379 N N . SER B 1 381 ? 6.52 10.602 -8.773 1 95.31 381 SER B N 1
ATOM 6380 C CA . SER B 1 381 ? 7.785 10.055 -8.305 1 95.31 381 SER B CA 1
ATOM 6381 C C . SER B 1 381 ? 8.164 10.617 -6.938 1 95.31 381 SER B C 1
ATOM 6383 O O . SER B 1 381 ? 7.652 11.656 -6.527 1 95.31 381 SER B O 1
ATOM 6385 N N . ILE B 1 382 ? 9.031 9.969 -6.234 1 96 382 ILE B N 1
ATOM 6386 C CA . ILE B 1 382 ? 9.414 10.422 -4.898 1 96 382 ILE B CA 1
ATOM 6387 C C . ILE B 1 382 ? 10.289 11.664 -5.008 1 96 382 ILE B C 1
ATOM 6389 O O . ILE B 1 382 ? 11.094 11.789 -5.93 1 96 382 ILE B O 1
ATOM 6393 N N . SER B 1 383 ? 10.156 12.547 -4.121 1 97.25 383 SER B N 1
ATOM 6394 C CA . SER B 1 383 ? 11.047 13.703 -4.043 1 97.25 383 SER B CA 1
ATOM 6395 C C . SER B 1 383 ? 12.398 13.312 -3.459 1 97.25 383 SER B C 1
ATOM 6397 O O . SER B 1 383 ? 13.438 13.844 -3.875 1 97.25 383 SER B O 1
ATOM 6399 N N . TYR B 1 384 ? 12.367 12.523 -2.502 1 96.19 384 TYR B N 1
ATOM 6400 C CA . TYR B 1 384 ? 13.492 11.945 -1.773 1 96.19 384 TYR B CA 1
ATOM 6401 C C . TYR B 1 384 ? 13.062 10.68 -1.037 1 96.19 384 TYR B C 1
ATOM 6403 O O . TYR B 1 384 ? 11.875 10.438 -0.841 1 96.19 384 TYR B O 1
ATOM 6411 N N . ASP B 1 385 ? 14.047 9.938 -0.693 1 92.38 385 ASP B N 1
ATOM 6412 C CA . ASP B 1 385 ? 13.758 8.609 -0.151 1 92.38 385 ASP B CA 1
ATOM 6413 C C . ASP B 1 385 ? 13.492 8.68 1.353 1 92.38 385 ASP B C 1
ATOM 6415 O O . ASP B 1 385 ? 14.422 8.875 2.139 1 92.38 385 ASP B O 1
ATOM 6419 N N . VAL B 1 386 ? 12.25 8.523 1.693 1 93.31 386 VAL B N 1
ATOM 6420 C CA . VAL B 1 386 ? 11.891 8.391 3.102 1 93.31 386 VAL B CA 1
ATOM 6421 C C . VAL B 1 386 ? 11.164 7.07 3.324 1 93.31 386 VAL B C 1
ATOM 6423 O O . VAL B 1 386 ? 10.344 6.949 4.242 1 93.31 386 VAL B O 1
ATOM 6426 N N . GLY B 1 387 ? 11.344 6.121 2.412 1 89.81 387 GLY B N 1
ATOM 6427 C CA . GLY B 1 387 ? 10.781 4.789 2.551 1 89.81 387 GLY B CA 1
ATOM 6428 C C . GLY B 1 387 ? 9.539 4.574 1.708 1 89.81 387 GLY B C 1
ATOM 6429 O O . GLY B 1 387 ? 8.859 3.555 1.838 1 89.81 387 GLY B O 1
ATOM 6430 N N . PHE B 1 388 ? 9.172 5.531 0.878 1 93.12 388 PHE B N 1
ATOM 6431 C CA . PHE B 1 388 ? 7.992 5.418 0.031 1 93.12 388 PHE B CA 1
ATOM 6432 C C . PHE B 1 388 ? 8.383 5.027 -1.389 1 93.12 388 PHE B C 1
ATOM 6434 O O . PHE B 1 388 ? 9.523 5.219 -1.802 1 93.12 388 PHE B O 1
ATOM 6441 N N . THR B 1 389 ? 7.398 4.391 -2.047 1 92.19 389 THR B N 1
ATOM 6442 C CA . THR B 1 389 ? 7.527 4.125 -3.475 1 92.19 389 THR B CA 1
ATOM 6443 C C . THR B 1 389 ? 6.574 5.008 -4.277 1 92.19 389 THR B C 1
ATOM 6445 O O . THR B 1 389 ? 5.441 5.25 -3.854 1 92.19 389 THR B O 1
ATOM 6448 N N . GLY B 1 390 ? 7.102 5.535 -5.434 1 93.94 390 GLY B N 1
ATOM 6449 C CA . GLY B 1 390 ? 6.297 6.426 -6.258 1 93.94 390 GLY B CA 1
ATOM 6450 C C . GLY B 1 390 ? 5.465 5.691 -7.289 1 93.94 390 GLY B C 1
ATOM 6451 O O . GLY B 1 390 ? 5.555 4.465 -7.414 1 93.94 390 GLY B O 1
ATOM 6452 N N . LEU B 1 391 ? 4.625 6.402 -7.977 1 91.25 391 LEU B N 1
ATOM 6453 C CA . LEU B 1 391 ? 3.82 5.863 -9.062 1 91.25 391 LEU B CA 1
ATOM 6454 C C . LEU B 1 391 ? 4.668 5.641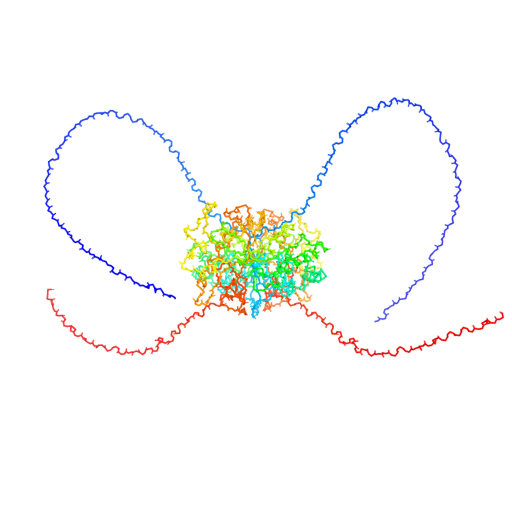 -10.312 1 91.25 391 LEU B C 1
ATOM 6456 O O . LEU B 1 391 ? 4.332 4.809 -11.156 1 91.25 391 LEU B O 1
ATOM 6460 N N . VAL B 1 392 ? 5.715 6.438 -10.438 1 89.25 392 VAL B N 1
ATOM 6461 C CA . VAL B 1 392 ? 6.676 6.324 -11.531 1 89.25 392 VAL B CA 1
ATOM 6462 C C . VAL B 1 392 ? 8.094 6.434 -10.984 1 89.25 392 VAL B C 1
ATOM 6464 O O . VAL B 1 392 ? 8.305 6.938 -9.883 1 89.25 392 VAL B O 1
ATOM 6467 N N . PRO B 1 393 ? 9.07 5.82 -11.656 1 85 393 PRO B N 1
ATOM 6468 C CA . PRO B 1 393 ? 10.453 5.941 -11.18 1 85 393 PRO B CA 1
ATOM 6469 C C . PRO B 1 393 ? 10.961 7.383 -11.188 1 85 393 PRO B C 1
ATOM 6471 O O . PRO B 1 393 ? 10.492 8.195 -11.984 1 85 393 PRO B O 1
ATOM 6474 N N . SER B 1 394 ? 11.727 7.613 -10.148 1 76.94 394 SER B N 1
ATOM 6475 C CA . SER B 1 394 ? 12.32 8.945 -10.125 1 76.94 394 SER B CA 1
ATOM 6476 C C . SER B 1 394 ? 13.367 9.109 -11.227 1 76.94 394 SER B C 1
ATOM 6478 O O . SER B 1 394 ? 14.148 8.188 -11.484 1 76.94 394 SER B O 1
ATOM 6480 N N . ALA B 1 395 ? 13.141 9.797 -12.289 1 57.59 395 ALA B N 1
ATOM 6481 C CA . ALA B 1 395 ? 14.125 10.008 -13.352 1 57.59 395 ALA B CA 1
ATOM 6482 C C . ALA B 1 395 ? 15.531 10.133 -12.773 1 57.59 395 ALA B C 1
ATOM 6484 O O . ALA B 1 395 ? 15.766 10.938 -11.875 1 57.59 395 ALA B O 1
ATOM 6485 N N . ALA B 1 396 ? 16.328 9.047 -12.695 1 49.91 396 ALA B N 1
ATOM 6486 C CA . ALA B 1 396 ? 17.75 9.188 -12.344 1 49.91 396 ALA B CA 1
ATOM 6487 C C . ALA B 1 396 ? 18.328 10.453 -12.969 1 49.91 396 ALA B C 1
ATOM 6489 O O . ALA B 1 396 ? 18 10.805 -14.102 1 49.91 396 ALA B O 1
ATOM 6490 N N . PRO B 1 397 ? 18.922 11.406 -12.195 1 38.59 397 PRO B N 1
ATOM 6491 C CA . PRO B 1 397 ? 19.641 12.414 -12.969 1 38.59 397 PRO B CA 1
ATOM 6492 C C . PRO B 1 397 ? 20.375 11.82 -14.172 1 38.59 397 PRO B C 1
ATOM 6494 O O . PRO B 1 397 ? 20.766 10.648 -14.148 1 38.59 397 PRO B O 1
ATOM 6497 N N . PRO B 1 398 ? 20.172 12.367 -15.406 1 34.44 398 PRO B N 1
ATOM 6498 C CA . PRO B 1 398 ? 20.984 11.828 -16.484 1 34.44 398 PRO B CA 1
ATOM 6499 C C . PRO B 1 398 ? 22.375 11.398 -16.016 1 34.44 398 PRO B C 1
ATOM 6501 O O . PRO B 1 398 ? 23.047 12.148 -15.281 1 34.44 398 PRO B O 1
ATOM 6504 N N . SER B 1 399 ? 22.547 10.227 -15.68 1 32.91 399 SER B N 1
ATOM 6505 C CA . SER B 1 399 ? 23.969 9.914 -15.602 1 32.91 399 SER B CA 1
ATOM 6506 C C . SER B 1 399 ? 24.75 10.633 -16.703 1 32.91 399 SER B C 1
ATOM 6508 O O . SER B 1 399 ? 24.344 10.633 -17.859 1 32.91 399 SER B O 1
ATOM 6510 N N . ILE B 1 400 ? 25.484 11.641 -16.391 1 31.02 400 ILE B N 1
ATOM 6511 C CA . ILE B 1 400 ? 26.516 12.102 -17.328 1 31.02 400 ILE B CA 1
ATOM 6512 C C . ILE B 1 400 ? 27.188 10.906 -17.984 1 31.02 400 ILE B C 1
ATOM 6514 O O . ILE B 1 400 ? 27.906 10.148 -17.328 1 31.02 400 ILE B O 1
ATOM 6518 N N . LEU B 1 401 ? 26.547 10.219 -18.797 1 30.33 401 LEU B N 1
ATOM 6519 C CA . LEU B 1 401 ? 27.406 9.484 -19.734 1 30.33 401 LEU B CA 1
ATOM 6520 C C . LEU B 1 401 ? 28.531 10.367 -20.234 1 30.33 401 LEU B C 1
ATOM 6522 O O . LEU B 1 401 ? 28.297 11.32 -20.984 1 30.33 401 LEU B O 1
ATOM 6526 N N . VAL B 1 402 ? 29.594 10.594 -19.391 1 31.05 402 VAL B N 1
ATOM 6527 C CA . VAL B 1 402 ? 30.844 11 -20.016 1 31.05 402 VAL B CA 1
ATOM 6528 C C . VAL B 1 402 ? 31.062 10.211 -21.312 1 31.05 402 VAL B C 1
ATOM 6530 O O . VAL B 1 402 ? 31.141 8.984 -21.281 1 31.05 402 VAL B O 1
ATOM 6533 N N . SER B 1 403 ? 30.531 10.672 -22.375 1 28.55 403 SER B N 1
ATOM 6534 C CA . SER B 1 403 ? 30.906 10.25 -23.719 1 28.55 403 SER B CA 1
ATOM 6535 C C . SER B 1 403 ? 32.406 10.031 -23.812 1 28.55 403 SER B C 1
ATOM 6537 O O . SER B 1 403 ? 33.188 10.961 -23.625 1 28.55 403 SER B O 1
ATOM 6539 N N . PHE B 1 404 ? 32.812 8.891 -23.359 1 28.39 404 PHE B N 1
ATOM 6540 C CA . PHE B 1 404 ? 34.188 8.508 -23.594 1 28.39 404 PHE B CA 1
ATOM 6541 C C . PHE B 1 404 ? 34.594 8.734 -25.062 1 28.39 404 PHE B C 1
ATOM 6543 O O . PHE B 1 404 ? 35.031 7.809 -25.734 1 28.39 404 PHE B O 1
ATOM 6550 N N . LYS B 1 405 ? 33.625 9.289 -25.859 1 31.02 405 LYS B N 1
ATOM 6551 C CA . LYS B 1 405 ? 34.156 9.461 -27.203 1 31.02 405 LYS B CA 1
ATOM 6552 C C . LYS B 1 405 ? 35.406 10.305 -27.203 1 31.02 405 LYS B C 1
ATOM 6554 O O . LYS B 1 405 ? 36.188 10.281 -28.156 1 31.02 405 LYS B O 1
ATOM 6559 N N . GLU B 1 406 ? 35.344 11.398 -26.312 1 26.55 406 GLU B N 1
ATOM 6560 C CA . GLU B 1 406 ? 36.406 12.32 -26.656 1 26.55 406 GLU B CA 1
ATOM 6561 C C . GLU B 1 406 ? 37.781 11.727 -26.328 1 26.55 406 GLU B C 1
ATOM 6563 O O . GLU B 1 406 ? 38.812 12.398 -26.469 1 26.55 406 GLU B O 1
ATOM 6568 N N . ILE B 1 407 ? 37.656 10.672 -25.438 1 26.86 407 ILE B N 1
ATOM 6569 C CA . ILE B 1 407 ? 39.062 10.391 -25.125 1 26.86 407 ILE B CA 1
ATOM 6570 C C . ILE B 1 407 ? 39.75 9.805 -26.359 1 26.86 407 ILE B C 1
ATOM 6572 O O . ILE B 1 407 ? 40.969 9.664 -26.375 1 26.86 407 ILE B O 1
ATOM 6576 N N . ALA B 1 408 ? 38.875 9.156 -27.172 1 28.61 408 ALA B N 1
ATOM 6577 C CA . ALA B 1 408 ? 39.719 8.375 -28.078 1 28.61 408 ALA B CA 1
ATOM 6578 C C . ALA B 1 408 ? 40.531 9.281 -28.984 1 28.61 408 ALA B C 1
ATOM 6580 O O . ALA B 1 408 ? 41.406 8.805 -29.734 1 28.61 408 ALA B O 1
ATOM 6581 N N . GLY B 1 409 ? 39.938 10.398 -29.281 1 24.67 409 GLY B N 1
ATOM 6582 C CA . GLY B 1 409 ? 40.656 10.945 -30.422 1 24.67 409 GLY B CA 1
ATOM 6583 C C . GLY B 1 409 ? 42.062 11.422 -30.078 1 24.67 409 GLY B C 1
ATOM 6584 O O . GLY B 1 409 ? 42.688 12.117 -30.875 1 24.67 409 GLY B O 1
ATOM 6585 N N . GLN B 1 410 ? 42.25 11.594 -28.75 1 22.67 410 GLN B N 1
ATOM 6586 C CA . GLN B 1 410 ? 43.531 12.234 -28.688 1 22.67 410 GLN B CA 1
ATOM 6587 C C . GLN B 1 410 ? 44.625 11.344 -29.312 1 22.67 410 GLN B C 1
ATOM 6589 O O . GLN B 1 410 ? 44.656 10.133 -29.078 1 22.67 410 GLN B O 1
ATOM 6594 N N . GLY B 1 411 ? 45.219 11.742 -30.438 1 20.64 411 GLY B N 1
ATOM 6595 C CA . GLY B 1 411 ? 46.312 11.375 -31.344 1 20.64 411 GLY B CA 1
ATOM 6596 C C . GLY B 1 411 ? 47.469 10.672 -30.641 1 20.64 411 GLY B C 1
ATOM 6597 O O . GLY B 1 411 ? 47.594 10.742 -29.406 1 20.64 411 GLY B O 1
ATOM 6598 N N . TRP B 1 412 ? 48 9.617 -31.25 1 23.08 412 TRP B N 1
ATOM 6599 C CA . TRP B 1 412 ? 49.219 8.852 -31.203 1 23.08 412 TRP B CA 1
ATOM 6600 C C . TRP B 1 412 ? 50.438 9.758 -30.969 1 23.08 412 TRP B C 1
ATOM 6602 O O . TRP B 1 412 ? 50.906 10.43 -31.891 1 23.08 412 TRP B O 1
ATOM 6612 N N . LEU B 1 413 ? 50.344 10.781 -30.094 1 19.64 413 LEU B N 1
ATOM 6613 C CA . LEU B 1 413 ? 51.625 11.469 -30.047 1 19.64 413 LEU B CA 1
ATOM 6614 C C . LEU B 1 413 ? 52.781 10.477 -29.969 1 19.64 413 LEU B C 1
ATOM 6616 O O . LEU B 1 413 ? 52.656 9.422 -29.344 1 19.64 413 LEU B O 1
ATOM 6620 N N . ARG B 1 414 ? 53.844 10.797 -30.734 1 20.94 414 ARG B N 1
ATOM 6621 C CA . ARG B 1 414 ? 55.25 10.469 -31.047 1 20.94 414 ARG B CA 1
ATOM 6622 C C . ARG B 1 414 ? 56.062 10.297 -29.781 1 20.94 414 ARG B C 1
ATOM 6624 O O . ARG B 1 414 ? 56.312 11.266 -29.062 1 20.94 414 ARG B O 1
ATOM 6631 N N . TRP B 1 415 ? 55.781 9.391 -28.875 1 19.8 415 TRP B N 1
ATOM 6632 C CA . TRP B 1 415 ? 56.844 9.125 -27.906 1 19.8 415 TRP B CA 1
ATOM 6633 C C . TRP B 1 415 ? 58.188 8.953 -28.594 1 19.8 415 TRP B C 1
ATOM 6635 O O . TRP B 1 415 ? 58.375 8.031 -29.391 1 19.8 415 TRP B O 1
ATOM 6645 N N . SER B 1 416 ? 58.875 10.055 -29.031 1 18.83 416 SER B N 1
ATOM 6646 C CA . SER B 1 416 ? 60.312 10.102 -29.375 1 18.83 416 SER B CA 1
ATOM 6647 C C . SER B 1 416 ? 61.156 9.305 -28.391 1 18.83 416 SER B C 1
ATOM 6649 O O . SER B 1 416 ? 60.875 9.305 -27.188 1 18.83 416 SER B O 1
ATOM 6651 N N . TYR B 1 417 ? 61.875 8.273 -28.969 1 19.69 417 TYR B N 1
ATOM 6652 C CA . TYR B 1 417 ? 63 7.406 -28.562 1 19.69 417 TYR B CA 1
ATOM 6653 C C . TYR B 1 417 ? 64.125 8.219 -27.969 1 19.69 417 TYR B C 1
ATOM 6655 O O . TYR B 1 417 ? 64.875 8.875 -28.688 1 19.69 417 TYR B O 1
ATOM 6663 N N . LEU B 1 418 ? 64 9.289 -27.156 1 18.31 418 LEU B N 1
ATOM 6664 C CA . LEU B 1 418 ? 65.375 9.766 -26.766 1 18.31 418 LEU B CA 1
ATOM 6665 C C . LEU B 1 418 ? 66.188 8.617 -26.266 1 18.31 418 LEU B C 1
ATOM 6667 O O . LEU B 1 418 ? 65.812 7.852 -25.391 1 18.31 418 LEU B O 1
ATOM 6671 N N . LEU B 1 419 ? 67.25 8.242 -27.172 1 20.08 419 LEU B N 1
ATOM 6672 C CA . LEU B 1 419 ? 68.5 7.492 -27.109 1 20.08 419 LEU B CA 1
ATOM 6673 C C . LEU B 1 419 ? 69.375 7.914 -25.891 1 20.08 419 LEU B C 1
ATOM 6675 O O . LEU B 1 419 ? 69.875 9.031 -25.844 1 20.08 419 LEU B O 1
ATOM 6679 N N . VAL B 1 420 ? 68.938 8.305 -24.781 1 20.52 420 VAL B N 1
ATOM 6680 C CA . VAL B 1 420 ? 70.062 8.695 -23.953 1 20.52 420 VAL B CA 1
ATOM 6681 C C . VAL B 1 420 ? 71.125 7.578 -23.922 1 20.52 420 VAL B C 1
ATOM 6683 O O . VAL B 1 420 ? 70.812 6.422 -23.656 1 20.52 420 VAL B O 1
ATOM 6686 N N . SER B 1 421 ? 72.312 7.824 -24.672 1 18.66 421 SER B N 1
ATOM 6687 C CA . SER B 1 421 ? 73.688 7.328 -24.875 1 18.66 421 SER B CA 1
ATOM 6688 C C . SER B 1 421 ? 74.375 6.988 -23.547 1 18.66 421 SER B C 1
ATOM 6690 O O . SER B 1 421 ? 74.375 7.793 -22.609 1 18.66 421 SER B O 1
ATOM 6692 N N . THR B 1 422 ? 74.25 5.73 -23.141 1 18.64 422 THR B N 1
ATOM 6693 C CA . THR B 1 422 ? 75.188 5.172 -22.219 1 18.64 422 THR B CA 1
ATOM 6694 C C . THR B 1 422 ? 76.625 5.285 -22.797 1 18.64 422 THR B C 1
ATOM 6696 O O . THR B 1 422 ? 76.938 4.715 -23.844 1 18.64 422 THR B O 1
ATOM 6699 N N . ALA B 1 423 ? 77.312 6.492 -22.891 1 18.25 423 ALA B N 1
ATOM 6700 C CA . ALA B 1 423 ? 78.812 6.562 -22.859 1 18.25 423 ALA B CA 1
ATOM 6701 C C . ALA B 1 423 ? 79.375 5.719 -21.719 1 18.25 423 ALA B C 1
ATOM 6703 O O . ALA B 1 423 ? 79.125 6.043 -20.547 1 18.25 423 ALA B O 1
ATOM 6704 N N . TRP B 1 424 ? 79.188 4.445 -21.688 1 18.73 424 TRP B N 1
ATOM 6705 C CA . TRP B 1 424 ? 80 3.691 -20.75 1 18.73 424 TRP B CA 1
ATOM 6706 C C . TRP B 1 424 ? 81.5 3.809 -21.109 1 18.73 424 TRP B C 1
ATOM 6708 O O . TRP B 1 424 ? 81.938 3.156 -22.047 1 18.73 424 TRP B O 1
ATOM 6718 N N . ALA B 1 425 ? 82 5.07 -21.547 1 18.45 425 ALA B N 1
ATOM 6719 C CA . ALA B 1 425 ? 83.438 5.117 -21.703 1 18.45 425 ALA B CA 1
ATOM 6720 C C . ALA B 1 425 ? 84.125 4.344 -20.594 1 18.45 425 ALA B C 1
ATOM 6722 O O . ALA B 1 425 ? 83.562 4.066 -19.547 1 18.45 425 ALA B O 1
ATOM 6723 N N . VAL B 1 426 ? 85.562 4.418 -20.812 1 20.39 426 VAL B N 1
ATOM 6724 C CA . VAL B 1 426 ? 86.938 3.908 -20.609 1 20.39 426 VAL B CA 1
ATOM 6725 C C . VAL B 1 426 ? 87.438 4.293 -19.219 1 20.39 426 VAL B C 1
ATOM 6727 O O . VAL B 1 426 ? 88.375 3.721 -18.719 1 20.39 426 VAL B O 1
ATOM 6730 N N . VAL B 1 427 ? 86.812 4.82 -18.172 1 20.23 427 VAL B N 1
ATOM 6731 C CA . VAL B 1 427 ? 87.938 5.07 -17.266 1 20.23 427 VAL B CA 1
ATOM 6732 C C . VAL B 1 427 ? 88.875 3.879 -17.281 1 20.23 427 VAL B C 1
ATOM 6734 O O . VAL B 1 427 ? 88.438 2.748 -17 1 20.23 427 VAL B O 1
ATOM 6737 N N . LEU B 1 428 ? 90.062 3.852 -18.156 1 19.72 428 LEU B N 1
ATOM 6738 C CA . LEU B 1 428 ? 91.5 3.619 -18.281 1 19.72 428 LEU B CA 1
ATOM 6739 C C . LEU B 1 428 ? 92.062 3.283 -16.922 1 19.72 428 LEU B C 1
ATOM 6741 O O . LEU B 1 428 ? 91.375 3.02 -15.961 1 19.72 428 LEU B O 1
ATOM 6745 N N . LEU B 1 429 ? 93.25 4.191 -16.469 1 21.02 429 LEU B N 1
ATOM 6746 C CA . LEU B 1 429 ? 94.438 3.84 -15.75 1 21.02 429 LEU B CA 1
ATOM 6747 C C . LEU B 1 429 ? 94.125 3.408 -14.32 1 21.02 429 LEU B C 1
ATOM 6749 O O . LEU B 1 429 ? 93.25 3.975 -13.688 1 21.02 429 LEU B O 1
#